Protein AF-A0A3D3GA61-F1 (afdb_monomer_lite)

Secondary structure (DSSP, 8-state):
-------------S------------------------------------------TT----------S---------------------------PPP----EEE-TT-S-EEEGGG--HHHHHHHHS--SSPPP-----PPSS---------------------------------TT----TT-HHHHHHHHTTTTTS-HHHHHHHHHHHHH-S-B-HHHHHHHHHHH---HHHHHHHHHHHHHHHHS---HHHHHHHHHHHHHHHHHHHHHHHHHHHHHHHHHTBSS--HHHHHHHHHHHHTT-S---HHHHHHHHHHHHHH-SS-HHHHHHHHHHHHTTT-HHHHHHHHHHHHHH-SS--HHHHHHHHHHTTTSTHHHHHHHHHHTTSS---HHHHHHHGGGGTT-HHHHHHHHHHHHGGG--HHHHHHHHHHS-HHHHHHHHHHHGGGS-B-HHHHHHHHHH--S-HHHHHHHHHHTBS---HHHHHHHHTTS-HHHHHHHHHHHGGG---B-HHHHHHHHHH-SS-HHHHHHHHGGGBSS--HHHHHHHHHTS-HHHHHHHHHHHHTT-S-B-HHHHHHHHHH-SS-HHHHHHHHHTTBTT--HHHHHHHHHTS-HHHHHHHHHHHHHH-----HHHHHHHGGG--STHHHHHHHHGGG-SS--HHHHHHHHHTS-HHHHHHHHHHHHTT-----HHHHHHHHHH-SSTHHHHHHHHHTTSTT--HHHHHHHHTTS-HHHHHHHHHHHHHH-----HHHHHHHHHH--S-HHHHHHHHHHHS-SB-HHHHHHHHTT-TTTHHHHHHHHHTTBSSB-HHHHHHHHHTS-THHHHHHHHHHHTTBPSB-HHHHHHHHHT-SSHHHHHHHHHTTGGGBTT-SHHHHHHHHHTS-THHHHHHHHHHHHH---B-HHHHHHHHHH-SS-HHHHHHHHGGGBS---HHHHHHHHTTS-HHHHHHHHHHHHHH-TT--TTTHHHHHTT-SS-HHHHHHHHHHHH--

pLDDT: mean 76.13, std 23.88, range [21.34, 97.94]

Foldseek 3Di:
DDDDDDDDDDDDDDDDDDDDDDDDDDDDDDDPPFDWDFDDDDDDDDDDDDDDDDDDPVRDDDDDDDDDDDDDDDDDDDDDDDDGDTDGDDDDDDDDDFDQDFAWFDDPVGDDIDTPVPDDVVNVVVSVVDDPDDGDGDDDRDDPDDDDDDDDDDDDDDDDDDYDDDDDDDDPDDDDPDPPPDDDPPPLVVVLVVLLVVQPDDPVVLVVVLVVLLPDQADELVSLVSVLVSLPPALVVLVVLVVVLVVLVPDDDDPVSVVVNVVSVVVNVVVVVSLVSSLSSLLSNLLRHDDDELVSLVVSLVVNPVRDDDHDPSNLVSNLVSCVVHVPDDLVSLVVVLLSCLVRQSQNNNLVSLLSSLVVDPCLDLVVLLVSLVSNQQHCNLLSSLLSSLVVDQADDLVSLLSRQNSNHPNSLVSVVSNCVRCPVVCDLVSLLVSLQRDDQVNSVVNLLVCVLVDQDALVSLLSSLLSHHPCSLSSNLSSLVSHQEAALVSLLSNLLSDDQVSLQVSLVSNLVRHQAYALVSLLSSLLSHDPCSLVSLLSRLVRHPNQALVSLLSSLVSDDQQSSLVSLVSSLVPHQAHALVSLLSSLLSHDPCSLVSNLSNLVRHPQDDLVSLLSSLVSDDQVSLLVSLLNSLVRHQADDLVSLVSRLLSHDPCSLVSLLSHLVRYPQDALQSQLVSLLSDDQVSSLVSLLSNLVRHQAYDLVSLVSSLVSHDVCSLVSLLSRLVRHAQQALVSLLVSLVSDDAVSSVVSLVSNLVRNQAYDLVSLLSSLLSHDDCSLVSLLSNLVRYAQDALVSLLSSLLRNVQCSLSSNLSNLVSHQEAELVSLLSSLVSDDAQSSLVSLVVNLVHYAAAALVSLLSSLVSHHDQVSSLVSCLVPLVRHPPDDLVSLLVVLVSHDAQSLVVSLVSCLVPDQEDALVSLQSSLVSHHPCNLVSLQPRLLRYPQLALVSLLVSLVVDDQVSLLSSLLVSLVRRPHQDPVSQQVSLVSHNPCSVVSSVSNCVVVVD

Radius of gyration: 71.18 Å; chains: 1; bounding box: 133×82×211 Å

Structure (mmCIF, N/CA/C/O backbone):
data_AF-A0A3D3GA61-F1
#
_entry.id   AF-A0A3D3GA61-F1
#
loop_
_atom_site.group_PDB
_atom_site.id
_atom_site.type_symbol
_atom_site.label_atom_id
_atom_site.label_alt_id
_atom_site.label_comp_id
_atom_site.label_asym_id
_atom_site.label_entity_id
_atom_site.label_seq_id
_atom_site.pdbx_PDB_ins_code
_atom_site.Cartn_x
_atom_site.Cartn_y
_atom_site.Cartn_z
_atom_site.occupancy
_atom_site.B_iso_or_equiv
_atom_site.auth_seq_id
_atom_site.auth_comp_id
_atom_site.auth_asym_id
_atom_site.auth_atom_id
_atom_site.pdbx_PDB_model_num
ATOM 1 N N . MET A 1 1 ? -59.422 3.595 -16.404 1.00 31.95 1 MET A N 1
ATOM 2 C CA . MET A 1 1 ? -59.122 2.317 -17.094 1.00 31.95 1 MET A CA 1
ATOM 3 C C . MET A 1 1 ? -57.605 2.129 -16.989 1.00 31.95 1 MET A C 1
ATOM 5 O O . MET A 1 1 ? -56.923 3.112 -17.219 1.00 31.95 1 MET A O 1
ATOM 9 N N . ALA A 1 2 ? -57.033 1.085 -16.373 1.00 25.77 2 ALA A N 1
ATOM 10 C CA . ALA A 1 2 ? -57.199 -0.372 -16.563 1.00 25.77 2 ALA A CA 1
ATOM 11 C C . ALA A 1 2 ? -56.307 -0.919 -17.707 1.00 25.77 2 ALA A C 1
ATOM 13 O O . ALA A 1 2 ? -56.218 -0.246 -18.723 1.00 25.77 2 ALA A O 1
ATOM 14 N N . ARG A 1 3 ? -55.697 -2.121 -17.650 1.00 24.28 3 ARG A N 1
ATOM 15 C CA . ARG A 1 3 ? -55.239 -3.009 -16.538 1.00 24.28 3 ARG A CA 1
ATOM 16 C C . ARG A 1 3 ? -54.528 -4.240 -17.169 1.00 24.28 3 ARG A C 1
ATOM 18 O O . ARG A 1 3 ? -54.947 -4.635 -18.246 1.00 24.28 3 ARG A O 1
ATOM 25 N N . PHE A 1 4 ? -53.611 -4.906 -16.444 1.00 26.19 4 PHE A N 1
ATOM 26 C CA . PHE A 1 4 ? -52.943 -6.189 -16.809 1.00 26.19 4 PHE A CA 1
ATOM 27 C C . PHE A 1 4 ? -52.030 -6.148 -18.060 1.00 26.19 4 PHE A C 1
ATOM 29 O O . PHE A 1 4 ? -52.194 -5.300 -18.925 1.00 26.19 4 PHE A O 1
ATOM 36 N N . GLY A 1 5 ? -51.016 -7.013 -18.192 1.00 22.72 5 GLY A N 1
ATOM 37 C CA . GLY A 1 5 ? -50.465 -8.022 -17.263 1.00 22.72 5 GLY A CA 1
ATOM 38 C C . GLY A 1 5 ? -49.110 -8.547 -17.786 1.00 22.72 5 GLY A C 1
ATOM 39 O O . GLY A 1 5 ? -48.646 -8.036 -18.798 1.00 22.72 5 GLY A O 1
ATOM 40 N N . PHE A 1 6 ? -48.439 -9.584 -17.270 1.00 25.08 6 PHE A N 1
ATOM 41 C CA . PHE A 1 6 ? -48.313 -10.323 -15.989 1.00 25.08 6 PHE A CA 1
ATOM 42 C C . PHE A 1 6 ? -47.717 -11.716 -16.355 1.00 25.08 6 PHE A C 1
ATOM 44 O O . PHE A 1 6 ? -47.818 -12.101 -17.516 1.00 25.08 6 PHE A O 1
ATOM 51 N N . VAL A 1 7 ? -47.206 -12.489 -15.375 1.00 26.50 7 VAL A N 1
ATOM 52 C CA . VAL A 1 7 ? -46.625 -13.862 -15.505 1.00 26.50 7 VAL A CA 1
ATOM 53 C C . VAL A 1 7 ? -45.224 -13.870 -16.152 1.00 26.50 7 VAL A C 1
ATOM 55 O O . VAL A 1 7 ? -45.058 -13.358 -17.249 1.00 26.50 7 VAL A O 1
ATOM 58 N N . PHE A 1 8 ? -44.160 -14.446 -15.572 1.00 25.14 8 PHE A N 1
ATOM 59 C CA . PHE A 1 8 ? -43.892 -14.918 -14.190 1.00 25.14 8 PHE A CA 1
ATOM 60 C C . PHE A 1 8 ? -42.400 -14.571 -13.867 1.00 25.14 8 PHE A C 1
ATOM 62 O O . PHE A 1 8 ? -42.000 -13.492 -14.287 1.00 25.14 8 PHE A O 1
ATOM 69 N N . LEU A 1 9 ? -41.484 -15.263 -13.163 1.00 22.19 9 LEU A N 1
ATOM 70 C CA . LEU A 1 9 ? -41.326 -16.561 -12.464 1.00 22.19 9 LEU A CA 1
ATOM 71 C C . LEU A 1 9 ? -40.099 -16.405 -11.514 1.00 22.19 9 LEU A C 1
ATOM 73 O O . LEU A 1 9 ? -39.229 -15.598 -11.824 1.00 22.19 9 LEU A O 1
ATOM 77 N N . SER A 1 10 ? -39.832 -17.187 -10.464 1.00 22.58 10 SER A N 1
ATOM 78 C CA . SER A 1 10 ? -40.580 -17.499 -9.226 1.00 22.58 10 SER A CA 1
ATOM 79 C C . SER A 1 10 ? -39.521 -17.542 -8.102 1.00 22.58 10 SER A C 1
ATOM 81 O O . SER A 1 10 ? -38.468 -18.138 -8.298 1.00 22.58 10 SER A O 1
ATOM 83 N N . LEU A 1 11 ? -39.637 -16.822 -6.984 1.00 21.34 11 LEU A N 1
ATOM 84 C CA . LEU A 1 11 ? -40.506 -17.107 -5.833 1.00 21.34 11 LEU A CA 1
ATOM 85 C C . LEU A 1 11 ? -40.306 -18.518 -5.236 1.00 21.34 11 LEU A C 1
ATOM 87 O O . LEU A 1 11 ? -40.788 -19.504 -5.785 1.00 21.34 11 LEU A O 1
ATOM 91 N N . ALA A 1 12 ? -39.654 -18.576 -4.072 1.00 21.38 12 ALA A N 1
ATOM 92 C CA . ALA A 1 12 ? -39.564 -19.731 -3.176 1.00 21.38 12 ALA A CA 1
ATOM 93 C C . ALA A 1 12 ? -39.475 -19.237 -1.713 1.00 21.38 12 ALA A C 1
ATOM 95 O O . ALA A 1 12 ? -39.163 -18.071 -1.483 1.00 21.38 12 ALA A O 1
ATOM 96 N N . LEU A 1 13 ? -39.738 -20.125 -0.745 1.00 22.28 13 LEU A N 1
ATOM 97 C CA . LEU A 1 13 ? -39.808 -19.860 0.705 1.00 22.28 13 LEU A CA 1
ATOM 98 C C . LEU A 1 13 ? -40.843 -18.811 1.162 1.00 22.28 13 LEU A C 1
ATOM 100 O O . LEU A 1 13 ? -40.504 -17.715 1.593 1.00 22.28 13 LEU A O 1
ATOM 104 N N . MET A 1 14 ? -42.106 -19.237 1.221 1.00 21.47 14 MET A N 1
ATOM 105 C CA . MET A 1 14 ? -42.959 -19.080 2.412 1.00 21.47 14 MET A CA 1
ATOM 106 C C . MET A 1 14 ? -44.060 -20.154 2.375 1.00 21.47 14 MET A C 1
ATOM 108 O O . MET A 1 14 ? -44.493 -20.543 1.295 1.00 21.47 14 MET A O 1
ATOM 112 N N . LEU A 1 15 ? -44.501 -20.598 3.558 1.00 22.64 15 LEU A N 1
ATOM 113 C CA . LEU A 1 15 ? -45.569 -21.583 3.814 1.00 22.64 15 LEU A CA 1
ATOM 114 C C . LEU A 1 15 ? -45.388 -23.008 3.247 1.00 22.64 15 LEU A C 1
ATOM 116 O O . LEU A 1 15 ? -45.641 -23.281 2.078 1.00 22.64 15 LEU A O 1
ATOM 120 N N . ASN A 1 16 ? -45.169 -23.963 4.155 1.00 23.19 16 ASN A N 1
ATOM 121 C CA . ASN A 1 16 ? -45.935 -25.211 4.138 1.00 23.19 16 ASN A CA 1
ATOM 122 C C . ASN A 1 16 ? -46.100 -25.731 5.579 1.00 23.19 16 ASN A C 1
ATOM 124 O O . ASN A 1 16 ? -45.126 -25.748 6.329 1.00 23.19 16 ASN A O 1
ATOM 128 N N . PHE A 1 17 ? -47.323 -26.081 5.996 1.00 24.19 17 PHE A N 1
ATOM 129 C CA . PHE A 1 17 ? -47.629 -26.401 7.402 1.00 24.19 17 PHE A CA 1
ATOM 130 C C . PHE A 1 17 ? -48.821 -27.373 7.519 1.00 24.19 17 PHE A C 1
ATOM 132 O O . PHE A 1 17 ? -49.952 -26.957 7.743 1.00 24.19 17 PHE A O 1
ATOM 139 N N . ALA A 1 18 ? -48.564 -28.674 7.350 1.00 26.02 18 ALA A N 1
ATOM 140 C CA . ALA A 1 18 ? -49.408 -29.806 7.770 1.00 26.02 18 ALA A CA 1
ATOM 141 C C . ALA A 1 18 ? -48.657 -31.128 7.478 1.00 26.02 18 ALA A C 1
ATOM 143 O O . ALA A 1 18 ? -48.014 -31.234 6.440 1.00 26.02 18 ALA A O 1
ATOM 144 N N . GLY A 1 19 ? -48.690 -32.180 8.302 1.00 21.53 19 GLY A N 1
ATOM 145 C CA . GLY A 1 19 ? -49.211 -32.272 9.669 1.00 21.53 19 GLY A CA 1
ATOM 146 C C . GLY A 1 19 ? -49.822 -33.642 9.988 1.00 21.53 19 GLY A C 1
ATOM 147 O O . GLY A 1 19 ? -50.923 -33.938 9.534 1.00 21.53 19 GLY A O 1
ATOM 148 N N . CYS A 1 20 ? -49.162 -34.453 10.823 1.00 22.02 20 CYS A N 1
ATOM 149 C CA . CYS A 1 20 ? -49.807 -35.559 11.543 1.00 22.02 20 CYS A CA 1
ATOM 150 C C . CYS A 1 20 ? -49.057 -35.916 12.836 1.00 22.02 20 CYS A C 1
ATOM 152 O O . CYS A 1 20 ? -47.859 -35.670 12.959 1.00 22.02 20 CYS A O 1
ATOM 154 N N . LYS A 1 21 ? -49.790 -36.456 13.817 1.00 25.22 21 LYS A N 1
ATOM 155 C CA . LYS A 1 21 ? -49.330 -36.672 15.199 1.00 25.22 21 LYS A CA 1
ATOM 156 C C . LYS A 1 21 ? -48.793 -38.086 15.446 1.00 25.22 21 LYS A C 1
ATOM 158 O O . LYS A 1 21 ? -49.372 -39.052 14.954 1.00 25.22 21 LYS A O 1
ATOM 163 N N . LYS A 1 22 ? -47.891 -38.213 16.427 1.00 23.94 22 LYS A N 1
ATOM 164 C CA . LYS A 1 22 ? -48.115 -39.136 17.558 1.00 23.94 22 LYS A CA 1
ATOM 165 C C . LYS A 1 22 ? -47.471 -38.595 18.839 1.00 23.94 22 LYS A C 1
ATOM 167 O O . LYS A 1 22 ? -46.504 -37.846 18.769 1.00 23.94 22 LYS A O 1
ATOM 172 N N . GLU A 1 23 ? -48.051 -38.927 19.988 1.00 26.52 23 GLU A N 1
ATOM 173 C CA . GLU A 1 23 ? -47.739 -38.324 21.290 1.00 26.52 23 GLU A CA 1
ATOM 174 C C . GLU A 1 23 ? -46.924 -39.279 22.179 1.00 26.52 23 GLU A C 1
ATOM 176 O O . GLU A 1 23 ? -47.339 -40.414 22.401 1.00 26.52 23 GLU A O 1
ATOM 181 N N . VAL A 1 24 ? -45.810 -38.779 22.725 1.00 23.66 24 VAL A N 1
ATOM 182 C CA . VAL A 1 24 ? -45.215 -39.133 24.031 1.00 23.66 24 VAL A CA 1
ATOM 183 C C . VAL A 1 24 ? -44.529 -37.842 24.522 1.00 23.66 24 VAL A C 1
ATOM 185 O O . VAL A 1 24 ? -43.883 -37.175 23.723 1.00 23.66 24 VAL A O 1
ATOM 188 N N . GLY A 1 25 ? -44.627 -37.378 25.768 1.00 24.86 25 GLY A N 1
ATOM 189 C CA . GLY A 1 25 ? -45.299 -37.957 26.933 1.00 24.86 25 GLY A CA 1
ATOM 190 C C . GLY A 1 25 ? -44.390 -37.926 28.164 1.00 24.86 25 GLY A C 1
ATOM 191 O O . GLY A 1 25 ? -43.985 -38.981 28.636 1.00 24.86 25 GLY A O 1
ATOM 192 N N . GLY A 1 26 ? -44.036 -36.735 28.661 1.00 23.42 26 GLY A N 1
ATOM 193 C CA . GLY A 1 26 ? -43.198 -36.595 29.857 1.00 23.42 26 GLY A CA 1
ATOM 194 C C . GLY A 1 26 ? -42.775 -35.154 30.149 1.00 23.42 26 GLY A C 1
ATOM 195 O O . GLY A 1 26 ? -42.162 -34.496 29.314 1.00 23.42 26 GLY A O 1
ATOM 196 N N . THR A 1 27 ? -43.092 -34.668 31.348 1.00 30.67 27 THR A N 1
ATOM 197 C CA . THR A 1 27 ? -42.536 -33.432 31.920 1.00 30.67 27 THR A CA 1
ATOM 198 C C . THR A 1 27 ? -41.170 -33.710 32.554 1.00 30.67 27 THR A C 1
ATOM 200 O O . THR A 1 27 ? -41.078 -34.670 33.322 1.00 30.67 27 THR A O 1
ATOM 203 N N . PRO A 1 28 ? -40.137 -32.875 32.346 1.00 25.53 28 PRO A N 1
ATOM 204 C CA . PRO A 1 28 ? -38.899 -32.977 33.108 1.00 25.53 28 PRO A CA 1
ATOM 205 C C . PRO A 1 28 ? -39.117 -32.449 34.535 1.00 25.53 28 PRO A C 1
ATOM 207 O O . PRO A 1 28 ? -39.049 -31.249 34.793 1.00 25.53 28 PRO A O 1
ATOM 210 N N . THR A 1 29 ? -39.386 -33.351 35.478 1.00 27.44 29 THR A N 1
ATOM 211 C CA . THR A 1 29 ? -39.201 -33.076 36.910 1.00 27.44 29 THR A CA 1
ATOM 212 C C . THR A 1 29 ? -37.714 -32.881 37.194 1.00 27.44 29 THR A C 1
ATOM 214 O O . THR A 1 29 ? -36.897 -33.673 36.728 1.00 27.44 29 THR A O 1
ATOM 217 N N . ALA A 1 30 ? -37.358 -31.852 37.963 1.00 31.06 30 ALA A N 1
ATOM 218 C CA . ALA A 1 30 ? -35.972 -31.621 38.354 1.00 31.06 30 ALA A CA 1
ATOM 219 C C . ALA A 1 30 ? -35.489 -32.686 39.354 1.00 31.06 30 ALA A C 1
ATOM 221 O O . ALA A 1 30 ? -36.146 -32.924 40.367 1.00 31.06 30 ALA A O 1
ATOM 222 N N . ASP A 1 31 ? -34.317 -33.265 39.092 1.00 26.58 31 ASP A N 1
ATOM 223 C CA . ASP A 1 31 ? -33.552 -34.065 40.050 1.00 26.58 31 ASP A CA 1
ATOM 224 C C . ASP A 1 31 ? -32.348 -33.230 40.537 1.00 26.58 31 ASP A C 1
ATOM 226 O O . ASP A 1 31 ? -31.499 -32.860 39.721 1.00 26.58 31 ASP A O 1
ATOM 230 N N . PRO A 1 32 ? -32.261 -32.882 41.834 1.00 37.91 32 PRO A N 1
ATOM 231 C CA . PRO A 1 32 ? -31.191 -32.048 42.375 1.00 37.91 32 PRO A CA 1
ATOM 232 C C . PRO A 1 32 ? -29.956 -32.844 42.858 1.00 37.91 32 PRO A C 1
ATOM 234 O O . PRO A 1 32 ? -29.223 -32.338 43.708 1.00 37.91 32 PRO A O 1
ATOM 237 N N . SER A 1 33 ? -29.722 -34.082 42.389 1.00 34.84 33 SER A N 1
ATOM 238 C CA . SER A 1 33 ? -28.765 -35.017 43.021 1.00 34.84 33 SER A CA 1
ATOM 239 C C . SER A 1 33 ? -27.515 -35.449 42.221 1.00 34.84 33 SER A C 1
ATOM 241 O O . SER A 1 33 ? -26.821 -36.371 42.648 1.00 34.84 33 SER A O 1
ATOM 243 N N . ALA A 1 34 ? -27.131 -34.756 41.137 1.00 31.95 34 ALA A N 1
ATOM 244 C CA . ALA A 1 34 ? -25.852 -35.003 40.442 1.00 31.95 34 ALA A CA 1
ATOM 245 C C . ALA A 1 34 ? -25.130 -33.711 39.999 1.00 31.95 34 ALA A C 1
ATOM 247 O O . ALA A 1 34 ? -25.467 -33.105 38.985 1.00 31.95 34 ALA A O 1
ATOM 248 N N . GLY A 1 35 ? -24.106 -33.298 40.755 1.00 30.02 35 GLY A N 1
ATOM 249 C CA . GLY A 1 35 ? -23.260 -32.140 40.440 1.00 30.02 35 GLY A CA 1
ATOM 250 C C . GLY A 1 35 ? -21.953 -32.521 39.740 1.00 30.02 35 GLY A C 1
ATOM 251 O O . GLY A 1 35 ? -20.905 -32.536 40.382 1.00 30.02 35 GLY A O 1
ATOM 252 N N . GLU A 1 36 ? -21.995 -32.813 38.438 1.00 30.69 36 GLU A N 1
ATOM 253 C CA . GLU A 1 36 ? -20.777 -32.964 37.624 1.00 30.69 36 GLU A CA 1
ATOM 254 C C . GLU A 1 36 ? -20.257 -31.603 37.130 1.00 30.69 36 GLU A C 1
ATOM 256 O O . GLU A 1 36 ? -21.025 -30.760 36.666 1.00 30.69 36 GLU A O 1
ATOM 261 N N . VAL A 1 37 ? -18.935 -31.400 37.171 1.00 31.27 37 VAL A N 1
ATOM 262 C CA . VAL A 1 37 ? -18.267 -30.247 36.543 1.00 31.27 37 VAL A CA 1
ATOM 263 C C . VAL A 1 37 ? -17.512 -30.731 35.308 1.00 31.27 37 VAL A C 1
ATOM 265 O O . VAL A 1 37 ? -16.444 -31.331 35.416 1.00 31.27 37 VAL A O 1
ATOM 268 N N . VAL A 1 38 ? -18.066 -30.459 34.126 1.00 30.28 38 VAL A N 1
ATOM 269 C CA . VAL A 1 38 ? -17.447 -30.798 32.837 1.00 30.28 38 VAL A CA 1
ATOM 270 C C . VAL A 1 38 ? -16.715 -29.576 32.282 1.00 30.28 38 VAL A C 1
ATOM 272 O O . VAL A 1 38 ? -17.337 -28.623 31.816 1.00 30.28 38 VAL A O 1
ATOM 275 N N . LEU A 1 39 ? -15.381 -29.610 32.295 1.00 28.16 39 LEU A N 1
ATOM 276 C CA . LEU A 1 39 ? -14.548 -28.611 31.621 1.00 28.16 39 LEU A CA 1
ATOM 277 C C . LEU A 1 39 ? -14.373 -28.979 30.142 1.00 28.16 39 LEU A C 1
ATOM 279 O O . LEU A 1 39 ? -13.502 -29.769 29.783 1.00 28.16 39 LEU A O 1
ATOM 283 N N . MET A 1 40 ? -15.199 -28.390 29.276 1.00 26.00 40 MET A N 1
ATOM 284 C CA . MET A 1 40 ? -14.985 -28.411 27.827 1.00 26.00 40 MET A CA 1
ATOM 285 C C . MET A 1 40 ? -14.051 -27.276 27.398 1.00 26.00 40 MET A C 1
ATOM 287 O O . MET A 1 40 ? -14.355 -26.105 27.613 1.00 26.00 40 MET A O 1
ATOM 291 N N . VAL A 1 41 ? -12.968 -27.623 26.702 1.00 26.72 41 VAL A N 1
ATOM 292 C CA . VAL A 1 41 ? -12.179 -26.684 25.892 1.00 26.72 41 VAL A CA 1
ATOM 293 C C . VAL A 1 41 ? -12.488 -26.980 24.426 1.00 26.72 41 VAL A C 1
ATOM 295 O O . VAL A 1 41 ? -12.256 -28.092 23.957 1.00 26.72 41 VAL A O 1
ATOM 298 N N . SER A 1 42 ? -13.062 -26.012 23.711 1.00 23.58 42 SER A N 1
ATOM 299 C CA . SER A 1 42 ? -13.468 -26.172 22.310 1.00 23.58 42 SER A CA 1
ATOM 300 C C . SER A 1 42 ? -12.378 -25.704 21.346 1.00 23.58 42 SER A C 1
ATOM 302 O O . SER A 1 42 ? -12.041 -24.519 21.325 1.00 23.58 42 SER A O 1
ATOM 304 N N . GLU A 1 43 ? -11.882 -26.606 20.504 1.00 26.41 43 GLU A N 1
ATOM 305 C CA . GLU A 1 43 ? -11.025 -26.255 19.369 1.00 26.41 43 GLU A CA 1
ATOM 306 C C . GLU A 1 43 ? -11.845 -25.614 18.229 1.00 26.41 43 GLU A C 1
ATOM 308 O O . GLU A 1 43 ? -13.037 -25.887 18.070 1.00 26.41 43 GLU A O 1
ATOM 313 N N . ARG A 1 44 ? -11.210 -24.760 17.416 1.00 24.08 44 ARG A N 1
ATOM 314 C CA . ARG A 1 44 ? -11.827 -24.109 16.248 1.00 24.08 44 ARG A CA 1
ATOM 315 C C . ARG A 1 44 ? -10.950 -24.280 15.005 1.00 24.08 44 ARG A C 1
ATOM 317 O O . ARG A 1 44 ? -10.255 -23.350 14.604 1.00 24.08 44 ARG A O 1
ATOM 324 N N . GLN A 1 45 ? -10.979 -25.469 14.408 1.00 28.97 45 GLN A N 1
ATOM 325 C CA . GLN A 1 45 ? -10.232 -25.753 13.179 1.00 28.97 45 GLN A CA 1
ATOM 326 C C . GLN A 1 45 ? -10.866 -25.110 11.934 1.00 28.97 45 GLN A C 1
ATOM 328 O O . GLN A 1 45 ? -12.086 -24.971 11.826 1.00 28.97 45 GLN A O 1
ATOM 333 N N . MET A 1 46 ? -10.011 -24.768 10.970 1.00 25.03 46 MET A N 1
ATOM 334 C CA . MET A 1 46 ? -10.352 -24.563 9.560 1.00 25.03 46 MET A CA 1
ATOM 335 C C . MET A 1 46 ? -9.712 -25.704 8.756 1.00 25.03 46 MET A C 1
ATOM 337 O O . MET A 1 46 ? -8.551 -25.979 9.025 1.00 25.03 46 MET A O 1
ATOM 341 N N . SER A 1 47 ? -10.440 -26.281 7.783 1.00 27.08 47 SER A N 1
ATOM 342 C CA . SER A 1 47 ? -9.961 -26.982 6.554 1.00 27.08 47 SER A CA 1
ATOM 343 C C . SER A 1 47 ? -8.761 -27.965 6.647 1.00 27.08 47 SER A C 1
ATOM 345 O O . SER A 1 47 ? -7.690 -27.608 7.113 1.00 27.08 47 SER A O 1
ATOM 347 N N . GLU A 1 48 ? -8.769 -29.167 6.063 1.00 28.41 48 GLU A N 1
ATOM 348 C CA . GLU A 1 48 ? -9.674 -29.791 5.084 1.00 28.41 48 GLU A CA 1
ATOM 349 C C . GLU A 1 48 ? -9.334 -31.296 4.935 1.00 28.41 48 GLU A C 1
ATOM 351 O O . GLU A 1 48 ? -8.256 -31.722 5.343 1.00 28.41 48 GLU A O 1
ATOM 356 N N . SER A 1 49 ? -10.186 -32.057 4.230 1.00 26.03 49 SER A N 1
ATOM 357 C CA . SER A 1 49 ? -9.961 -33.457 3.791 1.00 26.03 49 SER A CA 1
ATOM 358 C C . SER A 1 49 ? -9.927 -34.566 4.878 1.00 26.03 49 SER A C 1
ATOM 360 O O . SER A 1 49 ? -9.832 -34.254 6.064 1.00 26.03 49 SER A O 1
ATOM 362 N N . PRO A 1 50 ? -10.145 -35.857 4.512 1.00 38.06 50 PRO A N 1
ATOM 363 C CA . PRO A 1 50 ? -10.853 -36.789 5.402 1.00 38.06 50 PRO A CA 1
ATOM 364 C C . PRO A 1 50 ? -10.157 -38.143 5.691 1.00 38.06 50 PRO A C 1
ATOM 366 O O . PRO A 1 50 ? -9.116 -38.465 5.130 1.00 38.06 50 PRO A O 1
ATOM 369 N N . GLU A 1 51 ? -10.845 -38.948 6.514 1.00 29.81 51 GLU A N 1
ATOM 370 C CA . GLU A 1 51 ? -10.743 -40.414 6.685 1.00 29.81 51 GLU A CA 1
ATOM 371 C C . GLU A 1 51 ? -9.433 -41.041 7.211 1.00 29.81 51 GLU A C 1
ATOM 373 O O . GLU A 1 51 ? -8.468 -41.235 6.481 1.00 29.81 51 GLU A O 1
ATOM 378 N N . ALA A 1 52 ? -9.498 -41.541 8.457 1.00 26.81 52 ALA A N 1
ATOM 379 C CA . ALA A 1 52 ? -9.205 -42.948 8.793 1.00 26.81 52 ALA A CA 1
ATOM 380 C C . ALA A 1 52 ? -9.600 -43.252 10.259 1.00 26.81 52 ALA A C 1
ATOM 382 O O . ALA A 1 52 ? -8.809 -43.040 11.176 1.00 26.81 52 ALA A O 1
ATOM 383 N N . ASP A 1 53 ? -10.812 -43.764 10.503 1.00 29.92 53 ASP A N 1
ATOM 384 C CA . ASP A 1 53 ? -11.233 -44.191 11.851 1.00 29.92 53 ASP A CA 1
ATOM 385 C C . ASP A 1 53 ? -10.697 -45.610 12.133 1.00 29.92 53 ASP A C 1
ATOM 387 O O . ASP A 1 53 ? -11.119 -46.579 11.500 1.00 29.92 53 ASP A O 1
ATOM 391 N N . TRP A 1 54 ? -9.751 -45.741 13.067 1.00 29.62 54 TRP A N 1
ATOM 392 C CA . TRP A 1 54 ? -9.270 -47.029 13.583 1.00 29.62 54 TRP A CA 1
ATOM 393 C C . TRP A 1 54 ? -9.404 -47.041 15.106 1.00 29.62 54 TRP A C 1
ATOM 395 O O . TRP A 1 54 ? -8.619 -46.421 15.823 1.00 29.62 54 TRP A O 1
ATOM 405 N N . ARG A 1 55 ? -10.402 -47.777 15.601 1.00 27.75 55 ARG A N 1
ATOM 406 C CA . ARG A 1 55 ? -10.610 -48.057 17.026 1.00 27.75 55 ARG A CA 1
ATOM 407 C C . ARG A 1 55 ? -10.679 -49.560 17.235 1.00 27.75 55 ARG A C 1
ATOM 409 O O . ARG A 1 55 ? -11.387 -50.245 16.499 1.00 27.75 55 ARG A O 1
ATOM 416 N N . ASP A 1 56 ? -9.995 -50.060 18.258 1.00 34.91 56 ASP A N 1
ATOM 417 C CA . ASP A 1 56 ? -10.289 -51.388 18.791 1.00 34.91 56 ASP A CA 1
ATOM 418 C C . ASP A 1 56 ? -11.480 -51.338 19.768 1.00 34.91 56 ASP A C 1
ATOM 420 O O . ASP A 1 56 ? -11.991 -50.270 20.120 1.00 34.91 56 ASP A O 1
ATOM 424 N N . ALA A 1 57 ? -11.932 -52.510 20.214 1.00 32.25 57 ALA A N 1
ATOM 425 C CA . ALA A 1 57 ? -13.068 -52.639 21.126 1.00 32.25 57 ALA A CA 1
ATOM 426 C C . ALA A 1 57 ? -12.772 -52.206 22.583 1.00 32.25 57 ALA A C 1
ATOM 428 O O . ALA A 1 57 ? -13.670 -52.272 23.420 1.00 32.25 57 ALA A O 1
ATOM 429 N N . GLY A 1 58 ? -11.540 -51.786 22.901 1.00 33.53 58 GLY A N 1
ATOM 430 C CA . GLY A 1 58 ? -11.144 -51.254 24.209 1.00 33.53 58 GLY A CA 1
ATOM 431 C C . GLY A 1 58 ? -11.090 -49.724 24.266 1.00 33.53 58 GLY A C 1
ATOM 432 O O . GLY A 1 58 ? -11.172 -49.153 25.352 1.00 33.53 58 GLY A O 1
ATOM 433 N N . GLY A 1 59 ? -10.978 -49.047 23.117 1.00 31.56 59 GLY A N 1
ATOM 434 C CA . GLY A 1 59 ? -10.950 -47.583 23.039 1.00 31.56 59 GLY A CA 1
ATOM 435 C C . GLY A 1 59 ? -9.622 -46.949 23.474 1.00 31.56 59 GLY A C 1
ATOM 436 O O . GLY A 1 59 ? -9.610 -45.784 23.870 1.00 31.56 59 GLY A O 1
ATOM 437 N N . VAL A 1 60 ? -8.512 -47.694 23.405 1.00 28.27 60 VAL A N 1
ATOM 438 C CA . VAL A 1 60 ? -7.167 -47.221 23.779 1.00 28.27 60 VAL A CA 1
ATOM 439 C C . VAL A 1 60 ? -6.323 -46.976 22.527 1.00 28.27 60 VAL A C 1
ATOM 441 O O . VAL A 1 60 ? -6.060 -47.892 21.752 1.00 28.27 60 VAL A O 1
ATOM 444 N N . LEU A 1 61 ? -5.854 -45.740 22.336 1.00 28.00 61 LEU A N 1
ATOM 445 C CA . LEU A 1 61 ? -5.020 -45.373 21.189 1.00 28.00 61 LEU A CA 1
ATOM 446 C C . LEU A 1 61 ? -3.536 -45.687 21.459 1.00 28.00 61 LEU A C 1
ATOM 448 O O . LEU A 1 61 ? -2.829 -44.901 22.085 1.00 28.00 61 LEU A O 1
ATOM 452 N N . ASN A 1 62 ? -3.051 -46.828 20.966 1.00 27.16 62 ASN A N 1
ATOM 453 C CA . ASN A 1 62 ? -1.636 -47.203 21.054 1.00 27.16 62 ASN A CA 1
ATOM 454 C C . ASN A 1 62 ? -0.849 -46.710 19.828 1.00 27.16 62 ASN A C 1
ATOM 456 O O . ASN A 1 62 ? -0.989 -47.261 18.738 1.00 27.16 62 ASN A O 1
ATOM 460 N N . VAL A 1 63 ? 0.028 -45.717 20.011 1.00 25.77 63 VAL A N 1
ATOM 461 C CA . VAL A 1 63 ? 0.949 -45.235 18.964 1.00 25.77 63 VAL A CA 1
ATOM 462 C C . VAL A 1 63 ? 2.374 -45.688 19.284 1.00 25.77 63 VAL A C 1
ATOM 464 O O . VAL A 1 63 ? 2.998 -45.195 20.222 1.00 25.77 63 VAL A O 1
ATOM 467 N N . LYS A 1 64 ? 2.905 -46.629 18.496 1.00 25.91 64 LYS A N 1
ATOM 468 C CA . LYS A 1 64 ? 4.299 -47.087 18.590 1.00 25.91 64 LYS A CA 1
ATOM 469 C C . LYS A 1 64 ? 5.177 -46.238 17.667 1.00 25.91 64 LYS A C 1
ATOM 471 O O . LYS A 1 64 ? 4.886 -46.148 16.478 1.00 25.91 64 LYS A O 1
ATOM 476 N N . TYR A 1 65 ? 6.251 -45.649 18.192 1.00 28.38 65 TYR A N 1
ATOM 477 C CA . TYR A 1 65 ? 7.195 -44.851 17.404 1.00 28.38 65 TYR A CA 1
ATOM 478 C C . TYR A 1 65 ? 8.548 -45.564 17.302 1.00 28.38 65 TYR A C 1
ATOM 480 O O . TYR A 1 65 ? 9.269 -45.683 18.291 1.00 28.38 65 TYR A O 1
ATOM 488 N N . GLU A 1 66 ? 8.893 -46.037 16.105 1.00 27.86 66 GLU A N 1
ATOM 489 C CA . GLU A 1 66 ? 10.227 -46.549 15.774 1.00 27.86 66 GLU A CA 1
ATOM 490 C C . GLU A 1 66 ? 10.903 -45.564 14.817 1.00 27.86 66 GLU A C 1
ATOM 492 O O . GLU A 1 66 ? 10.401 -45.294 13.728 1.00 27.86 66 GLU A O 1
ATOM 497 N N . SER A 1 67 ? 12.031 -44.996 15.249 1.00 30.91 67 SER A N 1
ATOM 498 C CA . SER A 1 67 ? 12.770 -43.965 14.517 1.00 30.91 67 SER A CA 1
ATOM 499 C C . SER A 1 67 ? 14.075 -44.543 13.983 1.00 30.91 67 SER A C 1
ATOM 501 O O . SER A 1 67 ? 15.022 -44.735 14.745 1.00 30.91 67 SER A O 1
ATOM 503 N N . GLY A 1 68 ? 14.127 -44.799 12.678 1.00 31.86 68 GLY A N 1
ATOM 504 C CA . GLY A 1 68 ? 15.372 -45.058 11.957 1.00 31.86 68 GLY A CA 1
ATOM 505 C C . GLY A 1 68 ? 16.013 -43.761 11.451 1.00 31.86 68 GLY A C 1
ATOM 506 O O . GLY A 1 68 ? 15.303 -42.835 11.071 1.00 31.86 68 GLY A O 1
ATOM 507 N N . ASP A 1 69 ? 17.346 -43.756 11.404 1.00 29.61 69 ASP A N 1
ATOM 508 C CA . ASP A 1 69 ? 18.240 -42.716 10.862 1.00 29.61 69 ASP A CA 1
ATOM 509 C C . ASP A 1 69 ? 18.306 -41.333 11.569 1.00 29.61 69 ASP A C 1
ATOM 511 O O . ASP A 1 69 ? 17.364 -40.925 12.252 1.00 29.61 69 ASP A O 1
ATOM 515 N N . PRO A 1 70 ? 19.457 -40.609 11.497 1.00 37.91 70 PRO A N 1
ATOM 516 C CA . PRO A 1 70 ? 19.842 -39.709 12.586 1.00 37.91 70 PRO A CA 1
ATOM 517 C C . PRO A 1 70 ? 20.381 -38.326 12.143 1.00 37.91 70 PRO A C 1
ATOM 519 O O . PRO A 1 70 ? 21.584 -38.085 12.219 1.00 37.91 70 PRO A O 1
ATOM 522 N N . GLN A 1 71 ? 19.515 -37.370 11.775 1.00 32.66 71 GLN A N 1
ATOM 523 C CA . GLN A 1 71 ? 19.828 -35.925 11.870 1.00 32.66 71 GLN A CA 1
ATOM 524 C C . GLN A 1 71 ? 18.571 -35.063 12.118 1.00 32.66 71 GLN A C 1
ATOM 526 O O . GLN A 1 71 ? 17.666 -35.062 11.284 1.00 32.66 71 GLN A O 1
ATOM 531 N N . PRO A 1 72 ? 18.509 -34.267 13.206 1.00 33.28 72 PRO A N 1
ATOM 532 C CA . PRO A 1 72 ? 17.398 -33.352 13.450 1.00 33.28 72 PRO A CA 1
ATOM 533 C C . PRO A 1 72 ? 17.637 -31.965 12.829 1.00 33.28 72 PRO A C 1
ATOM 535 O O . PRO A 1 72 ? 18.583 -31.262 13.186 1.00 33.28 72 PRO A O 1
ATOM 538 N N . LYS A 1 73 ? 16.714 -31.507 11.974 1.00 31.44 73 LYS A N 1
ATOM 539 C CA . LYS A 1 73 ? 16.474 -30.067 11.768 1.00 31.44 73 LYS A CA 1
ATOM 540 C C . LYS A 1 73 ? 15.335 -29.625 12.683 1.00 31.44 73 LYS A C 1
ATOM 542 O O . LYS A 1 73 ? 14.308 -30.294 12.759 1.00 31.44 73 LYS A O 1
ATOM 547 N N . ALA A 1 74 ? 15.525 -28.512 13.387 1.00 36.94 74 ALA A N 1
ATOM 548 C CA . ALA A 1 74 ? 14.590 -28.062 14.410 1.00 36.94 74 ALA A CA 1
ATOM 549 C C . ALA A 1 74 ? 13.280 -27.524 13.806 1.00 36.94 74 ALA A C 1
ATOM 551 O O . ALA A 1 74 ? 13.224 -26.404 13.303 1.00 36.94 74 ALA A O 1
ATOM 552 N N . HIS A 1 75 ? 12.208 -28.305 13.934 1.00 29.36 75 HIS A N 1
ATOM 553 C CA . HIS A 1 75 ? 10.834 -27.819 13.844 1.00 29.36 75 HIS A CA 1
ATOM 554 C C . HIS A 1 75 ? 10.120 -28.122 15.162 1.00 29.36 75 HIS A C 1
ATOM 556 O O . HIS A 1 75 ? 9.723 -29.259 15.412 1.00 29.36 75 HIS A O 1
ATOM 562 N N . GLN A 1 76 ? 9.937 -27.100 16.001 1.00 31.05 76 GLN A N 1
ATOM 563 C CA . GLN A 1 76 ? 9.020 -27.187 17.135 1.00 31.05 76 GLN A CA 1
ATOM 564 C C . GLN A 1 76 ? 7.587 -27.304 16.599 1.00 31.05 76 GLN A C 1
ATOM 566 O O . GLN A 1 76 ? 6.979 -26.312 16.202 1.00 31.05 76 GLN A O 1
ATOM 571 N N . LYS A 1 77 ? 7.041 -28.523 16.590 1.00 28.56 77 LYS A N 1
ATOM 572 C CA . LYS A 1 77 ? 5.592 -28.734 16.585 1.00 28.56 77 LYS A CA 1
ATOM 573 C C . LYS A 1 77 ? 5.135 -28.873 18.031 1.00 28.56 77 LYS A C 1
ATOM 575 O O . LYS A 1 77 ? 5.609 -29.752 18.745 1.00 28.56 77 LYS A O 1
ATOM 580 N N . SER A 1 78 ? 4.226 -28.004 18.453 1.00 26.59 78 SER A N 1
ATOM 581 C CA . SER A 1 78 ? 3.567 -28.088 19.752 1.00 26.59 78 SER A CA 1
ATOM 582 C C . SER A 1 78 ? 2.703 -29.351 19.826 1.00 26.59 78 SER A C 1
ATOM 584 O O . SER A 1 78 ? 1.788 -29.545 19.028 1.00 26.59 78 SER A O 1
ATOM 586 N N . LEU A 1 79 ? 2.994 -30.214 20.799 1.00 25.27 79 LEU A N 1
ATOM 587 C CA . LEU A 1 79 ? 2.162 -31.365 21.148 1.00 25.27 79 LEU A CA 1
ATOM 588 C C . LEU A 1 79 ? 1.059 -30.909 22.108 1.00 25.27 79 LEU A C 1
ATOM 590 O O . LEU A 1 79 ? 1.331 -30.581 23.262 1.00 25.27 79 LEU A O 1
ATOM 594 N N . ALA A 1 80 ? -0.185 -30.892 21.631 1.00 26.95 80 ALA A N 1
ATOM 595 C CA . ALA A 1 80 ? -1.358 -30.697 22.474 1.00 26.95 80 ALA A CA 1
ATOM 596 C C . ALA A 1 80 ? -1.844 -32.052 23.011 1.00 26.95 80 ALA A C 1
ATOM 598 O O . ALA A 1 80 ? -2.104 -32.976 22.240 1.00 26.95 80 ALA A O 1
ATOM 599 N N . PHE A 1 81 ? -1.981 -32.172 24.332 1.00 26.38 81 PHE A N 1
ATOM 600 C CA . PHE A 1 81 ? -2.584 -33.346 24.962 1.00 26.38 81 PHE A CA 1
ATOM 601 C C . PHE A 1 81 ? -4.111 -33.243 24.948 1.00 26.38 81 PHE A C 1
ATOM 603 O O . PHE A 1 81 ? -4.674 -32.204 25.289 1.00 26.38 81 PHE A O 1
ATOM 610 N N . THR A 1 82 ? -4.783 -34.352 24.640 1.00 27.62 82 THR A N 1
ATOM 611 C CA . THR A 1 82 ? -6.212 -34.541 24.913 1.00 27.62 82 THR A CA 1
ATOM 612 C C . THR A 1 82 ? -6.380 -35.551 26.046 1.00 27.62 82 THR A C 1
ATOM 614 O O . THR A 1 82 ? -5.726 -36.590 26.076 1.00 27.62 82 THR A O 1
ATOM 617 N N . GLY A 1 83 ? -7.241 -35.235 27.013 1.00 29.44 83 GLY A N 1
ATOM 618 C CA . GLY A 1 83 ? -7.477 -36.073 28.186 1.00 29.44 83 GLY A CA 1
ATOM 619 C C . GLY A 1 83 ? -8.745 -35.647 28.917 1.00 29.44 83 GLY A C 1
ATOM 620 O O . GLY A 1 83 ? -9.038 -34.458 29.019 1.00 29.44 83 GLY A O 1
ATOM 621 N N . MET A 1 84 ? -9.518 -36.619 29.403 1.00 27.81 84 MET A N 1
ATOM 622 C CA . MET A 1 84 ? -10.817 -36.388 30.037 1.00 27.81 84 MET A CA 1
ATOM 623 C C . MET A 1 84 ? -10.720 -36.695 31.535 1.00 27.81 84 MET A C 1
ATOM 625 O O . MET A 1 84 ? -10.784 -37.855 31.939 1.00 27.81 84 MET A O 1
ATOM 629 N N . LEU A 1 85 ? -10.557 -35.662 32.364 1.00 31.84 85 LEU A N 1
ATOM 630 C CA . LEU A 1 85 ? -10.516 -35.812 33.819 1.00 31.84 85 LEU A CA 1
ATOM 631 C C . LEU A 1 85 ? -11.941 -35.786 34.391 1.00 31.84 85 LEU A C 1
ATOM 633 O O . LEU A 1 85 ? -12.666 -34.812 34.202 1.00 31.84 85 LEU A O 1
ATOM 637 N N . ARG A 1 86 ? -12.342 -36.846 35.101 1.00 29.41 86 ARG A N 1
ATOM 638 C CA . ARG A 1 86 ? -13.637 -36.934 35.798 1.00 29.41 86 ARG A CA 1
ATOM 639 C C . ARG A 1 86 ? -13.409 -36.885 37.305 1.00 29.41 86 ARG A C 1
ATOM 641 O O . ARG A 1 86 ? -12.700 -37.737 37.835 1.00 29.41 86 ARG A O 1
ATOM 648 N N . ILE A 1 87 ? -14.012 -35.911 37.986 1.00 33.34 87 ILE A N 1
ATOM 649 C CA . ILE A 1 87 ? -13.903 -35.734 39.441 1.00 33.34 87 ILE A CA 1
ATOM 650 C C . ILE A 1 87 ? -15.306 -35.870 40.058 1.00 33.34 87 ILE A C 1
ATOM 652 O O . ILE A 1 87 ? -16.132 -34.980 39.855 1.00 33.34 87 ILE A O 1
ATOM 656 N N . PRO A 1 88 ? -15.603 -36.950 40.804 1.00 30.05 88 PRO A N 1
ATOM 657 C CA . PRO A 1 88 ? -16.890 -37.105 41.476 1.00 30.05 88 PRO A CA 1
ATOM 658 C C . PRO A 1 88 ? -16.954 -36.233 42.741 1.00 30.05 88 PRO A C 1
ATOM 660 O O . PRO A 1 88 ? -16.218 -36.456 43.703 1.00 30.05 88 PRO A O 1
ATOM 663 N N . LEU A 1 89 ? -17.860 -35.252 42.762 1.00 32.56 89 LEU A N 1
ATOM 664 C CA . LEU A 1 89 ? -18.103 -34.402 43.931 1.00 32.56 89 LEU A CA 1
ATOM 665 C C . LEU A 1 89 ? -19.094 -35.068 44.897 1.00 32.56 89 LEU A C 1
ATOM 667 O O . LEU A 1 89 ? -20.310 -34.981 44.734 1.00 32.56 89 LEU A O 1
ATOM 671 N N . ALA A 1 90 ? -18.569 -35.712 45.940 1.00 31.42 90 ALA A N 1
ATOM 672 C CA . ALA A 1 90 ? -19.378 -36.228 47.041 1.00 31.42 90 ALA A CA 1
ATOM 673 C C . ALA A 1 90 ? -19.903 -35.071 47.916 1.00 31.42 90 ALA A C 1
ATOM 675 O O . ALA A 1 90 ? -19.171 -34.507 48.730 1.00 31.42 90 ALA A O 1
ATOM 676 N N . LEU A 1 91 ? -21.180 -34.717 47.751 1.00 30.50 91 LEU A N 1
ATOM 677 C CA . LEU A 1 91 ? -21.843 -33.668 48.529 1.00 30.50 91 LEU A CA 1
ATOM 678 C C . LEU A 1 91 ? -22.011 -34.069 50.006 1.00 30.50 91 LEU A C 1
ATOM 680 O O . LEU A 1 91 ? -22.943 -34.784 50.367 1.00 30.50 91 LEU A O 1
ATOM 684 N N . THR A 1 92 ? -21.158 -33.532 50.880 1.00 33.56 92 THR A N 1
ATOM 685 C CA . THR A 1 92 ? -21.428 -33.440 52.325 1.00 33.56 92 THR A CA 1
ATOM 686 C C . THR A 1 92 ? -21.745 -31.997 52.712 1.00 33.56 92 THR A C 1
ATOM 688 O O . THR A 1 92 ? -21.035 -31.068 52.331 1.00 33.56 92 THR A O 1
ATOM 691 N N . SER A 1 93 ? -22.822 -31.795 53.468 1.00 40.25 93 SER A N 1
ATOM 692 C CA . SER A 1 93 ? -23.442 -30.485 53.677 1.00 40.25 93 SER A CA 1
ATOM 693 C C . SER A 1 93 ? -22.738 -29.610 54.726 1.00 40.25 93 SER A C 1
ATOM 695 O O . SER A 1 93 ? -23.121 -29.605 55.896 1.00 40.25 93 SER A O 1
ATOM 697 N N . SER A 1 94 ? -21.771 -28.790 54.305 1.00 36.00 94 SER A N 1
ATOM 698 C CA . SER A 1 94 ? -21.361 -27.587 55.050 1.00 36.00 94 SER A CA 1
ATOM 699 C C . SER A 1 94 ? -20.749 -26.526 54.132 1.00 36.00 94 SER A C 1
ATOM 701 O O . SER A 1 94 ? -20.073 -26.862 53.162 1.00 36.00 94 SER A O 1
ATOM 703 N N . LYS A 1 95 ? -20.947 -25.239 54.448 1.00 38.84 95 LYS A N 1
ATOM 704 C CA . LYS A 1 95 ? -20.329 -24.122 53.715 1.00 38.84 95 LYS A CA 1
ATOM 705 C C . LYS A 1 95 ? -18.823 -24.046 54.012 1.00 38.84 95 LYS A C 1
ATOM 707 O O . LYS A 1 95 ? -18.432 -23.493 55.034 1.00 38.84 95 LYS A O 1
ATOM 712 N N . SER A 1 96 ? -17.988 -24.529 53.097 1.00 33.25 96 SER A N 1
ATOM 713 C CA . SER A 1 96 ? -16.550 -24.224 53.063 1.00 33.25 96 SER A CA 1
ATOM 714 C C . SER A 1 96 ? -16.090 -24.043 51.619 1.00 33.25 96 SER A C 1
ATOM 716 O O . SER A 1 96 ? -16.249 -24.949 50.803 1.00 33.25 96 SER A O 1
ATOM 718 N N . LEU A 1 97 ? -15.538 -22.870 51.303 1.00 34.41 97 LEU A N 1
ATOM 719 C CA . LEU A 1 97 ? -15.006 -22.561 49.976 1.00 34.41 97 LEU A CA 1
ATOM 720 C C . LEU A 1 97 ? -13.676 -23.289 49.765 1.00 34.41 97 LEU A C 1
ATOM 722 O O . LEU A 1 97 ? -12.693 -22.991 50.439 1.00 34.41 97 LEU A O 1
ATOM 726 N N . TYR A 1 98 ? -13.627 -24.192 48.790 1.00 33.34 98 TYR A N 1
ATOM 727 C CA . TYR A 1 98 ? -12.358 -24.680 48.257 1.00 33.34 98 TYR A CA 1
ATOM 728 C C . TYR A 1 98 ? -11.723 -23.567 47.416 1.00 33.34 98 TYR A C 1
ATOM 730 O O . TYR A 1 98 ? -12.316 -23.118 46.434 1.00 33.34 98 TYR A O 1
ATOM 738 N N . ARG A 1 99 ? -10.512 -23.130 47.777 1.00 34.28 99 ARG A N 1
ATOM 739 C CA . ARG A 1 99 ? -9.643 -22.353 46.885 1.00 34.28 99 ARG A CA 1
ATOM 740 C C . ARG A 1 99 ? -8.586 -23.270 46.285 1.00 34.28 99 ARG A C 1
ATOM 742 O O . ARG A 1 99 ? -7.989 -24.079 46.982 1.00 34.28 99 ARG A O 1
ATOM 749 N N . LEU A 1 100 ? -8.360 -23.107 44.986 1.00 31.61 100 LEU A N 1
ATOM 750 C CA . LEU A 1 100 ? -7.234 -23.690 44.265 1.00 31.61 100 LEU A CA 1
ATOM 751 C C . LEU A 1 100 ? -6.078 -22.688 44.398 1.00 31.61 100 LEU A C 1
ATOM 753 O O . LEU A 1 100 ? -6.049 -21.684 43.690 1.00 31.61 100 LEU A O 1
ATOM 757 N N . THR A 1 101 ? -5.229 -22.877 45.410 1.00 32.97 101 THR A N 1
ATOM 758 C CA . THR A 1 101 ? -4.327 -21.816 45.894 1.00 32.97 101 THR A CA 1
ATOM 759 C C . THR A 1 101 ? -2.951 -21.806 45.239 1.00 32.97 101 THR A C 1
ATOM 761 O O . THR A 1 101 ? -2.378 -20.729 45.112 1.00 32.97 101 THR A O 1
ATOM 764 N N . GLU A 1 102 ? -2.411 -22.954 44.817 1.00 33.00 102 GLU A N 1
ATOM 765 C CA . GLU A 1 102 ? -1.072 -23.002 44.222 1.00 33.00 102 GLU A CA 1
ATOM 766 C C . GLU A 1 102 ? -0.850 -24.221 43.311 1.00 33.00 102 GLU A C 1
ATOM 768 O O . GLU A 1 102 ? -1.467 -25.272 43.485 1.00 33.00 102 GLU A O 1
ATOM 773 N N . PHE A 1 103 ? 0.063 -24.070 42.350 1.00 36.88 103 PHE A N 1
ATOM 774 C CA . PHE A 1 103 ? 0.649 -25.166 41.576 1.00 36.88 103 PHE A CA 1
ATOM 775 C C . PHE A 1 103 ? 2.110 -25.326 42.009 1.00 36.88 103 PHE A C 1
ATOM 777 O O . PHE A 1 103 ? 2.843 -24.337 42.093 1.00 36.88 103 PHE A O 1
ATOM 784 N N . ILE A 1 104 ? 2.542 -26.565 42.243 1.00 36.50 104 ILE A N 1
ATOM 785 C CA . ILE A 1 104 ? 3.925 -26.909 42.587 1.00 36.50 104 ILE A CA 1
ATOM 786 C C . ILE A 1 104 ? 4.407 -27.953 41.582 1.00 36.50 104 ILE A C 1
ATOM 788 O O . ILE A 1 104 ? 3.738 -28.961 41.358 1.00 36.50 104 ILE A O 1
ATOM 792 N N . VAL A 1 105 ? 5.572 -27.710 40.984 1.00 35.69 105 VAL A N 1
ATOM 793 C CA . VAL A 1 105 ? 6.247 -28.669 40.104 1.00 35.69 105 VAL A CA 1
ATOM 794 C C . VAL A 1 105 ? 7.427 -29.260 40.867 1.00 35.69 105 VAL A C 1
ATOM 796 O O . VAL A 1 105 ? 8.242 -28.521 41.418 1.00 35.69 105 VAL A O 1
ATOM 799 N N . LEU A 1 106 ? 7.509 -30.589 40.910 1.00 34.09 106 LEU A N 1
ATOM 800 C CA . LEU A 1 106 ? 8.633 -31.328 41.485 1.00 34.09 106 LEU A CA 1
ATOM 801 C C . LEU A 1 106 ? 9.517 -31.851 40.350 1.00 34.09 106 LEU A C 1
ATOM 803 O O . LEU A 1 106 ? 9.008 -32.429 39.389 1.00 34.09 106 LEU A O 1
ATOM 807 N N . SER A 1 107 ? 10.835 -31.672 40.459 1.00 37.38 107 SER A N 1
ATOM 808 C CA . SER A 1 107 ? 11.778 -32.341 39.559 1.00 37.38 107 SER A CA 1
ATOM 809 C C . SER A 1 107 ? 11.929 -33.819 39.938 1.00 37.38 107 SER A C 1
ATOM 811 O O . SER A 1 107 ? 11.709 -34.219 41.083 1.00 37.38 107 SER A O 1
ATOM 813 N N . ALA A 1 108 ? 12.394 -34.639 38.993 1.00 35.00 108 ALA A N 1
ATOM 814 C CA . ALA A 1 108 ? 12.663 -36.061 39.224 1.00 35.00 108 ALA A CA 1
ATOM 815 C C . ALA A 1 108 ? 13.811 -36.344 40.226 1.00 35.00 108 ALA A C 1
ATOM 817 O O . ALA A 1 108 ? 14.094 -37.505 40.509 1.00 35.00 108 ALA A O 1
ATOM 818 N N . SER A 1 109 ? 14.468 -35.307 40.764 1.00 37.47 109 SER A N 1
ATOM 819 C CA . SER A 1 109 ? 15.547 -35.405 41.758 1.00 37.47 109 SER A CA 1
ATOM 820 C C . SER A 1 109 ? 15.102 -35.127 43.204 1.00 37.47 109 SER A C 1
ATOM 822 O O . SER A 1 109 ? 15.954 -35.048 44.080 1.00 37.47 109 SER A O 1
ATOM 824 N N . GLY A 1 110 ? 13.801 -34.949 43.467 1.00 36.16 110 GLY A N 1
ATOM 825 C CA . GLY A 1 110 ? 13.192 -34.974 44.810 1.00 36.16 110 GLY A CA 1
ATOM 826 C C . GLY A 1 110 ? 13.398 -33.755 45.728 1.00 36.16 110 GLY A C 1
ATOM 827 O O . GLY A 1 110 ? 12.473 -33.392 46.449 1.00 36.16 110 GLY A O 1
ATOM 828 N N . ASP A 1 111 ? 14.561 -33.101 45.695 1.00 39.38 111 ASP A N 1
ATOM 829 C CA . ASP A 1 111 ? 15.026 -32.264 46.819 1.00 39.38 111 ASP A CA 1
ATOM 830 C C . ASP A 1 111 ? 14.517 -30.805 46.894 1.00 39.38 111 ASP A C 1
ATOM 832 O O . ASP A 1 111 ? 14.780 -30.136 47.894 1.00 39.38 111 ASP A O 1
ATOM 836 N N . GLN A 1 112 ? 13.795 -30.266 45.898 1.00 41.66 112 GLN A N 1
ATOM 837 C CA . GLN A 1 112 ? 13.179 -28.927 46.015 1.00 41.66 112 GLN A CA 1
ATOM 838 C C . GLN A 1 112 ? 11.782 -28.827 45.393 1.00 41.66 112 GLN A C 1
ATOM 840 O O . GLN A 1 112 ? 11.608 -28.932 44.180 1.00 41.66 112 GLN A O 1
ATOM 845 N N . ALA A 1 113 ? 10.802 -28.495 46.237 1.00 38.25 113 ALA A N 1
ATOM 846 C CA . ALA A 1 113 ? 9.513 -27.946 45.833 1.00 38.25 113 ALA A CA 1
ATOM 847 C C . ALA A 1 113 ? 9.607 -26.417 45.711 1.00 38.25 113 ALA A C 1
ATOM 849 O O . ALA A 1 113 ? 10.148 -25.758 46.602 1.00 38.25 113 ALA A O 1
ATOM 850 N N . LYS A 1 114 ? 9.051 -25.841 44.638 1.00 42.75 114 LYS A N 1
ATOM 851 C CA . LYS A 1 114 ? 8.913 -24.385 44.468 1.00 42.75 114 LYS A CA 1
ATOM 852 C C . LYS A 1 114 ? 7.521 -24.020 43.933 1.00 42.75 114 LYS A C 1
ATOM 854 O O . LYS A 1 114 ? 7.049 -24.690 43.011 1.00 42.75 114 LYS A O 1
ATOM 859 N N . PRO A 1 115 ? 6.875 -22.960 44.457 1.00 42.72 115 PRO A N 1
ATOM 860 C CA . PRO A 1 115 ? 5.658 -22.400 43.875 1.00 42.72 115 PRO A CA 1
ATOM 861 C C . PRO A 1 115 ? 5.857 -21.958 42.424 1.00 42.72 115 PRO A C 1
ATOM 863 O O . PRO A 1 115 ? 6.887 -21.362 42.093 1.00 42.72 115 PRO A O 1
ATOM 866 N N . LEU A 1 116 ? 4.846 -22.158 41.574 1.00 38.56 116 LEU A N 1
ATOM 867 C CA . LEU A 1 116 ? 4.873 -21.724 40.168 1.00 38.56 116 LEU A CA 1
ATOM 868 C C . LEU A 1 116 ? 5.129 -20.210 40.013 1.00 38.56 116 LEU A C 1
ATOM 870 O O . LEU A 1 116 ? 5.751 -19.773 39.050 1.00 38.56 116 LEU A O 1
ATOM 874 N N . THR A 1 117 ? 4.699 -19.418 40.999 1.00 38.62 117 THR A N 1
ATOM 875 C CA . THR A 1 117 ? 4.900 -17.962 41.121 1.00 38.62 117 THR A CA 1
ATOM 876 C C . THR A 1 117 ? 6.355 -17.538 41.363 1.00 38.62 117 THR A C 1
ATOM 878 O O . THR A 1 117 ? 6.655 -16.348 41.293 1.00 38.62 117 THR A O 1
ATOM 881 N N . SER A 1 118 ? 7.256 -18.486 41.649 1.00 39.31 118 SER A N 1
ATOM 882 C CA . SER A 1 118 ? 8.673 -18.244 41.967 1.00 39.31 118 SER A CA 1
ATOM 883 C C . SER A 1 118 ? 9.660 -18.672 40.870 1.00 39.31 118 SER A C 1
ATOM 885 O O . SER A 1 118 ? 10.870 -18.525 41.046 1.00 39.31 118 SER A O 1
ATOM 887 N N . LEU A 1 119 ? 9.164 -19.200 39.745 1.00 40.94 119 LEU A N 1
ATOM 888 C CA . LEU A 1 119 ? 9.977 -19.623 38.602 1.00 40.94 119 LEU A CA 1
ATOM 889 C C . LEU A 1 119 ? 10.227 -18.450 37.645 1.00 40.94 119 LEU A C 1
ATOM 891 O O . LEU A 1 119 ? 9.286 -17.793 37.199 1.00 40.94 119 LEU A O 1
ATOM 895 N N . SER A 1 120 ? 11.486 -18.210 37.273 1.00 44.28 120 SER A N 1
ATOM 896 C CA . SER A 1 120 ? 11.805 -17.347 36.131 1.00 44.28 120 SER A CA 1
ATOM 897 C C . SER A 1 120 ? 11.608 -18.105 34.813 1.00 44.28 120 SER A C 1
ATOM 899 O O . SER A 1 120 ? 11.639 -19.337 34.783 1.00 44.28 120 SER A O 1
ATOM 901 N N . SER A 1 121 ? 11.478 -17.393 33.688 1.00 41.72 121 SER A N 1
ATOM 902 C CA . SER A 1 121 ? 11.445 -18.027 32.356 1.00 41.72 121 SER A CA 1
ATOM 903 C C . SER A 1 121 ? 12.655 -18.936 32.114 1.00 41.72 121 SER A C 1
ATOM 905 O O . SER A 1 121 ? 12.517 -20.017 31.554 1.00 41.72 121 SER A O 1
ATOM 907 N N . LYS A 1 122 ? 13.822 -18.550 32.640 1.00 43.00 122 LYS A N 1
ATOM 908 C CA . LYS A 1 122 ? 15.067 -19.316 32.546 1.00 43.00 122 LYS A CA 1
ATOM 909 C C . LYS A 1 122 ? 15.041 -20.620 33.356 1.00 43.00 122 LYS A C 1
ATOM 911 O O . LYS A 1 122 ? 15.729 -21.568 32.990 1.00 43.00 122 LYS A O 1
ATOM 916 N N . ASP A 1 123 ? 14.251 -20.692 34.428 1.00 44.59 123 ASP A N 1
ATOM 917 C CA . ASP A 1 123 ? 14.025 -21.942 35.166 1.00 44.59 123 ASP A CA 1
ATOM 918 C C . ASP A 1 123 ? 13.092 -22.882 34.388 1.00 44.59 123 ASP A C 1
ATOM 920 O O . ASP A 1 123 ? 13.302 -24.092 34.393 1.00 44.59 123 ASP A O 1
ATOM 924 N N . VAL A 1 124 ? 12.107 -22.330 33.666 1.00 43.84 124 VAL A N 1
ATOM 925 C CA . VAL A 1 124 ? 11.199 -23.092 32.789 1.00 43.84 124 VAL A CA 1
ATOM 926 C C . VAL A 1 124 ? 11.941 -23.653 31.571 1.00 43.84 124 VAL A C 1
ATOM 928 O O . VAL A 1 124 ? 11.799 -24.838 31.274 1.00 43.84 124 VAL A O 1
ATOM 931 N N . ASP A 1 125 ? 12.790 -22.853 30.917 1.00 41.25 125 ASP A N 1
ATOM 932 C CA . ASP A 1 125 ? 13.631 -23.308 29.799 1.00 41.25 125 ASP A CA 1
ATOM 933 C C . ASP A 1 125 ? 14.561 -24.461 30.224 1.00 41.25 125 ASP A C 1
ATOM 935 O O . ASP A 1 125 ? 14.677 -25.469 29.523 1.00 41.25 125 ASP A O 1
ATOM 939 N N . ASN A 1 126 ? 15.169 -24.360 31.414 1.00 41.97 126 ASN A N 1
ATOM 940 C CA . ASN A 1 126 ? 15.988 -25.429 31.991 1.00 41.97 126 ASN A CA 1
ATOM 941 C C . ASN A 1 126 ? 15.171 -26.694 32.318 1.00 41.97 126 ASN A C 1
ATOM 943 O O . ASN A 1 126 ? 15.695 -27.798 32.188 1.00 41.97 126 ASN A O 1
ATOM 947 N N . LEU A 1 127 ? 13.898 -26.559 32.715 1.00 41.28 127 LEU A N 1
ATOM 948 C CA . LEU A 1 127 ? 13.014 -27.699 32.996 1.00 41.28 127 LEU A CA 1
ATOM 949 C C . LEU A 1 127 ? 12.607 -28.465 31.725 1.00 41.28 127 LEU A C 1
ATOM 951 O O . LEU A 1 127 ? 12.351 -29.666 31.777 1.00 41.28 127 LEU A O 1
ATOM 955 N N . ILE A 1 128 ? 12.533 -27.767 30.590 1.00 42.06 128 ILE A N 1
ATOM 956 C CA . ILE A 1 128 ? 12.194 -28.335 29.276 1.00 42.06 128 ILE A CA 1
ATOM 957 C C . ILE A 1 128 ? 13.436 -28.947 28.601 1.00 42.06 128 ILE A C 1
ATOM 959 O O . ILE A 1 128 ? 13.313 -29.901 27.833 1.00 42.06 128 ILE A O 1
ATOM 963 N N . GLY A 1 129 ? 14.631 -28.428 28.902 1.00 35.09 129 GLY A N 1
ATOM 964 C CA . GLY A 1 129 ? 15.889 -28.809 28.253 1.00 35.09 129 GLY A CA 1
ATOM 965 C C . GLY A 1 129 ? 16.400 -30.234 28.509 1.00 35.09 129 GLY A C 1
ATOM 966 O O . GLY A 1 129 ? 17.217 -30.706 27.720 1.00 35.09 129 GLY A O 1
ATOM 967 N N . ASP A 1 130 ? 15.940 -30.930 29.557 1.00 38.97 130 ASP A N 1
ATOM 968 C CA . ASP A 1 130 ? 16.461 -32.255 29.938 1.00 38.97 130 ASP A CA 1
ATOM 969 C C . ASP A 1 130 ? 15.354 -33.259 30.317 1.00 38.97 130 ASP A C 1
ATOM 971 O O . ASP A 1 130 ? 15.037 -33.481 31.486 1.00 38.97 130 ASP A O 1
ATOM 975 N N . THR A 1 131 ? 14.739 -33.886 29.306 1.00 35.62 131 THR A N 1
ATOM 976 C CA . THR A 1 131 ? 13.736 -34.952 29.498 1.00 35.62 131 THR A CA 1
ATOM 977 C C . THR A 1 131 ? 13.968 -36.166 28.588 1.00 35.62 131 THR A C 1
ATOM 979 O O . THR A 1 131 ? 13.440 -36.275 27.483 1.00 35.62 131 THR A O 1
ATOM 982 N N . ARG A 1 132 ? 14.708 -37.162 29.100 1.00 31.02 132 ARG A N 1
ATOM 983 C CA . ARG A 1 132 ? 14.583 -38.578 28.670 1.00 31.02 132 ARG A CA 1
ATOM 984 C C . ARG A 1 132 ? 13.732 -39.437 29.614 1.00 31.02 132 ARG A C 1
ATOM 986 O O . ARG A 1 132 ? 13.548 -40.623 29.353 1.00 31.02 132 ARG A O 1
ATOM 993 N N . TYR A 1 133 ? 13.203 -38.848 30.685 1.00 33.97 133 TYR A N 1
ATOM 994 C CA . TYR A 1 133 ? 12.361 -39.516 31.676 1.00 33.97 133 TYR A CA 1
ATOM 995 C C . TYR A 1 133 ? 11.059 -38.733 31.873 1.00 33.97 133 TYR A C 1
ATOM 997 O O . TYR A 1 133 ? 11.041 -37.509 31.756 1.00 33.97 133 TYR A O 1
ATOM 1005 N N . GLY A 1 134 ? 9.960 -39.454 32.109 1.00 30.62 134 GLY A N 1
ATOM 1006 C CA . GLY A 1 134 ? 8.617 -38.875 32.172 1.00 30.62 134 GLY A CA 1
ATOM 1007 C C . GLY A 1 134 ? 8.388 -38.018 33.419 1.00 30.62 134 GLY A C 1
ATOM 1008 O O . GLY A 1 134 ? 8.831 -38.364 34.512 1.00 30.62 134 GLY A O 1
ATOM 1009 N N . VAL A 1 135 ? 7.654 -36.917 33.252 1.00 34.09 135 VAL A N 1
ATOM 1010 C CA . VAL A 1 135 ? 7.265 -36.015 34.344 1.00 34.09 135 VAL A CA 1
ATOM 1011 C C . VAL A 1 135 ? 5.970 -36.511 34.991 1.00 34.09 135 VAL A C 1
ATOM 1013 O O . VAL A 1 135 ? 4.936 -36.587 34.330 1.00 34.09 135 VAL A O 1
ATOM 1016 N N . ASN A 1 136 ? 6.007 -36.798 36.295 1.00 29.92 136 ASN A N 1
ATOM 1017 C CA . ASN A 1 136 ? 4.808 -37.041 37.099 1.00 29.92 136 ASN A CA 1
ATOM 1018 C C . ASN A 1 136 ? 4.315 -35.723 37.709 1.00 29.92 136 ASN A C 1
ATOM 1020 O O . ASN A 1 136 ? 5.041 -35.076 38.461 1.00 29.92 136 ASN A O 1
ATOM 1024 N N . VAL A 1 137 ? 3.067 -35.343 37.426 1.00 32.06 137 VAL A N 1
ATOM 1025 C CA . VAL A 1 137 ? 2.429 -34.155 38.014 1.00 32.06 137 VAL A CA 1
ATOM 1026 C C . VAL A 1 137 ? 1.563 -34.578 39.199 1.00 32.06 137 VAL A C 1
ATOM 1028 O O . VAL A 1 137 ? 0.556 -35.262 39.024 1.00 32.06 137 VAL A O 1
ATOM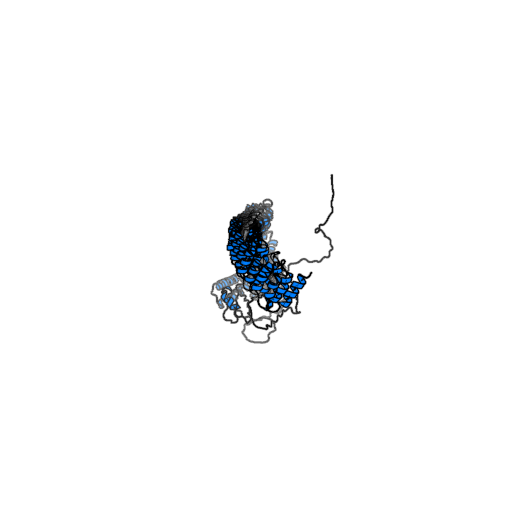 1031 N N . HIS A 1 138 ? 1.932 -34.145 40.405 1.00 32.06 138 HIS A N 1
ATOM 1032 C CA . HIS A 1 138 ? 1.116 -34.324 41.607 1.00 32.06 138 HIS A CA 1
ATOM 1033 C C . HIS A 1 138 ? 0.278 -33.071 41.879 1.00 32.06 138 HIS A C 1
ATOM 1035 O O . HIS A 1 138 ? 0.818 -31.988 42.084 1.00 32.06 138 HIS A O 1
ATOM 1041 N N . ILE A 1 139 ? -1.046 -33.230 41.929 1.00 32.62 139 ILE A N 1
ATOM 1042 C CA . ILE A 1 139 ? -1.969 -32.184 42.386 1.00 32.62 139 ILE A CA 1
ATOM 1043 C C . ILE A 1 139 ? -2.231 -32.418 43.875 1.00 32.62 139 ILE A C 1
ATOM 1045 O O . ILE A 1 139 ? -2.845 -33.417 44.248 1.00 32.62 139 ILE A O 1
ATOM 1049 N N . VAL A 1 140 ? -1.768 -31.501 44.725 1.00 31.81 140 VAL A N 1
ATOM 1050 C CA . VAL A 1 140 ? -2.006 -31.539 46.174 1.00 31.81 140 VAL A CA 1
ATOM 1051 C C . VAL A 1 140 ? -3.127 -30.561 46.515 1.00 31.81 140 VAL A C 1
ATOM 1053 O O . VAL A 1 140 ? -3.012 -29.369 46.251 1.00 31.81 140 VAL A O 1
ATOM 1056 N N . VAL A 1 141 ? -4.209 -31.061 47.116 1.00 32.06 141 VAL A N 1
ATOM 1057 C CA . VAL A 1 141 ? -5.321 -30.235 47.612 1.00 32.06 141 VAL A CA 1
ATOM 1058 C C . VAL A 1 141 ? -5.265 -30.213 49.135 1.00 32.06 141 VAL A C 1
ATOM 1060 O O . VAL A 1 141 ? -5.728 -31.142 49.796 1.00 32.06 141 VAL A O 1
ATOM 1063 N N . THR A 1 142 ? -4.675 -29.162 49.699 1.00 34.22 142 THR A N 1
ATOM 1064 C CA . THR A 1 142 ? -4.673 -28.920 51.145 1.00 34.22 142 THR A CA 1
ATOM 1065 C C . THR A 1 142 ? -5.973 -28.262 51.604 1.00 34.22 142 THR A C 1
ATOM 1067 O O . THR A 1 142 ? -6.591 -27.464 50.900 1.00 34.22 142 THR A O 1
ATOM 1070 N N . ARG A 1 143 ? -6.388 -28.597 52.827 1.00 32.38 143 ARG A N 1
ATOM 1071 C CA . ARG A 1 143 ? -7.430 -27.891 53.581 1.00 32.38 143 ARG A CA 1
ATOM 1072 C C . ARG A 1 143 ? -6.733 -26.958 54.571 1.00 32.38 143 ARG A C 1
ATOM 1074 O O . ARG A 1 143 ? -5.699 -27.334 55.113 1.00 32.38 143 ARG A O 1
ATOM 1081 N N . GLU A 1 144 ? -7.281 -25.773 54.832 1.00 27.95 144 GLU A N 1
ATOM 1082 C CA . GLU A 1 144 ? -6.748 -24.912 55.897 1.00 27.95 144 GLU A CA 1
ATOM 1083 C C . GLU A 1 144 ? -6.907 -25.594 57.269 1.00 27.95 144 GLU A C 1
ATOM 1085 O O . GLU A 1 144 ? -8.008 -26.005 57.645 1.00 27.95 144 GLU A O 1
ATOM 1090 N N . GLY A 1 145 ? -5.792 -25.717 57.997 1.00 33.69 145 GLY A N 1
ATOM 1091 C CA . GLY A 1 145 ? -5.687 -26.413 59.283 1.00 33.69 145 GLY A CA 1
ATOM 1092 C C . GLY A 1 145 ? -4.592 -27.486 59.269 1.00 33.69 145 GLY A C 1
ATOM 1093 O O . GLY A 1 145 ? -4.666 -28.440 58.501 1.00 33.69 145 GLY A O 1
ATOM 1094 N N . ASN A 1 146 ? -3.576 -27.328 60.122 1.00 39.88 146 ASN A N 1
ATOM 1095 C CA . ASN A 1 146 ? -2.419 -28.230 60.200 1.00 39.88 146 ASN A CA 1
ATOM 1096 C C . ASN A 1 146 ? -2.813 -29.682 60.521 1.00 39.88 146 ASN A C 1
ATOM 1098 O O . ASN A 1 146 ? -3.508 -29.901 61.512 1.00 39.88 146 ASN A O 1
ATOM 1102 N N . ILE A 1 147 ? -2.268 -30.644 59.762 1.00 34.62 147 ILE A N 1
ATOM 1103 C CA . ILE A 1 147 ? -1.526 -31.851 60.207 1.00 34.62 147 ILE A CA 1
ATOM 1104 C C . ILE A 1 147 ? -1.152 -32.696 58.966 1.00 34.62 147 ILE A C 1
ATOM 1106 O O . ILE A 1 147 ? -1.720 -32.522 57.888 1.00 34.62 147 ILE A O 1
ATOM 1110 N N . GLU A 1 148 ? -0.132 -33.544 59.099 1.00 29.05 148 GLU A N 1
ATOM 1111 C CA . GLU A 1 148 ? 0.459 -34.364 58.031 1.00 29.05 148 GLU A CA 1
ATOM 1112 C C . GLU A 1 148 ? -0.496 -35.445 57.469 1.00 29.05 148 GLU A C 1
ATOM 1114 O O . GLU A 1 148 ? -1.336 -35.973 58.203 1.00 29.05 148 GLU A O 1
ATOM 1119 N N . PRO A 1 149 ? -0.357 -35.834 56.185 1.00 26.16 149 PRO A N 1
ATOM 1120 C CA . PRO A 1 149 ? -1.140 -36.910 55.587 1.00 26.16 149 PRO A CA 1
ATOM 1121 C C . PRO A 1 149 ? -0.470 -38.289 55.751 1.00 26.16 149 PRO A C 1
ATOM 1123 O O . PRO A 1 149 ? 0.282 -38.722 54.879 1.00 26.16 149 PRO A O 1
ATOM 1126 N N . ASP A 1 150 ? -0.816 -39.026 56.810 1.00 25.52 150 ASP A N 1
ATOM 1127 C CA . ASP A 1 150 ? -0.734 -40.499 56.799 1.00 25.52 150 ASP A CA 1
ATOM 1128 C C . ASP A 1 150 ? -2.105 -41.094 56.421 1.00 25.52 150 ASP A C 1
ATOM 1130 O O . ASP A 1 150 ? -3.158 -40.548 56.766 1.00 25.52 150 ASP A O 1
ATOM 1134 N N . LEU A 1 151 ? -2.116 -42.180 55.643 1.00 23.19 151 LEU A N 1
ATOM 1135 C CA . LEU A 1 151 ? -3.322 -42.666 54.970 1.00 23.19 151 LEU A CA 1
ATOM 1136 C C . LEU A 1 151 ? -3.290 -44.177 54.714 1.00 23.19 151 LEU A C 1
ATOM 1138 O O . LEU A 1 151 ? -2.679 -44.648 53.753 1.00 23.19 151 LEU A O 1
ATOM 1142 N N . ARG A 1 152 ? -4.097 -44.936 55.474 1.00 22.06 152 ARG A N 1
ATOM 1143 C CA . ARG A 1 152 ? -4.575 -46.268 55.052 1.00 22.06 152 ARG A CA 1
ATOM 1144 C C . ARG A 1 152 ? -5.986 -46.618 55.551 1.00 22.06 152 ARG A C 1
ATOM 1146 O O . ARG A 1 152 ? -6.178 -47.065 56.670 1.00 22.06 152 ARG A O 1
ATOM 1153 N N . ILE A 1 153 ? -6.940 -46.414 54.636 1.00 22.92 153 ILE A N 1
ATOM 1154 C CA . ILE A 1 153 ? -8.093 -47.268 54.265 1.00 22.92 153 ILE A CA 1
ATOM 1155 C C . ILE A 1 153 ? -8.824 -48.037 55.385 1.00 22.92 153 ILE A C 1
ATOM 1157 O O . ILE A 1 153 ? -8.261 -48.885 56.069 1.00 22.92 153 ILE A O 1
ATOM 1161 N N . SER A 1 154 ? -10.153 -47.881 55.424 1.00 23.84 154 SER A N 1
ATOM 1162 C CA . SER A 1 154 ? -11.058 -48.723 56.217 1.00 23.84 154 SER A CA 1
ATOM 1163 C C . SER A 1 154 ? -11.971 -49.621 55.367 1.00 23.84 154 SER A C 1
ATOM 1165 O O . SER A 1 154 ? -12.378 -49.231 54.271 1.00 23.84 154 SER A O 1
ATOM 1167 N N . LYS A 1 155 ? -12.350 -50.754 55.995 1.00 23.88 155 LYS A N 1
ATOM 1168 C CA . LYS A 1 155 ? -13.622 -51.534 55.975 1.00 23.88 155 LYS A CA 1
ATOM 1169 C C . LYS A 1 155 ? -13.448 -53.016 55.575 1.00 23.88 155 LYS A C 1
ATOM 1171 O O . LYS A 1 155 ? -12.587 -53.322 54.767 1.00 23.88 155 LYS A O 1
ATOM 1176 N N . ASN A 1 156 ? -14.215 -53.985 56.103 1.00 24.92 156 ASN A N 1
ATOM 1177 C CA . ASN A 1 156 ? -15.361 -53.943 57.038 1.00 24.92 156 ASN A CA 1
ATOM 1178 C C . ASN A 1 156 ? -15.488 -55.266 57.851 1.00 24.92 156 ASN A C 1
ATOM 1180 O O . ASN A 1 156 ? -15.044 -56.303 57.381 1.00 24.92 156 ASN A O 1
ATOM 1184 N N . TYR A 1 157 ? -16.144 -55.208 59.021 1.00 28.12 157 TYR A N 1
ATOM 1185 C CA . TYR A 1 157 ? -16.750 -56.288 59.843 1.00 28.12 157 TYR A CA 1
ATOM 1186 C C . TYR A 1 157 ? -16.344 -57.779 59.689 1.00 28.12 157 TYR A C 1
ATOM 1188 O O . TYR A 1 157 ? -16.710 -58.444 58.724 1.00 28.12 157 TYR A O 1
ATOM 1196 N N . ALA A 1 158 ? -15.835 -58.352 60.791 1.00 22.86 158 ALA A N 1
ATOM 1197 C CA . ALA A 1 158 ? -16.021 -59.755 61.200 1.00 22.86 158 ALA A CA 1
ATOM 1198 C C . ALA A 1 158 ? -16.020 -59.862 62.750 1.00 22.86 158 ALA A C 1
ATOM 1200 O O . ALA A 1 158 ? -15.679 -58.894 63.430 1.00 22.86 158 ALA A O 1
ATOM 1201 N N . ALA A 1 159 ? -16.449 -60.997 63.319 1.00 25.69 159 ALA A N 1
ATOM 1202 C CA . ALA A 1 159 ? -16.697 -61.154 64.764 1.00 25.69 159 ALA A CA 1
ATOM 1203 C C . ALA A 1 159 ? -15.427 -61.436 65.617 1.00 25.69 159 ALA A C 1
ATOM 1205 O O . ALA A 1 159 ? -14.479 -62.034 65.106 1.00 25.69 159 ALA A O 1
ATOM 1206 N N . PRO A 1 160 ? -15.403 -61.065 66.919 1.00 29.27 160 PRO A N 1
ATOM 1207 C CA . PRO A 1 160 ? -14.228 -61.210 67.787 1.00 29.27 160 PRO A CA 1
ATOM 1208 C C . PRO A 1 160 ? -14.191 -62.519 68.610 1.00 29.27 160 PRO A C 1
ATOM 1210 O O . PRO A 1 160 ? -15.217 -62.922 69.164 1.00 29.27 160 PRO A O 1
ATOM 1213 N N . PRO A 1 161 ? -13.001 -63.118 68.812 1.00 32.03 161 PRO A N 1
ATOM 1214 C CA . PRO A 1 161 ? -12.763 -64.116 69.856 1.00 32.03 161 PRO A CA 1
ATOM 1215 C C . PRO A 1 161 ? -11.759 -63.667 70.949 1.00 32.03 161 PRO A C 1
ATOM 1217 O O . PRO A 1 161 ? -10.689 -63.142 70.664 1.00 32.03 161 PRO A O 1
ATOM 1220 N N . SER A 1 162 ? -12.103 -63.981 72.207 1.00 29.88 162 SER A N 1
ATOM 1221 C CA . SER A 1 162 ? -11.213 -64.287 73.356 1.00 29.88 162 SER A CA 1
ATOM 1222 C C . SER A 1 162 ? -10.082 -63.327 73.813 1.00 29.88 162 SER A C 1
ATOM 1224 O O . SER A 1 162 ? -8.969 -63.429 73.315 1.00 29.88 162 SER A O 1
ATOM 1226 N N . PHE A 1 163 ? -10.339 -62.638 74.946 1.00 26.45 163 PHE A N 1
ATOM 1227 C CA . PHE A 1 163 ? -9.462 -62.472 76.144 1.00 26.45 163 PHE A CA 1
ATOM 1228 C C . PHE A 1 163 ? -8.060 -61.797 76.042 1.00 26.45 163 PHE A C 1
ATOM 1230 O O . PHE A 1 163 ? -7.448 -61.769 74.984 1.00 26.45 163 PHE A O 1
ATOM 1237 N N . PRO A 1 164 ? -7.440 -61.384 77.178 1.00 42.91 164 PRO A N 1
ATOM 1238 C CA . PRO A 1 164 ? -7.997 -60.792 78.410 1.00 42.91 164 PRO A CA 1
ATOM 1239 C C . PRO A 1 164 ? -7.273 -59.484 78.837 1.00 42.91 164 PRO A C 1
ATOM 1241 O O . PRO A 1 164 ? -6.155 -59.228 78.409 1.00 42.91 164 PRO A O 1
ATOM 1244 N N . ILE A 1 165 ? -7.849 -58.721 79.780 1.00 29.55 165 ILE A N 1
ATOM 1245 C CA . ILE A 1 165 ? -7.164 -58.129 80.961 1.00 29.55 165 ILE A CA 1
ATOM 1246 C C . ILE A 1 165 ? -8.201 -57.423 81.854 1.00 29.55 165 ILE A C 1
ATOM 1248 O O . ILE A 1 165 ? -9.226 -56.938 81.380 1.00 29.55 165 ILE A O 1
ATOM 1252 N N . GLN A 1 166 ? -7.966 -57.417 83.167 1.00 33.50 166 GLN A N 1
ATOM 1253 C CA . GLN A 1 166 ? -8.897 -56.896 84.172 1.00 33.50 166 GLN A CA 1
ATOM 1254 C C . GLN A 1 166 ? -8.689 -55.399 84.450 1.00 33.50 166 GLN A C 1
ATOM 1256 O O . GLN A 1 166 ? -7.556 -54.943 84.590 1.00 33.50 166 GLN A O 1
ATOM 1261 N N . LYS A 1 167 ? -9.788 -54.682 84.712 1.00 30.42 167 LYS A N 1
ATOM 1262 C CA . LYS A 1 167 ? -9.863 -53.667 85.777 1.00 30.42 167 LYS A CA 1
ATOM 1263 C C . LYS A 1 167 ? -11.295 -53.614 86.305 1.00 30.42 167 LYS A C 1
ATOM 1265 O O . LYS A 1 167 ? -12.239 -53.525 85.527 1.00 30.42 167 LYS A O 1
ATOM 1270 N N . GLU A 1 168 ? -11.459 -53.745 87.618 1.00 30.41 168 GLU A N 1
ATOM 1271 C CA . GLU A 1 168 ? -12.780 -53.852 88.236 1.00 30.41 168 GLU A CA 1
ATOM 1272 C C . GLU A 1 168 ? -13.484 -52.493 88.325 1.00 30.41 168 GLU A C 1
ATOM 1274 O O . GLU A 1 168 ? -13.014 -51.591 89.013 1.00 30.41 168 GLU A O 1
ATOM 1279 N N . PHE A 1 169 ? -14.681 -52.397 87.748 1.00 26.64 169 PHE A N 1
ATOM 1280 C CA . PHE A 1 169 ? -15.737 -51.533 88.273 1.00 26.64 169 PHE A CA 1
ATOM 1281 C C . PHE A 1 169 ? -16.978 -52.394 88.508 1.00 26.64 169 PHE A C 1
ATOM 1283 O O . PHE A 1 169 ? -17.474 -53.064 87.602 1.00 26.64 169 PHE A O 1
ATOM 1290 N N . ARG A 1 170 ? -17.453 -52.432 89.758 1.00 24.31 170 ARG A N 1
ATOM 1291 C CA . ARG A 1 170 ? -18.530 -53.334 90.186 1.00 24.31 170 ARG A CA 1
ATOM 1292 C C . ARG A 1 170 ? -19.890 -52.835 89.698 1.00 24.31 170 ARG A C 1
ATOM 1294 O O . ARG A 1 170 ? -20.552 -52.067 90.389 1.00 24.31 170 ARG A O 1
ATOM 1301 N N . SER A 1 171 ? -20.345 -53.317 88.543 1.00 25.61 171 SER A N 1
ATOM 1302 C CA . SER A 1 171 ? -21.748 -53.165 88.147 1.00 25.61 171 SER A CA 1
ATOM 1303 C C . SER A 1 171 ? -22.642 -53.992 89.080 1.00 25.61 171 SER A C 1
ATOM 1305 O O . SER A 1 171 ? -22.652 -55.224 88.999 1.00 25.61 171 SER A O 1
ATOM 1307 N N . ILE A 1 172 ? -23.407 -53.338 89.957 1.00 24.09 172 ILE A N 1
ATOM 1308 C CA . ILE A 1 172 ? -24.430 -54.010 90.770 1.00 24.09 172 ILE A CA 1
ATOM 1309 C C . ILE A 1 172 ? -25.605 -54.355 89.851 1.00 24.09 172 ILE A C 1
ATOM 1311 O O . ILE A 1 172 ? -26.457 -53.521 89.554 1.00 24.09 172 ILE A O 1
ATOM 1315 N N . LYS A 1 173 ? -25.635 -55.598 89.367 1.00 24.64 173 LYS A N 1
ATOM 1316 C CA . LYS A 1 173 ? -26.661 -56.079 88.440 1.00 24.64 173 LYS A CA 1
ATOM 1317 C C . LYS A 1 173 ? -27.909 -56.534 89.206 1.00 24.64 173 LYS A C 1
ATOM 1319 O O . LYS A 1 173 ? -28.130 -57.731 89.373 1.00 24.64 173 LYS A O 1
ATOM 1324 N N . ILE A 1 174 ? -28.720 -55.581 89.674 1.00 27.52 174 ILE A N 1
ATOM 1325 C CA . ILE A 1 174 ? -30.063 -55.888 90.190 1.00 27.52 174 ILE A CA 1
ATOM 1326 C C . ILE A 1 174 ? -30.922 -56.346 89.008 1.00 27.52 174 ILE A C 1
ATOM 1328 O O . ILE A 1 174 ? -31.211 -55.569 88.098 1.00 27.52 174 ILE A O 1
ATOM 1332 N N . GLY A 1 175 ? -31.295 -57.624 88.998 1.00 26.03 175 GLY A N 1
ATOM 1333 C CA . GLY A 1 175 ? -32.237 -58.160 88.025 1.00 26.03 175 GLY A CA 1
ATOM 1334 C C . GLY A 1 175 ? -33.664 -57.823 88.437 1.00 26.03 175 GLY A C 1
ATOM 1335 O O . GLY A 1 175 ? -34.150 -58.364 89.426 1.00 26.03 175 GLY A O 1
ATOM 1336 N N . PHE A 1 176 ? -34.340 -56.973 87.667 1.00 29.08 176 PHE A N 1
ATOM 1337 C CA . PHE A 1 176 ? -35.790 -56.820 87.752 1.00 29.08 176 PHE A CA 1
ATOM 1338 C C . PHE A 1 176 ? -36.450 -57.771 86.756 1.00 29.08 176 PHE A C 1
ATOM 1340 O O . PHE A 1 176 ? -36.306 -57.623 85.542 1.00 29.08 176 PHE A O 1
ATOM 1347 N N . THR A 1 177 ? -37.142 -58.778 87.281 1.00 31.05 177 THR A N 1
ATOM 1348 C CA . THR A 1 177 ? -38.008 -59.658 86.497 1.00 31.05 177 THR A CA 1
ATOM 1349 C C . THR A 1 177 ? -39.309 -58.943 86.157 1.00 31.05 177 THR A C 1
ATOM 1351 O O . THR A 1 177 ? -40.015 -58.516 87.065 1.00 31.05 177 THR A O 1
ATOM 1354 N N . ASP A 1 178 ? -39.623 -58.915 84.864 1.00 32.34 178 ASP A N 1
ATOM 1355 C CA . ASP A 1 178 ? -40.933 -58.605 84.277 1.00 32.34 178 ASP A CA 1
ATOM 1356 C C . ASP A 1 178 ? -41.496 -57.170 84.475 1.00 32.34 178 ASP A C 1
ATOM 1358 O O . ASP A 1 178 ? -42.088 -56.849 85.507 1.00 32.34 178 ASP A O 1
ATOM 1362 N N . PRO A 1 179 ? -41.391 -56.298 83.449 1.00 36.06 179 PRO A N 1
ATOM 1363 C CA . PRO A 1 179 ? -42.029 -54.978 83.433 1.00 36.06 179 PRO A CA 1
ATOM 1364 C C . PRO A 1 179 ? -43.559 -54.980 83.241 1.00 36.06 179 PRO A C 1
ATOM 1366 O O . PRO A 1 179 ? -44.145 -53.902 83.190 1.00 36.06 179 PRO A O 1
ATOM 1369 N N . SER A 1 180 ? -44.229 -56.131 83.087 1.00 33.22 180 SER A N 1
ATOM 1370 C CA . SER A 1 180 ? -45.671 -56.185 82.770 1.00 33.22 180 SER A CA 1
ATOM 1371 C C . SER A 1 180 ? -46.615 -55.916 83.954 1.00 33.22 180 SER A C 1
ATOM 1373 O O . SER A 1 180 ? -47.836 -55.974 83.793 1.00 33.22 180 SER A O 1
ATOM 1375 N N . VAL A 1 181 ? -46.088 -55.563 85.134 1.00 36.97 181 VAL A N 1
ATOM 1376 C CA . VAL A 1 181 ? -46.895 -55.161 86.298 1.00 36.97 181 VAL A CA 1
ATOM 1377 C C . VAL A 1 181 ? -47.536 -53.789 86.055 1.00 36.97 181 VAL A C 1
ATOM 1379 O O . VAL A 1 181 ? -46.950 -52.736 86.305 1.00 36.97 181 VAL A O 1
ATOM 1382 N N . ILE A 1 182 ? -48.772 -53.834 85.559 1.00 34.09 182 ILE A N 1
ATOM 1383 C CA . ILE A 1 182 ? -49.643 -52.690 85.279 1.00 34.09 182 ILE A CA 1
ATOM 1384 C C . ILE A 1 182 ? -49.778 -51.784 86.510 1.00 34.09 182 ILE A C 1
ATOM 1386 O O . ILE A 1 182 ? -50.200 -52.230 87.577 1.00 34.09 182 ILE A O 1
ATOM 1390 N N . ILE A 1 183 ? -49.536 -50.486 86.320 1.00 31.66 183 ILE A N 1
ATOM 1391 C CA . ILE A 1 183 ? -50.010 -49.437 87.228 1.00 31.66 183 ILE A CA 1
ATOM 1392 C C . ILE A 1 183 ? -51.280 -48.844 86.618 1.00 31.66 183 ILE A C 1
ATOM 1394 O O . ILE A 1 183 ? -51.235 -48.146 85.604 1.00 31.66 183 ILE A O 1
ATOM 1398 N N . THR A 1 184 ? -52.428 -49.138 87.228 1.00 40.53 184 THR A N 1
ATOM 1399 C CA . THR A 1 184 ? -53.661 -48.377 86.997 1.00 40.53 184 THR A CA 1
ATOM 1400 C C . THR A 1 184 ? -53.483 -46.950 87.522 1.00 40.53 184 THR A C 1
ATOM 1402 O O . THR A 1 184 ? -52.697 -46.698 88.433 1.00 40.53 184 THR A O 1
ATOM 1405 N N . THR A 1 185 ? -54.213 -45.995 86.948 1.00 44.34 185 THR A N 1
ATOM 1406 C CA . THR A 1 185 ? -53.963 -44.538 87.014 1.00 44.34 185 THR A CA 1
ATOM 1407 C C . THR A 1 185 ? -54.138 -43.856 88.386 1.00 44.34 185 THR A C 1
ATOM 1409 O O . THR A 1 185 ? -54.289 -42.640 88.446 1.00 44.34 185 THR A O 1
ATOM 1412 N N . GLN A 1 186 ? -54.105 -44.601 89.495 1.00 44.00 186 GLN A N 1
ATOM 1413 C CA . GLN A 1 186 ? -54.331 -44.100 90.858 1.00 44.00 186 GLN A CA 1
ATOM 1414 C C . GLN A 1 186 ? -53.056 -43.882 91.695 1.00 44.00 186 GLN A C 1
ATOM 1416 O O . GLN A 1 186 ? -53.138 -43.187 92.702 1.00 44.00 186 GLN A O 1
ATOM 1421 N N . ASP A 1 187 ? -51.887 -44.406 91.295 1.00 53.66 187 ASP A N 1
ATOM 1422 C CA . ASP A 1 187 ? -50.601 -44.165 91.989 1.00 53.66 187 ASP A CA 1
ATOM 1423 C C . ASP A 1 187 ? -49.538 -43.536 91.068 1.00 53.66 187 ASP A C 1
ATOM 1425 O O . ASP A 1 187 ? -48.406 -44.018 90.937 1.00 53.66 187 ASP A O 1
ATOM 1429 N N . LEU A 1 188 ? -49.890 -42.431 90.397 1.00 51.31 188 LEU A N 1
ATOM 1430 C CA . LEU A 1 188 ? -48.887 -41.657 89.659 1.00 51.31 188 LEU A CA 1
ATOM 1431 C C . LEU A 1 188 ? -47.833 -41.083 90.619 1.00 51.31 188 LEU A C 1
ATOM 1433 O O . LEU A 1 188 ? -46.657 -41.041 90.273 1.00 51.31 188 LEU A O 1
ATOM 1437 N N . GLU A 1 189 ? -48.222 -40.697 91.838 1.00 48.25 189 GLU A N 1
ATOM 1438 C CA . GLU A 1 189 ? -47.323 -40.074 92.814 1.00 48.25 189 GLU A CA 1
ATOM 1439 C C . GLU A 1 189 ? -46.256 -41.047 93.353 1.00 48.25 189 GLU A C 1
ATOM 1441 O O . GLU A 1 189 ? -45.070 -40.716 93.376 1.00 48.25 189 GLU A O 1
ATOM 1446 N N . GLY A 1 190 ? -46.622 -42.280 93.716 1.00 53.91 190 GLY A N 1
ATOM 1447 C CA . GLY A 1 190 ? -45.675 -43.330 94.098 1.00 53.91 190 GLY A CA 1
ATOM 1448 C C . GLY A 1 190 ? -44.805 -43.799 92.930 1.00 53.91 190 GLY A C 1
ATOM 1449 O O . GLY A 1 190 ? -43.627 -44.117 93.125 1.00 53.91 190 GLY A O 1
ATOM 1450 N N . THR A 1 191 ? -45.331 -43.758 91.701 1.00 54.22 191 THR A N 1
ATOM 1451 C CA . THR A 1 191 ? -44.545 -43.963 90.471 1.00 54.22 191 THR A CA 1
ATOM 1452 C C . THR A 1 191 ? -43.511 -42.847 90.282 1.00 54.22 191 THR A C 1
ATOM 1454 O O . THR A 1 191 ? -42.333 -43.125 90.063 1.00 54.22 191 THR A O 1
ATOM 1457 N N . LEU A 1 192 ? -43.914 -41.586 90.458 1.00 50.25 192 LEU A N 1
ATOM 1458 C CA . LEU A 1 192 ? -43.053 -40.403 90.395 1.00 50.25 192 LEU A CA 1
ATOM 1459 C C . LEU A 1 192 ? -41.961 -40.416 91.473 1.00 50.25 192 LEU A C 1
ATOM 1461 O O . LEU A 1 192 ? -40.807 -40.136 91.161 1.00 50.25 192 LEU A O 1
ATOM 1465 N N . ARG A 1 193 ? -42.270 -40.811 92.717 1.00 52.88 193 ARG A N 1
ATOM 1466 C CA . ARG A 1 193 ? -41.262 -40.968 93.787 1.00 52.88 193 ARG A CA 1
ATOM 1467 C C . ARG A 1 193 ? -40.210 -42.033 93.433 1.00 52.88 193 ARG A C 1
ATOM 1469 O O . ARG A 1 193 ? -39.019 -41.812 93.658 1.00 52.88 193 ARG A O 1
ATOM 1476 N N . LYS A 1 194 ? -40.616 -43.155 92.820 1.00 50.12 194 LYS A N 1
ATOM 1477 C CA . LYS A 1 194 ? -39.685 -44.179 92.302 1.00 50.12 194 LYS A CA 1
ATOM 1478 C C . LYS A 1 194 ? -38.830 -43.625 91.153 1.00 50.12 194 LYS A C 1
ATOM 1480 O O . LYS A 1 194 ? -37.609 -43.724 91.213 1.00 50.12 194 LYS A O 1
ATOM 1485 N N . LEU A 1 195 ? -39.439 -42.967 90.163 1.00 48.19 195 LEU A N 1
ATOM 1486 C CA . LEU A 1 195 ? -38.735 -42.359 89.021 1.00 48.19 195 LEU A CA 1
ATOM 1487 C C . LEU A 1 195 ? -37.743 -41.262 89.443 1.00 48.19 195 LEU A C 1
ATOM 1489 O O . LEU A 1 195 ? -36.620 -41.232 88.944 1.00 48.19 195 LEU A O 1
ATOM 1493 N N . LYS A 1 196 ? -38.088 -40.434 90.436 1.00 46.31 196 LYS A N 1
ATOM 1494 C CA . LYS A 1 196 ? -37.202 -39.406 91.016 1.00 46.31 196 LYS A CA 1
ATOM 1495 C C . LYS A 1 196 ? -35.974 -39.990 91.739 1.00 46.31 196 LYS A C 1
ATOM 1497 O O . LYS A 1 196 ? -35.028 -39.264 92.020 1.00 46.31 196 LYS A O 1
ATOM 1502 N N . THR A 1 197 ? -35.960 -41.305 91.980 1.00 47.00 197 THR A N 1
ATOM 1503 C CA . THR A 1 197 ? -34.804 -42.069 92.491 1.00 47.00 197 THR A CA 1
ATOM 1504 C C . THR A 1 197 ? -33.970 -42.710 91.359 1.00 47.00 197 THR A C 1
ATOM 1506 O O . THR A 1 197 ? -32.869 -43.194 91.604 1.00 47.00 197 THR A O 1
ATOM 1509 N N . ILE A 1 198 ? -34.472 -42.716 90.115 1.00 44.62 198 ILE A N 1
ATOM 1510 C CA . ILE A 1 198 ? -33.899 -43.413 88.941 1.00 44.62 198 ILE A CA 1
ATOM 1511 C C . ILE A 1 198 ? -33.343 -42.435 87.882 1.00 44.62 198 ILE A C 1
ATOM 1513 O O . ILE A 1 198 ? -32.480 -42.817 87.093 1.00 44.62 198 ILE A O 1
ATOM 1517 N N . ALA A 1 199 ? -33.781 -41.170 87.882 1.00 44.72 199 ALA A N 1
ATOM 1518 C CA . ALA A 1 199 ? -33.530 -40.147 86.850 1.00 44.72 199 ALA A CA 1
ATOM 1519 C C . ALA A 1 199 ? -32.056 -39.715 86.608 1.00 44.72 199 ALA A C 1
ATOM 1521 O O . ALA A 1 199 ? -31.803 -38.710 85.948 1.00 44.72 199 ALA A O 1
ATOM 1522 N N . SER A 1 200 ? -31.063 -40.455 87.108 1.00 50.19 200 SER A N 1
ATOM 1523 C CA . SER A 1 200 ? -29.630 -40.224 86.871 1.00 50.19 200 SER A CA 1
ATOM 1524 C C . SER A 1 200 ? -29.008 -41.136 85.799 1.00 50.19 200 SER A C 1
ATOM 1526 O O . SER A 1 200 ? -27.815 -41.002 85.521 1.00 50.19 200 SER A O 1
ATOM 1528 N N . ALA A 1 201 ? -29.772 -42.054 85.182 1.00 49.97 201 ALA A N 1
ATOM 1529 C CA . ALA A 1 201 ? -29.227 -43.063 84.264 1.00 49.97 201 ALA A CA 1
ATOM 1530 C C . ALA A 1 201 ? -30.029 -43.279 82.957 1.00 49.97 201 ALA A C 1
ATOM 1532 O O . ALA A 1 201 ? -31.062 -43.944 82.944 1.00 49.97 201 ALA A O 1
ATOM 1533 N N . THR A 1 202 ? -29.422 -42.877 81.830 1.00 54.09 202 THR A N 1
ATOM 1534 C CA . THR A 1 202 ? -29.747 -43.215 80.418 1.00 54.09 202 THR A CA 1
ATOM 1535 C C . THR A 1 202 ? -30.992 -42.584 79.772 1.00 54.09 202 THR A C 1
ATOM 1537 O O . THR A 1 202 ? -32.045 -42.427 80.386 1.00 54.09 202 THR A O 1
ATOM 1540 N N . ASP A 1 203 ? -30.888 -42.284 78.473 1.00 52.16 203 ASP A N 1
ATOM 1541 C CA . ASP A 1 203 ? -31.963 -41.698 77.655 1.00 52.16 203 ASP A CA 1
ATOM 1542 C C . ASP A 1 203 ? -33.180 -42.629 77.488 1.00 52.16 203 ASP A C 1
ATOM 1544 O O . ASP A 1 203 ? -34.305 -42.164 77.329 1.00 52.16 203 ASP A O 1
ATOM 1548 N N . LYS A 1 204 ? -32.999 -43.951 77.601 1.00 54.88 204 LYS A N 1
ATOM 1549 C CA . LYS A 1 204 ? -34.080 -44.926 77.383 1.00 54.88 204 LYS A CA 1
ATOM 1550 C C . LYS A 1 204 ? -35.248 -44.772 78.372 1.00 54.88 204 LYS A C 1
ATOM 1552 O O . LYS A 1 204 ? -36.407 -44.832 77.969 1.00 54.88 204 LYS A O 1
ATOM 1557 N N . TYR A 1 205 ? -34.960 -44.530 79.655 1.00 60.19 205 TYR A N 1
ATOM 1558 C CA . TYR A 1 205 ? -36.008 -44.272 80.657 1.00 60.19 205 TYR A CA 1
ATOM 1559 C C . TYR A 1 205 ? -36.816 -43.009 80.339 1.00 60.19 205 TYR A C 1
ATOM 1561 O O . TYR A 1 205 ? -38.000 -42.932 80.658 1.00 60.19 205 TYR A O 1
ATOM 1569 N N . HIS A 1 206 ? -36.185 -42.033 79.690 1.00 56.84 206 HIS A N 1
ATOM 1570 C CA . HIS A 1 206 ? -36.819 -40.792 79.280 1.00 56.84 206 HIS A CA 1
ATOM 1571 C C . HIS A 1 206 ? -37.798 -41.060 78.115 1.00 56.84 206 HIS A C 1
ATOM 1573 O O . HIS A 1 206 ? -38.977 -40.712 78.209 1.00 56.84 206 HIS A O 1
ATOM 1579 N N . GLU A 1 207 ? -37.385 -41.791 77.074 1.00 59.31 207 GLU A N 1
ATOM 1580 C CA . GLU A 1 207 ? -38.281 -42.209 75.977 1.00 59.31 207 GLU A CA 1
ATOM 1581 C C . GLU A 1 207 ? -39.534 -42.953 76.481 1.00 59.31 207 GLU A C 1
ATOM 1583 O O . GLU A 1 207 ? -40.655 -42.653 76.055 1.00 59.31 207 GLU A O 1
ATOM 1588 N N . GLU A 1 208 ? -39.371 -43.874 77.438 1.00 62.00 208 GLU A N 1
ATOM 1589 C CA . GLU A 1 208 ? -40.479 -44.614 78.057 1.00 62.00 208 GLU A CA 1
ATOM 1590 C C . GLU A 1 208 ? -41.468 -43.679 78.791 1.00 62.00 208 GLU A C 1
ATOM 1592 O O . GLU A 1 208 ? -42.686 -43.862 78.674 1.00 62.00 208 GLU A O 1
ATOM 1597 N N . LEU A 1 209 ? -40.966 -42.626 79.451 1.00 63.16 209 LEU A N 1
ATOM 1598 C CA . LEU A 1 209 ? -41.745 -41.605 80.171 1.00 63.16 209 LEU A CA 1
ATOM 1599 C C . LEU A 1 209 ? -42.591 -40.730 79.223 1.00 63.16 209 LEU A C 1
ATOM 1601 O O . LEU A 1 209 ? -43.779 -40.520 79.473 1.00 63.16 209 LEU A O 1
ATOM 1605 N N . VAL A 1 210 ? -42.036 -40.291 78.084 1.00 60.91 210 VAL A N 1
ATOM 1606 C CA . VAL A 1 210 ? -42.818 -39.613 77.024 1.00 60.91 210 VAL A CA 1
ATOM 1607 C C . VAL A 1 210 ? -43.823 -40.565 76.369 1.00 60.91 210 VAL A C 1
ATOM 1609 O O . VAL A 1 210 ? -44.944 -40.156 76.052 1.00 60.91 210 VAL A O 1
ATOM 1612 N N . SER A 1 211 ? -43.484 -41.851 76.225 1.00 61.84 211 SER A N 1
ATOM 1613 C CA . SER A 1 211 ? -44.434 -42.876 75.772 1.00 61.84 211 SER A CA 1
ATOM 1614 C C . SER A 1 211 ? -45.628 -43.012 76.732 1.00 61.84 211 SER A C 1
ATOM 1616 O O . SER A 1 211 ? -46.758 -43.148 76.271 1.00 61.84 211 SER A O 1
ATOM 1618 N N . LEU A 1 212 ? -45.411 -42.935 78.049 1.00 65.31 212 LEU A N 1
ATOM 1619 C CA . LEU A 1 212 ? -46.485 -42.970 79.050 1.00 65.31 212 LEU A CA 1
ATOM 1620 C C . LEU A 1 212 ? -47.365 -41.710 78.991 1.00 65.31 212 LEU A C 1
ATOM 1622 O O . LEU A 1 212 ? -48.587 -41.824 78.904 1.00 65.31 212 LEU A O 1
ATOM 1626 N N . ILE A 1 213 ? -46.758 -40.519 78.949 1.00 64.75 213 ILE A N 1
ATOM 1627 C CA . ILE A 1 213 ? -47.471 -39.229 78.863 1.00 64.75 213 ILE A CA 1
ATOM 1628 C C . ILE A 1 213 ? -48.332 -39.138 77.595 1.00 64.75 213 ILE A C 1
ATOM 1630 O O . ILE A 1 213 ? -49.489 -38.727 77.650 1.00 64.75 213 ILE A O 1
ATOM 1634 N N . SER A 1 214 ? -47.797 -39.547 76.442 1.00 59.31 214 SER A N 1
ATOM 1635 C CA . SER A 1 214 ? -48.532 -39.504 75.168 1.00 59.31 214 SER A CA 1
ATOM 1636 C C . SER A 1 214 ? -49.699 -40.504 75.106 1.00 59.31 214 SER A C 1
ATOM 1638 O O . SER A 1 214 ? -50.718 -40.210 74.470 1.00 59.31 214 SER A O 1
ATOM 1640 N N . LYS A 1 215 ? -49.591 -41.642 75.811 1.00 64.00 215 LYS A N 1
ATOM 1641 C CA . LYS A 1 215 ? -50.651 -42.659 75.952 1.00 64.00 215 LYS A CA 1
ATOM 1642 C C . LYS A 1 215 ? -51.735 -42.297 76.974 1.00 64.00 215 LYS A C 1
ATOM 1644 O O . LYS A 1 215 ? -52.838 -42.819 76.854 1.00 64.00 215 LYS A O 1
ATOM 1649 N N . ALA A 1 216 ? -51.466 -41.418 77.941 1.00 63.75 216 ALA A N 1
ATOM 1650 C CA . ALA A 1 216 ? -52.482 -40.958 78.891 1.00 63.75 216 ALA A CA 1
ATOM 1651 C C . ALA A 1 216 ? -53.640 -40.248 78.164 1.00 63.75 216 ALA A C 1
ATOM 1653 O O . ALA A 1 216 ? -53.404 -39.449 77.258 1.00 63.75 216 ALA A O 1
ATOM 1654 N N . GLU A 1 217 ? -54.894 -40.506 78.542 1.00 59.38 217 GLU A N 1
ATOM 1655 C CA . GLU A 1 217 ? -56.051 -39.817 77.941 1.00 59.38 217 GLU A CA 1
ATOM 1656 C C . GLU A 1 217 ? -56.111 -38.339 78.352 1.00 59.38 217 GLU A C 1
ATOM 1658 O O . GLU A 1 217 ? -56.377 -37.471 77.522 1.00 59.38 217 GLU A O 1
ATOM 1663 N N . ALA A 1 218 ? -55.808 -38.065 79.621 1.00 60.78 218 ALA A N 1
ATOM 1664 C CA . ALA A 1 218 ? -55.831 -36.750 80.243 1.00 60.78 218 ALA A CA 1
ATOM 1665 C C . ALA A 1 218 ? -54.737 -36.640 81.314 1.00 60.78 218 ALA A C 1
ATOM 1667 O O . ALA A 1 218 ? -54.374 -37.633 81.946 1.00 60.78 218 ALA A O 1
ATOM 1668 N N . ILE A 1 219 ? -54.246 -35.420 81.530 1.00 68.62 219 ILE A N 1
ATOM 1669 C CA . ILE A 1 219 ? -53.330 -35.040 82.613 1.00 68.62 219 ILE A CA 1
ATOM 1670 C C . ILE A 1 219 ? -53.884 -33.759 83.262 1.00 68.62 219 ILE A C 1
ATOM 1672 O O . ILE A 1 219 ? -54.565 -32.972 82.600 1.00 68.62 219 ILE A O 1
ATOM 1676 N N . ASP A 1 220 ? -53.613 -33.542 84.549 1.00 71.00 220 ASP A N 1
ATOM 1677 C CA . ASP A 1 220 ? -53.934 -32.295 85.251 1.00 71.00 220 ASP A CA 1
ATOM 1678 C C . ASP A 1 220 ? -52.682 -31.477 85.609 1.00 71.00 220 ASP A C 1
ATOM 1680 O O . ASP A 1 220 ? -51.536 -31.923 85.496 1.00 71.00 220 ASP A O 1
ATOM 1684 N N . THR A 1 221 ? -52.920 -30.244 86.050 1.00 64.62 221 THR A N 1
ATOM 1685 C CA . THR A 1 221 ? -51.889 -29.266 86.400 1.00 64.62 221 THR A CA 1
ATOM 1686 C C . THR A 1 221 ? -50.953 -29.749 87.513 1.00 64.62 221 THR A C 1
ATOM 1688 O O . THR A 1 221 ? -49.764 -29.438 87.467 1.00 64.62 221 THR A O 1
ATOM 1691 N N . ALA A 1 222 ? -51.427 -30.514 88.501 1.00 64.75 222 ALA A N 1
ATOM 1692 C CA . ALA A 1 222 ? -50.588 -30.986 89.605 1.00 64.75 222 ALA A CA 1
ATOM 1693 C C . ALA A 1 222 ? -49.651 -32.113 89.146 1.00 64.75 222 ALA A C 1
ATOM 1695 O O . ALA A 1 222 ? -48.444 -32.063 89.397 1.00 64.75 222 ALA A O 1
ATOM 1696 N N . HIS A 1 223 ? -50.180 -33.078 88.391 1.00 68.19 223 HIS A N 1
ATOM 1697 C CA . HIS A 1 223 ? -49.389 -34.163 87.818 1.00 68.19 223 HIS A CA 1
ATOM 1698 C C . HIS A 1 223 ? -48.376 -33.669 86.773 1.00 68.19 223 HIS A C 1
ATOM 1700 O O . HIS A 1 223 ? -47.246 -34.156 86.755 1.00 68.19 223 HIS A O 1
ATOM 1706 N N . LEU A 1 224 ? -48.714 -32.661 85.956 1.00 69.69 224 LEU A N 1
ATOM 1707 C CA . LEU A 1 224 ? -47.748 -32.047 85.038 1.00 69.69 224 LEU A CA 1
ATOM 1708 C C . LEU A 1 224 ? -46.616 -31.324 85.786 1.00 69.69 224 LEU A C 1
ATOM 1710 O O . LEU A 1 224 ? -45.452 -31.494 85.431 1.00 69.69 224 LEU A O 1
ATOM 1714 N N . ASN A 1 225 ? -46.932 -30.565 86.841 1.00 62.78 225 ASN A N 1
ATOM 1715 C CA . ASN A 1 225 ? -45.916 -29.929 87.686 1.00 62.78 225 ASN A CA 1
ATOM 1716 C C . ASN A 1 225 ? -44.952 -30.968 88.295 1.00 62.78 225 ASN A C 1
ATOM 1718 O O . ASN A 1 225 ? -43.739 -30.790 88.218 1.00 62.78 225 ASN A O 1
ATOM 1722 N N . LEU A 1 226 ? -45.474 -32.085 88.815 1.00 64.62 226 LEU A N 1
ATOM 1723 C CA . LEU A 1 226 ? -44.662 -33.186 89.348 1.00 64.62 226 LEU A CA 1
ATOM 1724 C C . LEU A 1 226 ? -43.792 -33.884 88.288 1.00 64.62 226 LEU A C 1
ATOM 1726 O O . LEU A 1 226 ? -42.671 -34.291 88.592 1.00 64.62 226 LEU A O 1
ATOM 1730 N N . LEU A 1 227 ? -44.289 -34.030 87.055 1.00 65.00 227 LEU A N 1
ATOM 1731 C CA . LEU A 1 227 ? -43.516 -34.586 85.938 1.00 65.00 227 LEU A CA 1
ATOM 1732 C C . LEU A 1 227 ? -42.363 -33.660 85.535 1.00 65.00 227 LEU A C 1
ATOM 1734 O O . LEU A 1 227 ? -41.264 -34.141 85.277 1.00 65.00 227 LEU A O 1
ATOM 1738 N N . LEU A 1 228 ? -42.576 -32.343 85.539 1.00 64.25 228 LEU A N 1
ATOM 1739 C CA . LEU A 1 228 ? -41.510 -31.361 85.323 1.00 64.25 228 LEU A CA 1
ATOM 1740 C C . LEU A 1 228 ? -40.470 -31.430 86.461 1.00 64.25 228 LEU A C 1
ATOM 1742 O O . LEU A 1 228 ? -39.283 -31.615 86.194 1.00 64.25 228 LEU A O 1
ATOM 1746 N N . ASP A 1 229 ? -40.919 -31.442 87.723 1.00 62.09 229 ASP A N 1
ATOM 1747 C CA . ASP A 1 229 ? -40.084 -31.596 88.931 1.00 62.09 229 ASP A CA 1
ATOM 1748 C C . ASP A 1 229 ? -39.284 -32.913 89.009 1.00 62.09 229 ASP A C 1
ATOM 1750 O O . ASP A 1 229 ? -38.420 -33.059 89.882 1.00 62.09 229 ASP A O 1
ATOM 1754 N N . ALA A 1 230 ? -39.601 -33.905 88.175 1.00 57.16 230 ALA A N 1
ATOM 1755 C CA . ALA A 1 230 ? -38.878 -35.174 88.077 1.00 57.16 230 ALA A CA 1
ATOM 1756 C C . ALA A 1 230 ? -37.825 -35.185 86.953 1.00 57.16 230 ALA A C 1
ATOM 1758 O O . ALA A 1 230 ? -36.948 -36.045 86.956 1.00 57.16 230 ALA A O 1
ATOM 1759 N N . VAL A 1 231 ? -37.906 -34.242 86.008 1.00 57.97 231 VAL A N 1
ATOM 1760 C CA . VAL A 1 231 ? -37.068 -34.175 84.796 1.00 57.97 231 VAL A CA 1
ATOM 1761 C C . VAL A 1 231 ? -36.070 -33.011 84.870 1.00 57.97 231 VAL A C 1
ATOM 1763 O O . VAL A 1 231 ? -35.067 -33.005 84.156 1.00 57.97 231 VAL A O 1
ATOM 1766 N N . TYR A 1 232 ? -36.288 -32.051 85.775 1.00 57.91 232 TYR A N 1
ATOM 1767 C CA . TYR A 1 232 ? -35.340 -30.980 86.076 1.00 57.91 232 TYR A CA 1
ATOM 1768 C C . TYR A 1 232 ? -34.066 -31.481 86.775 1.00 57.91 232 TYR A C 1
ATOM 1770 O O . TYR A 1 232 ? -33.865 -31.323 87.980 1.00 57.91 232 TYR A O 1
ATOM 1778 N N . PHE A 1 233 ? -33.135 -31.989 85.966 1.00 57.03 233 PHE A N 1
ATOM 1779 C CA . PHE A 1 233 ? -31.709 -31.765 86.198 1.00 57.03 233 PHE A CA 1
ATOM 1780 C C . PHE A 1 233 ? -31.505 -30.251 86.360 1.00 57.03 233 PHE A C 1
ATOM 1782 O O . PHE A 1 233 ? -31.926 -29.495 85.482 1.00 57.03 233 PHE A O 1
ATOM 1789 N N . THR A 1 234 ? -30.956 -29.790 87.490 1.00 55.69 234 THR A N 1
ATOM 1790 C CA . THR A 1 234 ? -31.169 -28.386 87.883 1.00 55.69 234 THR A CA 1
ATOM 1791 C C . THR A 1 234 ? -30.579 -27.414 86.858 1.00 55.69 234 THR A C 1
ATOM 1793 O O . THR A 1 234 ? -29.441 -27.570 86.400 1.00 55.69 234 THR A O 1
ATOM 1796 N N . ALA A 1 235 ? -31.342 -26.375 86.507 1.00 53.19 235 ALA A N 1
ATOM 1797 C CA . ALA A 1 235 ? -30.881 -25.337 85.585 1.00 53.19 235 ALA A CA 1
ATOM 1798 C C . ALA A 1 235 ? -29.607 -24.640 86.102 1.00 53.19 235 ALA A C 1
ATOM 1800 O O . ALA A 1 235 ? -28.747 -24.243 85.316 1.00 53.19 235 ALA A O 1
ATOM 1801 N N . ALA A 1 236 ? -29.444 -24.567 87.429 1.00 57.00 236 ALA A N 1
ATOM 1802 C CA . ALA A 1 236 ? -28.235 -24.080 88.079 1.00 57.00 236 ALA A CA 1
ATOM 1803 C C . ALA A 1 236 ? -26.998 -24.937 87.753 1.00 57.00 236 ALA A C 1
ATOM 1805 O O . ALA A 1 236 ? -25.926 -24.377 87.539 1.00 57.00 236 ALA A O 1
ATOM 1806 N N . ASP A 1 237 ? -27.124 -26.263 87.665 1.00 61.91 237 ASP A N 1
ATOM 1807 C CA . ASP A 1 237 ? -25.995 -27.151 87.363 1.00 61.91 237 ASP A CA 1
ATOM 1808 C C . ASP A 1 237 ? -25.623 -27.145 85.875 1.00 61.91 237 ASP A C 1
ATOM 1810 O O . ASP A 1 237 ? -24.436 -27.124 85.548 1.00 61.91 237 ASP A O 1
ATOM 1814 N N . LEU A 1 238 ? -26.598 -27.044 84.961 1.00 66.06 238 LEU A N 1
ATOM 1815 C CA . LEU A 1 238 ? -26.291 -26.804 83.543 1.00 66.06 238 LEU A CA 1
ATOM 1816 C C . LEU A 1 238 ? -25.637 -25.426 83.338 1.00 66.06 238 LEU A C 1
ATOM 1818 O O . LEU A 1 238 ? -24.651 -25.322 82.607 1.00 66.06 238 LEU A O 1
ATOM 1822 N N . LYS A 1 239 ? -26.121 -24.384 84.026 1.00 65.50 239 LYS A N 1
ATOM 1823 C CA . LYS A 1 239 ? -25.527 -23.041 83.984 1.00 65.50 239 LYS A CA 1
ATOM 1824 C C . LYS A 1 239 ? -24.103 -23.023 84.547 1.00 65.50 239 LYS A C 1
ATOM 1826 O O . LYS A 1 239 ? -23.217 -22.458 83.913 1.00 65.50 239 LYS A O 1
ATOM 1831 N N . ARG A 1 240 ? -23.853 -23.711 85.669 1.00 72.94 240 ARG A N 1
ATOM 1832 C CA . ARG A 1 240 ? -22.501 -23.936 86.217 1.00 72.94 240 ARG A CA 1
ATOM 1833 C C . ARG A 1 240 ? -21.589 -24.636 85.211 1.00 72.94 240 ARG A C 1
ATOM 1835 O O . ARG A 1 240 ? -20.454 -24.207 85.046 1.00 72.94 240 ARG A O 1
ATOM 1842 N N . LEU A 1 241 ? -22.065 -25.677 84.524 1.00 74.06 241 LEU A N 1
ATOM 1843 C CA . LEU A 1 241 ? -21.275 -26.391 83.513 1.00 74.06 241 LEU A CA 1
ATOM 1844 C C . LEU A 1 241 ? -20.934 -25.501 82.308 1.00 74.06 241 LEU A C 1
ATOM 1846 O O . LEU A 1 241 ? -19.786 -25.503 81.872 1.00 74.06 241 LEU A O 1
ATOM 1850 N N . ILE A 1 242 ? -21.884 -24.705 81.804 1.00 75.00 242 ILE A N 1
ATOM 1851 C CA . ILE A 1 242 ? -21.639 -23.738 80.718 1.00 75.00 242 ILE A CA 1
ATOM 1852 C C . ILE A 1 242 ? -20.613 -22.686 81.156 1.00 75.00 242 ILE A C 1
ATOM 1854 O O . ILE A 1 242 ? -19.614 -22.488 80.467 1.00 75.00 242 ILE A O 1
ATOM 1858 N N . GLN A 1 243 ? -20.797 -22.092 82.337 1.00 79.94 243 GLN A N 1
ATOM 1859 C CA . GLN A 1 243 ? -19.854 -21.134 82.914 1.00 79.94 243 GLN A CA 1
ATOM 1860 C C . GLN A 1 243 ? -18.461 -21.760 83.144 1.00 79.94 243 GLN A C 1
ATOM 1862 O O . GLN A 1 243 ? -17.444 -21.102 82.936 1.00 79.94 243 GLN A O 1
ATOM 1867 N N . THR A 1 244 ? -18.400 -23.057 83.468 1.00 80.50 244 THR A N 1
ATOM 1868 C CA . THR A 1 244 ? -17.144 -23.817 83.561 1.00 80.50 244 THR A CA 1
ATOM 1869 C C . THR A 1 244 ? -16.475 -23.983 82.191 1.00 80.50 244 THR A C 1
ATOM 1871 O O . THR A 1 244 ? -15.264 -23.812 82.109 1.00 80.50 244 THR A O 1
ATOM 1874 N N . ASP A 1 245 ? -17.201 -24.259 81.096 1.00 81.81 245 ASP A N 1
ATOM 1875 C CA . ASP A 1 245 ? -16.585 -24.279 79.752 1.00 81.81 245 ASP A CA 1
ATOM 1876 C C . ASP A 1 245 ? -16.096 -22.882 79.339 1.00 81.81 245 ASP A C 1
ATOM 1878 O O . ASP A 1 245 ? -15.013 -22.766 78.777 1.00 81.81 245 ASP A O 1
ATOM 1882 N N . GLU A 1 246 ? -16.824 -21.810 79.668 1.00 80.38 246 GLU A N 1
ATOM 1883 C CA . GLU A 1 246 ? -16.378 -20.430 79.422 1.00 80.38 246 GLU A CA 1
ATOM 1884 C C . GLU A 1 246 ? -15.130 -20.041 80.227 1.00 80.38 246 GLU A C 1
ATOM 1886 O O . GLU A 1 246 ? -14.296 -19.272 79.747 1.00 80.38 246 GLU A O 1
ATOM 1891 N N . GLU A 1 247 ? -14.985 -20.527 81.459 1.00 82.62 247 GLU A N 1
ATOM 1892 C CA . GLU A 1 247 ? -13.778 -20.337 82.270 1.00 82.62 247 GLU A CA 1
ATOM 1893 C C . GLU A 1 247 ? -12.618 -21.197 81.747 1.00 82.62 247 GLU A C 1
ATOM 1895 O O . GLU A 1 247 ? -11.520 -20.680 81.534 1.00 82.62 247 GLU A O 1
ATOM 1900 N N . LEU A 1 248 ? -12.870 -22.462 81.395 1.00 78.62 248 LEU A N 1
ATOM 1901 C CA . LEU A 1 248 ? -11.884 -23.336 80.756 1.00 78.62 248 LEU A CA 1
ATOM 1902 C C . LEU A 1 248 ? -11.444 -22.826 79.379 1.00 78.62 248 LEU A C 1
ATOM 1904 O O . LEU A 1 248 ? -10.298 -23.061 79.002 1.00 78.62 248 LEU A O 1
ATOM 1908 N N . GLN A 1 249 ? -12.296 -22.130 78.620 1.00 78.75 249 GLN A N 1
ATOM 1909 C CA . GLN A 1 249 ? -11.940 -21.496 77.342 1.00 78.75 249 GLN A CA 1
ATOM 1910 C C . GLN A 1 249 ? -10.949 -20.332 77.503 1.00 78.75 249 GLN A C 1
ATOM 1912 O O . GLN A 1 249 ? -10.174 -20.080 76.583 1.00 78.75 249 GLN A O 1
ATOM 1917 N N . LYS A 1 250 ? -10.928 -19.657 78.663 1.00 78.25 250 LYS A N 1
ATOM 1918 C CA . LYS A 1 250 ? -10.000 -18.548 78.963 1.00 78.25 250 LYS A CA 1
ATOM 1919 C C . LYS A 1 250 ? -8.598 -19.035 79.361 1.00 78.25 250 LYS A C 1
ATOM 1921 O O . LYS A 1 250 ? -7.660 -18.240 79.367 1.00 78.25 250 LYS A O 1
ATOM 1926 N N . LEU A 1 251 ? -8.440 -20.322 79.685 1.00 75.69 251 LEU A N 1
ATOM 1927 C CA . LEU A 1 251 ? -7.142 -20.929 79.989 1.00 75.69 251 LEU A CA 1
ATOM 1928 C C . LEU A 1 251 ? -6.315 -21.203 78.713 1.00 75.69 251 LEU A C 1
ATOM 1930 O O . LEU A 1 251 ? -6.894 -21.502 77.661 1.00 75.69 251 LEU A O 1
ATOM 1934 N N . PRO A 1 252 ? -4.967 -21.169 78.795 1.00 70.38 252 PRO A N 1
ATOM 1935 C CA . PRO A 1 252 ? -4.085 -21.587 77.706 1.00 70.38 252 PRO A CA 1
ATOM 1936 C C . PRO A 1 252 ? -4.394 -23.000 77.192 1.00 70.38 252 PRO A C 1
ATOM 1938 O O . PRO A 1 252 ? -4.901 -23.854 77.917 1.00 70.38 252 PRO A O 1
ATOM 1941 N N . TYR A 1 253 ? -4.079 -23.260 75.924 1.00 62.81 253 TYR A N 1
ATOM 1942 C CA . TYR A 1 253 ? -4.323 -24.563 75.310 1.00 62.81 253 TYR A CA 1
ATOM 1943 C C . TYR A 1 253 ? -3.297 -25.604 75.797 1.00 62.81 253 TYR A C 1
ATOM 1945 O O . TYR A 1 253 ? -2.116 -25.507 75.471 1.00 62.81 253 TYR A O 1
ATOM 1953 N N . SER A 1 254 ? -3.761 -26.612 76.541 1.00 83.00 254 SER A N 1
ATOM 1954 C CA . SER A 1 254 ? -3.035 -27.858 76.834 1.00 83.00 254 SER A CA 1
ATOM 1955 C C . SER A 1 254 ? -3.946 -29.064 76.598 1.00 83.00 254 SER A C 1
ATOM 1957 O O . SER 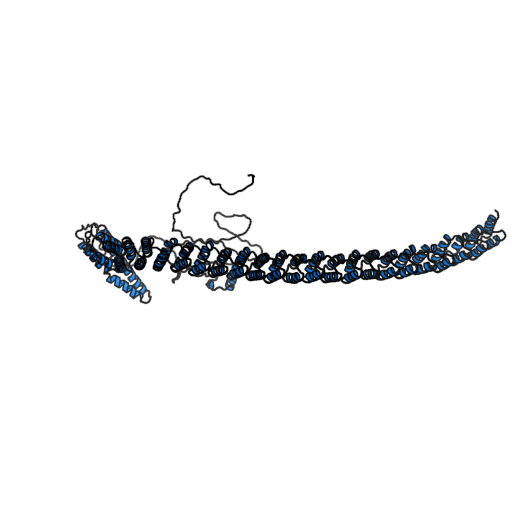A 1 254 ? -5.173 -28.921 76.615 1.00 83.00 254 SER A O 1
ATOM 1959 N N . ASP A 1 255 ? -3.372 -30.255 76.416 1.00 74.44 255 ASP A N 1
ATOM 1960 C CA . ASP A 1 255 ? -4.153 -31.480 76.200 1.00 74.44 255 ASP A CA 1
ATOM 1961 C C . ASP A 1 255 ? -5.054 -31.817 77.393 1.00 74.44 255 ASP A C 1
ATOM 1963 O O . ASP A 1 255 ? -6.202 -32.210 77.201 1.00 74.44 255 ASP A O 1
ATOM 1967 N N . GLU A 1 256 ? -4.589 -31.589 78.623 1.00 74.81 256 GLU A N 1
ATOM 1968 C CA . GLU A 1 256 ? -5.382 -31.778 79.846 1.00 74.81 256 GLU A CA 1
ATOM 1969 C C . GLU A 1 256 ? -6.559 -30.796 79.891 1.00 74.81 256 GLU A C 1
ATOM 1971 O O . GLU A 1 256 ? -7.697 -31.188 80.152 1.00 74.81 256 GLU A O 1
ATOM 1976 N N . THR A 1 257 ? -6.313 -29.525 79.550 1.00 78.75 257 THR A N 1
ATOM 1977 C CA . THR A 1 257 ? -7.359 -28.495 79.449 1.00 78.75 257 THR A CA 1
ATOM 1978 C C . THR A 1 257 ? -8.373 -28.859 78.362 1.00 78.75 257 THR A C 1
ATOM 1980 O O . THR A 1 257 ? -9.575 -28.668 78.541 1.00 78.75 257 THR A O 1
ATOM 1983 N N . ASN A 1 258 ? -7.918 -29.430 77.244 1.00 70.88 258 ASN A N 1
ATOM 1984 C CA . ASN A 1 258 ? -8.775 -29.859 76.143 1.00 70.88 258 ASN A CA 1
ATOM 1985 C C . ASN A 1 258 ? -9.588 -31.122 76.493 1.00 70.88 258 ASN A C 1
ATOM 1987 O O . ASN A 1 258 ? -10.772 -31.194 76.173 1.00 70.88 258 ASN A O 1
ATOM 1991 N N . GLN A 1 259 ? -9.006 -32.082 77.220 1.00 77.81 259 GLN A N 1
ATOM 1992 C CA . GLN A 1 259 ? -9.730 -33.225 77.788 1.00 77.81 259 GLN A CA 1
ATOM 1993 C C . GLN A 1 259 ? -10.808 -32.766 78.779 1.00 77.81 259 GLN A C 1
ATOM 1995 O O . GLN A 1 259 ? -11.943 -33.237 78.698 1.00 77.81 259 GLN A O 1
ATOM 2000 N N . LEU A 1 260 ? -10.497 -31.803 79.657 1.00 76.44 260 LEU A N 1
ATOM 2001 C CA . LEU A 1 260 ? -11.471 -31.253 80.602 1.00 76.44 260 LEU A CA 1
ATOM 2002 C C . LEU A 1 260 ? -12.605 -30.506 79.885 1.00 76.44 260 LEU A C 1
ATOM 2004 O O . LEU A 1 260 ? -13.771 -30.752 80.188 1.00 76.44 260 LEU A O 1
ATOM 2008 N N . ARG A 1 261 ? -12.288 -29.670 78.882 1.00 81.19 261 ARG A N 1
ATOM 2009 C CA . ARG A 1 261 ? -13.289 -29.039 77.997 1.00 81.19 261 ARG A CA 1
ATOM 2010 C C . ARG A 1 261 ? -14.167 -30.091 77.322 1.00 81.19 261 ARG A C 1
ATOM 2012 O O . ARG A 1 261 ? -15.382 -29.953 77.338 1.00 81.19 261 ARG A O 1
ATOM 2019 N N . ASN A 1 262 ? -13.594 -31.158 76.767 1.00 75.12 262 ASN A N 1
ATOM 2020 C CA . ASN A 1 262 ? -14.364 -32.215 76.104 1.00 75.12 262 ASN A CA 1
ATOM 2021 C C . ASN A 1 262 ? -15.306 -32.946 77.076 1.00 75.12 262 ASN A C 1
ATOM 2023 O O . ASN A 1 262 ? -16.473 -33.142 76.742 1.00 75.12 262 ASN A O 1
ATOM 2027 N N . LEU A 1 263 ? -14.853 -33.261 78.294 1.00 74.25 263 LEU A N 1
ATOM 2028 C CA . LEU A 1 263 ? -15.694 -33.861 79.336 1.00 74.25 263 LEU A CA 1
ATOM 2029 C C . LEU A 1 263 ? -16.826 -32.914 79.777 1.00 74.25 263 LEU A C 1
ATOM 2031 O O . LEU A 1 263 ? -17.979 -33.330 79.880 1.00 74.25 263 LEU A O 1
ATOM 2035 N N . VAL A 1 264 ? -16.528 -31.630 79.998 1.00 78.06 264 VAL A N 1
ATOM 2036 C CA . VAL A 1 264 ? -17.539 -30.617 80.345 1.00 78.06 264 VAL A CA 1
ATOM 2037 C C . VAL A 1 264 ? -18.534 -30.429 79.195 1.00 78.06 264 VAL A C 1
ATOM 2039 O O . VAL A 1 264 ? -19.738 -30.389 79.435 1.00 78.06 264 VAL A O 1
ATOM 2042 N N . ARG A 1 265 ? -18.075 -30.419 77.939 1.00 77.88 265 ARG A N 1
ATOM 2043 C CA . ARG A 1 265 ? -18.921 -30.335 76.734 1.00 77.88 265 ARG A CA 1
ATOM 2044 C C . ARG A 1 265 ? -19.801 -31.561 76.537 1.00 77.88 265 ARG A C 1
ATOM 2046 O O . ARG A 1 265 ? -20.947 -31.398 76.129 1.00 77.88 265 ARG A O 1
ATOM 2053 N N . GLU A 1 266 ? -19.328 -32.756 76.882 1.00 74.25 266 GLU A N 1
ATOM 2054 C CA . GLU A 1 266 ? -20.152 -33.969 76.942 1.00 74.25 266 GLU A CA 1
ATOM 2055 C C . GLU A 1 266 ? -21.274 -33.813 77.985 1.00 74.25 266 GLU A C 1
ATOM 2057 O O . GLU A 1 266 ? -22.438 -34.081 77.686 1.00 74.25 266 GLU A O 1
ATOM 2062 N N . LYS A 1 267 ? -20.974 -33.291 79.185 1.00 72.50 267 LYS A N 1
ATOM 2063 C CA . LYS A 1 267 ? -22.003 -33.027 80.211 1.00 72.50 267 LYS A CA 1
ATOM 2064 C C . LYS A 1 267 ? -22.963 -31.897 79.824 1.00 72.50 267 LYS A C 1
ATOM 2066 O O . LYS A 1 267 ? -24.161 -32.033 80.060 1.00 72.50 267 LYS A O 1
ATOM 2071 N N . ILE A 1 268 ? -22.493 -30.842 79.153 1.00 71.75 268 ILE A N 1
ATOM 2072 C CA . ILE A 1 268 ? -23.352 -29.801 78.558 1.00 71.75 268 ILE A CA 1
ATOM 2073 C C . ILE A 1 268 ? -24.236 -30.394 77.452 1.00 71.75 268 ILE A C 1
ATOM 2075 O O . ILE A 1 268 ? -25.410 -30.042 77.362 1.00 71.75 268 ILE A O 1
ATOM 2079 N N . TYR A 1 269 ? -23.716 -31.299 76.617 1.00 69.69 269 TYR A N 1
ATOM 2080 C CA . TYR A 1 269 ? -24.493 -31.978 75.577 1.00 69.69 269 TYR A CA 1
ATOM 2081 C C . TYR A 1 269 ? -25.602 -32.846 76.185 1.00 69.69 269 TYR A C 1
ATOM 2083 O O . TYR A 1 269 ? -26.756 -32.719 75.779 1.00 69.69 269 TYR A O 1
ATOM 2091 N N . ILE A 1 270 ? -25.284 -33.647 77.208 1.00 64.00 270 ILE A N 1
ATOM 2092 C CA . ILE A 1 270 ? -26.265 -34.450 77.954 1.00 64.00 270 ILE A CA 1
ATOM 2093 C C . ILE A 1 270 ? -27.316 -33.541 78.612 1.00 64.00 270 ILE A C 1
ATOM 2095 O O . ILE A 1 270 ? -28.508 -33.753 78.412 1.00 64.00 270 ILE A O 1
ATOM 2099 N N . GLY A 1 271 ? -26.910 -32.471 79.306 1.00 66.06 271 GLY A N 1
ATOM 2100 C CA . GLY A 1 271 ? -27.844 -31.512 79.911 1.00 66.06 271 GLY A CA 1
ATOM 2101 C C . GLY A 1 271 ? -28.741 -30.798 78.888 1.00 66.06 271 GLY A C 1
ATOM 2102 O O . GLY A 1 271 ? -29.935 -30.622 79.124 1.00 66.06 271 GLY A O 1
ATOM 2103 N N . ARG A 1 272 ? -28.213 -30.462 77.703 1.00 66.38 272 ARG A N 1
ATOM 2104 C CA . ARG A 1 272 ? -29.001 -29.932 76.574 1.00 66.38 272 ARG A CA 1
ATOM 2105 C C . ARG A 1 272 ? -29.940 -30.984 75.968 1.00 66.38 272 ARG A C 1
ATOM 2107 O O . ARG A 1 272 ? -31.022 -30.618 75.515 1.00 66.38 272 ARG A O 1
ATOM 2114 N N . SER A 1 273 ? -29.568 -32.265 75.974 1.00 61.00 273 SER A N 1
ATOM 2115 C CA . SER A 1 273 ? -30.447 -33.373 75.572 1.00 61.00 273 SER A CA 1
ATOM 2116 C C . SER A 1 273 ? -31.618 -33.525 76.549 1.00 61.00 273 SER A C 1
ATOM 2118 O O . SER A 1 273 ? -32.776 -33.462 76.139 1.00 61.00 273 SER A O 1
ATOM 2120 N N . LEU A 1 274 ? -31.328 -33.582 77.854 1.00 62.78 274 LEU A N 1
ATOM 2121 C CA . LEU A 1 274 ? -32.329 -33.641 78.925 1.00 62.78 274 LEU A CA 1
ATOM 2122 C C . LEU A 1 274 ? -33.259 -32.415 78.923 1.00 62.78 274 LEU A C 1
ATOM 2124 O O . LEU A 1 274 ? -34.459 -32.560 79.123 1.00 62.78 274 LEU A O 1
ATOM 2128 N N . SER A 1 275 ? -32.747 -31.223 78.606 1.00 62.03 275 SER A N 1
ATOM 2129 C CA . SER A 1 275 ? -33.553 -30.005 78.432 1.00 62.03 275 SER A CA 1
ATOM 2130 C C . SER A 1 275 ? -34.551 -30.114 77.260 1.00 62.03 275 SER A C 1
ATOM 2132 O O . SER A 1 275 ? -35.744 -29.869 77.444 1.00 62.03 275 SER A O 1
ATOM 2134 N N . ARG A 1 276 ? -34.118 -30.592 76.080 1.00 63.28 276 ARG A N 1
ATOM 2135 C CA . ARG A 1 276 ? -35.015 -30.886 74.933 1.00 63.28 276 ARG A CA 1
ATOM 2136 C C . ARG A 1 276 ? -36.035 -31.983 75.248 1.00 63.28 276 ARG A C 1
ATOM 2138 O O . ARG A 1 276 ? -37.159 -31.972 74.743 1.00 63.28 276 ARG A O 1
ATOM 2145 N N . PHE A 1 277 ? -35.647 -32.939 76.082 1.00 66.38 277 PHE A N 1
ATOM 2146 C CA . PHE A 1 277 ? -36.542 -33.978 76.559 1.00 66.38 277 PHE A CA 1
ATOM 2147 C C . PHE A 1 277 ? -37.585 -33.422 77.552 1.00 66.38 277 PHE A C 1
ATOM 2149 O O . PHE A 1 277 ? -38.773 -33.719 77.426 1.00 66.38 277 PHE A O 1
ATOM 2156 N N . ALA A 1 278 ? -37.188 -32.524 78.458 1.00 65.56 278 ALA A N 1
ATOM 2157 C CA . ALA A 1 278 ? -38.095 -31.797 79.346 1.00 65.56 278 ALA A CA 1
ATOM 2158 C C . ALA A 1 278 ? -39.090 -30.919 78.565 1.00 65.56 278 ALA A C 1
ATOM 2160 O O . ALA A 1 278 ? -40.253 -30.824 78.943 1.00 65.56 278 ALA A O 1
ATOM 2161 N N . ASP A 1 279 ? -38.653 -30.289 77.471 1.00 64.25 279 ASP A N 1
ATOM 2162 C CA . ASP A 1 279 ? -39.515 -29.619 76.481 1.00 64.25 279 ASP A CA 1
ATOM 2163 C C . ASP A 1 279 ? -40.536 -30.584 75.853 1.00 64.25 279 ASP A C 1
ATOM 2165 O O . ASP A 1 279 ? -41.701 -30.231 75.683 1.00 64.25 279 ASP A O 1
ATOM 2169 N N . SER A 1 280 ? -40.119 -31.813 75.535 1.00 65.44 280 SER A N 1
ATOM 2170 C CA . SER A 1 280 ? -40.983 -32.840 74.933 1.00 65.44 280 SER A CA 1
ATOM 2171 C C . SER A 1 280 ? -42.047 -33.342 75.918 1.00 65.44 280 SER A C 1
ATOM 2173 O O . SER A 1 280 ? -43.211 -33.487 75.544 1.00 65.44 280 SER A O 1
ATOM 2175 N N . ILE A 1 281 ? -41.681 -33.524 77.193 1.00 68.06 281 ILE A N 1
ATOM 2176 C CA . ILE A 1 281 ? -42.622 -33.795 78.291 1.00 68.06 281 ILE A CA 1
ATOM 2177 C C . ILE A 1 281 ? -43.587 -32.631 78.497 1.00 68.06 281 ILE A C 1
ATOM 2179 O O . ILE A 1 281 ? -44.794 -32.853 78.585 1.00 68.06 281 ILE A O 1
ATOM 2183 N N . ALA A 1 282 ? -43.082 -31.398 78.536 1.00 67.31 282 ALA A N 1
ATOM 2184 C CA . ALA A 1 282 ? -43.911 -30.216 78.728 1.00 67.31 282 ALA A CA 1
ATOM 2185 C C . ALA A 1 282 ? -44.902 -30.032 77.563 1.00 67.31 282 ALA A C 1
ATOM 2187 O O . ALA A 1 282 ? -46.084 -29.798 77.792 1.00 67.31 282 ALA A O 1
ATOM 2188 N N . SER A 1 283 ? -44.446 -30.224 76.321 1.00 66.81 283 SER A N 1
ATOM 2189 C CA . SER A 1 283 ? -45.254 -30.164 75.097 1.00 66.81 283 SER A CA 1
ATOM 2190 C C . SER A 1 283 ? -46.362 -31.230 75.083 1.00 66.81 283 SER A C 1
ATOM 2192 O O . SER A 1 283 ? -47.544 -30.900 74.948 1.00 66.81 283 SER A O 1
ATOM 2194 N N . ALA A 1 284 ? -46.010 -32.502 75.309 1.00 67.25 284 ALA A N 1
ATOM 2195 C CA . ALA A 1 284 ? -46.976 -33.601 75.346 1.00 67.25 284 ALA A CA 1
ATOM 2196 C C . ALA A 1 284 ? -47.958 -33.483 76.528 1.00 67.25 284 ALA A C 1
ATOM 2198 O O . ALA A 1 284 ? -49.148 -33.752 76.370 1.00 67.25 284 ALA A O 1
ATOM 2199 N N . GLY A 1 285 ? -47.478 -33.032 77.690 1.00 70.75 285 GLY A N 1
ATOM 2200 C CA . GLY A 1 285 ? -48.290 -32.777 78.875 1.00 70.75 285 GLY A CA 1
ATOM 2201 C C . GLY A 1 285 ? -49.307 -31.658 78.659 1.00 70.75 285 GLY A C 1
ATOM 2202 O O . GLY A 1 285 ? -50.500 -31.881 78.848 1.00 70.75 285 GLY A O 1
ATOM 2203 N N . ILE A 1 286 ? -48.866 -30.488 78.181 1.00 71.19 286 ILE A N 1
ATOM 2204 C CA . ILE A 1 286 ? -49.735 -29.337 77.876 1.00 71.19 286 ILE A CA 1
ATOM 2205 C C . ILE A 1 286 ? -50.814 -29.700 76.842 1.00 71.19 286 ILE A C 1
ATOM 2207 O O . ILE A 1 286 ? -51.980 -29.335 77.012 1.00 71.19 286 ILE A O 1
ATOM 2211 N N . ALA A 1 287 ? -50.475 -30.479 75.809 1.00 66.06 287 ALA A N 1
ATOM 2212 C CA . ALA A 1 287 ? -51.453 -30.950 74.826 1.00 66.06 287 ALA A CA 1
ATOM 2213 C C . ALA A 1 287 ? -52.585 -31.797 75.456 1.00 66.06 287 ALA A C 1
ATOM 2215 O O . ALA A 1 287 ? -53.736 -31.717 75.007 1.00 66.06 287 ALA A O 1
ATOM 2216 N N . LYS A 1 288 ? -52.264 -32.558 76.514 1.00 70.12 288 LYS A N 1
ATOM 2217 C CA . LYS A 1 288 ? -53.144 -33.480 77.257 1.00 70.12 288 LYS A CA 1
ATOM 2218 C C . LYS A 1 288 ? -53.803 -32.874 78.505 1.00 70.12 288 LYS A C 1
ATOM 2220 O O . LYS A 1 288 ? -54.564 -33.580 79.170 1.00 70.12 288 LYS A O 1
ATOM 2225 N N . LEU A 1 289 ? -53.553 -31.600 78.827 1.00 72.81 289 LEU A N 1
ATOM 2226 C CA . LEU A 1 289 ? -54.240 -30.932 79.935 1.00 72.81 289 LEU A CA 1
ATOM 2227 C C . LEU A 1 289 ? -55.747 -30.862 79.665 1.00 72.81 289 LEU A C 1
ATOM 2229 O O . LEU A 1 289 ? -56.179 -30.379 78.610 1.00 72.81 289 LEU A O 1
ATOM 2233 N N . LYS A 1 290 ? -56.522 -31.371 80.628 1.00 63.19 290 LYS A N 1
ATOM 2234 C CA . LYS A 1 290 ? -57.984 -31.484 80.551 1.00 63.19 290 LYS A CA 1
ATOM 2235 C C . LYS A 1 290 ? -58.691 -30.200 80.983 1.00 63.19 290 LYS A C 1
ATOM 2237 O O . LYS A 1 290 ? -59.504 -29.671 80.235 1.00 63.19 290 LYS A O 1
ATOM 2242 N N . ASP A 1 291 ? -58.314 -29.685 82.151 1.00 67.38 291 ASP A N 1
ATOM 2243 C CA . ASP A 1 291 ? -58.995 -28.590 82.850 1.00 67.38 291 ASP A CA 1
ATOM 2244 C C . ASP A 1 291 ? -58.055 -27.376 82.998 1.00 67.38 291 ASP A C 1
ATOM 2246 O O . ASP A 1 291 ? -57.703 -26.942 84.094 1.00 67.38 291 ASP A O 1
ATOM 2250 N N . LEU A 1 292 ? -57.569 -26.861 81.863 1.00 71.12 292 LEU A N 1
ATOM 2251 C CA . LEU A 1 292 ? -56.629 -25.738 81.824 1.00 71.12 292 LEU A CA 1
ATOM 2252 C C . LEU A 1 292 ? -57.357 -24.390 81.956 1.00 71.12 292 LEU A C 1
ATOM 2254 O O . LEU A 1 292 ? -57.992 -23.933 81.008 1.00 71.12 292 LEU A O 1
ATOM 2258 N N . SER A 1 293 ? -57.204 -23.716 83.097 1.00 75.00 293 SER A N 1
ATOM 2259 C CA . SER A 1 293 ? -57.548 -22.294 83.233 1.00 75.00 293 SER A CA 1
ATOM 2260 C C . SER A 1 293 ? -56.415 -21.395 82.719 1.00 75.00 293 SER A C 1
ATOM 2262 O O . SER A 1 293 ? -55.249 -21.797 82.688 1.00 75.00 293 SER A O 1
ATOM 2264 N N . ALA A 1 294 ? -56.734 -20.149 82.354 1.00 67.50 294 ALA A N 1
ATOM 2265 C CA . ALA A 1 294 ? -55.722 -19.176 81.933 1.00 67.50 294 ALA A CA 1
ATOM 2266 C C . ALA A 1 294 ? -54.720 -18.849 83.064 1.00 67.50 294 ALA A C 1
ATOM 2268 O O . ALA A 1 294 ? -53.527 -18.709 82.813 1.00 67.50 294 ALA A O 1
ATOM 2269 N N . GLU A 1 295 ? -55.177 -18.822 84.319 1.00 70.62 295 GLU A N 1
ATOM 2270 C CA . GLU A 1 295 ? -54.326 -18.678 85.511 1.00 70.62 295 GLU A CA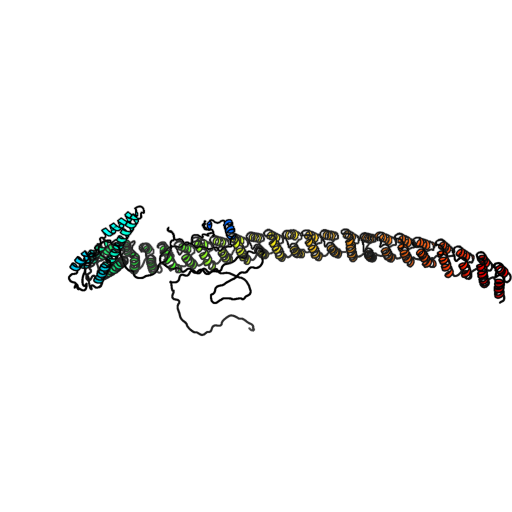 1
ATOM 2271 C C . GLU A 1 295 ? -53.377 -19.875 85.684 1.00 70.62 295 GLU A C 1
ATOM 2273 O O . GLU A 1 295 ? -52.186 -19.700 85.950 1.00 70.62 295 GLU A O 1
ATOM 2278 N N . GLY A 1 296 ? -53.878 -21.096 85.463 1.00 71.75 296 GLY A N 1
ATOM 2279 C CA . GLY A 1 296 ? -53.065 -22.311 85.444 1.00 71.75 296 GLY A CA 1
ATOM 2280 C C . GLY A 1 296 ? -52.006 -22.277 84.341 1.00 71.75 296 GLY A C 1
ATOM 2281 O O . GLY A 1 296 ? -50.868 -22.679 84.575 1.00 71.75 296 GLY A O 1
ATOM 2282 N N . LEU A 1 297 ? -52.340 -21.723 83.171 1.00 73.94 297 LEU A N 1
ATOM 2283 C CA . LEU A 1 297 ? -51.395 -21.537 82.069 1.00 73.94 297 LEU A CA 1
ATOM 2284 C C . LEU A 1 297 ? -50.298 -20.514 82.406 1.00 73.94 297 LEU A C 1
ATOM 2286 O O . LEU A 1 297 ? -49.126 -20.795 82.165 1.00 73.94 297 LEU A O 1
ATOM 2290 N N . VAL A 1 298 ? -50.650 -19.375 83.018 1.00 70.38 298 VAL A N 1
ATOM 2291 C CA . VAL A 1 298 ? -49.679 -18.385 83.532 1.00 70.38 298 VAL A CA 1
ATOM 2292 C C . VAL A 1 298 ? -48.764 -19.013 84.591 1.00 70.38 298 VAL A C 1
ATOM 2294 O O . VAL A 1 298 ? -47.552 -18.807 84.557 1.00 70.38 298 VAL A O 1
ATOM 2297 N N . SER A 1 299 ? -49.315 -19.821 85.503 1.00 71.81 299 SER A N 1
ATOM 2298 C CA . SER A 1 299 ? -48.545 -20.516 86.545 1.00 71.81 299 SER A CA 1
ATOM 2299 C C . SER A 1 299 ? -47.550 -21.530 85.962 1.00 71.81 299 SER A C 1
ATOM 2301 O O . SER A 1 299 ? -46.369 -21.498 86.313 1.00 71.81 299 SER A O 1
ATOM 2303 N N . ILE A 1 300 ? -47.999 -22.375 85.022 1.00 71.44 300 ILE A N 1
ATOM 2304 C CA . ILE A 1 300 ? -47.142 -23.318 84.285 1.00 71.44 300 ILE A CA 1
ATOM 2305 C C . ILE A 1 300 ? -46.040 -22.564 83.529 1.00 71.44 300 ILE A C 1
ATOM 2307 O O . ILE A 1 300 ? -44.879 -22.966 83.582 1.00 71.44 300 ILE A O 1
ATOM 2311 N N . LEU A 1 301 ? -46.382 -21.462 82.851 1.00 69.62 301 LEU A N 1
ATOM 2312 C CA . LEU A 1 301 ? -45.420 -20.664 82.094 1.00 69.62 301 LEU A CA 1
ATOM 2313 C C . LEU A 1 301 ? -44.346 -20.054 82.986 1.00 69.62 301 LEU A C 1
ATOM 2315 O O . LEU A 1 301 ? -43.172 -20.299 82.735 1.00 69.62 301 LEU A O 1
ATOM 2319 N N . ASN A 1 302 ? -44.712 -19.321 84.039 1.00 69.56 302 ASN A N 1
ATOM 2320 C CA . ASN A 1 302 ? -43.729 -18.698 84.931 1.00 69.56 302 ASN A CA 1
ATOM 2321 C C . ASN A 1 302 ? -42.744 -19.745 85.485 1.00 69.56 302 ASN A C 1
ATOM 2323 O O . ASN A 1 302 ? -41.531 -19.560 85.393 1.00 69.56 302 ASN A O 1
ATOM 2327 N N . ARG A 1 303 ? -43.252 -20.906 85.926 1.00 67.75 303 ARG A N 1
ATOM 2328 C CA . ARG A 1 303 ? -42.426 -22.012 86.435 1.00 67.75 303 ARG A CA 1
ATOM 2329 C C . ARG A 1 303 ? -41.506 -22.637 85.378 1.00 67.75 303 ARG A C 1
ATOM 2331 O O . ARG A 1 303 ? -40.389 -23.022 85.697 1.00 67.75 303 ARG A O 1
ATOM 2338 N N . ILE A 1 304 ? -41.949 -22.757 84.125 1.00 66.50 304 ILE A N 1
ATOM 2339 C CA . ILE A 1 304 ? -41.116 -23.280 83.026 1.00 66.50 304 ILE A CA 1
ATOM 2340 C C . ILE A 1 304 ? -40.075 -22.248 82.559 1.00 66.50 304 ILE A C 1
ATOM 2342 O O . ILE A 1 304 ? -39.014 -22.631 82.066 1.00 66.50 304 ILE A O 1
ATOM 2346 N N . LEU A 1 305 ? -40.360 -20.951 82.698 1.00 62.50 305 LEU A N 1
ATOM 2347 C CA . LEU A 1 305 ? -39.559 -19.872 82.118 1.00 62.50 305 LEU A CA 1
ATOM 2348 C C . LEU A 1 305 ? -38.490 -19.310 83.056 1.00 62.50 305 LEU A C 1
ATOM 2350 O O . LEU A 1 305 ? -37.434 -18.902 82.568 1.00 62.50 305 LEU A O 1
ATOM 2354 N N . ASP A 1 306 ? -38.691 -19.327 84.372 1.00 61.38 306 ASP A N 1
ATOM 2355 C CA . ASP A 1 306 ? -37.635 -18.939 85.322 1.00 61.38 306 ASP A CA 1
ATOM 2356 C C . ASP A 1 306 ? -36.426 -19.898 85.287 1.00 61.38 306 ASP A C 1
ATOM 2358 O O . ASP A 1 306 ? -35.313 -19.511 85.643 1.00 61.38 306 ASP A O 1
ATOM 2362 N N . GLU A 1 307 ? -36.607 -21.117 84.766 1.00 59.88 307 GLU A N 1
ATOM 2363 C CA . GLU A 1 307 ? -35.582 -22.169 84.728 1.00 59.88 307 GLU A CA 1
ATOM 2364 C C . GLU A 1 307 ? -34.960 -22.422 83.336 1.00 59.88 307 GLU A C 1
ATOM 2366 O O . GLU A 1 307 ? -34.097 -23.293 83.208 1.00 59.88 307 GLU A O 1
ATOM 2371 N N . ARG A 1 308 ? -35.363 -21.702 82.272 1.00 61.25 308 ARG A N 1
ATOM 2372 C CA . ARG A 1 308 ? -34.929 -22.002 80.885 1.00 61.25 308 ARG A CA 1
ATOM 2373 C C . ARG A 1 308 ? -34.349 -20.814 80.115 1.00 61.25 308 ARG A C 1
ATOM 2375 O O . ARG A 1 308 ? -34.903 -19.717 80.089 1.00 61.25 308 ARG A O 1
ATOM 2382 N N . GLU A 1 309 ? -33.247 -21.103 79.420 1.00 53.47 309 GLU A N 1
ATOM 2383 C CA . GLU A 1 309 ? -32.490 -20.202 78.532 1.00 53.47 309 GLU A CA 1
ATOM 2384 C C . GLU A 1 309 ? -32.684 -20.537 77.037 1.00 53.47 309 GLU A C 1
ATOM 2386 O O . GLU A 1 309 ? -32.412 -19.713 76.169 1.00 53.47 309 GLU A O 1
ATOM 2391 N N . TYR A 1 310 ? -33.192 -21.734 76.721 1.00 55.81 310 TYR A N 1
ATOM 2392 C CA . TYR A 1 310 ? -33.485 -22.180 75.357 1.00 55.81 310 TYR A CA 1
ATOM 2393 C C . TYR A 1 310 ? -34.797 -22.968 75.337 1.00 55.81 310 TYR A C 1
ATOM 2395 O O . TYR A 1 310 ? -35.076 -23.715 76.275 1.00 55.81 310 TYR A O 1
ATOM 2403 N N . ILE A 1 311 ? -35.603 -22.782 74.288 1.00 64.69 311 ILE A N 1
ATOM 2404 C CA . ILE A 1 311 ? -36.974 -23.301 74.177 1.00 64.69 311 ILE A CA 1
ATOM 2405 C C . ILE A 1 311 ? -37.203 -23.770 72.735 1.00 64.69 311 ILE A C 1
ATOM 2407 O O . ILE A 1 311 ? -36.815 -23.090 71.787 1.00 64.69 311 ILE A O 1
ATOM 2411 N N . SER A 1 312 ? -37.809 -24.941 72.545 1.00 66.69 312 SER A N 1
ATOM 2412 C CA . SER A 1 312 ? -38.068 -25.516 71.221 1.00 66.69 312 SER A CA 1
ATOM 2413 C C . SER A 1 312 ? -39.412 -25.090 70.622 1.00 66.69 312 SER A C 1
ATOM 2415 O O . SER A 1 312 ? -40.416 -24.902 71.309 1.00 66.69 312 SER A O 1
ATOM 2417 N N . SER A 1 313 ? -39.481 -25.071 69.288 1.00 66.81 313 SER A N 1
ATOM 2418 C CA . SER A 1 313 ? -40.732 -24.855 68.545 1.00 66.81 313 SER A CA 1
ATOM 2419 C C . SER A 1 313 ? -41.761 -25.981 68.726 1.00 66.81 313 SER A C 1
ATOM 2421 O O . SER A 1 313 ? -42.919 -25.830 68.344 1.00 66.81 313 SER A O 1
ATOM 2423 N N . ALA A 1 314 ? -41.378 -27.134 69.288 1.00 66.69 314 ALA A N 1
ATOM 2424 C CA . ALA A 1 314 ? -42.328 -28.161 69.722 1.00 66.69 314 ALA A CA 1
ATOM 2425 C C . ALA A 1 314 ? -43.075 -27.740 71.001 1.00 66.69 314 ALA A C 1
ATOM 2427 O O . ALA A 1 314 ? -44.242 -28.096 71.175 1.00 66.69 314 ALA A O 1
ATOM 2428 N N . PHE A 1 315 ? -42.431 -26.952 71.867 1.00 72.25 315 PHE A N 1
ATOM 2429 C CA . PHE A 1 315 ? -43.067 -26.373 73.043 1.00 72.25 315 PHE A CA 1
ATOM 2430 C C . PHE A 1 315 ? -43.952 -25.170 72.675 1.00 72.25 315 PHE A C 1
ATOM 2432 O O . PHE A 1 315 ? -45.112 -25.159 73.078 1.00 72.25 315 PHE A O 1
ATOM 2439 N N . ASP A 1 316 ? -43.494 -24.238 71.823 1.00 74.19 316 ASP A N 1
ATOM 2440 C CA . ASP A 1 316 ? -44.331 -23.108 71.353 1.00 74.19 316 ASP A CA 1
ATOM 2441 C C . ASP A 1 316 ? -45.613 -23.588 70.647 1.00 74.19 316 ASP A C 1
ATOM 2443 O O . ASP A 1 316 ? -46.703 -23.122 70.956 1.00 74.19 316 ASP A O 1
ATOM 2447 N N . ARG A 1 317 ? -45.543 -24.609 69.781 1.00 72.25 317 ARG A N 1
ATOM 2448 C CA . ARG A 1 317 ? -46.751 -25.144 69.119 1.00 72.25 317 ARG A CA 1
ATOM 2449 C C . ARG A 1 317 ? -47.733 -25.827 70.079 1.00 72.25 317 ARG A C 1
ATOM 2451 O O . ARG A 1 317 ? -48.940 -25.709 69.879 1.00 72.25 317 ARG A O 1
ATOM 2458 N N . ALA A 1 318 ? -47.260 -26.498 71.131 1.00 72.44 318 ALA A N 1
ATOM 2459 C CA . ALA A 1 318 ? -48.147 -27.035 72.168 1.00 72.44 318 ALA A CA 1
ATOM 2460 C C . ALA A 1 318 ? -48.746 -25.922 73.041 1.00 72.44 318 ALA A C 1
ATOM 2462 O O . ALA A 1 318 ? -49.935 -25.965 73.367 1.00 72.44 318 ALA A O 1
ATOM 2463 N N . LEU A 1 319 ? -47.952 -24.896 73.358 1.00 77.62 319 LEU A N 1
ATOM 2464 C CA . LEU A 1 319 ? -48.404 -23.715 74.084 1.00 77.62 319 LEU A CA 1
ATOM 2465 C C . LEU A 1 319 ? -49.473 -22.948 73.297 1.00 77.62 319 LEU A C 1
ATOM 2467 O O . LEU A 1 319 ? -50.516 -22.614 73.853 1.00 77.62 319 LEU A O 1
ATOM 2471 N N . LYS A 1 320 ? -49.276 -22.767 71.990 1.00 79.88 320 LYS A N 1
ATOM 2472 C CA . LYS A 1 320 ? -50.249 -22.185 71.062 1.00 79.88 320 LYS A CA 1
ATOM 2473 C C . LYS A 1 320 ? -51.579 -22.932 71.105 1.00 79.88 320 LYS A C 1
ATOM 2475 O O . LYS A 1 320 ? -52.619 -22.298 71.229 1.00 79.88 320 LYS A O 1
ATOM 2480 N N . VAL A 1 321 ? -51.566 -24.268 71.064 1.00 76.69 321 VAL A N 1
ATOM 2481 C CA . VAL A 1 321 ? -52.786 -25.094 71.175 1.00 76.69 321 VAL A CA 1
ATOM 2482 C C . VAL A 1 321 ? -53.463 -24.922 72.543 1.00 76.69 321 VAL A C 1
ATOM 2484 O O . VAL A 1 321 ? -54.689 -24.855 72.619 1.00 76.69 321 VAL A O 1
ATOM 2487 N N . ALA A 1 322 ? -52.697 -24.796 73.627 1.00 76.56 322 ALA A N 1
ATOM 2488 C CA . ALA A 1 322 ? -53.234 -24.511 74.959 1.00 76.56 322 ALA A CA 1
ATOM 2489 C C . ALA A 1 322 ? -53.835 -23.098 75.086 1.00 76.56 322 ALA A C 1
ATOM 2491 O O . ALA A 1 322 ? -54.904 -22.938 75.679 1.00 76.56 322 ALA A O 1
ATOM 2492 N N . VAL A 1 323 ? -53.216 -22.094 74.463 1.00 80.50 323 VAL A N 1
ATOM 2493 C CA . VAL A 1 323 ? -53.775 -20.742 74.326 1.00 80.50 323 VAL A CA 1
ATOM 2494 C C . VAL A 1 323 ? -55.032 -20.751 73.452 1.00 80.50 323 VAL A C 1
ATOM 2496 O O . VAL A 1 323 ? -56.013 -20.120 73.818 1.00 80.50 323 VAL A O 1
ATOM 2499 N N . GLN A 1 324 ? -55.082 -21.519 72.356 1.00 78.81 324 GLN A N 1
ATOM 2500 C CA . GLN A 1 324 ? -56.299 -21.669 71.540 1.00 78.81 324 GLN A CA 1
ATOM 2501 C C . GLN A 1 324 ? -57.462 -22.276 72.338 1.00 78.81 324 GLN A C 1
ATOM 2503 O O . GLN A 1 324 ? -58.585 -21.790 72.230 1.00 78.81 324 GLN A O 1
ATOM 2508 N N . LYS A 1 325 ? -57.203 -23.287 73.181 1.00 76.38 325 LYS A N 1
ATOM 2509 C CA . LYS A 1 325 ? -58.210 -23.862 74.096 1.00 76.38 325 LYS A CA 1
ATOM 2510 C C . LYS A 1 325 ? -58.708 -22.864 75.154 1.00 76.38 325 LYS A C 1
ATOM 2512 O O . LYS A 1 325 ? -59.828 -23.009 75.630 1.00 76.38 325 LYS A O 1
ATOM 2517 N N . THR A 1 326 ? -57.893 -21.876 75.530 1.00 76.50 326 THR A N 1
ATOM 2518 C CA . THR A 1 326 ? -58.183 -20.901 76.602 1.00 76.50 326 THR A CA 1
ATOM 2519 C C . THR A 1 326 ? -58.437 -19.478 76.093 1.00 76.50 326 THR A C 1
ATOM 2521 O O . THR A 1 326 ? -58.554 -18.548 76.888 1.00 76.50 326 THR A O 1
ATOM 2524 N N . LEU A 1 327 ? -58.572 -19.301 74.775 1.00 76.31 327 LEU A N 1
ATOM 2525 C CA . LEU A 1 327 ? -58.627 -17.997 74.116 1.00 76.31 327 LEU A CA 1
ATOM 2526 C C . LEU A 1 327 ? -59.729 -17.036 74.620 1.00 76.31 327 LEU A C 1
ATOM 2528 O O . LEU A 1 327 ? -59.438 -15.842 74.657 1.00 76.31 327 LEU A O 1
ATOM 2532 N N . PRO A 1 328 ? -60.939 -17.452 75.063 1.00 77.44 328 PRO A N 1
ATOM 2533 C CA . PRO A 1 328 ? -61.921 -16.541 75.674 1.00 77.44 328 PRO A CA 1
ATOM 2534 C C . PRO A 1 328 ? -61.578 -16.180 77.140 1.00 77.44 328 PRO A C 1
ATOM 2536 O O . PRO A 1 328 ? -62.415 -16.262 78.036 1.00 77.44 328 PRO A O 1
ATOM 2539 N N . MET A 1 329 ? -60.326 -15.791 77.385 1.00 82.56 329 MET A N 1
ATOM 2540 C CA . MET A 1 329 ? -59.824 -15.227 78.643 1.00 82.56 329 MET A CA 1
ATOM 2541 C C . MET A 1 329 ? -59.898 -13.689 78.634 1.00 82.56 329 MET A C 1
ATOM 2543 O O . MET A 1 329 ? -60.017 -13.078 77.573 1.00 82.56 329 MET A O 1
ATOM 2547 N N . ALA A 1 330 ? -59.782 -13.051 79.802 1.00 80.62 330 ALA A N 1
ATOM 2548 C CA . ALA A 1 330 ? -59.835 -11.593 79.919 1.00 80.62 330 ALA A CA 1
ATOM 2549 C C . ALA A 1 330 ? -58.675 -10.884 79.190 1.00 80.62 330 ALA A C 1
ATOM 2551 O O . ALA A 1 330 ? -57.565 -11.414 79.079 1.00 80.62 330 ALA A O 1
ATOM 2552 N N . ALA A 1 331 ? -58.924 -9.653 78.732 1.00 76.50 331 ALA A N 1
ATOM 2553 C CA . ALA A 1 331 ? -57.971 -8.848 77.967 1.00 76.50 331 ALA A CA 1
ATOM 2554 C C . ALA A 1 331 ? -56.632 -8.639 78.704 1.00 76.50 331 ALA A C 1
ATOM 2556 O O . ALA A 1 331 ? -55.568 -8.825 78.112 1.00 76.50 331 ALA A O 1
ATOM 2557 N N . ASP A 1 332 ? -56.675 -8.356 80.009 1.00 75.88 332 ASP A N 1
ATOM 2558 C CA . ASP A 1 332 ? -55.479 -8.202 80.847 1.00 75.88 332 ASP A CA 1
ATOM 2559 C C . ASP A 1 332 ? -54.665 -9.501 80.942 1.00 75.88 332 ASP A C 1
ATOM 2561 O O . ASP A 1 332 ? -53.435 -9.472 80.941 1.00 75.88 332 ASP A O 1
ATOM 2565 N N . THR A 1 333 ? -55.332 -10.661 80.956 1.00 79.44 333 THR A N 1
ATOM 2566 C CA . THR A 1 333 ? -54.669 -11.973 80.946 1.00 79.44 333 THR A CA 1
ATOM 2567 C C . THR A 1 333 ? -53.953 -12.222 79.619 1.00 79.44 333 THR A C 1
ATOM 2569 O O . THR A 1 333 ? -52.848 -12.766 79.620 1.00 79.44 333 THR A O 1
ATOM 2572 N N . LYS A 1 334 ? -54.525 -11.768 78.493 1.00 82.38 334 LYS A N 1
ATOM 2573 C CA . LYS A 1 334 ? -53.867 -11.831 77.176 1.00 82.38 334 LYS A CA 1
ATOM 2574 C C . LYS A 1 334 ? -52.643 -10.933 77.118 1.00 82.38 334 LYS A C 1
ATOM 2576 O O . LYS A 1 334 ? -51.613 -11.393 76.643 1.00 82.38 334 LYS A O 1
ATOM 2581 N N . LEU A 1 335 ? -52.718 -9.704 77.636 1.00 78.06 335 LEU A N 1
ATOM 2582 C CA . LEU A 1 335 ? -51.567 -8.795 77.716 1.00 78.06 335 LEU A CA 1
ATOM 2583 C C . LEU A 1 335 ? -50.470 -9.327 78.648 1.00 78.06 335 LEU A C 1
ATOM 2585 O O . LEU A 1 335 ? -49.293 -9.284 78.296 1.00 78.06 335 LEU A O 1
ATOM 2589 N N . ALA A 1 336 ? -50.840 -9.882 79.806 1.00 78.00 336 ALA A N 1
ATOM 2590 C CA . ALA A 1 336 ? -49.893 -10.500 80.731 1.00 78.00 336 ALA A CA 1
ATOM 2591 C C . ALA A 1 336 ? -49.173 -11.696 80.086 1.00 78.00 336 ALA A C 1
ATOM 2593 O O . ALA A 1 336 ? -47.943 -11.759 80.113 1.00 78.00 336 ALA A O 1
ATOM 2594 N N . LEU A 1 337 ? -49.918 -12.604 79.444 1.00 79.69 337 LEU A N 1
ATOM 2595 C CA . LEU A 1 337 ? -49.338 -13.712 78.684 1.00 79.69 337 LEU A CA 1
ATOM 2596 C C . LEU A 1 337 ? -48.483 -13.209 77.517 1.00 79.69 337 LEU A C 1
ATOM 2598 O O . LEU A 1 337 ? -47.371 -13.695 77.353 1.00 79.69 337 LEU A O 1
ATOM 2602 N N . LEU A 1 338 ? -48.936 -12.207 76.760 1.00 81.19 338 LEU A N 1
ATOM 2603 C CA . LEU A 1 338 ? -48.204 -11.639 75.626 1.00 81.19 338 LEU A CA 1
ATOM 2604 C C . LEU A 1 338 ? -46.849 -11.056 76.048 1.00 81.19 338 LEU A C 1
ATOM 2606 O O . LEU A 1 338 ? -45.835 -11.295 75.392 1.00 81.19 338 LEU A O 1
ATOM 2610 N N . ALA A 1 339 ? -46.812 -10.338 77.172 1.00 75.69 339 ALA A N 1
ATOM 2611 C CA . ALA A 1 339 ? -45.584 -9.789 77.738 1.00 75.69 339 ALA A CA 1
ATOM 2612 C C . ALA A 1 339 ? -44.619 -10.878 78.252 1.00 75.69 339 ALA A C 1
ATOM 2614 O O . ALA A 1 339 ? -43.410 -10.640 78.307 1.00 75.69 339 ALA A O 1
ATOM 2615 N N . ILE A 1 340 ? -45.128 -12.062 78.613 1.00 77.50 340 ILE A N 1
ATOM 2616 C CA . ILE A 1 340 ? -44.332 -13.240 78.993 1.00 77.50 340 ILE A CA 1
ATOM 2617 C C . ILE A 1 340 ? -43.812 -13.965 77.741 1.00 77.50 340 ILE A C 1
ATOM 2619 O O . ILE A 1 340 ? -42.614 -14.233 77.637 1.00 77.50 340 ILE A O 1
ATOM 2623 N N . THR A 1 341 ? -44.685 -14.262 76.775 1.00 79.44 341 THR A N 1
ATOM 2624 C CA . THR A 1 341 ? -44.359 -15.046 75.575 1.00 79.44 341 THR A CA 1
ATOM 2625 C C . THR A 1 341 ? -43.480 -14.259 74.599 1.00 79.44 341 THR A C 1
ATOM 2627 O O . THR A 1 341 ? -42.513 -14.808 74.066 1.00 79.44 341 THR A O 1
ATOM 2630 N N . GLY A 1 342 ? -43.741 -12.957 74.426 1.00 71.75 342 GLY A N 1
ATOM 2631 C CA . GLY A 1 342 ? -42.983 -12.069 73.541 1.00 71.75 342 GLY A CA 1
ATOM 2632 C C . GLY A 1 342 ? -41.524 -11.927 73.973 1.00 71.75 342 GLY A C 1
ATOM 2633 O O . GLY A 1 342 ? -40.617 -12.200 73.189 1.00 71.75 342 GLY A O 1
ATOM 2634 N N . LYS A 1 343 ? -41.290 -11.636 75.264 1.00 73.75 343 LYS A N 1
ATOM 2635 C CA . LYS A 1 343 ? -39.946 -11.549 75.877 1.00 73.75 343 LYS A CA 1
ATOM 2636 C C . LYS A 1 343 ? -39.137 -12.850 75.831 1.00 73.75 343 LYS A C 1
ATOM 2638 O O . LYS A 1 343 ? -37.950 -12.831 76.147 1.00 73.75 343 LYS A O 1
ATOM 2643 N N . ARG A 1 344 ? -39.768 -13.983 75.515 1.00 73.75 344 ARG A N 1
ATOM 2644 C CA . ARG A 1 344 ? -39.151 -15.319 75.513 1.00 73.75 344 ARG A CA 1
ATOM 2645 C C . ARG A 1 344 ? -39.160 -15.991 74.132 1.00 73.75 344 ARG A C 1
ATOM 2647 O O . ARG A 1 344 ? -38.832 -17.168 74.040 1.00 73.75 344 ARG A O 1
ATOM 2654 N N . GLY A 1 345 ? -39.491 -15.255 73.066 1.00 69.75 345 GLY A N 1
ATOM 2655 C CA . GLY A 1 345 ? -39.332 -15.719 71.681 1.00 69.75 345 GLY A CA 1
ATOM 2656 C C . GLY A 1 345 ? -40.394 -16.704 71.176 1.00 69.75 345 GLY A C 1
ATOM 2657 O O . GLY A 1 345 ? -40.193 -17.321 70.135 1.00 69.75 345 GLY A O 1
ATOM 2658 N N . PHE A 1 346 ? -41.525 -16.849 71.871 1.00 79.06 346 PHE A N 1
ATOM 2659 C CA . PHE A 1 346 ? -42.649 -17.693 71.440 1.00 79.06 346 PHE A CA 1
ATOM 2660 C C . PHE A 1 346 ? -43.417 -17.020 70.296 1.00 79.06 346 PHE A C 1
ATOM 2662 O O . PHE A 1 346 ? -44.417 -16.332 70.534 1.00 79.06 346 PHE A O 1
ATOM 2669 N N . SER A 1 347 ? -42.924 -17.136 69.067 1.00 76.06 347 SER A N 1
ATOM 2670 C CA . SER A 1 347 ? -43.439 -16.355 67.944 1.00 76.06 347 SER A CA 1
ATOM 2671 C C . SER A 1 347 ? -44.870 -16.738 67.560 1.00 76.06 347 SER A C 1
ATOM 2673 O O . SER A 1 347 ? -45.703 -15.849 67.366 1.00 76.06 347 SER A O 1
ATOM 2675 N N . GLU A 1 348 ? -45.208 -18.032 67.542 1.00 77.81 348 GLU A N 1
ATOM 2676 C CA . GLU A 1 348 ? -46.550 -18.482 67.165 1.00 77.81 348 GLU A CA 1
ATOM 2677 C C . GLU A 1 348 ? -47.595 -18.189 68.252 1.00 77.81 348 GLU A C 1
ATOM 2679 O O . GLU A 1 348 ? -48.717 -17.779 67.932 1.00 77.81 348 GLU A O 1
ATOM 2684 N N . THR A 1 349 ? -47.249 -18.386 69.530 1.00 81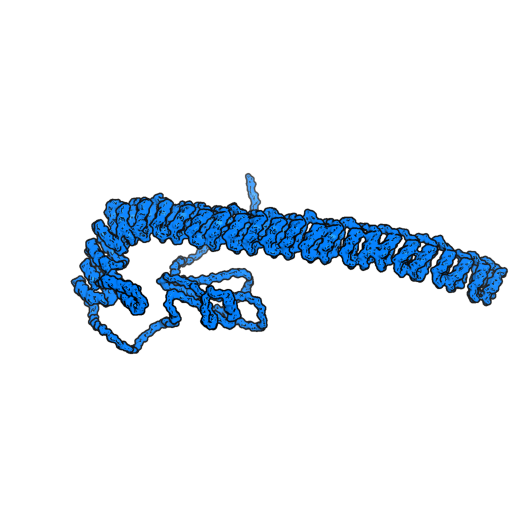.31 349 THR A N 1
ATOM 2685 C CA . THR A 1 349 ? -48.165 -18.111 70.651 1.00 81.31 349 THR A CA 1
ATOM 2686 C C . THR A 1 349 ? -48.370 -16.611 70.862 1.00 81.31 349 THR A C 1
ATOM 2688 O O . THR A 1 349 ? -49.506 -16.167 71.037 1.00 81.31 349 THR A O 1
ATOM 2691 N N . SER A 1 350 ? -47.303 -15.806 70.801 1.00 81.75 350 SER A N 1
ATOM 2692 C CA . SER A 1 350 ? -47.411 -14.351 70.982 1.00 81.75 350 SER A CA 1
ATOM 2693 C C . SER A 1 350 ? -48.232 -13.710 69.868 1.00 81.75 350 SER A C 1
ATOM 2695 O O . SER A 1 350 ? -49.073 -12.857 70.144 1.00 81.75 350 SER A O 1
ATOM 2697 N N . ALA A 1 351 ? -48.056 -14.160 68.619 1.00 80.31 351 ALA A N 1
ATOM 2698 C CA . ALA A 1 351 ? -48.853 -13.659 67.507 1.00 80.31 351 ALA A CA 1
ATOM 2699 C C . ALA A 1 351 ? -50.351 -13.955 67.682 1.00 80.31 351 ALA A C 1
ATOM 2701 O O . ALA A 1 351 ? -51.185 -13.082 67.454 1.00 80.31 351 ALA A O 1
ATOM 2702 N N . LEU A 1 352 ? -50.697 -15.158 68.151 1.00 82.62 352 LEU A N 1
ATOM 2703 C CA . LEU A 1 352 ? -52.077 -15.537 68.454 1.00 82.62 352 LEU A CA 1
ATOM 2704 C C . LEU A 1 352 ? -52.692 -14.681 69.578 1.00 82.62 352 LEU A C 1
ATOM 2706 O O . LEU A 1 352 ? -53.822 -14.216 69.432 1.00 82.62 352 LEU A O 1
ATOM 2710 N N . LEU A 1 353 ? -51.963 -14.472 70.680 1.00 82.56 353 LEU A N 1
ATOM 2711 C CA . LEU A 1 353 ? -52.424 -13.670 71.821 1.00 82.56 353 LEU A CA 1
ATOM 2712 C C . LEU A 1 353 ? -52.676 -12.213 71.421 1.00 82.56 353 LEU A C 1
ATOM 2714 O O . LEU A 1 353 ? -53.752 -11.681 71.689 1.00 82.56 353 LEU A O 1
ATOM 2718 N N . ALA A 1 354 ? -51.711 -11.597 70.737 1.00 82.12 354 ALA A N 1
ATOM 2719 C CA . ALA A 1 354 ? -51.805 -10.225 70.250 1.00 82.12 354 ALA A CA 1
ATOM 2720 C C . ALA A 1 354 ? -52.956 -10.035 69.253 1.00 82.12 354 ALA A C 1
ATOM 2722 O O . ALA A 1 354 ? -53.704 -9.068 69.369 1.00 82.12 354 ALA A O 1
ATOM 2723 N N . LEU A 1 355 ? -53.133 -10.961 68.303 1.00 81.12 355 LEU A N 1
ATOM 2724 C CA . LEU A 1 355 ? -54.217 -10.879 67.322 1.00 81.12 355 LEU A CA 1
ATOM 2725 C C . LEU A 1 355 ? -55.595 -11.100 67.950 1.00 81.12 355 LEU A C 1
ATOM 2727 O O . LEU A 1 355 ? -56.521 -10.369 67.613 1.00 81.12 355 LEU A O 1
ATOM 2731 N N . SER A 1 356 ? -55.748 -12.047 68.882 1.00 83.75 356 SER A N 1
ATOM 2732 C CA . SER A 1 356 ? -57.010 -12.218 69.618 1.00 83.75 356 SER A CA 1
ATOM 2733 C C . SER A 1 356 ? -57.339 -10.976 70.445 1.00 83.75 356 SER A C 1
ATOM 2735 O O . SER A 1 356 ? -58.452 -10.470 70.353 1.00 83.75 356 SER A O 1
ATOM 2737 N N . TRP A 1 357 ? -56.363 -10.435 71.180 1.00 85.12 357 TRP A N 1
ATOM 2738 C CA . TRP A 1 357 ? -56.550 -9.214 71.962 1.00 85.12 357 TRP A CA 1
ATOM 2739 C C . TRP A 1 357 ? -56.927 -8.013 71.078 1.00 85.12 357 TRP A C 1
ATOM 2741 O O . TRP A 1 357 ? -57.914 -7.344 71.356 1.00 85.12 357 TRP A O 1
ATOM 2751 N N . PHE A 1 358 ? -56.226 -7.787 69.963 1.00 82.00 358 PHE A N 1
ATOM 2752 C CA . PHE A 1 358 ? -56.523 -6.686 69.036 1.00 82.00 358 PHE A CA 1
ATOM 2753 C C . PHE A 1 358 ? -57.833 -6.884 68.242 1.00 82.00 358 PHE A C 1
ATOM 2755 O O . PHE A 1 358 ? -58.446 -5.915 67.805 1.00 82.00 358 PHE A O 1
ATOM 2762 N N . THR A 1 359 ? -58.308 -8.125 68.085 1.00 80.94 359 THR A N 1
ATOM 2763 C CA . THR A 1 359 ? -59.647 -8.405 67.531 1.00 80.94 359 THR A CA 1
ATOM 2764 C C . THR A 1 359 ? -60.756 -8.060 68.533 1.00 80.94 359 THR A C 1
ATOM 2766 O O . THR A 1 359 ? -61.865 -7.711 68.128 1.00 80.94 359 THR A O 1
ATOM 2769 N N . GLU A 1 360 ? -60.477 -8.160 69.831 1.00 80.81 360 GLU A N 1
ATOM 2770 C CA . GLU A 1 360 ? -61.436 -7.920 70.918 1.00 80.81 360 GLU A CA 1
ATOM 2771 C C . GLU A 1 360 ? -61.385 -6.489 71.480 1.00 80.81 360 GLU A C 1
ATOM 2773 O O . GLU A 1 360 ? -62.343 -6.068 72.125 1.00 80.81 360 GLU A O 1
ATOM 2778 N N . ASP A 1 361 ? -60.326 -5.726 71.184 1.00 78.38 361 ASP A N 1
ATOM 2779 C CA . ASP A 1 361 ? -60.298 -4.267 71.330 1.00 78.38 361 ASP A CA 1
ATOM 2780 C C . ASP A 1 361 ? -61.491 -3.632 70.584 1.00 78.38 361 ASP A C 1
ATOM 2782 O O . ASP A 1 361 ? -61.799 -3.992 69.440 1.00 78.38 361 ASP A O 1
ATOM 2786 N N . SER A 1 362 ? -62.166 -2.686 71.242 1.00 74.81 362 SER A N 1
ATOM 2787 C CA . SER A 1 362 ? -63.264 -1.905 70.667 1.00 74.81 362 SER A CA 1
ATOM 2788 C C . SER A 1 362 ? -62.774 -0.782 69.763 1.00 74.81 362 SER A C 1
ATOM 2790 O O . SER A 1 362 ? -63.468 -0.425 68.813 1.00 74.81 362 SER A O 1
ATOM 2792 N N . ASP A 1 363 ? -61.594 -0.230 70.050 1.00 78.06 363 ASP A N 1
ATOM 2793 C CA . ASP A 1 363 ? -61.069 0.941 69.351 1.00 78.06 363 ASP A CA 1
ATOM 2794 C C . ASP A 1 363 ? -60.344 0.536 68.062 1.00 78.06 363 ASP A C 1
ATOM 2796 O O . ASP A 1 363 ? -60.315 1.308 67.101 1.00 78.06 363 ASP A O 1
ATOM 2800 N N . ARG A 1 364 ? -59.737 -0.664 68.053 1.00 81.75 364 ARG A N 1
ATOM 2801 C CA . ARG A 1 364 ? -58.968 -1.289 66.953 1.00 81.75 364 ARG A CA 1
ATOM 2802 C C . ARG A 1 364 ? -57.999 -0.338 66.263 1.00 81.75 364 ARG A C 1
ATOM 2804 O O . ARG A 1 364 ? -57.711 -0.450 65.072 1.00 81.75 364 ARG A O 1
ATOM 2811 N N . SER A 1 365 ? -57.511 0.650 67.002 1.00 86.62 365 SER A N 1
ATOM 2812 C CA . SER A 1 365 ? -56.861 1.796 66.392 1.00 86.62 365 SER A CA 1
ATOM 2813 C C . SER A 1 365 ? -55.454 1.433 65.922 1.00 86.62 365 SER A C 1
ATOM 2815 O O . SER A 1 365 ? -54.769 0.586 66.504 1.00 86.62 365 SER A O 1
ATOM 2817 N N . PHE A 1 366 ? -54.957 2.150 64.913 1.00 86.38 366 PHE A N 1
ATOM 2818 C CA . PHE A 1 366 ? -53.552 2.035 64.522 1.00 86.38 366 PHE A CA 1
ATOM 2819 C C . PHE A 1 366 ? -52.599 2.329 65.701 1.00 86.38 366 PHE A C 1
ATOM 2821 O O . PHE A 1 366 ? -51.545 1.708 65.818 1.00 86.38 366 PHE A O 1
ATOM 2828 N N . ALA A 1 367 ? -52.978 3.233 66.613 1.00 86.25 367 ALA A N 1
ATOM 2829 C CA . ALA A 1 367 ? -52.203 3.499 67.823 1.00 86.25 367 ALA A CA 1
ATOM 2830 C C . ALA A 1 367 ? -52.178 2.283 68.769 1.00 86.25 367 ALA A C 1
ATOM 2832 O O . ALA A 1 367 ? -51.116 1.972 69.314 1.00 86.25 367 ALA A O 1
ATOM 2833 N N . THR A 1 368 ? -53.294 1.555 68.903 1.00 85.56 368 THR A N 1
ATOM 2834 C CA . THR A 1 368 ? -53.353 0.312 69.683 1.00 85.56 368 THR A CA 1
ATOM 2835 C C . THR A 1 368 ? -52.460 -0.765 69.062 1.00 85.56 368 THR A C 1
ATOM 2837 O O . THR A 1 368 ? -51.643 -1.359 69.766 1.00 85.56 368 THR A O 1
ATOM 2840 N N . LEU A 1 369 ? -52.530 -0.961 67.737 1.00 86.56 369 LEU A N 1
ATOM 2841 C CA . LEU A 1 369 ? -51.699 -1.935 67.014 1.00 86.56 369 LEU A CA 1
ATOM 2842 C C . LEU A 1 369 ? -50.195 -1.661 67.197 1.00 86.56 369 LEU A C 1
ATOM 2844 O O . LEU A 1 369 ? -49.425 -2.578 67.475 1.00 86.56 369 LEU A O 1
ATOM 2848 N N . ILE A 1 370 ? -49.770 -0.395 67.116 1.00 89.25 370 ILE A N 1
ATOM 2849 C CA . ILE A 1 370 ? -48.379 -0.000 67.390 1.00 89.25 370 ILE A CA 1
ATOM 2850 C C . ILE A 1 370 ? -48.003 -0.193 68.868 1.00 89.25 370 ILE A C 1
ATOM 2852 O O . ILE A 1 370 ? -46.865 -0.560 69.160 1.00 89.25 370 ILE A O 1
ATOM 2856 N N . GLY A 1 371 ? -48.938 0.006 69.801 1.00 85.12 371 GLY A N 1
ATOM 2857 C CA . GLY A 1 371 ? -48.740 -0.307 71.219 1.00 85.12 371 GLY A CA 1
ATOM 2858 C C . GLY A 1 371 ? -48.440 -1.791 71.459 1.00 85.12 371 GLY A C 1
ATOM 2859 O O . GLY A 1 371 ? -47.507 -2.113 72.193 1.00 85.12 371 GLY A O 1
ATOM 2860 N N . VAL A 1 372 ? -49.173 -2.683 70.787 1.00 83.56 372 VAL A N 1
ATOM 2861 C CA . VAL A 1 372 ? -48.958 -4.141 70.822 1.00 83.56 372 VAL A CA 1
ATOM 2862 C C . VAL A 1 372 ? -47.634 -4.528 70.163 1.00 83.56 372 VAL A C 1
ATOM 2864 O O . VAL A 1 372 ? -46.848 -5.272 70.744 1.00 83.56 372 VAL A O 1
ATOM 2867 N N . LEU A 1 373 ? -47.340 -3.997 68.973 1.00 85.94 373 LEU A N 1
ATOM 2868 C CA . LEU A 1 373 ? -46.124 -4.345 68.231 1.00 85.94 373 LEU A CA 1
ATOM 2869 C C . LEU A 1 373 ? -44.840 -3.905 68.944 1.00 85.94 373 LEU A C 1
ATOM 2871 O O . LEU A 1 373 ? -43.851 -4.627 68.891 1.00 85.94 373 LEU A O 1
ATOM 2875 N N . LYS A 1 374 ? -44.863 -2.799 69.698 1.00 84.88 374 LYS A N 1
ATOM 2876 C CA . LYS A 1 374 ? -43.743 -2.398 70.570 1.00 84.88 374 LYS A CA 1
ATOM 2877 C C . LYS A 1 374 ? -43.514 -3.338 71.760 1.00 84.88 374 LYS A C 1
ATOM 2879 O O . LYS A 1 374 ? -42.396 -3.432 72.248 1.00 84.88 374 LYS A O 1
ATOM 2884 N N . GLN A 1 375 ? -44.531 -4.074 72.215 1.00 80.38 375 GLN A N 1
ATOM 2885 C CA . GLN A 1 375 ? -44.347 -5.142 73.214 1.00 80.38 375 GLN A CA 1
ATOM 2886 C C . GLN A 1 375 ? -43.754 -6.425 72.599 1.00 80.38 375 GLN A C 1
ATOM 2888 O O . GLN A 1 375 ? -43.304 -7.304 73.332 1.00 80.38 375 GLN A O 1
ATOM 2893 N N . LEU A 1 376 ? -43.732 -6.515 71.264 1.00 79.31 376 LEU A N 1
ATOM 2894 C CA . LEU A 1 376 ? -43.169 -7.608 70.467 1.00 79.31 376 LEU A CA 1
ATOM 2895 C C . LEU A 1 376 ? -41.925 -7.191 69.669 1.00 79.31 376 LEU A C 1
ATOM 2897 O O . LEU A 1 376 ? -41.480 -7.933 68.792 1.00 79.31 376 LEU A O 1
ATOM 2901 N N . GLU A 1 377 ? -41.357 -6.022 69.962 1.00 69.38 377 GLU A N 1
ATOM 2902 C CA . GLU A 1 377 ? -40.144 -5.524 69.320 1.00 69.38 377 GLU A CA 1
ATOM 2903 C C . GLU A 1 377 ? -39.003 -6.545 69.512 1.00 69.38 377 GLU A C 1
ATOM 2905 O O . GLU A 1 377 ? -38.785 -7.046 70.615 1.00 69.38 377 GLU A O 1
ATOM 2910 N N . SER A 1 378 ? -38.309 -6.894 68.421 1.00 65.94 378 SER A N 1
ATOM 2911 C CA . SER A 1 378 ? -37.353 -8.019 68.280 1.00 65.94 378 SER A CA 1
ATOM 2912 C C . SER A 1 378 ? -37.907 -9.461 68.260 1.00 65.94 378 SER A C 1
ATOM 2914 O O . SER A 1 378 ? -37.119 -10.398 68.155 1.00 65.94 378 SER A O 1
ATOM 2916 N N . SER A 1 379 ? -39.229 -9.680 68.271 1.00 77.69 379 SER A N 1
ATOM 2917 C CA . SER A 1 379 ? -39.835 -11.016 68.102 1.00 77.69 379 SER A CA 1
ATOM 2918 C C . SER A 1 379 ? -40.324 -11.271 66.671 1.00 77.69 379 SER A C 1
ATOM 2920 O O . SER A 1 379 ? -41.010 -10.423 66.096 1.00 77.69 379 SER A O 1
ATOM 2922 N N . ASP A 1 380 ? -40.110 -12.481 66.137 1.00 74.75 380 ASP A N 1
ATOM 2923 C CA . ASP A 1 380 ? -40.726 -12.951 64.877 1.00 74.75 380 ASP A CA 1
ATOM 2924 C C . ASP A 1 380 ? -42.272 -12.960 64.927 1.00 74.75 380 ASP A C 1
ATOM 2926 O O . ASP A 1 380 ? -42.935 -13.008 63.892 1.00 74.75 380 ASP A O 1
ATOM 2930 N N . ALA A 1 381 ? -42.878 -12.864 66.120 1.00 78.19 381 ALA A N 1
ATOM 2931 C CA . ALA A 1 381 ? -44.320 -12.657 66.273 1.00 78.19 381 ALA A CA 1
ATOM 2932 C C . ALA A 1 381 ? -44.817 -11.368 65.594 1.00 78.19 381 ALA A C 1
ATOM 2934 O O . ALA A 1 381 ? -45.942 -11.320 65.096 1.00 78.19 381 ALA A O 1
ATOM 2935 N N . SER A 1 382 ? -43.996 -10.314 65.613 1.00 84.12 382 SER A N 1
ATOM 2936 C CA . SER A 1 382 ? -44.388 -8.955 65.222 1.00 84.12 382 SER A CA 1
ATOM 2937 C C . SER A 1 382 ? -44.870 -8.865 63.770 1.00 84.12 382 SER A C 1
ATOM 2939 O O . SER A 1 382 ? -45.883 -8.220 63.504 1.00 84.12 382 SER A O 1
ATOM 2941 N N . GLY A 1 383 ? -44.228 -9.584 62.846 1.00 82.50 383 GLY A N 1
ATOM 2942 C CA . GLY A 1 383 ? -44.658 -9.694 61.453 1.00 82.50 383 GLY A CA 1
ATOM 2943 C C . GLY A 1 383 ? -46.068 -10.268 61.304 1.00 82.50 383 GLY A C 1
ATOM 2944 O O . GLY A 1 383 ? -46.937 -9.650 60.689 1.00 82.50 383 GLY A O 1
ATOM 2945 N N . ALA A 1 384 ? -46.339 -11.411 61.939 1.00 81.06 384 ALA A N 1
ATOM 2946 C CA . ALA A 1 384 ? -47.657 -12.045 61.903 1.00 81.06 384 ALA A CA 1
ATOM 2947 C C . ALA A 1 384 ? -48.754 -11.169 62.542 1.00 81.06 384 ALA A C 1
ATOM 2949 O O . ALA A 1 384 ? -49.869 -11.099 62.017 1.00 81.06 384 ALA A O 1
ATOM 2950 N N . VAL A 1 385 ? -48.435 -10.457 63.630 1.00 84.75 385 VAL A N 1
ATOM 2951 C CA . VAL A 1 385 ? -49.351 -9.501 64.277 1.00 84.75 385 VAL A CA 1
ATOM 2952 C C . VAL A 1 385 ? -49.631 -8.298 63.386 1.00 84.75 385 VAL A C 1
ATOM 2954 O O . VAL A 1 385 ? -50.784 -7.899 63.261 1.00 84.75 385 VAL A O 1
ATOM 2957 N N . ALA A 1 386 ? -48.616 -7.743 62.724 1.00 85.69 386 ALA A N 1
ATOM 2958 C CA . ALA A 1 386 ? -48.800 -6.630 61.802 1.00 85.69 386 ALA A CA 1
ATOM 2959 C C . ALA A 1 386 ? -49.672 -7.035 60.598 1.00 85.69 386 ALA A C 1
ATOM 2961 O O . ALA A 1 386 ? -50.621 -6.324 60.284 1.00 85.69 386 ALA A O 1
ATOM 2962 N N . ILE A 1 387 ? -49.440 -8.204 59.981 1.00 84.81 387 ILE A N 1
ATOM 2963 C CA . ILE A 1 387 ? -50.266 -8.709 58.863 1.00 84.81 387 ILE A CA 1
ATOM 2964 C C . ILE A 1 387 ? -51.718 -8.959 59.299 1.00 84.81 387 ILE A C 1
ATOM 2966 O O . ILE A 1 387 ? -52.650 -8.612 58.573 1.00 84.81 387 ILE A O 1
ATOM 2970 N N . GLY A 1 388 ? -51.936 -9.583 60.460 1.00 82.50 388 GLY A N 1
ATOM 2971 C CA . GLY A 1 388 ? -53.289 -9.856 60.953 1.00 82.50 388 GLY A CA 1
ATOM 2972 C C . GLY A 1 388 ? -54.018 -8.598 61.437 1.00 82.50 388 GLY A C 1
ATOM 2973 O O . GLY A 1 388 ? -55.215 -8.471 61.203 1.00 82.50 388 GLY A O 1
ATOM 2974 N N . GLY A 1 389 ? -53.299 -7.647 62.038 1.00 84.25 389 GLY A N 1
ATOM 2975 C CA . GLY A 1 389 ? -53.832 -6.353 62.463 1.00 84.25 389 GLY A CA 1
ATOM 2976 C C . GLY A 1 389 ? -54.183 -5.438 61.289 1.00 84.25 389 GLY A C 1
ATOM 2977 O O . GLY A 1 389 ? -55.233 -4.806 61.315 1.00 84.25 389 GLY A O 1
ATOM 2978 N N . LEU A 1 390 ? -53.378 -5.433 60.219 1.00 86.44 390 LEU A N 1
ATOM 2979 C CA . LEU A 1 390 ? -53.701 -4.749 58.958 1.00 86.44 390 LEU A CA 1
ATOM 2980 C C . LEU A 1 390 ? -55.065 -5.199 58.409 1.00 86.44 390 LEU A C 1
ATOM 2982 O O . LEU A 1 390 ? -55.895 -4.364 58.076 1.00 86.44 390 LEU A O 1
ATOM 2986 N N . LYS A 1 391 ? -55.357 -6.506 58.425 1.00 84.94 391 LYS A N 1
ATOM 2987 C CA . LYS A 1 391 ? -56.650 -7.071 57.978 1.00 84.94 391 LYS A CA 1
ATOM 2988 C C . LYS A 1 391 ? -57.861 -6.691 58.847 1.00 84.94 391 LYS A C 1
ATOM 2990 O O . LYS A 1 391 ? -58.979 -7.065 58.501 1.00 84.94 391 LYS A O 1
ATOM 2995 N N . LEU A 1 392 ? -57.646 -5.999 59.966 1.00 83.69 392 LEU A N 1
ATOM 2996 C CA . LEU A 1 392 ? -58.679 -5.506 60.884 1.00 83.69 392 LEU A CA 1
ATOM 2997 C C . LEU A 1 392 ? -58.785 -3.968 60.890 1.00 83.69 392 LEU A C 1
ATOM 2999 O O . LEU A 1 392 ? -59.627 -3.428 61.605 1.00 83.69 392 LEU A O 1
ATOM 3003 N N . LEU A 1 393 ? -57.953 -3.275 60.103 1.00 84.50 393 LEU A N 1
ATOM 3004 C CA . LEU A 1 393 ? -57.999 -1.830 59.874 1.00 84.50 393 LEU A CA 1
ATOM 3005 C C . LEU A 1 393 ? -58.709 -1.534 58.542 1.00 84.50 393 LEU A C 1
ATOM 3007 O O . LEU A 1 393 ? -58.468 -2.215 57.550 1.00 84.50 393 LEU A O 1
ATOM 3011 N N . ASP A 1 394 ? -59.528 -0.480 58.484 1.00 80.38 394 ASP A N 1
ATOM 3012 C CA . ASP A 1 394 ? -60.225 -0.102 57.241 1.00 80.38 394 ASP A CA 1
ATOM 3013 C C . ASP A 1 394 ? -59.280 0.489 56.178 1.00 80.38 394 ASP A C 1
ATOM 3015 O O . ASP A 1 394 ? -59.461 0.282 54.980 1.00 80.38 394 ASP A O 1
ATOM 3019 N N . THR A 1 395 ? -58.275 1.263 56.607 1.00 86.06 395 THR A N 1
ATOM 3020 C CA . THR A 1 395 ? -57.285 1.926 55.738 1.00 86.06 395 THR A CA 1
ATOM 3021 C C . THR A 1 395 ? -55.949 2.109 56.466 1.00 86.06 395 THR A C 1
ATOM 3023 O O . THR A 1 395 ? -55.889 2.078 57.697 1.00 86.06 395 THR A O 1
ATOM 3026 N N . ILE A 1 396 ? -54.870 2.353 55.713 1.00 90.75 396 ILE A N 1
ATOM 3027 C CA . ILE A 1 396 ? -53.581 2.800 56.258 1.00 90.75 396 ILE A CA 1
ATOM 3028 C C . ILE A 1 396 ? -52.987 3.929 55.406 1.00 90.75 396 ILE A C 1
ATOM 3030 O O . ILE A 1 396 ? -53.084 3.924 54.181 1.00 90.75 396 ILE A O 1
ATOM 3034 N N . THR A 1 397 ? -52.360 4.912 56.052 1.00 91.44 397 THR A N 1
ATOM 3035 C CA . THR A 1 397 ? -51.621 6.003 55.392 1.00 91.44 397 THR A CA 1
ATOM 3036 C C . THR A 1 397 ? -50.120 5.712 55.318 1.00 91.44 397 THR A C 1
ATOM 3038 O O . THR A 1 397 ? -49.586 4.917 56.092 1.00 91.44 397 THR A O 1
ATOM 3041 N N . LEU A 1 398 ? -49.394 6.404 54.431 1.00 88.69 398 LEU A N 1
ATOM 3042 C CA . LEU A 1 398 ? -47.937 6.245 54.312 1.00 88.69 398 LEU A CA 1
ATOM 3043 C C . LEU A 1 398 ? -47.187 6.586 55.616 1.00 88.69 398 LEU A C 1
ATOM 3045 O O . LEU A 1 398 ? -46.209 5.921 55.944 1.00 88.69 398 LEU A O 1
ATOM 3049 N N . GLU A 1 399 ? -47.654 7.569 56.394 1.00 90.12 399 GLU A N 1
ATOM 3050 C CA . GLU A 1 399 ? -47.032 7.906 57.685 1.00 90.12 399 GLU A CA 1
ATOM 3051 C C . GLU A 1 399 ? -47.268 6.831 58.754 1.00 90.12 399 GLU A C 1
ATOM 3053 O O . GLU A 1 399 ? -46.395 6.584 59.580 1.00 90.12 399 GLU A O 1
ATOM 3058 N N . GLN A 1 400 ? -48.401 6.128 58.703 1.00 92.31 400 GLN A N 1
ATOM 3059 C CA . GLN A 1 400 ? -48.650 4.960 59.550 1.00 92.31 400 GLN A CA 1
ATOM 3060 C C . GLN A 1 400 ? -47.786 3.769 59.106 1.00 92.31 400 GLN A C 1
ATOM 3062 O O . GLN A 1 400 ? -47.104 3.163 59.930 1.00 92.31 400 GLN A O 1
ATOM 3067 N N . ALA A 1 401 ? -47.710 3.489 57.801 1.00 90.69 401 ALA A N 1
ATOM 3068 C CA . ALA A 1 401 ? -46.838 2.448 57.250 1.00 90.69 401 ALA A CA 1
ATOM 3069 C C . ALA A 1 401 ? -45.365 2.609 57.677 1.00 90.69 401 ALA A C 1
ATOM 3071 O O . ALA A 1 401 ? -44.728 1.627 58.063 1.00 90.69 401 ALA A O 1
ATOM 3072 N N . LYS A 1 402 ? -44.850 3.850 57.698 1.00 90.50 402 LYS A N 1
ATOM 3073 C CA . LYS A 1 402 ? -43.502 4.178 58.199 1.00 90.50 402 LYS A CA 1
ATOM 3074 C C . LYS A 1 402 ? -43.259 3.742 59.650 1.00 90.50 402 LYS A C 1
ATOM 3076 O O . LYS A 1 402 ? -42.138 3.384 59.990 1.00 90.50 402 LYS A O 1
ATOM 3081 N N . VAL A 1 403 ? -44.273 3.784 60.514 1.00 90.06 403 VAL A N 1
ATOM 3082 C CA . VAL A 1 403 ? -44.146 3.342 61.916 1.00 90.06 403 VAL A CA 1
ATOM 3083 C C . VAL A 1 403 ? -44.321 1.824 62.033 1.00 90.06 403 VAL A C 1
ATOM 3085 O O . VAL A 1 403 ? -43.689 1.199 62.878 1.00 90.06 403 VAL A O 1
ATOM 3088 N N . LEU A 1 404 ? -45.155 1.227 61.176 1.00 90.19 404 LEU A N 1
ATOM 3089 C CA . LEU A 1 404 ? -45.500 -0.194 61.224 1.00 90.19 404 LEU A CA 1
ATOM 3090 C C . LEU A 1 404 ? -44.367 -1.114 60.745 1.00 90.19 404 LEU A C 1
ATOM 3092 O O . LEU A 1 404 ? -44.051 -2.098 61.410 1.00 90.19 404 LEU A O 1
ATOM 3096 N N . ILE A 1 405 ? -43.763 -0.810 59.593 1.00 89.94 405 ILE A N 1
ATOM 3097 C CA . ILE A 1 405 ? -42.843 -1.732 58.906 1.00 89.94 405 ILE A CA 1
ATOM 3098 C C . ILE A 1 405 ? -41.565 -2.018 59.717 1.00 89.94 405 ILE A C 1
ATOM 3100 O O . ILE A 1 405 ? -41.256 -3.198 59.888 1.00 89.94 405 ILE A O 1
ATOM 3104 N N . PRO A 1 406 ? -40.859 -1.031 60.309 1.00 87.62 406 PRO A N 1
ATOM 3105 C CA . PRO A 1 406 ? -39.659 -1.309 61.107 1.00 87.62 406 PRO A CA 1
ATOM 3106 C C . PRO A 1 406 ? -39.916 -2.191 62.338 1.00 87.62 406 PRO A C 1
ATOM 3108 O O . PRO A 1 406 ? -39.018 -2.903 62.778 1.00 87.62 406 PRO A O 1
ATOM 3111 N N . LEU A 1 407 ? -41.141 -2.175 62.882 1.00 87.81 407 LEU A N 1
ATOM 3112 C CA . LEU A 1 407 ? -41.525 -2.992 64.037 1.00 87.81 407 LEU A CA 1
ATOM 3113 C C . LEU A 1 407 ? -41.829 -4.453 63.678 1.00 87.81 407 LEU A C 1
ATOM 3115 O O . LEU A 1 407 ? -41.936 -5.267 64.585 1.00 87.81 407 LEU A O 1
ATOM 3119 N N . SER A 1 408 ? -41.958 -4.802 62.393 1.00 85.50 408 SER A N 1
ATOM 3120 C CA . SER A 1 408 ? -42.336 -6.153 61.934 1.00 85.50 408 SER A CA 1
ATOM 3121 C C . SER A 1 408 ? -41.207 -7.197 61.938 1.00 85.50 408 SER A C 1
ATOM 3123 O O . SER A 1 408 ? -41.388 -8.315 61.447 1.00 85.50 408 SER A O 1
ATOM 3125 N N . GLY A 1 409 ? -40.045 -6.846 62.498 1.00 83.94 409 GLY A N 1
ATOM 3126 C CA . GLY A 1 409 ? -38.939 -7.771 62.727 1.00 83.94 409 GLY A CA 1
ATOM 3127 C C . GLY A 1 409 ? -38.384 -8.345 61.426 1.00 83.94 409 GLY A C 1
ATOM 3128 O O . GLY A 1 409 ? -37.758 -7.622 60.651 1.00 83.94 409 GLY A O 1
ATOM 3129 N N . SER A 1 410 ? -38.603 -9.644 61.224 1.00 81.31 410 SER A N 1
ATOM 3130 C CA . SER A 1 410 ? -38.116 -10.453 60.102 1.00 81.31 410 SER A CA 1
ATOM 3131 C C . SER A 1 410 ? -39.093 -10.575 58.923 1.00 81.31 410 SER A C 1
ATOM 3133 O O . SER A 1 410 ? -38.685 -11.042 57.866 1.00 81.31 410 SER A O 1
ATOM 3135 N N . SER A 1 411 ? -40.361 -10.163 59.065 1.00 87.06 411 SER A N 1
ATOM 3136 C CA . SER A 1 411 ? -41.396 -10.296 58.013 1.00 87.06 411 SER A CA 1
ATOM 3137 C C . SER A 1 411 ? -41.703 -8.970 57.304 1.00 87.06 411 SER A C 1
ATOM 3139 O O . SER A 1 411 ? -42.860 -8.630 57.029 1.00 87.06 411 SER A O 1
ATOM 3141 N N . GLN A 1 412 ? -40.668 -8.157 57.068 1.00 88.31 412 GLN A N 1
ATOM 3142 C CA . GLN A 1 412 ? -40.856 -6.785 56.590 1.00 88.31 412 GLN A CA 1
ATOM 3143 C C . GLN A 1 412 ? -41.399 -6.734 55.158 1.00 88.31 412 GLN A C 1
ATOM 3145 O O . GLN A 1 412 ? -42.170 -5.829 54.835 1.00 88.31 412 GLN A O 1
ATOM 3150 N N . VAL A 1 413 ? -41.054 -7.711 54.310 1.00 88.38 413 VAL A N 1
ATOM 3151 C CA . VAL A 1 413 ? -41.582 -7.818 52.939 1.00 88.38 413 VAL A CA 1
ATOM 3152 C C . VAL A 1 413 ? -43.078 -8.122 52.969 1.00 88.38 413 VAL A C 1
ATOM 3154 O O . VAL A 1 413 ? -43.857 -7.447 52.302 1.00 88.38 413 VAL A O 1
ATOM 3157 N N . GLU A 1 414 ? -43.502 -9.097 53.770 1.00 89.00 414 GLU A N 1
ATOM 3158 C CA . GLU A 1 414 ? -44.892 -9.540 53.877 1.00 89.00 414 GLU A CA 1
ATOM 3159 C C . GLU A 1 414 ? -45.792 -8.446 54.464 1.00 89.00 414 GLU A C 1
ATOM 3161 O O . GLU A 1 414 ? -46.879 -8.192 53.941 1.00 89.00 414 GLU A O 1
ATOM 3166 N N . VAL A 1 415 ? -45.322 -7.743 55.502 1.00 89.31 415 VAL A N 1
ATOM 3167 C CA . VAL A 1 415 ? -46.026 -6.581 56.066 1.00 89.31 415 VAL A CA 1
ATOM 3168 C C . VAL A 1 415 ? -46.090 -5.436 55.062 1.00 89.31 415 VAL A C 1
ATOM 3170 O O . VAL A 1 415 ? -47.153 -4.845 54.891 1.00 89.31 415 VAL A O 1
ATOM 3173 N N . THR A 1 416 ? -45.001 -5.140 54.349 1.00 90.81 416 THR A N 1
ATOM 3174 C CA . THR A 1 416 ? -45.005 -4.068 53.341 1.00 90.81 416 THR A CA 1
ATOM 3175 C C . THR A 1 416 ? -45.911 -4.414 52.157 1.00 90.81 416 THR A C 1
ATOM 3177 O O . THR A 1 416 ? -46.606 -3.537 51.655 1.00 90.81 416 THR A O 1
ATOM 3180 N N . ASN A 1 417 ? -45.999 -5.684 51.757 1.00 90.12 417 ASN A N 1
ATOM 3181 C CA . ASN A 1 417 ? -46.937 -6.138 50.730 1.00 90.12 417 ASN A CA 1
ATOM 3182 C C . ASN A 1 417 ? -48.401 -5.991 51.176 1.00 90.12 417 ASN A C 1
ATOM 3184 O O . ASN A 1 417 ? -49.202 -5.441 50.425 1.00 90.12 417 ASN A O 1
ATOM 3188 N N . ALA A 1 418 ? -48.739 -6.370 52.413 1.00 88.25 418 ALA A N 1
ATOM 3189 C CA . ALA A 1 418 ? -50.074 -6.129 52.970 1.00 88.25 418 ALA A CA 1
ATOM 3190 C C . ALA A 1 418 ? -50.400 -4.620 53.077 1.00 88.25 418 ALA A C 1
ATOM 3192 O O . ALA A 1 418 ? -51.521 -4.198 52.796 1.00 88.25 418 ALA A O 1
ATOM 3193 N N . VAL A 1 419 ? -49.410 -3.781 53.407 1.00 90.44 419 VAL A N 1
ATOM 3194 C CA . VAL A 1 419 ? -49.534 -2.313 53.351 1.00 90.44 419 VAL A CA 1
ATOM 3195 C C . VAL A 1 419 ? -49.790 -1.817 51.923 1.00 90.44 419 VAL A C 1
ATOM 3197 O O . VAL A 1 419 ? -50.603 -0.915 51.743 1.00 90.44 419 VAL A O 1
ATOM 3200 N N . VAL A 1 420 ? -49.136 -2.384 50.904 1.00 90.62 420 VAL A N 1
ATOM 3201 C CA . VAL A 1 420 ? -49.369 -2.025 49.494 1.00 90.62 420 VAL A CA 1
ATOM 3202 C C . VAL A 1 420 ? -50.792 -2.373 49.053 1.00 90.62 420 VAL A C 1
ATOM 3204 O O . VAL A 1 420 ? -51.453 -1.529 48.447 1.00 90.62 420 VAL A O 1
ATOM 3207 N N . GLU A 1 421 ? -51.288 -3.562 49.405 1.00 89.00 421 GLU A N 1
ATOM 3208 C CA . GLU A 1 421 ? -52.676 -3.968 49.139 1.00 89.00 421 GLU A CA 1
ATOM 3209 C C . GLU A 1 421 ? -53.681 -2.987 49.767 1.00 89.00 421 GLU A C 1
ATOM 3211 O O . GLU A 1 421 ? -54.609 -2.540 49.092 1.00 89.00 421 GLU A O 1
ATOM 3216 N N . MET A 1 422 ? -53.458 -2.580 51.023 1.00 88.88 422 MET A N 1
ATOM 3217 C CA . MET A 1 422 ? -54.320 -1.620 51.727 1.00 88.88 422 MET A CA 1
ATOM 3218 C C . MET A 1 422 ? -54.190 -0.169 51.249 1.00 88.88 422 MET A C 1
ATOM 3220 O O . MET A 1 422 ? -55.157 0.588 51.331 1.00 88.88 422 MET A O 1
ATOM 3224 N N . LEU A 1 423 ? -53.016 0.249 50.767 1.00 88.62 423 LEU A N 1
ATOM 3225 C CA . LEU A 1 423 ? -52.831 1.579 50.179 1.00 88.62 423 LEU A CA 1
ATOM 3226 C C . LEU A 1 423 ? -53.607 1.715 48.863 1.00 88.62 423 LEU A C 1
ATOM 3228 O O . LEU A 1 423 ? -54.065 2.814 48.548 1.00 88.62 423 LEU A O 1
ATOM 3232 N N . GLY A 1 424 ? -53.749 0.632 48.089 1.00 87.00 424 GLY A N 1
ATOM 3233 C CA . GLY A 1 424 ? -54.512 0.610 46.841 1.00 87.00 424 GLY A CA 1
ATOM 3234 C C . GLY A 1 424 ? -54.083 1.724 45.877 1.00 87.00 424 GLY A C 1
ATOM 3235 O O . GLY A 1 424 ? -52.911 1.849 45.528 1.00 87.00 424 GLY A O 1
ATOM 3236 N N . SER A 1 425 ? -55.014 2.599 45.484 1.00 82.31 425 SER A N 1
ATOM 3237 C CA . SER A 1 425 ? -54.718 3.771 44.638 1.00 82.31 425 SER A CA 1
ATOM 3238 C C . SER A 1 425 ? -53.793 4.814 45.289 1.00 82.31 425 SER A C 1
ATOM 3240 O O . SER A 1 425 ? -53.266 5.682 44.596 1.00 82.31 425 SER A O 1
ATOM 3242 N N . GLY A 1 426 ? -53.584 4.750 46.607 1.00 81.56 426 GLY A N 1
ATOM 3243 C CA . GLY A 1 426 ? -52.596 5.541 47.343 1.00 81.56 426 GLY A CA 1
ATOM 3244 C C . GLY A 1 426 ? -51.152 5.044 47.189 1.00 81.56 426 GLY A C 1
ATOM 3245 O O . GLY A 1 426 ? -50.220 5.780 47.530 1.00 81.56 426 GLY A O 1
ATOM 3246 N N . PHE A 1 427 ? -50.931 3.840 46.641 1.00 90.94 427 PHE A N 1
ATOM 3247 C CA . PHE A 1 427 ? -49.597 3.300 46.364 1.00 90.94 427 PHE A CA 1
ATOM 3248 C C . PHE A 1 427 ? -48.966 3.972 45.132 1.00 90.94 427 PHE A C 1
ATOM 3250 O O . PHE A 1 427 ? -48.872 3.422 44.039 1.00 90.94 427 PHE A O 1
ATOM 3257 N N . SER A 1 428 ? -48.547 5.222 45.316 1.00 91.81 428 SER A N 1
ATOM 3258 C CA . SER A 1 428 ? -47.822 6.006 44.315 1.00 91.81 428 SER A CA 1
ATOM 3259 C C . SER A 1 428 ? -46.336 5.630 44.247 1.00 91.81 428 SER A C 1
ATOM 3261 O O . SER A 1 428 ? -45.771 5.091 45.196 1.00 91.81 428 SER A O 1
ATOM 3263 N N . LEU A 1 429 ? -45.651 6.027 43.168 1.00 89.50 429 LEU A N 1
ATOM 3264 C CA . LEU A 1 429 ? -44.194 5.871 43.040 1.00 89.50 429 LEU A CA 1
ATOM 3265 C C . LEU A 1 429 ? -43.418 6.561 44.184 1.00 89.50 429 LEU A C 1
ATOM 3267 O O . LEU A 1 429 ? -42.351 6.095 44.575 1.00 89.50 429 LEU A O 1
ATOM 3271 N N . ALA A 1 430 ? -43.955 7.641 44.763 1.00 89.44 430 ALA A N 1
ATOM 3272 C CA . ALA A 1 430 ? -43.373 8.263 45.953 1.00 89.44 430 ALA A CA 1
ATOM 3273 C C . ALA A 1 430 ? -43.483 7.344 47.184 1.00 89.44 430 ALA A C 1
ATOM 3275 O O . ALA A 1 430 ? -42.492 7.157 47.888 1.00 89.44 430 ALA A O 1
ATOM 3276 N N . ALA A 1 431 ? -44.645 6.713 47.392 1.00 90.94 431 ALA A N 1
ATOM 3277 C CA . ALA A 1 431 ? -44.830 5.712 48.440 1.00 90.94 431 ALA A CA 1
ATOM 3278 C C . ALA A 1 431 ? -43.903 4.503 48.222 1.00 90.94 431 ALA A C 1
ATOM 3280 O O . ALA A 1 431 ? -43.160 4.156 49.131 1.00 90.94 431 ALA A O 1
ATOM 3281 N N . PHE A 1 432 ? -43.857 3.927 47.015 1.00 93.12 432 PHE A N 1
ATOM 3282 C CA . PHE A 1 432 ? -42.965 2.808 46.679 1.00 93.12 432 PHE A CA 1
ATOM 3283 C C . PHE A 1 432 ? -41.489 3.103 46.984 1.00 93.12 432 PHE A C 1
ATOM 3285 O O . PHE A 1 432 ? -40.821 2.295 47.634 1.00 93.12 432 PHE A O 1
ATOM 3292 N N . LEU A 1 433 ? -40.993 4.279 46.585 1.00 90.81 433 LEU A N 1
ATOM 3293 C CA . LEU A 1 433 ? -39.630 4.722 46.891 1.00 90.81 433 LEU A CA 1
ATOM 3294 C C . LEU A 1 433 ? -39.379 4.839 48.400 1.00 90.81 433 LEU A C 1
ATOM 3296 O O . LEU A 1 433 ? -38.325 4.415 48.864 1.00 90.81 433 LEU A O 1
ATOM 3300 N N . THR A 1 434 ? -40.327 5.399 49.155 1.00 92.00 434 THR A N 1
ATOM 3301 C CA . THR A 1 434 ? -40.213 5.538 50.613 1.00 92.00 434 THR A CA 1
ATOM 3302 C C . THR A 1 434 ? -40.264 4.189 51.324 1.00 92.00 434 THR A C 1
ATOM 3304 O O . THR A 1 434 ? -39.397 3.933 52.150 1.00 92.00 434 THR A O 1
ATOM 3307 N N . LEU A 1 435 ? -41.207 3.303 50.990 1.00 92.25 435 LEU A N 1
ATOM 3308 C CA . LEU A 1 435 ? -41.300 1.970 51.599 1.00 92.25 435 LEU A CA 1
ATOM 3309 C C . LEU A 1 435 ? -40.030 1.145 51.323 1.00 92.25 435 LEU A C 1
ATOM 3311 O O . LEU A 1 435 ? -39.465 0.552 52.240 1.00 92.25 435 LEU A O 1
ATOM 3315 N N . SER A 1 436 ? -39.503 1.212 50.095 1.00 91.81 436 SER A N 1
ATOM 3316 C CA . SER A 1 436 ? -38.236 0.564 49.723 1.00 91.81 436 SER A CA 1
ATOM 3317 C C . SER A 1 436 ? -37.034 1.079 50.527 1.00 91.81 436 SER A C 1
ATOM 3319 O O . SER A 1 436 ? -36.097 0.331 50.787 1.00 91.81 436 SER A O 1
ATOM 3321 N N . GLU A 1 437 ? -37.018 2.350 50.942 1.00 90.62 437 GLU A N 1
ATOM 3322 C CA . GLU A 1 437 ? -35.910 2.898 51.736 1.00 90.62 437 GLU A CA 1
ATOM 3323 C C . GLU A 1 437 ? -35.841 2.309 53.156 1.00 90.62 437 GLU A C 1
ATOM 3325 O O . GLU A 1 437 ? -34.745 2.258 53.719 1.00 90.62 437 GLU A O 1
ATOM 3330 N N . MET A 1 438 ? -36.962 1.813 53.694 1.00 89.06 438 MET A N 1
ATOM 3331 C CA . MET A 1 438 ? -37.131 1.446 55.110 1.00 89.06 438 MET A CA 1
ATOM 3332 C C . MET A 1 438 ? -36.887 -0.024 55.456 1.00 89.06 438 MET A C 1
ATOM 3334 O O . MET A 1 438 ? -36.659 -0.328 56.623 1.00 89.06 438 MET A O 1
ATOM 3338 N N . LEU A 1 439 ? -36.950 -0.914 54.467 1.00 89.69 439 LEU A N 1
ATOM 3339 C CA . LEU A 1 439 ? -36.800 -2.360 54.648 1.00 89.69 439 LEU A CA 1
ATOM 3340 C C . LEU A 1 439 ? -35.389 -2.768 55.119 1.00 89.69 439 LEU A C 1
ATOM 3342 O O . LEU A 1 439 ? -34.426 -2.007 54.985 1.00 89.69 439 LEU A O 1
ATOM 3346 N N . SER A 1 440 ? -35.237 -3.996 55.616 1.00 86.12 440 SER A N 1
ATOM 3347 C CA . SER A 1 440 ? -33.922 -4.599 55.875 1.00 86.12 440 SER A CA 1
ATOM 3348 C C . SER A 1 440 ? -33.172 -4.918 54.565 1.00 86.12 440 SER A C 1
ATOM 3350 O O . SER A 1 440 ? -33.755 -4.920 53.481 1.00 86.12 440 SER A O 1
ATOM 3352 N N . PHE A 1 441 ? -31.855 -5.150 54.630 1.00 83.38 441 PHE A N 1
ATOM 3353 C CA . PHE A 1 441 ? -30.989 -5.234 53.443 1.00 83.38 441 PHE A CA 1
ATOM 3354 C C . PHE A 1 441 ? -31.420 -6.290 52.404 1.00 83.38 441 PHE A C 1
ATOM 3356 O O . PHE A 1 441 ? -31.450 -5.975 51.216 1.00 83.38 441 PHE A O 1
ATOM 3363 N N . SER A 1 442 ? -31.801 -7.499 52.832 1.00 78.00 442 SER A N 1
ATOM 3364 C CA . SER A 1 442 ? -32.329 -8.570 51.963 1.00 78.00 442 SER A CA 1
ATOM 3365 C C . SER A 1 442 ? -33.725 -8.269 51.411 1.00 78.00 442 SER A C 1
ATOM 3367 O O . SER A 1 442 ? -34.103 -8.695 50.315 1.00 78.00 442 SER A O 1
ATOM 3369 N N . ASP A 1 443 ? -34.499 -7.526 52.191 1.00 86.62 443 ASP A N 1
ATOM 3370 C CA . ASP A 1 443 ? -35.936 -7.361 52.014 1.00 86.62 443 ASP A CA 1
ATOM 3371 C C . ASP A 1 443 ? -36.221 -6.281 50.966 1.00 86.62 443 ASP A C 1
ATOM 3373 O O . ASP A 1 443 ? -37.132 -6.432 50.147 1.00 86.62 443 ASP A O 1
ATOM 3377 N N . LYS A 1 444 ? -35.366 -5.243 50.924 1.00 91.00 444 LYS A N 1
ATOM 3378 C CA . LYS A 1 444 ? -35.351 -4.198 49.885 1.00 91.00 444 LYS A CA 1
ATOM 3379 C C . LYS A 1 444 ? -35.401 -4.790 48.492 1.00 91.00 444 LYS A C 1
ATOM 3381 O O . LYS A 1 444 ? -36.248 -4.403 47.693 1.00 91.00 444 LYS A O 1
ATOM 3386 N N . ASP A 1 445 ? -34.507 -5.728 48.204 1.00 91.12 445 ASP A N 1
ATOM 3387 C CA . ASP A 1 445 ? -34.365 -6.263 46.857 1.00 91.12 445 ASP A CA 1
ATOM 3388 C C . ASP A 1 445 ? -35.603 -7.049 46.428 1.00 91.12 445 ASP A C 1
ATOM 3390 O O . ASP A 1 445 ? -36.109 -6.861 45.321 1.00 91.12 445 ASP A O 1
ATOM 3394 N N . THR A 1 446 ? -36.130 -7.881 47.327 1.00 90.62 446 THR A N 1
ATOM 3395 C CA . THR A 1 446 ? -37.331 -8.687 47.083 1.00 90.62 446 THR A CA 1
ATOM 3396 C C . THR A 1 446 ? -38.554 -7.801 46.835 1.00 90.62 446 THR A C 1
ATOM 3398 O O . THR A 1 446 ? -39.257 -7.994 45.843 1.00 90.62 446 THR A O 1
ATOM 3401 N N . PHE A 1 447 ? -38.771 -6.784 47.675 1.00 93.00 447 PHE A N 1
ATOM 3402 C CA . PHE A 1 447 ? -39.878 -5.838 47.523 1.00 93.00 447 PHE A CA 1
ATOM 3403 C C . PHE A 1 447 ? -39.752 -4.972 46.260 1.00 93.00 447 PHE A C 1
ATOM 3405 O O . PHE A 1 447 ? -40.727 -4.800 45.525 1.00 93.00 447 PHE A O 1
ATOM 3412 N N . ILE A 1 448 ? -38.551 -4.459 45.959 1.00 93.56 448 ILE A N 1
ATOM 3413 C CA . ILE A 1 448 ? -38.320 -3.661 44.748 1.00 93.56 448 ILE A CA 1
ATOM 3414 C C . ILE A 1 448 ? -38.616 -4.502 43.502 1.00 93.56 448 ILE A C 1
ATOM 3416 O O . ILE A 1 448 ? -39.354 -4.045 42.634 1.00 93.56 448 ILE A O 1
ATOM 3420 N N . ILE A 1 449 ? -38.102 -5.733 43.418 1.00 93.44 449 ILE A N 1
ATOM 3421 C CA . ILE A 1 449 ? -38.325 -6.622 42.266 1.00 93.44 449 ILE A CA 1
ATOM 3422 C C . ILE A 1 449 ? -39.815 -6.942 42.071 1.00 93.44 449 ILE A C 1
ATOM 3424 O O . ILE A 1 449 ? -40.278 -6.971 40.932 1.00 93.44 449 ILE A O 1
ATOM 3428 N N . GLN A 1 450 ? -40.573 -7.131 43.157 1.00 92.62 450 GLN A N 1
ATOM 3429 C CA . GLN A 1 450 ? -42.011 -7.417 43.097 1.00 92.62 450 GLN A CA 1
ATOM 3430 C C . GLN A 1 450 ? -42.839 -6.249 42.534 1.00 92.62 450 GLN A C 1
ATOM 3432 O O . GLN A 1 450 ? -43.733 -6.483 41.723 1.00 92.62 450 GLN A O 1
ATOM 3437 N N . HIS A 1 451 ? -42.544 -5.001 42.921 1.00 93.31 451 HIS A N 1
ATOM 3438 C CA . HIS A 1 451 ? -43.420 -3.849 42.629 1.00 93.31 451 HIS A CA 1
ATOM 3439 C C . HIS A 1 451 ? -42.909 -2.877 41.563 1.00 93.31 451 HIS A C 1
ATOM 3441 O O . HIS A 1 451 ? -43.678 -2.046 41.082 1.00 93.31 451 HIS A O 1
ATOM 3447 N N . ILE A 1 452 ? -41.642 -2.962 41.147 1.00 94.44 452 ILE A N 1
ATOM 3448 C CA . ILE A 1 452 ? -41.057 -2.000 40.197 1.00 94.44 452 ILE A CA 1
ATOM 3449 C C . ILE A 1 452 ? -41.766 -1.969 38.836 1.00 94.44 452 ILE A C 1
ATOM 3451 O O . ILE A 1 452 ? -41.839 -0.914 38.211 1.00 94.44 452 ILE A O 1
ATOM 3455 N N . LEU A 1 453 ? -42.339 -3.094 38.395 1.00 92.81 453 LEU A N 1
ATOM 3456 C CA . LEU A 1 453 ? -43.076 -3.186 37.130 1.00 92.81 453 LEU A CA 1
ATOM 3457 C C . LEU A 1 453 ? -44.432 -2.455 37.146 1.00 92.81 453 LEU A C 1
ATOM 3459 O O . LEU A 1 453 ? -45.009 -2.237 36.082 1.00 92.81 453 LEU A O 1
ATOM 3463 N N . SER A 1 454 ? -44.918 -2.042 38.320 1.00 92.00 454 SER A N 1
ATOM 3464 C CA . SER A 1 454 ? -46.168 -1.288 38.486 1.00 92.00 454 SER A CA 1
ATOM 3465 C C . SER A 1 454 ? -46.029 0.209 38.176 1.00 92.00 454 SER A C 1
ATOM 3467 O O . SER A 1 454 ? -47.036 0.916 38.127 1.00 92.00 454 SER A O 1
ATOM 3469 N N . PHE A 1 455 ? -44.805 0.717 37.969 1.00 92.06 455 PHE A N 1
ATOM 3470 C CA . PHE A 1 455 ? -44.537 2.152 37.845 1.00 92.06 455 PHE A CA 1
ATOM 3471 C C . PHE A 1 455 ? -43.705 2.505 36.604 1.00 92.06 455 PHE A C 1
ATOM 3473 O O . PHE A 1 455 ? -42.587 2.011 36.476 1.00 92.06 455 PHE A O 1
ATOM 3480 N N . PRO A 1 456 ? -44.157 3.439 35.742 1.00 91.25 456 PRO A N 1
ATOM 3481 C CA . PRO A 1 456 ? -43.276 4.057 34.758 1.00 91.25 456 PRO A CA 1
ATOM 3482 C C . PRO A 1 456 ? -42.252 4.949 35.475 1.00 91.25 456 PRO A C 1
ATOM 3484 O O . PRO A 1 456 ? -42.611 5.734 36.356 1.00 91.25 456 PRO A O 1
ATOM 3487 N N . LEU A 1 457 ? -40.980 4.859 35.084 1.00 94.06 457 LEU A N 1
ATOM 3488 C CA . LEU A 1 457 ? -39.875 5.544 35.758 1.00 94.06 457 LEU A CA 1
ATOM 3489 C C . LEU A 1 457 ? -39.225 6.607 34.864 1.00 94.06 457 LEU A C 1
ATOM 3491 O O . LEU A 1 457 ? -39.081 6.442 33.654 1.00 94.06 457 LEU A O 1
ATOM 3495 N N . SER A 1 458 ? -38.748 7.688 35.479 1.00 93.69 458 SER A N 1
ATOM 3496 C CA . SER A 1 458 ? -37.661 8.498 34.914 1.00 93.69 458 SER A CA 1
ATOM 3497 C C . SER A 1 458 ? -36.300 7.888 35.266 1.00 93.69 458 SER A C 1
ATOM 3499 O O . SER A 1 458 ? -36.172 7.167 36.259 1.00 93.69 458 SER A O 1
ATOM 3501 N N . ALA A 1 459 ? -35.255 8.222 34.506 1.00 91.75 459 ALA A N 1
ATOM 3502 C CA . ALA A 1 459 ? -33.895 7.761 34.788 1.00 91.75 459 ALA A CA 1
ATOM 3503 C C . ALA A 1 459 ? -33.414 8.126 36.209 1.00 91.75 459 ALA A C 1
ATOM 3505 O O . ALA A 1 459 ? -32.787 7.307 36.877 1.00 91.75 459 ALA A O 1
ATOM 3506 N N . ALA A 1 460 ? -33.788 9.301 36.727 1.00 91.69 460 ALA A N 1
ATOM 3507 C CA . ALA A 1 460 ? -33.492 9.705 38.104 1.00 91.69 460 ALA A CA 1
ATOM 3508 C C . ALA A 1 460 ? -34.194 8.824 39.162 1.00 91.69 460 ALA A C 1
ATOM 3510 O O . ALA A 1 460 ? -33.621 8.552 40.217 1.00 91.69 460 ALA A O 1
ATOM 3511 N N . GLN A 1 461 ? -35.409 8.338 38.886 1.00 94.44 461 GLN A N 1
ATOM 3512 C CA . GLN A 1 461 ? -36.143 7.432 39.781 1.00 94.44 461 GLN A CA 1
ATOM 3513 C C . GLN A 1 461 ? -35.613 5.993 39.700 1.00 94.44 461 GLN A C 1
ATOM 3515 O O . GLN A 1 461 ? -35.435 5.362 40.739 1.00 94.44 461 GLN A O 1
ATOM 3520 N N . ALA A 1 462 ? -35.274 5.509 38.499 1.00 93.88 462 ALA A N 1
ATOM 3521 C CA . ALA A 1 462 ? -34.571 4.238 38.310 1.00 93.88 462 ALA A CA 1
ATOM 3522 C C . ALA A 1 462 ? -33.210 4.239 39.032 1.00 93.88 462 ALA A C 1
ATOM 3524 O O . ALA A 1 462 ? -32.917 3.337 39.813 1.00 93.88 462 ALA A O 1
ATOM 3525 N N . SER A 1 463 ? -32.428 5.309 38.860 1.00 92.62 463 SER A N 1
ATOM 3526 C CA . SER A 1 463 ? -31.186 5.569 39.595 1.00 92.62 463 SER A CA 1
ATOM 3527 C C . SER A 1 463 ? -31.399 5.547 41.114 1.00 92.62 463 SER A C 1
ATOM 3529 O O . SER A 1 463 ? -30.658 4.869 41.825 1.00 92.62 463 SER A O 1
ATOM 3531 N N . LYS A 1 464 ? -32.458 6.196 41.631 1.00 93.00 464 LYS A N 1
ATOM 3532 C CA . LYS A 1 464 ? -32.781 6.141 43.067 1.00 93.00 464 LYS A CA 1
ATOM 3533 C C . LYS A 1 464 ? -33.067 4.706 43.537 1.00 93.00 464 LYS A C 1
ATOM 3535 O O . LYS A 1 464 ? -32.517 4.316 44.560 1.00 93.00 464 LYS A O 1
ATOM 3540 N N . LEU A 1 465 ? -33.863 3.918 42.808 1.00 92.31 465 LEU A N 1
ATOM 3541 C CA . LEU A 1 465 ? -34.182 2.523 43.165 1.00 92.31 465 LEU A CA 1
ATOM 3542 C C . LEU A 1 465 ? -32.940 1.623 43.216 1.00 92.31 465 LEU A C 1
ATOM 3544 O O . LEU A 1 465 ? -32.768 0.862 44.164 1.00 92.31 465 LEU A O 1
ATOM 3548 N N . ILE A 1 466 ? -32.036 1.757 42.247 1.00 93.19 466 ILE A N 1
ATOM 3549 C CA . ILE A 1 466 ? -30.800 0.959 42.166 1.00 93.19 466 ILE A CA 1
ATOM 3550 C C . ILE A 1 466 ? -29.836 1.302 43.315 1.00 93.19 466 ILE A C 1
ATOM 3552 O O . ILE A 1 466 ? -29.117 0.431 43.808 1.00 93.19 466 ILE A O 1
ATOM 3556 N N . ARG A 1 467 ? -29.873 2.550 43.803 1.00 92.56 467 ARG A N 1
ATOM 3557 C CA . ARG A 1 467 ? -29.164 2.982 45.015 1.00 92.56 467 ARG A CA 1
ATOM 3558 C C . ARG A 1 467 ? -29.775 2.443 46.314 1.00 92.56 467 ARG A C 1
ATOM 3560 O O . ARG A 1 467 ? -29.054 2.338 47.302 1.00 92.56 467 ARG A O 1
ATOM 3567 N N . ILE A 1 468 ? -31.084 2.170 46.332 1.00 91.25 468 ILE A N 1
ATOM 3568 C CA . ILE A 1 468 ? -31.806 1.637 47.500 1.00 91.25 468 ILE A CA 1
ATOM 3569 C C . ILE A 1 468 ? -31.580 0.126 47.646 1.00 91.25 468 ILE A C 1
ATOM 3571 O O . ILE A 1 468 ? -31.424 -0.345 48.772 1.00 91.25 468 ILE A O 1
ATOM 3575 N N . GLY A 1 469 ? -31.543 -0.611 46.529 1.00 89.31 469 GLY A N 1
ATOM 3576 C CA . GLY A 1 469 ? -31.230 -2.043 46.511 1.00 89.31 469 GLY A CA 1
ATOM 3577 C C . GLY A 1 469 ? -29.841 -2.373 47.074 1.00 89.31 469 GLY A C 1
ATOM 3578 O O . GLY A 1 469 ? -28.989 -1.493 47.234 1.00 89.31 469 GLY A O 1
ATOM 3579 N N . TYR A 1 470 ? -29.598 -3.648 47.367 1.00 89.25 470 TYR A N 1
ATOM 3580 C CA . TYR A 1 470 ? -28.449 -4.119 48.139 1.00 89.25 470 TYR A CA 1
ATOM 3581 C C . TYR A 1 470 ? -27.584 -5.135 47.377 1.00 89.25 470 TYR A C 1
ATOM 3583 O O . TYR A 1 470 ? -26.524 -4.755 46.873 1.00 89.25 470 TYR A O 1
ATOM 3591 N N . GLU A 1 471 ? -28.041 -6.383 47.247 1.00 88.31 471 GLU A N 1
ATOM 3592 C CA . GLU A 1 471 ? -27.345 -7.494 46.580 1.00 88.31 471 GLU A CA 1
ATOM 3593 C C . GLU A 1 471 ? -27.779 -7.624 45.115 1.00 88.31 471 GLU A C 1
ATOM 3595 O O . GLU A 1 471 ? -26.951 -7.655 44.205 1.00 88.31 471 GLU A O 1
ATOM 3600 N N . LYS A 1 472 ? -29.088 -7.622 44.846 1.00 92.69 472 LYS A N 1
ATOM 3601 C CA . LYS A 1 472 ? -29.678 -7.868 43.519 1.00 92.69 472 LYS A CA 1
ATOM 3602 C C . LYS A 1 472 ? -29.701 -6.639 42.605 1.00 92.69 472 LYS A C 1
ATOM 3604 O O . LYS A 1 472 ? -30.548 -6.523 41.714 1.00 92.69 472 LYS A O 1
ATOM 3609 N N . LYS A 1 473 ? -28.763 -5.706 42.780 1.00 93.50 473 LYS A N 1
ATOM 3610 C CA . LYS A 1 473 ? -28.758 -4.408 42.080 1.00 93.50 473 LYS A CA 1
ATOM 3611 C C . LYS A 1 473 ? -28.808 -4.516 40.555 1.00 93.50 473 LYS A C 1
ATOM 3613 O O . LYS A 1 473 ? -29.447 -3.679 39.927 1.00 93.50 473 LYS A O 1
ATOM 3618 N N . LEU A 1 474 ? -28.193 -5.537 39.950 1.00 94.56 474 LEU A N 1
ATOM 3619 C CA . LEU A 1 474 ? -28.273 -5.768 38.500 1.00 94.56 474 LEU A CA 1
ATOM 3620 C C . LEU A 1 474 ? -29.677 -6.205 38.038 1.00 94.56 474 LEU A C 1
ATOM 3622 O O . LEU A 1 474 ? -30.119 -5.798 36.964 1.00 94.56 474 LEU A O 1
ATOM 3626 N N . GLU A 1 475 ? -30.375 -7.031 38.822 1.00 95.00 475 GLU A N 1
ATOM 3627 C CA . GLU A 1 475 ? -31.748 -7.475 38.533 1.00 95.00 475 GLU A CA 1
ATOM 3628 C C . GLU A 1 475 ? -32.704 -6.276 38.620 1.00 95.00 475 GLU A C 1
ATOM 3630 O O . GLU A 1 475 ? -33.405 -5.963 37.656 1.00 95.00 475 GLU A O 1
ATOM 3635 N N . ILE A 1 476 ? -32.602 -5.515 39.715 1.00 94.94 476 ILE A N 1
ATOM 3636 C CA . ILE A 1 476 ? -33.309 -4.244 39.918 1.00 94.94 476 ILE A CA 1
ATOM 3637 C C . ILE A 1 476 ? -33.015 -3.266 38.780 1.00 94.94 476 ILE A C 1
ATOM 3639 O O . ILE A 1 476 ? -33.942 -2.674 38.240 1.00 94.94 476 ILE A O 1
ATOM 3643 N N . ALA A 1 477 ? -31.754 -3.110 38.367 1.00 95.25 477 ALA A N 1
ATOM 3644 C CA . ALA A 1 477 ? -31.380 -2.168 37.317 1.00 95.25 477 ALA A CA 1
ATOM 3645 C C . ALA A 1 477 ? -31.963 -2.527 35.944 1.00 95.25 477 ALA A C 1
ATOM 3647 O O . ALA A 1 477 ? -32.425 -1.636 35.230 1.00 95.25 477 ALA A O 1
ATOM 3648 N N . LYS A 1 478 ? -32.000 -3.818 35.587 1.00 95.44 478 LYS A N 1
ATOM 3649 C CA . LYS A 1 478 ? -32.641 -4.291 34.349 1.00 95.44 478 LYS A CA 1
ATOM 3650 C C . LYS A 1 478 ? -34.144 -4.006 34.354 1.00 95.44 478 LYS A C 1
ATOM 3652 O O . LYS A 1 478 ? -34.663 -3.474 33.374 1.00 95.44 478 LYS A O 1
ATOM 3657 N N . LEU A 1 479 ? -34.828 -4.306 35.462 1.00 94.75 479 LEU A N 1
ATOM 3658 C CA . LEU A 1 479 ? -36.262 -4.044 35.622 1.00 94.75 479 LEU A CA 1
ATOM 3659 C C . LEU A 1 479 ? -36.567 -2.536 35.629 1.00 94.75 479 LEU A C 1
ATOM 3661 O O . LEU A 1 479 ? -37.492 -2.093 34.953 1.00 94.75 479 LEU A O 1
ATOM 3665 N N . ALA A 1 480 ? -35.748 -1.741 36.324 1.00 94.12 480 ALA A N 1
ATOM 3666 C CA . ALA A 1 480 ? -35.884 -0.291 36.418 1.00 94.12 480 ALA A CA 1
ATOM 3667 C C . ALA A 1 480 ? -35.732 0.386 35.052 1.00 94.12 480 ALA A C 1
ATOM 3669 O O . ALA A 1 480 ? -36.588 1.172 34.656 1.00 94.12 480 ALA A O 1
ATOM 3670 N N . ILE A 1 481 ? -34.676 0.053 34.301 1.00 93.62 481 ILE A N 1
ATOM 3671 C CA . ILE A 1 481 ? -34.467 0.579 32.944 1.00 93.62 481 ILE A CA 1
ATOM 3672 C C . ILE A 1 481 ? -35.567 0.093 31.989 1.00 93.62 481 ILE A C 1
ATOM 3674 O O . ILE A 1 481 ? -35.983 0.854 31.119 1.00 93.62 481 ILE A O 1
ATOM 3678 N N . GLY A 1 482 ? -36.114 -1.112 32.190 1.00 92.25 482 GLY A N 1
ATOM 3679 C CA . GLY A 1 482 ? -37.290 -1.600 31.461 1.00 92.25 482 GLY A CA 1
ATOM 3680 C C . GLY A 1 482 ? -38.548 -0.729 31.615 1.00 92.25 482 GLY A C 1
ATOM 3681 O O . GLY A 1 482 ? -39.403 -0.753 30.735 1.00 92.25 482 GLY A O 1
ATOM 3682 N N . GLN A 1 483 ? -38.641 0.074 32.682 1.00 94.00 483 GLN A N 1
ATOM 3683 C CA . GLN A 1 483 ? -39.731 1.032 32.919 1.00 94.00 483 GLN A CA 1
ATOM 3684 C C . GLN A 1 483 ? -39.397 2.480 32.513 1.00 94.00 483 GLN A C 1
ATOM 3686 O O . GLN A 1 483 ? -40.253 3.365 32.617 1.00 94.00 483 GLN A O 1
ATOM 3691 N N . VAL A 1 484 ? -38.175 2.750 32.037 1.00 93.50 484 VAL A N 1
ATOM 3692 C CA . VAL A 1 484 ? -37.759 4.077 31.556 1.00 93.50 484 VAL A CA 1
ATOM 3693 C C . VAL A 1 484 ? -38.048 4.197 30.059 1.00 93.50 484 VAL A C 1
ATOM 3695 O O . VAL A 1 484 ? -37.376 3.587 29.233 1.00 93.50 484 VAL A O 1
ATOM 3698 N N . ARG A 1 485 ? -39.031 5.034 29.692 1.00 88.69 485 ARG A N 1
ATOM 3699 C CA . ARG A 1 485 ? -39.484 5.218 28.291 1.00 88.69 485 ARG A CA 1
ATOM 3700 C C . ARG A 1 485 ? -38.384 5.647 27.311 1.00 88.69 485 ARG A C 1
ATOM 3702 O O . ARG A 1 485 ? -38.482 5.361 26.123 1.00 88.69 485 ARG A O 1
ATOM 3709 N N . SER A 1 486 ? -37.393 6.387 27.795 1.00 88.88 486 SER A N 1
ATOM 3710 C CA . SER A 1 486 ? -36.259 6.887 27.018 1.00 88.88 486 SER A CA 1
ATOM 3711 C C . SER A 1 486 ? -35.105 7.178 27.969 1.00 88.88 486 SER A C 1
ATOM 3713 O O . SER A 1 486 ? -35.284 7.942 28.919 1.00 88.88 486 SER A O 1
ATOM 3715 N N . ILE A 1 487 ? -33.942 6.588 27.712 1.00 93.19 487 ILE A N 1
ATOM 3716 C CA . ILE A 1 487 ? -32.732 6.746 28.522 1.00 93.19 487 ILE A CA 1
ATOM 3717 C C . ILE A 1 487 ? -31.611 7.324 27.650 1.00 93.19 487 ILE A C 1
ATOM 3719 O O . ILE A 1 487 ? -31.390 6.845 26.535 1.00 93.19 487 ILE A O 1
ATOM 3723 N N . SER A 1 488 ? -30.940 8.375 28.127 1.00 93.00 488 SER A N 1
ATOM 3724 C CA . SER A 1 488 ? -29.748 8.924 27.466 1.00 93.00 488 SER A CA 1
ATOM 3725 C C . SER A 1 488 ? -28.490 8.117 27.811 1.00 93.00 488 SER A C 1
ATOM 3727 O O . SER A 1 488 ? -28.496 7.260 28.700 1.00 93.00 488 SER A O 1
ATOM 3729 N N . GLY A 1 489 ? -27.378 8.382 27.125 1.00 92.38 489 GLY A N 1
ATOM 3730 C CA . GLY A 1 489 ? -26.096 7.785 27.486 1.00 92.38 489 GLY A CA 1
ATOM 3731 C C . GLY A 1 489 ? -25.587 8.292 28.834 1.00 92.38 489 GLY A C 1
ATOM 3732 O O . GLY A 1 489 ? -25.067 7.502 29.619 1.00 92.38 489 GLY A O 1
ATOM 3733 N N . THR A 1 490 ? -25.791 9.574 29.152 1.00 93.38 490 THR A N 1
ATOM 3734 C CA . THR A 1 490 ? -25.430 10.138 30.466 1.00 93.38 490 THR A CA 1
ATOM 3735 C C . THR A 1 490 ? -26.276 9.562 31.606 1.00 93.38 490 THR A C 1
ATOM 3737 O O . THR A 1 490 ? -25.719 9.249 32.660 1.00 93.38 490 THR A O 1
ATOM 3740 N N . ASP A 1 491 ? -27.574 9.322 31.390 1.00 94.44 491 ASP A N 1
ATOM 3741 C CA . ASP A 1 491 ? -28.439 8.605 32.341 1.00 94.44 491 ASP A CA 1
ATOM 3742 C C . ASP A 1 491 ? -27.926 7.182 32.611 1.00 94.44 491 ASP A C 1
ATOM 3744 O O . ASP A 1 491 ? -27.796 6.770 33.766 1.00 94.44 491 ASP A O 1
ATOM 3748 N N . LEU A 1 492 ? -27.602 6.427 31.552 1.00 95.19 492 LEU A N 1
ATOM 3749 C CA . LEU A 1 492 ? -27.073 5.067 31.681 1.00 95.19 492 LEU A CA 1
ATOM 3750 C C . LEU A 1 492 ? -25.716 5.054 32.399 1.00 95.19 492 LEU A C 1
ATOM 3752 O O . LEU A 1 492 ? -25.495 4.190 33.243 1.00 95.19 492 LEU A O 1
ATOM 3756 N N . VAL A 1 493 ? -24.832 6.019 32.129 1.00 93.94 493 VAL A N 1
ATOM 3757 C CA . VAL A 1 493 ? -23.559 6.182 32.854 1.00 93.94 493 VAL A CA 1
ATOM 3758 C C . VAL A 1 493 ? -23.811 6.439 34.343 1.00 93.94 493 VAL A C 1
ATOM 3760 O O . VAL A 1 493 ? -23.223 5.764 35.191 1.00 93.94 493 VAL A O 1
ATOM 3763 N N . ALA A 1 494 ? -24.725 7.354 34.681 1.00 93.19 494 ALA A N 1
ATOM 3764 C CA . ALA A 1 494 ? -25.078 7.662 36.066 1.00 93.19 494 ALA A CA 1
ATOM 3765 C C . ALA A 1 494 ? -25.687 6.453 36.800 1.00 93.19 494 ALA A C 1
ATOM 3767 O O . ALA A 1 494 ? -25.371 6.216 37.968 1.00 93.19 494 ALA A O 1
ATOM 3768 N N . ILE A 1 495 ? -26.508 5.649 36.120 1.00 93.69 495 ILE A N 1
ATOM 3769 C CA . ILE A 1 495 ? -27.082 4.418 36.674 1.00 93.69 495 ILE A CA 1
ATOM 3770 C C . ILE A 1 495 ? -26.013 3.326 36.837 1.00 93.69 495 ILE A C 1
ATOM 3772 O O . ILE A 1 495 ? -25.791 2.843 37.948 1.00 93.69 495 ILE A O 1
ATOM 3776 N N . ALA A 1 496 ? -25.317 2.952 35.762 1.00 94.12 496 ALA A N 1
ATOM 3777 C CA . ALA A 1 496 ? -24.359 1.849 35.773 1.00 94.12 496 ALA A CA 1
ATOM 3778 C C . ALA A 1 496 ? -23.165 2.115 36.710 1.00 94.12 496 ALA A C 1
ATOM 3780 O O . ALA A 1 496 ? -22.609 1.170 37.266 1.00 94.12 496 ALA A O 1
ATOM 3781 N N . SER A 1 497 ? -22.813 3.382 36.979 1.00 93.56 497 SER A N 1
ATOM 3782 C CA . SER A 1 497 ? -21.778 3.750 37.962 1.00 93.56 497 SER A CA 1
ATOM 3783 C C . SER A 1 497 ? -21.974 3.121 39.353 1.00 93.56 497 SER A C 1
ATOM 3785 O O . SER A 1 497 ? -20.985 2.839 40.031 1.00 93.56 497 SER A O 1
ATOM 3787 N N . GLN A 1 498 ? -23.224 2.826 39.729 1.00 93.62 498 GLN A N 1
ATOM 3788 C CA . GLN A 1 498 ? -23.645 2.339 41.048 1.00 93.62 498 GLN A CA 1
ATOM 3789 C C . GLN A 1 498 ? -23.555 0.809 41.213 1.00 93.62 498 GLN A C 1
ATOM 3791 O O . GLN A 1 498 ? -23.840 0.289 42.294 1.00 93.62 498 GLN A O 1
ATOM 3796 N N . LEU A 1 499 ? -23.181 0.091 40.148 1.00 93.81 499 LEU A N 1
ATOM 3797 C CA . LEU A 1 499 ? -23.074 -1.369 40.111 1.00 93.81 499 LEU A CA 1
ATOM 3798 C C . LEU A 1 499 ? -21.626 -1.871 40.279 1.00 93.81 499 LEU A C 1
ATOM 3800 O O . LEU A 1 499 ? -20.660 -1.098 40.213 1.00 93.81 499 LEU A O 1
ATOM 3804 N N . SER A 1 500 ? -21.467 -3.187 40.466 1.00 90.56 500 SER A N 1
ATOM 3805 C CA . SER A 1 500 ? -20.154 -3.845 40.435 1.00 90.56 500 SER A CA 1
ATOM 3806 C C . SER A 1 500 ? -19.528 -3.804 39.027 1.00 90.56 500 SER A C 1
ATOM 3808 O O . SER A 1 500 ? -20.173 -3.409 38.051 1.00 90.56 500 SER A O 1
ATOM 3810 N N . PHE A 1 501 ? -18.254 -4.188 38.907 1.00 87.00 501 PHE A N 1
ATOM 3811 C CA . PHE A 1 501 ? -17.521 -4.134 37.635 1.00 87.00 501 PHE A CA 1
ATOM 3812 C C . PHE A 1 501 ? -18.104 -5.061 36.551 1.00 87.00 501 PHE A C 1
ATOM 3814 O O . PHE A 1 501 ? -18.276 -4.619 35.418 1.00 87.00 501 PHE A O 1
ATOM 3821 N N . SER A 1 502 ? -18.498 -6.292 36.894 1.00 86.50 502 SER A N 1
ATOM 3822 C CA . SER A 1 502 ? -19.141 -7.242 35.965 1.00 86.50 502 SER A CA 1
ATOM 3823 C C . SER A 1 502 ? -20.586 -6.860 35.612 1.00 86.50 502 SER A C 1
ATOM 3825 O O . SER A 1 502 ? -21.074 -7.102 34.502 1.00 86.50 502 SER A O 1
ATOM 3827 N N . ASP A 1 503 ? -21.286 -6.233 36.557 1.00 92.75 503 ASP A N 1
ATOM 3828 C CA . ASP A 1 503 ? -22.683 -5.835 36.388 1.00 92.75 503 ASP A CA 1
ATOM 3829 C C . ASP A 1 503 ? -22.828 -4.618 35.462 1.00 92.75 503 ASP A C 1
ATOM 3831 O O . ASP A 1 503 ? -23.804 -4.535 34.714 1.00 92.75 503 ASP A O 1
ATOM 3835 N N . LYS A 1 504 ? -21.840 -3.707 35.462 1.00 94.19 504 LYS A N 1
ATOM 3836 C CA . LYS A 1 504 ? -21.748 -2.559 34.539 1.00 94.19 504 LYS A CA 1
ATOM 3837 C C . LYS A 1 504 ? -21.841 -2.997 33.085 1.00 94.19 504 LYS A C 1
ATOM 3839 O O . LYS A 1 504 ? -22.747 -2.561 32.376 1.00 94.19 504 LYS A O 1
ATOM 3844 N N . ASP A 1 505 ? -20.959 -3.901 32.667 1.00 92.75 505 ASP A N 1
ATOM 3845 C CA . ASP A 1 505 ? -20.921 -4.428 31.299 1.00 92.75 505 ASP A CA 1
ATOM 3846 C C . ASP A 1 505 ? -22.258 -5.065 30.912 1.00 92.75 505 ASP A C 1
ATOM 3848 O O . ASP A 1 505 ? -22.805 -4.804 29.837 1.00 92.75 505 ASP A O 1
ATOM 3852 N N . THR A 1 506 ? -22.824 -5.852 31.828 1.00 93.88 506 THR A N 1
ATOM 3853 C CA . THR A 1 506 ? -24.096 -6.544 31.616 1.00 93.88 506 THR A CA 1
ATOM 3854 C C . THR A 1 506 ? -25.270 -5.570 31.476 1.00 93.88 506 THR A C 1
ATOM 3856 O O . THR A 1 506 ? -26.122 -5.773 30.610 1.00 93.88 506 THR A O 1
ATOM 3859 N N . LEU A 1 507 ? -25.330 -4.503 32.283 1.00 95.44 507 LEU A N 1
ATOM 3860 C CA . LEU A 1 507 ? -26.396 -3.502 32.197 1.00 95.44 507 LEU A CA 1
ATOM 3861 C C . LEU A 1 507 ? -26.261 -2.617 30.951 1.00 95.44 507 LEU A C 1
ATOM 3863 O O . LEU A 1 507 ? -27.258 -2.360 30.273 1.00 95.44 507 LEU A O 1
ATOM 3867 N N . ILE A 1 508 ? -25.045 -2.167 30.631 1.00 95.56 508 ILE A N 1
ATOM 3868 C CA . ILE A 1 508 ? -24.785 -1.320 29.460 1.00 95.56 508 ILE A CA 1
ATOM 3869 C C . ILE A 1 508 ? -25.209 -2.059 28.183 1.00 95.56 508 ILE A C 1
ATOM 3871 O O . ILE A 1 508 ? -25.972 -1.524 27.376 1.00 95.56 508 ILE A O 1
ATOM 3875 N N . LEU A 1 509 ? -24.803 -3.326 28.045 1.00 94.19 509 LEU A N 1
ATOM 3876 C CA . LEU A 1 509 ? -25.155 -4.159 26.894 1.00 94.19 509 LEU A CA 1
ATOM 3877 C C . LEU A 1 509 ? -26.648 -4.517 26.832 1.00 94.19 509 LEU A C 1
ATOM 3879 O O . LEU A 1 509 ? -27.211 -4.548 25.740 1.00 94.19 509 LEU A O 1
ATOM 3883 N N . PHE A 1 510 ? -27.305 -4.716 27.978 1.00 94.62 510 PHE A N 1
ATOM 3884 C CA . PHE A 1 510 ? -28.762 -4.889 28.056 1.00 94.62 510 PHE A CA 1
ATOM 3885 C C . PHE A 1 510 ? -29.537 -3.635 27.610 1.00 94.62 510 PHE A C 1
ATOM 3887 O O . PHE A 1 510 ? -30.632 -3.753 27.067 1.00 94.62 510 PHE A O 1
ATOM 3894 N N . THR A 1 511 ? -28.977 -2.438 27.812 1.00 94.56 511 THR A N 1
ATOM 3895 C CA . THR A 1 511 ? -29.692 -1.166 27.612 1.00 94.56 511 THR A CA 1
ATOM 3896 C C . THR A 1 511 ? -29.592 -0.613 26.184 1.00 94.56 511 THR A C 1
ATOM 3898 O O . THR A 1 511 ? -30.513 0.068 25.728 1.00 94.56 511 THR A O 1
ATOM 3901 N N . PHE A 1 512 ? -28.526 -0.924 25.433 1.00 93.50 512 PHE A N 1
ATOM 3902 C CA . PHE A 1 512 ? -28.322 -0.415 24.064 1.00 93.50 512 PHE A CA 1
ATOM 3903 C C . PHE A 1 512 ? -29.507 -0.551 23.085 1.00 93.50 512 PHE A C 1
ATOM 3905 O O . PHE A 1 512 ? -29.690 0.375 22.287 1.00 93.50 512 PHE A O 1
ATOM 3912 N N . PRO A 1 513 ? -30.325 -1.627 23.089 1.00 90.88 513 PRO A N 1
ATOM 3913 C CA . PRO A 1 513 ? -31.502 -1.709 22.224 1.00 90.88 513 PRO A CA 1
ATOM 3914 C C . PRO A 1 513 ? -32.456 -0.518 22.405 1.00 90.88 513 PRO A C 1
ATOM 3916 O O . PRO A 1 513 ? -32.902 0.051 21.406 1.00 90.88 513 PRO A O 1
ATOM 3919 N N . ASN A 1 514 ? -32.666 -0.095 23.658 1.00 88.69 514 ASN A N 1
ATOM 3920 C CA . ASN A 1 514 ? -33.645 0.916 24.075 1.00 88.69 514 ASN A CA 1
ATOM 3921 C C . ASN A 1 514 ? -33.144 2.364 23.922 1.00 88.69 514 ASN A C 1
ATOM 3923 O O . ASN A 1 514 ? -33.940 3.300 23.964 1.00 88.69 514 ASN A O 1
ATOM 3927 N N . ILE A 1 515 ? -31.839 2.571 23.729 1.00 92.81 515 ILE A N 1
ATOM 3928 C CA . ILE A 1 515 ? -31.271 3.900 23.472 1.00 92.81 515 ILE A CA 1
ATOM 3929 C C . ILE A 1 515 ? -31.557 4.293 22.020 1.00 92.81 515 ILE A C 1
ATOM 3931 O O . ILE A 1 515 ? -31.171 3.574 21.102 1.00 92.81 515 ILE A O 1
ATOM 3935 N N . ALA A 1 516 ? -32.205 5.434 21.780 1.00 90.19 516 ALA A N 1
ATOM 3936 C CA . ALA A 1 516 ? -32.508 5.890 20.419 1.00 90.19 516 ALA A CA 1
ATOM 3937 C C . ALA A 1 516 ? -31.241 6.324 19.654 1.00 90.19 516 ALA A C 1
ATOM 3939 O O . ALA A 1 516 ? -30.990 5.856 18.543 1.00 90.19 516 ALA A O 1
ATOM 3940 N N . SER A 1 517 ? -30.426 7.171 20.282 1.00 94.50 517 SER A N 1
ATOM 3941 C CA . SER A 1 517 ? -29.174 7.721 19.754 1.00 94.50 517 SER A CA 1
ATOM 3942 C C . SER A 1 517 ? -28.211 8.047 20.895 1.00 94.50 517 SER A C 1
ATOM 3944 O O . SER A 1 517 ? -28.645 8.266 22.023 1.00 94.50 517 SER A O 1
ATOM 3946 N N . LEU A 1 518 ? -26.921 8.126 20.581 1.00 96.25 518 LEU A N 1
ATOM 3947 C CA . LEU A 1 518 ? -25.849 8.584 21.466 1.00 96.25 518 LEU A CA 1
ATOM 3948 C C . LEU A 1 518 ? -25.017 9.644 20.750 1.00 96.25 518 LEU A C 1
ATOM 3950 O O . LEU A 1 518 ? -24.916 9.613 19.525 1.00 96.25 518 LEU A O 1
ATOM 3954 N N . ASN A 1 519 ? -24.347 10.511 21.501 1.00 96.31 519 ASN A N 1
ATOM 3955 C CA . ASN A 1 519 ? -23.199 11.250 20.982 1.00 96.31 519 ASN A CA 1
ATOM 3956 C C . ASN A 1 519 ? -21.870 10.531 21.292 1.00 96.31 519 ASN A C 1
ATOM 3958 O O . ASN A 1 519 ? -21.795 9.637 22.139 1.00 96.31 519 ASN A O 1
ATOM 3962 N N . SER A 1 520 ? -20.799 10.926 20.613 1.00 96.25 520 SER A N 1
ATOM 3963 C CA . SER A 1 520 ? -19.473 10.314 20.727 1.00 96.25 520 SER A CA 1
ATOM 3964 C C . SER A 1 520 ? -18.888 10.374 22.140 1.00 96.25 520 SER A C 1
ATOM 3966 O O . SER A 1 520 ? -18.220 9.429 22.565 1.00 96.25 520 SER A O 1
ATOM 3968 N N . SER A 1 521 ? -19.193 11.426 22.906 1.00 96.62 521 SER A N 1
ATOM 3969 C CA . SER A 1 521 ? -18.746 11.564 24.298 1.00 96.62 521 SER A CA 1
ATOM 3970 C C . SER A 1 521 ? -19.482 10.593 25.225 1.00 96.62 521 SER A C 1
ATOM 3972 O O . SER A 1 521 ? -18.871 10.035 26.132 1.00 96.62 521 SER A O 1
ATOM 3974 N N . GLU A 1 522 ? -20.764 10.316 24.974 1.00 96.88 522 GLU A N 1
ATOM 3975 C CA . GLU A 1 522 ? -21.507 9.282 25.705 1.00 96.88 522 GLU A CA 1
ATOM 3976 C C . GLU A 1 522 ? -20.964 7.876 25.422 1.00 96.88 522 GLU A C 1
ATOM 3978 O O . GLU A 1 522 ? -20.808 7.092 26.355 1.00 96.88 522 GLU A O 1
ATOM 3983 N N . VAL A 1 523 ? -20.607 7.557 24.170 1.00 97.06 523 VAL A N 1
ATOM 3984 C CA . VAL A 1 523 ? -19.976 6.260 23.849 1.00 97.06 523 VAL A CA 1
ATOM 3985 C C . VAL A 1 523 ? -18.618 6.123 24.547 1.00 97.06 523 VAL A C 1
ATOM 3987 O O . VAL A 1 523 ? -18.331 5.070 25.110 1.00 97.06 523 VAL A O 1
ATOM 3990 N N . ILE A 1 524 ? -17.811 7.190 24.587 1.00 97.00 524 ILE A N 1
ATOM 3991 C CA . ILE A 1 524 ? -16.541 7.232 25.334 1.00 97.00 524 ILE A CA 1
ATOM 3992 C C . ILE A 1 524 ? -16.765 6.999 26.835 1.00 97.00 524 ILE A C 1
ATOM 3994 O O . ILE A 1 524 ? -16.033 6.224 27.449 1.00 97.00 524 ILE A O 1
ATOM 3998 N N . LEU A 1 525 ? -17.781 7.623 27.439 1.00 96.50 525 LEU A N 1
ATOM 3999 C CA . LEU A 1 525 ? -18.113 7.408 28.852 1.00 96.50 525 LEU A CA 1
ATOM 4000 C C . LEU A 1 525 ? -18.575 5.967 29.121 1.00 96.50 525 LEU A C 1
ATOM 4002 O O . LEU A 1 525 ? -18.146 5.376 30.108 1.00 96.50 525 LEU A O 1
ATOM 4006 N N . LEU A 1 526 ? -19.381 5.372 28.236 1.00 96.81 526 LEU A N 1
ATOM 4007 C CA . LEU A 1 526 ? -19.827 3.978 28.359 1.00 96.81 526 LEU A CA 1
ATOM 4008 C C . LEU A 1 526 ? -18.670 2.976 28.192 1.00 96.81 526 LEU A C 1
ATOM 4010 O O . LEU A 1 526 ? -18.586 2.020 28.960 1.00 96.81 526 LEU A O 1
ATOM 4014 N N . ILE A 1 527 ? -17.741 3.210 27.256 1.00 96.56 527 ILE A N 1
ATOM 4015 C CA . ILE A 1 527 ? -16.514 2.405 27.099 1.00 96.56 527 ILE A CA 1
ATOM 4016 C C . ILE A 1 527 ? -15.617 2.511 28.339 1.00 96.56 527 ILE A C 1
ATOM 4018 O O . ILE A 1 527 ? -15.073 1.507 28.792 1.00 96.56 527 ILE A O 1
ATOM 4022 N N . ASN A 1 528 ? -15.450 3.711 28.899 1.00 95.31 528 ASN A N 1
ATOM 4023 C CA . ASN A 1 528 ? -14.597 3.915 30.072 1.00 95.31 528 ASN A CA 1
ATOM 4024 C C . ASN A 1 528 ? -15.226 3.411 31.379 1.00 95.31 528 ASN A C 1
ATOM 4026 O O . ASN A 1 528 ? -14.492 3.068 32.303 1.00 95.31 528 ASN A O 1
ATOM 4030 N N . LEU A 1 529 ? -16.559 3.335 31.445 1.00 94.25 529 LEU A N 1
ATOM 4031 C CA . LEU A 1 529 ? -17.299 2.729 32.553 1.00 94.25 529 LEU A CA 1
ATOM 4032 C C . LEU A 1 529 ? -17.345 1.193 32.478 1.00 94.25 529 LEU A C 1
ATOM 4034 O O . LEU A 1 529 ? -17.484 0.537 33.512 1.00 94.25 529 LEU A O 1
ATOM 4038 N N . SER A 1 530 ? -17.236 0.633 31.272 1.00 93.81 530 SER A N 1
ATOM 4039 C CA . SER A 1 530 ? -17.116 -0.806 31.041 1.00 93.81 530 SER A CA 1
ATOM 4040 C C . SER A 1 530 ? -15.771 -1.341 31.550 1.00 93.81 530 SER A C 1
ATOM 4042 O O . SER A 1 530 ? -14.755 -0.646 31.480 1.00 93.81 530 SER A O 1
ATOM 4044 N N . TYR A 1 531 ? -15.755 -2.565 32.081 1.00 88.31 531 TYR A N 1
ATOM 4045 C CA . TYR A 1 531 ? -14.561 -3.175 32.671 1.00 88.31 531 TYR A CA 1
ATOM 4046 C C . TYR A 1 531 ? -13.871 -4.147 31.704 1.00 88.31 531 TYR A C 1
ATOM 4048 O O . TYR A 1 531 ? -12.740 -3.889 31.294 1.00 88.31 531 TYR A O 1
ATOM 4056 N N . GLU A 1 532 ? -14.565 -5.207 31.281 1.00 90.38 532 GLU A N 1
ATOM 4057 C CA . GLU A 1 532 ? -14.028 -6.271 30.419 1.00 90.38 532 GLU A CA 1
ATOM 4058 C C . GLU A 1 532 ? -14.539 -6.156 28.976 1.00 90.38 532 GLU A C 1
ATOM 4060 O O . GLU A 1 532 ? -13.790 -6.341 28.020 1.00 90.38 532 GLU A O 1
ATOM 4065 N N . GLN A 1 533 ? -15.811 -5.805 28.778 1.00 94.94 533 GLN A N 1
ATOM 4066 C CA . GLN A 1 533 ? -16.481 -5.860 27.472 1.00 94.94 533 GLN A CA 1
ATOM 4067 C C . GLN A 1 533 ? -16.371 -4.554 26.661 1.00 94.94 533 GLN A C 1
ATOM 4069 O O . GLN A 1 533 ? -17.215 -4.281 25.802 1.00 94.94 533 GLN A O 1
ATOM 4074 N N . LYS A 1 534 ? -15.303 -3.772 26.873 1.00 95.81 534 LYS A N 1
ATOM 4075 C CA . LYS A 1 534 ? -15.089 -2.434 26.286 1.00 95.81 534 LYS A CA 1
ATOM 4076 C C . LYS A 1 534 ? -15.274 -2.374 24.768 1.00 95.81 534 LYS A C 1
ATOM 4078 O O . LYS A 1 534 ? -16.034 -1.536 24.280 1.00 95.81 534 LYS A O 1
ATOM 4083 N N . LEU A 1 535 ? -14.643 -3.283 24.016 1.00 96.44 535 LEU A N 1
ATOM 4084 C CA . LEU A 1 535 ? -14.795 -3.354 22.556 1.00 96.44 535 LEU A CA 1
ATOM 4085 C C . LEU A 1 535 ? -16.252 -3.600 22.149 1.00 96.44 535 LEU A C 1
ATOM 4087 O O . LEU A 1 535 ? -16.777 -2.927 21.269 1.00 96.44 535 LEU A O 1
ATOM 4091 N N . LYS A 1 536 ? -16.929 -4.540 22.812 1.00 96.69 536 LYS A N 1
ATOM 4092 C CA . LYS A 1 536 ? -18.323 -4.903 22.525 1.00 96.69 536 LYS A CA 1
ATOM 4093 C C . LYS A 1 536 ? -19.284 -3.759 22.859 1.00 96.69 536 LYS A C 1
ATOM 4095 O O . LYS A 1 536 ? -20.231 -3.527 22.109 1.00 96.69 536 LYS A O 1
ATOM 4100 N N . VAL A 1 537 ? -19.013 -3.004 23.925 1.00 96.25 537 VAL A N 1
ATOM 4101 C CA . VAL A 1 537 ? -19.725 -1.760 24.258 1.00 96.25 537 VAL A CA 1
ATOM 4102 C C . VAL A 1 537 ? -19.519 -0.710 23.162 1.00 96.25 537 VAL A C 1
ATOM 4104 O O . VAL A 1 537 ? -20.500 -0.161 22.664 1.00 96.25 537 VAL A O 1
ATOM 4107 N N . GLY A 1 538 ? -18.284 -0.494 22.701 1.00 96.62 538 GLY A N 1
ATOM 4108 C CA . GLY A 1 538 ? -17.988 0.420 21.593 1.00 96.62 538 GLY A CA 1
ATOM 4109 C C . GLY A 1 538 ? -18.650 0.018 20.269 1.00 96.62 538 GLY A C 1
ATOM 4110 O O . GLY A 1 538 ? -19.307 0.843 19.635 1.00 96.62 538 GLY A O 1
ATOM 4111 N N . LEU A 1 539 ? -18.555 -1.256 19.877 1.00 96.88 539 LEU A N 1
ATOM 4112 C CA . LEU A 1 539 ? -19.169 -1.797 18.657 1.00 96.88 539 LEU A CA 1
ATOM 4113 C C . LEU A 1 539 ? -20.704 -1.748 18.685 1.00 96.88 539 LEU A C 1
ATOM 4115 O O . LEU A 1 539 ? -21.318 -1.572 17.635 1.00 96.88 539 LEU A O 1
ATOM 4119 N N . THR A 1 540 ? -21.329 -1.872 19.861 1.00 96.44 540 THR A N 1
ATOM 4120 C CA . THR A 1 540 ? -22.793 -1.753 20.015 1.00 96.44 540 THR A CA 1
ATOM 4121 C C . THR A 1 540 ? -23.241 -0.287 20.083 1.00 96.44 540 THR A C 1
ATOM 4123 O O . THR A 1 540 ? -24.309 0.060 19.575 1.00 96.44 540 THR A O 1
ATOM 4126 N N . GLY A 1 541 ? -22.407 0.595 20.644 1.00 96.19 541 GLY A N 1
ATOM 4127 C CA . GLY A 1 541 ? -22.643 2.038 20.704 1.00 96.19 541 GLY A CA 1
ATOM 4128 C C . GLY A 1 541 ? -22.485 2.752 19.360 1.00 96.19 541 GLY A C 1
ATOM 4129 O O . GLY A 1 541 ? -23.309 3.608 19.042 1.00 96.19 541 GLY A O 1
ATOM 4130 N N . LEU A 1 542 ? -21.498 2.364 18.540 1.00 96.38 542 LEU A N 1
ATOM 4131 C CA . LEU A 1 542 ? -21.240 2.937 17.210 1.00 96.38 542 LEU A CA 1
ATOM 4132 C C . LEU A 1 542 ? -22.508 3.052 16.332 1.00 96.38 542 LEU A C 1
ATOM 4134 O O . LEU A 1 542 ? -22.778 4.147 15.835 1.00 96.38 542 LEU A O 1
ATOM 4138 N N . PRO A 1 543 ? -23.329 1.993 16.147 1.00 95.50 543 PRO A N 1
ATOM 4139 C CA . PRO A 1 543 ? -24.626 2.061 15.469 1.00 95.50 543 PRO A CA 1
ATOM 4140 C C . PRO A 1 543 ? -25.554 3.200 15.910 1.00 95.50 543 PRO A C 1
ATOM 4142 O O . PRO A 1 543 ? -26.301 3.714 15.077 1.00 95.50 543 PRO A O 1
ATOM 4145 N N . LYS A 1 544 ? -25.504 3.601 17.185 1.00 95.38 544 LYS A N 1
ATOM 4146 C CA . LYS A 1 544 ? -26.351 4.645 17.781 1.00 95.38 544 LYS A CA 1
ATOM 4147 C C . LYS A 1 544 ? -25.707 6.040 17.745 1.00 95.38 544 LYS A C 1
ATOM 4149 O O . LYS A 1 544 ? -26.414 7.014 17.988 1.00 95.38 544 LYS A O 1
ATOM 4154 N N . THR A 1 545 ? -24.407 6.159 17.453 1.00 96.81 545 THR A N 1
ATOM 4155 C CA . THR A 1 545 ? -23.682 7.442 17.432 1.00 96.81 545 THR A CA 1
ATOM 4156 C C . THR A 1 545 ? -24.188 8.359 16.311 1.00 96.81 545 THR A C 1
ATOM 4158 O O . THR A 1 545 ? -24.065 8.012 15.134 1.00 96.81 545 THR A O 1
ATOM 4161 N N . SER A 1 546 ? -24.755 9.517 16.664 1.00 94.25 546 SER A N 1
ATOM 4162 C CA . SER A 1 546 ? -25.377 10.467 15.725 1.00 94.25 546 SER A CA 1
ATOM 4163 C C . SER A 1 546 ? -24.423 11.527 15.166 1.00 94.25 546 SER A C 1
ATOM 4165 O O . SER A 1 546 ? -24.656 12.049 14.081 1.00 94.25 546 SER A O 1
ATOM 4167 N N . ASP A 1 547 ? -23.356 11.842 15.897 1.00 95.62 547 ASP A N 1
ATOM 4168 C CA . ASP A 1 547 ? -22.297 12.809 15.567 1.00 95.62 547 ASP A CA 1
ATOM 4169 C C . ASP A 1 547 ? -21.044 12.140 14.967 1.00 95.62 547 ASP A C 1
ATOM 4171 O O . ASP A 1 547 ? -19.967 12.730 14.966 1.00 95.62 547 ASP A O 1
ATOM 4175 N N . LEU A 1 548 ? -21.169 10.896 14.482 1.00 97.19 548 LEU A N 1
ATOM 4176 C CA . LEU A 1 548 ? -20.030 10.079 14.065 1.00 97.19 548 LEU A CA 1
ATOM 4177 C C . LEU A 1 548 ? -19.355 10.626 12.794 1.00 97.19 548 LEU A C 1
ATOM 4179 O O . LEU A 1 548 ? -19.893 10.548 11.689 1.00 97.19 548 LEU A O 1
ATOM 4183 N N . ASP A 1 549 ? -18.128 11.100 12.975 1.00 96.44 549 ASP A N 1
ATOM 4184 C CA . ASP A 1 549 ? -17.169 11.554 11.970 1.00 96.44 549 ASP A CA 1
ATOM 4185 C C . ASP A 1 549 ? -15.790 10.895 12.215 1.00 96.44 549 ASP A C 1
ATOM 4187 O O . ASP A 1 549 ? -15.624 10.089 13.135 1.00 96.44 549 ASP A O 1
ATOM 4191 N N . GLY A 1 550 ? -14.774 11.214 11.406 1.00 96.56 550 GLY A N 1
ATOM 4192 C CA . GLY A 1 550 ? -13.431 10.656 11.609 1.00 96.56 550 GLY A CA 1
ATOM 4193 C C . GLY A 1 550 ? -12.778 11.086 12.933 1.00 96.56 550 GLY A C 1
ATOM 4194 O O . GLY A 1 550 ? -12.109 10.282 13.582 1.00 96.56 550 GLY A O 1
ATOM 4195 N N . SER A 1 551 ? -13.015 12.328 13.374 1.00 97.25 551 SER A N 1
ATOM 4196 C CA . SER A 1 551 ? -12.435 12.892 14.603 1.00 97.25 551 SER A CA 1
ATOM 4197 C C . SER A 1 551 ? -13.023 12.275 15.876 1.00 97.25 551 SER A C 1
ATOM 4199 O O . SER A 1 551 ? -12.312 12.052 16.856 1.00 97.25 551 SER A O 1
ATOM 4201 N N . SER A 1 552 ? -14.328 12.012 15.888 1.00 97.50 552 SER A N 1
ATOM 4202 C CA . SER A 1 552 ? -15.028 11.338 16.982 1.00 97.50 552 SER A CA 1
ATOM 4203 C C . SER A 1 552 ? -14.734 9.842 16.998 1.00 97.50 552 SER A C 1
ATOM 4205 O O . SER A 1 552 ? -14.435 9.317 18.069 1.00 97.50 552 SER A O 1
ATOM 4207 N N . LEU A 1 553 ? -14.699 9.166 15.841 1.00 97.94 553 LEU A N 1
ATOM 4208 C CA . LEU A 1 553 ? -14.276 7.764 15.756 1.00 97.94 553 LEU A CA 1
ATOM 4209 C C . LEU A 1 553 ? -12.879 7.557 16.360 1.00 97.94 553 LEU A C 1
ATOM 4211 O O . LEU A 1 553 ? -12.690 6.638 17.156 1.00 97.94 553 LEU A O 1
ATOM 4215 N N . ALA A 1 554 ? -11.929 8.449 16.057 1.00 97.25 554 ALA A N 1
ATOM 4216 C CA . ALA A 1 554 ? -10.593 8.425 16.648 1.00 97.25 554 ALA A CA 1
ATOM 4217 C C . ALA A 1 554 ? -10.625 8.539 18.186 1.00 97.25 554 ALA A C 1
ATOM 4219 O O . ALA A 1 554 ? -9.959 7.772 18.878 1.00 97.25 554 ALA A O 1
ATOM 4220 N N . LYS A 1 555 ? -11.445 9.438 18.750 1.00 97.56 555 LYS A N 1
ATOM 4221 C CA . LYS A 1 555 ? -11.596 9.592 20.212 1.00 97.56 555 LYS A CA 1
ATOM 4222 C C . LYS A 1 555 ? -12.248 8.373 20.880 1.00 97.56 555 LYS A C 1
ATOM 4224 O O . LYS A 1 555 ? -11.837 7.984 21.973 1.00 97.56 555 LYS A O 1
ATOM 4229 N N . ILE A 1 556 ? -13.236 7.753 20.228 1.00 97.56 556 ILE A N 1
ATOM 4230 C CA . ILE A 1 556 ? -13.874 6.522 20.721 1.00 97.56 556 ILE A CA 1
ATOM 4231 C C . ILE A 1 556 ? -12.851 5.370 20.701 1.00 97.56 556 ILE A C 1
ATOM 4233 O O . ILE A 1 556 ? -12.687 4.687 21.710 1.00 97.56 556 ILE A O 1
ATOM 4237 N N . ALA A 1 557 ? -12.090 5.209 19.611 1.00 97.12 557 ALA A N 1
ATOM 4238 C CA . ALA A 1 557 ? -11.029 4.203 19.503 1.00 97.12 557 ALA A CA 1
ATOM 4239 C C . ALA A 1 557 ? -9.903 4.410 20.531 1.00 97.12 557 ALA A C 1
ATOM 4241 O O . ALA A 1 557 ? -9.451 3.456 21.160 1.00 97.12 557 ALA A O 1
ATOM 4242 N N . ALA A 1 558 ? -9.487 5.656 20.775 1.00 96.88 558 ALA A N 1
ATOM 4243 C CA . ALA A 1 558 ? -8.461 5.984 21.765 1.00 96.88 558 ALA A CA 1
ATOM 4244 C C . ALA A 1 558 ? -8.812 5.547 23.206 1.00 96.88 558 ALA A C 1
ATOM 4246 O O . ALA A 1 558 ? -7.908 5.428 24.029 1.00 96.88 558 ALA A O 1
ATOM 4247 N N . SER A 1 559 ? -10.089 5.262 23.498 1.00 96.19 559 SER A N 1
ATOM 4248 C CA . SER A 1 559 ? -10.569 4.772 24.803 1.00 96.19 559 SER A CA 1
ATOM 4249 C C . SER A 1 559 ? -10.468 3.241 24.984 1.00 96.19 559 SER A C 1
ATOM 4251 O O . SER A 1 559 ? -10.867 2.715 26.025 1.00 96.19 559 SER A O 1
ATOM 4253 N N . LEU A 1 560 ? -9.962 2.512 23.981 1.00 95.31 560 LEU A N 1
ATOM 4254 C CA . LEU A 1 560 ? -9.845 1.047 23.962 1.00 95.31 560 LEU A CA 1
ATOM 4255 C C . LEU A 1 560 ? -8.396 0.545 24.125 1.00 95.31 560 LEU A C 1
ATOM 4257 O O . LEU A 1 560 ? -7.438 1.322 24.056 1.00 95.31 560 LEU A O 1
ATOM 4261 N N . SER A 1 561 ? -8.226 -0.770 24.324 1.00 90.88 561 SER A N 1
ATOM 4262 C CA . SER A 1 561 ? -6.905 -1.419 24.297 1.00 90.88 561 SER A CA 1
ATOM 4263 C C . SER A 1 561 ? -6.312 -1.437 22.876 1.00 90.88 561 SER A C 1
ATOM 4265 O O . SER A 1 561 ? -6.989 -1.099 21.905 1.00 90.88 561 SER A O 1
ATOM 4267 N N . PHE A 1 562 ? -5.033 -1.797 22.729 1.00 82.88 562 PHE A N 1
ATOM 4268 C CA . PHE A 1 562 ? -4.346 -1.728 21.431 1.00 82.88 562 PHE A CA 1
ATOM 4269 C C . PHE A 1 562 ? -4.955 -2.641 20.352 1.00 82.88 562 PHE A C 1
ATOM 4271 O O . PHE A 1 562 ? -5.160 -2.164 19.241 1.00 82.88 562 PHE A O 1
ATOM 4278 N N . GLY A 1 563 ? -5.311 -3.892 20.670 1.00 81.38 563 GLY A N 1
ATOM 4279 C CA . GLY A 1 563 ? -5.947 -4.803 19.701 1.00 81.38 563 GLY A CA 1
ATOM 4280 C C . GLY A 1 563 ? -7.415 -4.462 19.405 1.00 81.38 563 GLY A C 1
ATOM 4281 O O . GLY A 1 563 ? -7.895 -4.629 18.285 1.00 81.38 563 GLY A O 1
ATOM 4282 N N . ASP A 1 564 ? -8.128 -3.908 20.388 1.00 94.69 564 ASP A N 1
ATOM 4283 C CA . ASP A 1 564 ? -9.535 -3.515 20.239 1.00 94.69 564 ASP A CA 1
ATOM 4284 C C . ASP A 1 564 ? -9.724 -2.330 19.270 1.00 94.69 564 ASP A C 1
ATOM 4286 O O . ASP A 1 564 ? -10.757 -2.226 18.598 1.00 94.69 564 ASP A O 1
ATOM 4290 N N . LYS A 1 565 ? -8.733 -1.427 19.193 1.00 96.38 565 LYS A N 1
ATOM 4291 C CA . LYS A 1 565 ? -8.768 -0.219 18.348 1.00 96.38 565 LYS A CA 1
ATOM 4292 C C . LYS A 1 565 ? -9.063 -0.542 16.895 1.00 96.38 565 LYS A C 1
ATOM 4294 O O . LYS A 1 565 ? -9.964 0.064 16.324 1.00 96.38 565 LYS A O 1
ATOM 4299 N N . ASP A 1 566 ? -8.355 -1.509 16.323 1.00 96.25 566 ASP A N 1
ATOM 4300 C CA . ASP A 1 566 ? -8.485 -1.871 14.911 1.00 96.25 566 ASP A CA 1
ATOM 4301 C C . ASP A 1 566 ? -9.909 -2.319 14.566 1.00 96.25 566 ASP A C 1
ATOM 4303 O O . ASP A 1 566 ? -10.520 -1.815 13.620 1.00 96.25 566 ASP A O 1
ATOM 4307 N N . SER A 1 567 ? -10.473 -3.207 15.390 1.00 96.25 567 SER A N 1
ATOM 4308 C CA . SER A 1 567 ? -11.839 -3.715 15.224 1.00 96.25 567 SER A CA 1
ATOM 4309 C C . SER A 1 567 ? -12.878 -2.592 15.286 1.00 96.25 567 SER A C 1
ATOM 4311 O O . SER A 1 567 ? -13.807 -2.559 14.474 1.00 96.25 567 SER A O 1
ATOM 4313 N N . LEU A 1 568 ? -12.717 -1.641 16.214 1.00 97.56 568 LEU A N 1
ATOM 4314 C CA . LEU A 1 568 ? -13.608 -0.487 16.314 1.00 97.56 568 LEU A CA 1
ATOM 4315 C C . LEU A 1 568 ? -13.427 0.488 15.136 1.00 97.56 568 LEU A C 1
ATOM 4317 O O . LEU A 1 568 ? -14.420 0.955 14.577 1.00 97.56 568 LEU A O 1
ATOM 4321 N N . ILE A 1 569 ? -12.187 0.794 14.744 1.00 97.94 569 ILE A N 1
ATOM 4322 C CA . ILE A 1 569 ? -11.882 1.732 13.655 1.00 97.94 569 ILE A CA 1
ATOM 4323 C C . ILE A 1 569 ? -12.455 1.214 12.335 1.00 97.94 569 ILE A C 1
ATOM 4325 O O . ILE A 1 569 ? -13.126 1.972 11.638 1.00 97.94 569 ILE A O 1
ATOM 4329 N N . LEU A 1 570 ? -12.282 -0.071 12.012 1.00 97.25 570 LEU A N 1
ATOM 4330 C CA . LEU A 1 570 ? -12.840 -0.671 10.796 1.00 97.25 570 LEU A CA 1
ATOM 4331 C C . LEU A 1 570 ? -14.382 -0.673 10.808 1.00 97.25 570 LEU A C 1
ATOM 4333 O O . LEU A 1 570 ? -15.010 -0.270 9.825 1.00 97.25 570 LEU A O 1
ATOM 4337 N N . ALA A 1 571 ? -15.008 -1.038 11.934 1.00 96.75 571 ALA A N 1
ATOM 4338 C CA . ALA A 1 571 ? -16.468 -1.012 12.084 1.00 96.75 571 ALA A CA 1
ATOM 4339 C C . ALA A 1 571 ? -17.061 0.412 12.044 1.00 96.75 571 ALA A C 1
ATOM 4341 O O . ALA A 1 571 ? -18.169 0.618 11.540 1.00 96.75 571 ALA A O 1
ATOM 4342 N N . GLY A 1 572 ? -16.329 1.408 12.547 1.00 96.88 572 GLY A N 1
ATOM 4343 C CA . GLY A 1 572 ? -16.694 2.820 12.462 1.00 96.88 572 GLY A CA 1
ATOM 4344 C C . GLY A 1 572 ? -16.532 3.372 11.048 1.00 96.88 572 GLY A C 1
ATOM 4345 O O . GLY A 1 572 ? -17.481 3.941 10.504 1.00 96.88 572 GLY A O 1
ATOM 4346 N N . LEU A 1 573 ? -15.373 3.136 10.420 1.00 97.31 573 LEU A N 1
ATOM 4347 C CA . LEU A 1 573 ? -15.077 3.524 9.038 1.00 97.31 573 LEU A CA 1
ATOM 4348 C C . LEU A 1 573 ? -16.158 3.027 8.088 1.00 97.31 573 LEU A C 1
ATOM 4350 O O . LEU A 1 573 ? -16.637 3.820 7.284 1.00 97.31 573 LEU A O 1
ATOM 4354 N N . ALA A 1 574 ? -16.609 1.774 8.230 1.00 95.75 574 ALA A N 1
ATOM 4355 C CA . ALA A 1 574 ? -17.690 1.192 7.432 1.00 95.75 574 ALA A CA 1
ATOM 4356 C C . ALA A 1 574 ? -18.916 2.121 7.289 1.00 95.75 574 ALA A C 1
ATOM 4358 O O . ALA A 1 574 ? -19.516 2.188 6.212 1.00 95.75 574 ALA A O 1
ATOM 4359 N N . ARG A 1 575 ? -19.239 2.881 8.346 1.00 94.94 575 ARG A N 1
ATOM 4360 C CA . ARG A 1 575 ? -20.415 3.761 8.460 1.00 94.94 575 ARG A CA 1
ATOM 4361 C C . ARG A 1 575 ? -20.151 5.224 8.075 1.00 94.94 575 ARG A C 1
ATOM 4363 O O . ARG A 1 575 ? -21.105 5.953 7.809 1.00 94.94 575 ARG A O 1
ATOM 4370 N N . LEU A 1 576 ? -18.890 5.660 8.014 1.00 96.00 576 LEU A N 1
ATOM 4371 C CA . LEU A 1 576 ? -18.509 7.030 7.657 1.00 96.00 576 LEU A CA 1
ATOM 4372 C C . LEU A 1 576 ? -18.595 7.253 6.141 1.00 96.00 576 LEU A C 1
ATOM 4374 O O . LEU A 1 576 ? -17.849 6.640 5.379 1.00 96.00 576 LEU A O 1
ATOM 4378 N N . LYS A 1 577 ? -19.482 8.150 5.686 1.00 93.50 577 LYS A N 1
ATOM 4379 C CA . LYS A 1 577 ? -19.622 8.474 4.249 1.00 93.50 577 LYS A CA 1
ATOM 4380 C C . LYS A 1 577 ? -18.362 9.108 3.654 1.00 93.50 577 LYS A C 1
ATOM 4382 O O . LYS A 1 577 ? -18.054 8.854 2.495 1.00 93.50 577 LYS A O 1
ATOM 4387 N N . SER A 1 578 ? -17.666 9.933 4.433 1.00 95.94 578 SER A N 1
ATOM 4388 C CA . SER A 1 578 ? -16.424 10.598 4.036 1.00 95.94 578 SER A CA 1
ATOM 4389 C C . SER A 1 578 ? -15.618 11.046 5.256 1.00 95.94 578 SER A C 1
ATOM 4391 O O . SER A 1 578 ? -16.210 11.308 6.302 1.00 95.94 578 SER A O 1
ATOM 4393 N N . ILE A 1 579 ? -14.301 11.191 5.099 1.00 97.38 579 ILE A N 1
ATOM 4394 C CA . ILE A 1 579 ? -13.363 11.734 6.099 1.00 97.38 579 ILE A CA 1
ATOM 4395 C C . ILE A 1 579 ? -12.347 12.683 5.441 1.00 97.38 579 ILE A C 1
ATOM 4397 O O . ILE A 1 579 ? -12.181 12.663 4.219 1.00 97.38 579 ILE A O 1
ATOM 4401 N N . THR A 1 580 ? -11.654 13.504 6.235 1.00 96.88 580 THR A N 1
ATOM 4402 C CA . THR A 1 580 ? -10.492 14.288 5.767 1.00 96.88 580 THR A CA 1
ATOM 4403 C C . THR A 1 580 ? -9.195 13.471 5.809 1.00 96.88 580 THR A C 1
ATOM 4405 O O . THR A 1 580 ? -9.138 12.405 6.427 1.00 96.88 580 THR A O 1
ATOM 4408 N N . ALA A 1 581 ? -8.126 13.976 5.183 1.00 95.81 581 ALA A N 1
ATOM 4409 C CA . ALA A 1 581 ? -6.801 13.360 5.269 1.00 95.81 581 ALA A CA 1
ATOM 4410 C C . ALA A 1 581 ? -6.242 13.360 6.705 1.00 95.81 581 ALA A C 1
ATOM 4412 O O . ALA A 1 581 ? -5.725 12.338 7.143 1.00 95.81 581 ALA A O 1
ATOM 4413 N N . ASP A 1 582 ? -6.429 14.441 7.472 1.00 96.62 582 ASP A N 1
ATOM 4414 C CA . ASP A 1 582 ? -5.982 14.526 8.875 1.00 96.62 582 ASP A CA 1
ATOM 4415 C C . ASP A 1 582 ? -6.748 13.559 9.797 1.00 96.62 582 ASP A C 1
ATOM 4417 O O . ASP A 1 582 ? -6.202 12.999 10.749 1.00 96.62 582 ASP A O 1
ATOM 4421 N N . GLN A 1 583 ? -8.029 13.317 9.502 1.00 97.69 583 GLN A N 1
ATOM 4422 C CA . GLN A 1 583 ? -8.807 12.275 10.173 1.00 97.69 583 GLN A CA 1
ATOM 4423 C C . GLN A 1 583 ? -8.289 10.881 9.808 1.00 97.69 583 GLN A C 1
ATOM 4425 O O . GLN A 1 583 ? -8.161 10.022 10.679 1.00 97.69 583 GLN A O 1
ATOM 4430 N N . ALA A 1 584 ? -7.959 10.659 8.535 1.00 97.75 584 ALA A N 1
ATOM 4431 C CA . ALA A 1 584 ? -7.405 9.400 8.060 1.00 97.75 584 ALA A CA 1
ATOM 4432 C C . ALA A 1 584 ? -6.034 9.086 8.685 1.00 97.75 584 ALA A C 1
ATOM 4434 O O . ALA A 1 584 ? -5.849 7.965 9.154 1.00 97.75 584 ALA A O 1
ATOM 4435 N N . THR A 1 585 ? -5.100 10.043 8.757 1.00 97.62 585 THR A N 1
ATOM 4436 C CA . THR A 1 585 ? -3.800 9.848 9.429 1.00 97.62 585 THR A CA 1
ATOM 4437 C C . THR A 1 585 ? -3.980 9.554 10.915 1.00 97.62 585 THR A C 1
ATOM 4439 O O . THR A 1 585 ? -3.429 8.569 11.400 1.00 97.62 585 THR A O 1
ATOM 4442 N N . THR A 1 586 ? -4.838 10.307 11.613 1.00 97.56 586 THR A N 1
ATOM 4443 C CA . THR A 1 586 ? -5.159 10.066 13.033 1.00 97.56 586 THR A CA 1
ATOM 4444 C C . THR A 1 586 ? -5.689 8.643 13.276 1.00 97.56 586 THR A C 1
ATOM 4446 O O . THR A 1 586 ? -5.306 7.995 14.250 1.00 97.56 586 THR A O 1
ATOM 4449 N N . LEU A 1 587 ? -6.546 8.121 12.389 1.00 97.94 587 LEU A N 1
ATOM 4450 C CA . LEU A 1 587 ? -7.062 6.749 12.484 1.00 97.94 587 LEU A CA 1
ATOM 4451 C C . LEU A 1 587 ? -5.990 5.687 12.169 1.00 97.94 587 LEU A C 1
ATOM 4453 O O . LEU A 1 587 ? -5.984 4.635 12.804 1.00 97.94 587 LEU A O 1
ATOM 4457 N N . ILE A 1 588 ? -5.060 5.954 11.244 1.00 97.31 588 ILE A N 1
ATOM 4458 C CA . ILE A 1 588 ? -3.932 5.051 10.937 1.00 97.31 588 ILE A CA 1
ATOM 4459 C C . ILE A 1 588 ? -2.906 5.033 12.080 1.00 97.31 588 ILE A C 1
ATOM 4461 O O . ILE A 1 588 ? -2.336 3.982 12.372 1.00 97.31 588 ILE A O 1
ATOM 4465 N N . ASP A 1 589 ? -2.667 6.159 12.755 1.00 96.12 589 ASP A N 1
ATOM 4466 C CA . ASP A 1 589 ? -1.774 6.224 13.919 1.00 96.12 589 ASP A CA 1
ATOM 4467 C C . ASP A 1 589 ? -2.338 5.504 15.146 1.00 96.12 589 ASP A C 1
ATOM 4469 O O . ASP A 1 589 ? -1.569 4.897 15.891 1.00 96.12 589 ASP A O 1
ATOM 4473 N N . LEU A 1 590 ? -3.663 5.518 15.327 1.00 95.94 590 LEU A N 1
ATOM 4474 C CA . LEU A 1 590 ? -4.347 4.782 16.395 1.00 95.94 590 LEU A CA 1
ATOM 4475 C C . LEU A 1 590 ? -4.426 3.266 16.165 1.00 95.94 590 LEU A C 1
ATOM 4477 O O . LEU A 1 590 ? -4.594 2.534 17.142 1.00 95.94 590 LEU A O 1
ATOM 4481 N N . GLY A 1 591 ? -4.340 2.805 14.914 1.00 94.12 591 GLY A N 1
ATOM 4482 C CA . GLY A 1 591 ? -4.340 1.378 14.592 1.00 94.12 591 GLY A CA 1
ATOM 4483 C C . GLY A 1 591 ? -3.046 0.665 15.005 1.00 94.12 591 GLY A C 1
ATOM 4484 O O . GLY A 1 591 ? -2.026 1.310 15.258 1.00 94.12 591 GLY A O 1
ATOM 4485 N N . TYR A 1 592 ? -3.067 -0.667 15.049 1.00 91.81 592 TYR A N 1
ATOM 4486 C CA . TYR A 1 592 ? -1.915 -1.478 15.461 1.00 91.81 592 TYR A CA 1
ATOM 4487 C C . TYR A 1 592 ? -1.515 -2.532 14.418 1.00 91.81 592 TYR A C 1
ATOM 4489 O O . TYR A 1 592 ? -0.543 -2.322 13.695 1.00 91.81 592 TYR A O 1
ATOM 4497 N N . GLU A 1 593 ? -2.270 -3.623 14.285 1.00 92.19 593 GLU A N 1
ATOM 4498 C CA . GLU A 1 593 ? -1.985 -4.717 13.340 1.00 92.19 593 GLU A CA 1
ATOM 4499 C C . GLU A 1 593 ? -2.628 -4.453 11.969 1.00 92.19 593 GLU A C 1
ATOM 4501 O O . GLU A 1 593 ? -2.056 -4.733 10.918 1.00 92.19 593 GLU A O 1
ATOM 4506 N N . SER A 1 594 ? -3.804 -3.828 11.966 1.00 95.44 594 SER A N 1
ATOM 4507 C CA . SER A 1 594 ? -4.654 -3.629 10.788 1.00 95.44 594 SER A CA 1
ATOM 4508 C C . SER A 1 594 ? -4.371 -2.320 10.043 1.00 95.44 594 SER A C 1
ATOM 4510 O O . SER A 1 594 ? -5.186 -1.895 9.217 1.00 95.44 594 SER A O 1
ATOM 4512 N N . LYS A 1 595 ? -3.235 -1.653 10.309 1.00 95.69 595 LYS A N 1
ATOM 4513 C CA . LYS A 1 595 ? -2.917 -0.309 9.784 1.00 95.69 595 LYS A CA 1
ATOM 4514 C C . LYS A 1 595 ? -3.086 -0.180 8.268 1.00 95.69 595 LYS A C 1
ATOM 4516 O O . LYS A 1 595 ? -3.637 0.819 7.809 1.00 95.69 595 LYS A O 1
ATOM 4521 N N . LEU A 1 596 ? -2.678 -1.185 7.489 1.00 96.81 596 LEU A N 1
ATOM 4522 C CA . LEU A 1 596 ? -2.863 -1.198 6.032 1.00 96.81 596 LEU A CA 1
ATOM 4523 C C . LEU A 1 596 ? -4.344 -1.227 5.624 1.00 96.81 596 LEU A C 1
ATOM 4525 O O . LEU A 1 596 ? -4.746 -0.496 4.717 1.00 96.81 596 LEU A O 1
ATOM 4529 N N . GLN A 1 597 ? -5.169 -2.043 6.285 1.00 96.94 597 GLN A N 1
ATOM 4530 C CA . GLN A 1 597 ? -6.601 -2.125 5.987 1.00 96.94 597 GLN A CA 1
ATOM 4531 C C . GLN A 1 597 ? -7.312 -0.823 6.375 1.00 96.94 597 GLN A C 1
ATOM 4533 O O . GLN A 1 597 ? -8.075 -0.282 5.573 1.00 96.94 597 GLN A O 1
ATOM 4538 N N . ILE A 1 598 ? -6.986 -0.274 7.551 1.00 97.62 598 ILE A N 1
ATOM 4539 C CA . ILE A 1 598 ? -7.460 1.035 8.016 1.00 97.62 598 ILE A CA 1
ATOM 4540 C C . ILE A 1 598 ? -7.088 2.116 6.995 1.00 97.62 598 ILE A C 1
ATOM 4542 O O . ILE A 1 598 ? -7.964 2.839 6.532 1.00 97.62 598 ILE A O 1
ATOM 4546 N N . ALA A 1 599 ? -5.826 2.188 6.562 1.00 97.62 599 ALA A N 1
ATOM 4547 C CA . ALA A 1 599 ? -5.382 3.160 5.565 1.00 97.62 599 ALA A CA 1
ATOM 4548 C C . ALA A 1 599 ? -6.080 2.988 4.204 1.00 97.62 599 ALA A C 1
ATOM 4550 O O . ALA A 1 599 ? -6.433 3.976 3.554 1.00 97.62 599 ALA A O 1
ATOM 4551 N N . THR A 1 600 ? -6.331 1.744 3.792 1.00 97.12 600 THR A N 1
ATOM 4552 C CA . THR A 1 600 ? -7.025 1.423 2.538 1.00 97.12 600 THR A CA 1
ATOM 4553 C C . THR A 1 600 ? -8.477 1.908 2.580 1.00 97.12 600 THR A C 1
ATOM 4555 O O . THR A 1 600 ? -8.906 2.628 1.677 1.00 97.12 600 THR A O 1
ATOM 4558 N N . ASP A 1 601 ? -9.228 1.607 3.641 1.00 96.88 601 ASP A N 1
ATOM 4559 C CA . ASP A 1 601 ? -10.625 2.045 3.768 1.00 96.88 601 ASP A CA 1
ATOM 4560 C C . ASP A 1 601 ? -10.771 3.529 4.133 1.00 96.88 601 ASP A C 1
ATOM 4562 O O . ASP A 1 601 ? -11.752 4.157 3.726 1.00 96.88 601 ASP A O 1
ATOM 4566 N N . CYS A 1 602 ? -9.774 4.125 4.794 1.00 97.69 602 CYS A N 1
ATOM 4567 C CA . CYS A 1 602 ? -9.636 5.573 4.921 1.00 97.69 602 CYS A CA 1
ATOM 4568 C C . CYS A 1 602 ? -9.469 6.246 3.551 1.00 97.69 602 CYS A C 1
ATOM 4570 O O . CYS A 1 602 ? -10.220 7.165 3.230 1.00 97.69 602 CYS A O 1
ATOM 4572 N N . SER A 1 603 ? -8.524 5.790 2.717 1.00 97.06 603 SER A N 1
ATOM 4573 C CA . SER A 1 603 ? -8.234 6.424 1.418 1.00 97.06 603 SER A CA 1
ATOM 4574 C C . SER A 1 603 ? -9.448 6.426 0.480 1.00 97.06 603 SER A C 1
ATOM 4576 O O . SER A 1 603 ? -9.724 7.436 -0.163 1.00 97.06 603 SER A O 1
ATOM 4578 N N . ARG A 1 604 ? -10.248 5.349 0.498 1.00 96.25 604 ARG A N 1
ATOM 4579 C CA . ARG A 1 604 ? -11.540 5.225 -0.208 1.00 96.25 604 ARG A CA 1
ATOM 4580 C C . ARG A 1 604 ? -12.631 6.187 0.282 1.00 96.25 604 ARG A C 1
ATOM 4582 O O . ARG A 1 604 ? -13.627 6.363 -0.415 1.00 96.25 604 ARG A O 1
ATOM 4589 N N . ARG A 1 605 ? -12.483 6.769 1.478 1.00 96.44 605 ARG A N 1
ATOM 4590 C CA . ARG A 1 605 ? -13.450 7.686 2.114 1.00 96.44 605 ARG A CA 1
ATOM 4591 C C . ARG A 1 605 ? -12.974 9.142 2.121 1.00 96.44 605 ARG A C 1
ATOM 4593 O O . ARG A 1 605 ? -13.751 10.024 2.482 1.00 96.44 605 ARG A O 1
ATOM 4600 N N . ILE A 1 606 ? -11.756 9.428 1.662 1.00 96.44 606 ILE A N 1
ATOM 4601 C CA . ILE A 1 606 ? -11.353 10.794 1.310 1.00 96.44 606 ILE A CA 1
ATOM 4602 C C . ILE A 1 606 ? -12.030 11.137 -0.023 1.00 96.44 606 ILE A C 1
ATOM 4604 O O . ILE A 1 606 ? -11.732 10.543 -1.056 1.00 96.44 606 ILE A O 1
ATOM 4608 N N . SER A 1 607 ? -12.966 12.091 0.000 1.00 89.94 607 SER A N 1
ATOM 4609 C CA . SER A 1 607 ? -13.906 12.364 -1.107 1.00 89.94 607 SER A CA 1
ATOM 4610 C C . SER A 1 607 ? -13.246 12.727 -2.444 1.00 89.94 607 SER A C 1
ATOM 4612 O O . SER A 1 607 ? -13.835 12.505 -3.503 1.00 89.94 607 SER A O 1
ATOM 4614 N N . LYS A 1 608 ? -12.025 13.267 -2.402 1.00 93.38 608 LYS A N 1
ATOM 4615 C CA . LYS A 1 608 ? -11.128 13.431 -3.549 1.00 93.38 608 LYS A CA 1
ATOM 4616 C C . LYS A 1 608 ? -9.677 13.402 -3.062 1.00 93.38 608 LYS A C 1
ATOM 4618 O O . LYS A 1 608 ? -9.078 14.454 -2.858 1.00 93.38 608 LYS A O 1
ATOM 4623 N N . ILE A 1 609 ? -9.132 12.205 -2.859 1.00 95.62 609 ILE A N 1
ATOM 4624 C CA . ILE A 1 609 ? -7.733 12.032 -2.450 1.00 95.62 609 ILE A CA 1
ATOM 4625 C C . ILE A 1 609 ? -6.766 12.621 -3.495 1.00 95.62 609 ILE A C 1
ATOM 4627 O O . ILE A 1 609 ? -6.889 12.373 -4.696 1.00 95.62 609 ILE A O 1
ATOM 4631 N N . THR A 1 610 ? -5.810 13.423 -3.034 1.00 95.31 610 THR A N 1
ATOM 4632 C CA . THR A 1 610 ? -4.697 13.972 -3.824 1.00 95.31 610 THR A CA 1
ATOM 4633 C C . THR A 1 610 ? -3.412 13.177 -3.583 1.00 95.31 610 THR A C 1
ATOM 4635 O O . THR A 1 610 ? -3.337 12.335 -2.684 1.00 95.31 610 THR A O 1
ATOM 4638 N N . ALA A 1 611 ? -2.353 13.455 -4.350 1.00 95.06 611 ALA A N 1
ATOM 4639 C CA . ALA A 1 611 ? -1.047 12.868 -4.065 1.00 95.06 611 ALA A CA 1
ATOM 4640 C C . ALA A 1 611 ? -0.449 13.360 -2.738 1.00 95.06 611 ALA A C 1
ATOM 4642 O O . ALA A 1 611 ? 0.286 12.612 -2.097 1.00 95.06 611 ALA A O 1
ATOM 4643 N N . ALA A 1 612 ? -0.773 14.585 -2.306 1.00 95.06 612 ALA A N 1
ATOM 4644 C CA . ALA A 1 612 ? -0.356 15.110 -1.009 1.00 95.06 612 ALA A CA 1
ATOM 4645 C C . ALA A 1 612 ? -1.026 14.340 0.142 1.00 95.06 612 ALA A C 1
ATOM 4647 O O . ALA A 1 612 ? -0.336 13.926 1.074 1.00 95.06 612 ALA A O 1
ATOM 4648 N N . ASP A 1 613 ? -2.329 14.059 0.025 1.00 96.75 613 ASP A N 1
ATOM 4649 C CA . ASP A 1 613 ? -3.071 13.245 0.996 1.00 96.75 613 ASP A CA 1
ATOM 4650 C C . ASP A 1 613 ? -2.518 11.816 1.046 1.00 96.75 613 ASP A C 1
ATOM 4652 O O . ASP A 1 613 ? -2.158 11.325 2.113 1.00 96.75 613 ASP A O 1
ATOM 4656 N N . LEU A 1 614 ? -2.371 11.156 -0.112 1.00 97.19 614 LEU A N 1
ATOM 4657 C CA . LEU A 1 614 ? -1.807 9.804 -0.191 1.00 97.19 614 LEU A CA 1
ATOM 4658 C C . LEU A 1 614 ? -0.373 9.764 0.366 1.00 97.19 614 LEU A C 1
ATOM 4660 O O . LEU A 1 614 ? -0.028 8.855 1.117 1.00 97.19 614 LEU A O 1
ATOM 4664 N N . SER A 1 615 ? 0.442 10.781 0.071 1.00 96.50 615 SER A N 1
ATOM 4665 C CA . SER A 1 615 ? 1.778 10.955 0.648 1.00 96.50 615 SER A CA 1
ATOM 4666 C C . SER A 1 615 ? 1.746 11.115 2.170 1.00 96.50 615 SER A C 1
ATOM 4668 O O . SER A 1 615 ? 2.634 10.590 2.840 1.00 96.50 615 SER A O 1
ATOM 4670 N N . ALA A 1 616 ? 0.747 11.807 2.730 1.00 96.44 616 ALA A N 1
ATOM 4671 C CA . ALA A 1 616 ? 0.542 11.867 4.172 1.00 96.44 616 ALA A CA 1
ATOM 4672 C C . ALA A 1 616 ? 0.244 10.470 4.729 1.00 96.44 616 ALA A C 1
ATOM 4674 O O . ALA A 1 616 ? 1.035 9.991 5.536 1.00 96.44 616 ALA A O 1
ATOM 4675 N N . LEU A 1 617 ? -0.783 9.765 4.229 1.00 97.44 617 LEU A N 1
ATOM 4676 C CA . LEU A 1 617 ? -1.144 8.415 4.704 1.00 97.44 617 LEU A CA 1
ATOM 4677 C C . LEU A 1 617 ? 0.053 7.441 4.673 1.00 97.44 617 LEU A C 1
ATOM 4679 O O . LEU A 1 617 ? 0.290 6.713 5.636 1.00 97.44 617 LEU A O 1
ATOM 4683 N N . LEU A 1 618 ? 0.858 7.478 3.604 1.00 97.19 618 LEU A N 1
ATOM 4684 C CA . LEU A 1 618 ? 2.060 6.649 3.434 1.00 97.19 618 LEU A CA 1
ATOM 4685 C C . LEU A 1 618 ? 3.161 6.907 4.481 1.00 97.19 618 LEU A C 1
ATOM 4687 O O . LEU A 1 618 ? 4.030 6.055 4.681 1.00 97.19 618 LEU A O 1
ATOM 4691 N N . ARG A 1 619 ? 3.174 8.047 5.181 1.00 96.81 619 ARG A N 1
ATOM 4692 C CA . ARG A 1 619 ? 4.161 8.293 6.251 1.00 96.81 619 ARG A CA 1
ATOM 4693 C C . ARG A 1 619 ? 3.874 7.473 7.516 1.00 96.81 619 ARG A C 1
ATOM 4695 O O . ARG A 1 619 ? 4.837 7.084 8.169 1.00 96.81 619 ARG A O 1
ATOM 4702 N N . HIS A 1 620 ? 2.614 7.124 7.784 1.00 96.25 620 HIS A N 1
ATOM 4703 C CA . HIS A 1 620 ? 2.150 6.464 9.021 1.00 96.25 620 HIS A CA 1
ATOM 4704 C C . HIS A 1 620 ? 2.162 4.919 8.980 1.00 96.25 620 HIS A C 1
ATOM 4706 O O . HIS A 1 620 ? 1.713 4.257 9.920 1.00 96.25 620 HIS A O 1
ATOM 4712 N N . LEU A 1 621 ? 2.671 4.340 7.887 1.00 96.00 621 LEU A N 1
ATOM 4713 C CA . LEU A 1 621 ? 2.773 2.896 7.648 1.00 96.00 621 LEU A CA 1
ATOM 4714 C C . LEU A 1 621 ? 4.220 2.376 7.750 1.00 96.00 621 LEU A C 1
ATOM 4716 O O . LEU A 1 621 ? 5.180 3.151 7.702 1.00 96.00 621 LEU A O 1
ATOM 4720 N N . ASP A 1 622 ? 4.376 1.054 7.835 1.00 93.50 622 ASP A N 1
ATOM 4721 C CA . ASP A 1 622 ? 5.637 0.341 7.597 1.00 93.50 622 ASP A CA 1
ATOM 4722 C C . ASP A 1 622 ? 5.994 0.285 6.094 1.00 93.50 622 ASP A C 1
ATOM 4724 O O . ASP A 1 622 ? 5.227 0.724 5.235 1.00 93.50 622 ASP A O 1
ATOM 4728 N N . TRP A 1 623 ? 7.180 -0.227 5.755 1.00 90.12 623 TRP A N 1
ATOM 4729 C CA . TRP A 1 623 ? 7.685 -0.238 4.375 1.00 90.12 623 TRP A CA 1
ATOM 4730 C C . TRP A 1 623 ? 6.905 -1.158 3.419 1.00 90.12 623 TRP A C 1
ATOM 4732 O O . TRP A 1 623 ? 6.736 -0.786 2.261 1.00 90.12 623 TRP A O 1
ATOM 4742 N N . GLY A 1 624 ? 6.391 -2.302 3.881 1.00 87.25 624 GLY A N 1
ATOM 4743 C CA . GLY A 1 624 ? 5.620 -3.226 3.040 1.00 87.25 624 GLY A CA 1
ATOM 4744 C C . GLY A 1 624 ? 4.197 -2.723 2.791 1.00 87.25 624 GLY A C 1
ATOM 4745 O O . GLY A 1 624 ? 3.710 -2.719 1.658 1.00 87.25 624 GLY A O 1
ATOM 4746 N N . SER A 1 625 ? 3.548 -2.200 3.834 1.00 95.12 625 SER A N 1
ATOM 4747 C CA . SER A 1 625 ? 2.211 -1.605 3.726 1.00 95.12 625 SER A CA 1
ATOM 4748 C C . SER A 1 625 ? 2.184 -0.355 2.839 1.00 95.12 625 SER A C 1
ATOM 4750 O O . SER A 1 625 ? 1.176 -0.101 2.175 1.00 95.12 625 SER A O 1
ATOM 4752 N N . LYS A 1 626 ? 3.278 0.422 2.772 1.00 96.50 626 LYS A N 1
ATOM 4753 C CA . LYS A 1 626 ? 3.373 1.593 1.878 1.00 96.50 626 LYS A CA 1
ATOM 4754 C C . LYS A 1 626 ? 3.161 1.234 0.420 1.00 96.50 626 LYS A C 1
ATOM 4756 O O . LYS A 1 626 ? 2.389 1.905 -0.255 1.00 96.50 626 LYS A O 1
ATOM 4761 N N . ASP A 1 627 ? 3.791 0.171 -0.055 1.00 95.12 627 ASP A N 1
ATOM 4762 C CA . ASP A 1 627 ? 3.712 -0.223 -1.461 1.00 95.12 627 ASP A CA 1
ATOM 4763 C C . ASP A 1 627 ? 2.282 -0.618 -1.863 1.00 95.12 627 ASP A C 1
ATOM 4765 O O . ASP A 1 627 ? 1.778 -0.206 -2.912 1.00 95.12 627 ASP A O 1
ATOM 4769 N N . LEU A 1 628 ? 1.587 -1.343 -0.983 1.00 95.69 628 LEU A N 1
ATOM 4770 C CA . LEU A 1 628 ? 0.205 -1.778 -1.192 1.00 95.69 628 LEU A CA 1
ATOM 4771 C C . LEU A 1 628 ? -0.800 -0.615 -1.096 1.00 95.69 628 LEU A C 1
ATOM 4773 O O . LEU A 1 628 ? -1.729 -0.536 -1.911 1.00 95.69 628 LEU A O 1
ATOM 4777 N N . LEU A 1 629 ? -0.600 0.333 -0.169 1.00 97.12 629 LEU A N 1
ATOM 4778 C CA . LEU A 1 629 ? -1.413 1.553 -0.120 1.00 97.12 629 LEU A CA 1
ATOM 4779 C C . LEU A 1 629 ? -1.128 2.468 -1.319 1.00 97.12 629 LEU A C 1
ATOM 4781 O O . LEU A 1 629 ? -2.061 3.018 -1.895 1.00 97.12 629 LEU A O 1
ATOM 4785 N N . ALA A 1 630 ? 0.129 2.622 -1.738 1.00 96.88 630 ALA A N 1
ATOM 4786 C CA . ALA A 1 630 ? 0.486 3.452 -2.885 1.00 96.88 630 ALA A CA 1
ATOM 4787 C C . ALA A 1 630 ? -0.158 2.911 -4.168 1.00 96.88 630 ALA A C 1
ATOM 4789 O O . ALA A 1 630 ? -0.773 3.668 -4.919 1.00 96.88 630 ALA A O 1
ATOM 4790 N N . LEU A 1 631 ? -0.097 1.594 -4.395 1.00 96.19 631 LEU A N 1
ATOM 4791 C CA . LEU A 1 631 ? -0.741 0.961 -5.544 1.00 96.19 631 LEU A CA 1
ATOM 4792 C C . LEU A 1 631 ? -2.266 1.110 -5.534 1.00 96.19 631 LEU A C 1
ATOM 4794 O O . LEU A 1 631 ? -2.835 1.382 -6.590 1.00 96.19 631 LEU A O 1
ATOM 4798 N N . SER A 1 632 ? -2.937 0.935 -4.395 1.00 95.62 632 SER A N 1
ATOM 4799 C CA . SER A 1 632 ? -4.406 1.032 -4.311 1.00 95.62 632 SER A CA 1
ATOM 4800 C C . SER A 1 632 ? -4.910 2.482 -4.296 1.00 95.62 632 SER A C 1
ATOM 4802 O O . SER A 1 632 ? -5.833 2.821 -5.034 1.00 95.62 632 SER A O 1
ATOM 4804 N N . GLY A 1 633 ? -4.258 3.374 -3.549 1.00 95.69 633 GLY A N 1
ATOM 4805 C CA . GLY A 1 633 ? -4.554 4.808 -3.525 1.00 95.69 633 GLY A CA 1
ATOM 4806 C C . GLY A 1 633 ? -4.344 5.487 -4.881 1.00 95.69 633 GLY A C 1
ATOM 4807 O O . GLY A 1 633 ? -5.102 6.387 -5.243 1.00 95.69 633 GLY A O 1
ATOM 4808 N N . LEU A 1 634 ? -3.389 5.013 -5.693 1.00 96.75 634 LEU A N 1
ATOM 4809 C CA . LEU A 1 634 ? -3.216 5.493 -7.066 1.00 96.75 634 LEU A CA 1
ATOM 4810 C C . LEU A 1 634 ? -4.422 5.213 -7.975 1.00 96.75 634 LEU A C 1
ATOM 4812 O O . LEU A 1 634 ? -4.587 5.948 -8.945 1.00 96.75 634 LEU A O 1
ATOM 4816 N N . ASP A 1 635 ? -5.284 4.223 -7.709 1.00 95.12 635 ASP A N 1
ATOM 4817 C CA . ASP A 1 635 ? -6.518 4.046 -8.500 1.00 95.12 635 ASP A CA 1
ATOM 4818 C C . ASP A 1 635 ? -7.507 5.199 -8.290 1.00 95.12 635 ASP A C 1
ATOM 4820 O O . ASP A 1 635 ? -8.208 5.587 -9.224 1.00 95.12 635 ASP A O 1
ATOM 4824 N N . LEU A 1 636 ? -7.514 5.781 -7.089 1.00 94.94 636 LEU A N 1
ATOM 4825 C CA . LEU A 1 636 ? -8.421 6.856 -6.683 1.00 94.94 636 LEU A CA 1
ATOM 4826 C C . LEU A 1 636 ? -7.993 8.233 -7.232 1.00 94.94 636 LEU A C 1
ATOM 4828 O O . LEU A 1 636 ? -8.826 9.125 -7.388 1.00 94.94 636 LEU A O 1
ATOM 4832 N N . ILE A 1 637 ? -6.709 8.406 -7.565 1.00 95.75 637 ILE A N 1
ATOM 4833 C CA . ILE A 1 637 ? -6.165 9.641 -8.150 1.00 95.75 637 ILE A CA 1
ATOM 4834 C C . ILE A 1 637 ? -6.318 9.606 -9.680 1.00 95.75 637 ILE A C 1
ATOM 4836 O O . ILE A 1 637 ? -5.757 8.739 -10.352 1.00 95.75 637 ILE A O 1
ATOM 4840 N N . SER A 1 638 ? -7.043 10.563 -10.266 1.00 92.69 638 SER A N 1
ATOM 4841 C CA . SER A 1 638 ? -7.330 10.591 -11.713 1.00 92.69 638 SER A CA 1
ATOM 4842 C C . SER A 1 638 ? -6.196 11.152 -12.586 1.00 92.69 638 SER A C 1
ATOM 4844 O O . SER A 1 638 ? -6.029 10.719 -13.728 1.00 92.69 638 SER A O 1
ATOM 4846 N N . SER A 1 639 ? -5.409 12.091 -12.060 1.00 94.50 639 SER A N 1
ATOM 4847 C CA . SER A 1 639 ? -4.334 12.816 -12.755 1.00 94.50 639 SER A CA 1
ATOM 4848 C C . SER A 1 639 ? -3.197 13.144 -11.789 1.00 94.50 639 SER A C 1
ATOM 4850 O O . SER A 1 639 ? -3.477 13.404 -10.622 1.00 94.50 639 SER A O 1
ATOM 4852 N N . LEU A 1 640 ? -1.954 13.185 -12.273 1.00 96.25 640 LEU A N 1
ATOM 4853 C CA . LEU A 1 640 ? -0.765 13.510 -11.475 1.00 96.25 640 LEU A CA 1
ATOM 4854 C C . LEU A 1 640 ? 0.142 14.526 -12.175 1.00 96.25 640 LEU A C 1
ATOM 4856 O O . LEU A 1 640 ? 0.266 14.528 -13.401 1.00 96.25 640 LEU A O 1
ATOM 4860 N N . GLN A 1 641 ? 0.832 15.332 -11.376 1.00 95.06 641 GLN A N 1
ATOM 4861 C CA . GLN A 1 641 ? 2.001 16.114 -11.768 1.00 95.06 641 GLN A CA 1
ATOM 4862 C C . GLN A 1 641 ? 3.306 15.364 -11.451 1.00 95.06 641 GLN A C 1
ATOM 4864 O O . GLN A 1 641 ? 3.337 14.390 -10.699 1.00 95.06 641 GLN A O 1
ATOM 4869 N N . ILE A 1 642 ? 4.419 15.829 -12.018 1.00 94.00 642 ILE A N 1
ATOM 4870 C CA . ILE A 1 642 ? 5.734 15.196 -11.828 1.00 94.00 642 ILE A CA 1
ATOM 4871 C C . ILE A 1 642 ? 6.270 15.403 -10.406 1.00 94.00 642 ILE A C 1
ATOM 4873 O O . ILE A 1 642 ? 6.790 14.457 -9.819 1.00 94.00 642 ILE A O 1
ATOM 4877 N N . GLU A 1 643 ? 6.047 16.573 -9.799 1.00 94.19 643 GLU A N 1
ATOM 4878 C CA . GLU A 1 643 ? 6.375 16.816 -8.383 1.00 94.19 643 GLU A CA 1
ATOM 4879 C C . GLU A 1 643 ? 5.613 15.875 -7.437 1.00 94.19 643 GLU A C 1
ATOM 4881 O O . GLU A 1 643 ? 6.173 15.375 -6.464 1.00 94.19 643 GLU A O 1
ATOM 4886 N N . GLU A 1 644 ? 4.361 15.545 -7.757 1.00 96.12 644 GLU A N 1
ATOM 4887 C CA . GLU A 1 644 ? 3.571 14.580 -6.989 1.00 96.12 644 GLU A CA 1
ATOM 4888 C C . GLU A 1 644 ? 4.163 13.160 -7.069 1.00 96.12 644 GLU A C 1
ATOM 4890 O O . GLU A 1 644 ? 4.240 12.462 -6.058 1.00 96.12 644 GLU A O 1
ATOM 4895 N N . ILE A 1 645 ? 4.663 12.744 -8.240 1.00 95.88 645 ILE A N 1
ATOM 4896 C CA . ILE A 1 645 ? 5.381 11.466 -8.406 1.00 95.88 645 ILE A CA 1
ATOM 4897 C C . ILE A 1 645 ? 6.723 11.480 -7.658 1.00 95.88 645 ILE A C 1
ATOM 4899 O O . ILE A 1 645 ? 7.057 10.495 -6.993 1.00 95.88 645 ILE A O 1
ATOM 4903 N N . LYS A 1 646 ? 7.460 12.598 -7.707 1.00 94.69 646 LYS A N 1
ATOM 4904 C CA . LYS A 1 646 ? 8.713 12.817 -6.960 1.00 94.69 646 LYS A CA 1
ATOM 4905 C C . LYS A 1 646 ? 8.516 12.767 -5.441 1.00 94.69 646 LYS A C 1
ATOM 4907 O O . LYS A 1 646 ? 9.458 12.432 -4.733 1.00 94.69 646 LYS A O 1
ATOM 4912 N N . ILE A 1 647 ? 7.309 13.036 -4.943 1.00 94.06 647 ILE A N 1
ATOM 4913 C CA . ILE A 1 647 ? 6.946 12.884 -3.526 1.00 94.06 647 ILE A CA 1
ATOM 4914 C C . ILE A 1 647 ? 6.473 11.453 -3.206 1.00 94.06 647 ILE A C 1
ATOM 4916 O O . ILE A 1 647 ? 6.855 10.903 -2.174 1.00 94.06 647 ILE A O 1
ATOM 4920 N N . LEU A 1 648 ? 5.650 10.835 -4.063 1.00 95.00 648 LEU A N 1
ATOM 4921 C CA . LEU A 1 648 ? 5.048 9.519 -3.800 1.00 95.00 648 LEU A CA 1
ATOM 4922 C C . LEU A 1 648 ? 6.031 8.345 -3.943 1.00 95.00 648 LEU A C 1
ATOM 4924 O O . LEU A 1 648 ? 6.079 7.474 -3.075 1.00 95.00 648 LEU A O 1
ATOM 4928 N N . VAL A 1 649 ? 6.811 8.290 -5.026 1.00 95.25 649 VAL A N 1
ATOM 4929 C CA . VAL A 1 649 ? 7.642 7.110 -5.340 1.00 95.25 649 VAL A CA 1
ATOM 4930 C C . VAL A 1 649 ? 8.780 6.885 -4.329 1.00 95.25 649 VAL A C 1
ATOM 4932 O O . VAL A 1 649 ? 9.002 5.730 -3.960 1.00 95.25 649 VAL A O 1
ATOM 4935 N N . PRO A 1 650 ? 9.474 7.915 -3.803 1.00 94.31 650 PRO A N 1
ATOM 4936 C CA . PRO A 1 650 ? 10.497 7.708 -2.773 1.00 94.31 650 PRO A CA 1
ATOM 4937 C C . PRO A 1 650 ? 9.969 7.229 -1.412 1.00 94.31 650 PRO A C 1
ATOM 4939 O O . PRO A 1 650 ? 10.767 6.744 -0.615 1.00 94.31 650 PRO A O 1
ATOM 4942 N N . LEU A 1 651 ? 8.659 7.343 -1.140 1.00 95.06 651 LEU A N 1
ATOM 4943 C CA . LEU A 1 651 ? 8.027 6.807 0.079 1.00 95.06 651 LEU A CA 1
ATOM 4944 C C . LEU A 1 651 ? 7.727 5.302 -0.007 1.00 95.06 651 LEU A C 1
ATOM 4946 O O . LEU A 1 651 ? 7.496 4.672 1.023 1.00 95.06 651 LEU A O 1
ATOM 4950 N N . CYS A 1 652 ? 7.724 4.742 -1.215 1.00 94.12 652 CYS A N 1
ATOM 4951 C CA . CYS A 1 652 ? 7.592 3.309 -1.479 1.00 94.12 652 CYS A CA 1
ATOM 4952 C C . CYS A 1 652 ? 8.945 2.603 -1.240 1.00 94.12 652 CYS A C 1
ATOM 4954 O O . CYS A 1 652 ? 9.984 3.270 -1.211 1.00 94.12 652 CYS A O 1
ATOM 4956 N N . TYR A 1 653 ? 8.972 1.276 -1.093 1.00 89.88 653 TYR A N 1
ATOM 4957 C CA . TYR A 1 653 ? 10.194 0.515 -0.796 1.00 89.88 653 TYR A CA 1
ATOM 4958 C C . TYR A 1 653 ? 10.593 -0.449 -1.923 1.00 89.88 653 TYR A C 1
ATOM 4960 O O . TYR A 1 653 ? 11.511 -0.122 -2.680 1.00 89.88 653 TYR A O 1
ATOM 4968 N N . GLU A 1 654 ? 9.899 -1.578 -2.077 1.00 89.88 654 GLU A N 1
ATOM 4969 C CA . GLU A 1 654 ? 10.218 -2.638 -3.047 1.00 89.88 654 GLU A CA 1
ATOM 4970 C C . GLU A 1 654 ? 9.490 -2.426 -4.380 1.00 89.88 654 GLU A C 1
ATOM 4972 O O . GLU A 1 654 ? 10.085 -2.490 -5.454 1.00 89.88 654 GLU A O 1
ATOM 4977 N N . GLN A 1 655 ? 8.199 -2.098 -4.344 1.00 94.38 655 GLN A N 1
ATOM 4978 C CA . GLN A 1 655 ? 7.334 -2.065 -5.528 1.00 94.38 655 GLN A CA 1
ATOM 4979 C C . GLN A 1 655 ? 7.368 -0.723 -6.280 1.00 94.38 655 GLN A C 1
ATOM 4981 O O . GLN A 1 655 ? 6.449 -0.406 -7.043 1.00 94.38 655 GLN A O 1
ATOM 4986 N N . LYS A 1 656 ? 8.442 0.065 -6.126 1.00 94.94 656 LYS A N 1
ATOM 4987 C CA . LYS A 1 656 ? 8.628 1.382 -6.771 1.00 94.94 656 LYS A CA 1
ATOM 4988 C C . LYS A 1 656 ? 8.369 1.354 -8.279 1.00 94.94 656 LYS A C 1
ATOM 4990 O O . LYS A 1 656 ? 7.738 2.267 -8.810 1.00 94.94 656 LYS A O 1
ATOM 4995 N N . LEU A 1 657 ? 8.789 0.288 -8.965 1.00 94.75 657 LEU A N 1
ATOM 4996 C CA . LEU A 1 657 ? 8.533 0.079 -10.393 1.00 94.75 657 LEU A CA 1
ATOM 4997 C C . LEU A 1 657 ? 7.040 -0.080 -10.720 1.00 94.75 657 LEU A C 1
ATOM 4999 O O . LEU A 1 657 ? 6.566 0.469 -11.717 1.00 94.75 657 LEU A O 1
ATOM 5003 N N . ALA A 1 658 ? 6.289 -0.820 -9.903 1.00 95.62 658 ALA A N 1
ATOM 5004 C CA . ALA A 1 658 ? 4.853 -1.018 -10.093 1.00 95.62 658 ALA A CA 1
ATOM 5005 C C . ALA A 1 658 ? 4.078 0.276 -9.803 1.00 95.62 658 ALA A C 1
ATOM 5007 O O . ALA A 1 658 ? 3.236 0.684 -10.605 1.00 95.62 658 ALA A O 1
ATOM 5008 N N . VAL A 1 659 ? 4.433 0.970 -8.715 1.00 95.94 659 VAL A N 1
ATOM 5009 C CA . VAL A 1 659 ? 3.896 2.293 -8.360 1.00 95.94 659 VAL A CA 1
ATOM 5010 C C . VAL A 1 659 ? 4.156 3.292 -9.490 1.00 95.94 659 VAL A C 1
ATOM 5012 O O . VAL A 1 659 ? 3.220 3.939 -9.955 1.00 95.94 659 VAL A O 1
ATOM 5015 N N . MET A 1 660 ? 5.381 3.359 -10.026 1.00 96.25 660 MET A N 1
ATOM 5016 C CA . MET A 1 660 ? 5.716 4.241 -11.150 1.00 96.25 660 MET A CA 1
ATOM 5017 C C . MET A 1 660 ? 4.931 3.895 -12.424 1.00 96.25 660 MET A C 1
ATOM 5019 O O . MET A 1 660 ? 4.350 4.786 -13.044 1.00 96.25 660 MET A O 1
ATOM 5023 N N . LYS A 1 661 ? 4.847 2.611 -12.803 1.00 95.44 661 LYS A N 1
ATOM 5024 C CA . LYS A 1 661 ? 4.047 2.157 -13.959 1.00 95.44 661 LYS A CA 1
ATOM 5025 C C . LYS A 1 661 ? 2.562 2.518 -13.828 1.00 95.44 661 LYS A C 1
ATOM 5027 O O . LYS A 1 661 ? 1.902 2.731 -14.843 1.00 95.44 661 LYS A O 1
ATOM 5032 N N . LYS A 1 662 ? 2.042 2.622 -12.601 1.00 96.25 662 LYS A N 1
ATOM 5033 C CA . LYS A 1 662 ? 0.651 2.993 -12.305 1.00 96.25 662 LYS A CA 1
ATOM 5034 C C . LYS A 1 662 ? 0.429 4.507 -12.180 1.00 96.25 662 LYS A C 1
ATOM 5036 O O . LYS A 1 662 ? -0.640 5.000 -12.539 1.00 96.25 662 LYS A O 1
ATOM 5041 N N . ALA A 1 663 ? 1.436 5.246 -11.719 1.00 96.12 663 ALA A N 1
ATOM 5042 C CA . ALA A 1 663 ? 1.416 6.700 -11.589 1.00 96.12 663 ALA A CA 1
ATOM 5043 C C . ALA A 1 663 ? 1.627 7.415 -12.934 1.00 96.12 663 ALA A C 1
ATOM 5045 O O . ALA A 1 663 ? 0.865 8.311 -13.291 1.00 96.12 663 ALA A O 1
ATOM 5046 N N . LEU A 1 664 ? 2.624 6.996 -13.718 1.00 95.56 664 LEU A N 1
ATOM 5047 C CA . LEU A 1 664 ? 3.049 7.699 -14.932 1.00 95.56 664 LEU A CA 1
ATOM 5048 C C . LEU A 1 664 ? 1.933 7.907 -15.988 1.00 95.56 664 LEU A C 1
ATOM 5050 O O . LEU A 1 664 ? 1.856 9.010 -16.523 1.00 95.56 664 LEU A O 1
ATOM 5054 N N . PRO A 1 665 ? 1.002 6.956 -16.245 1.00 94.56 665 PRO A N 1
ATOM 5055 C CA . PRO A 1 665 ? -0.135 7.151 -17.163 1.00 94.56 665 PRO A CA 1
ATOM 5056 C C . PRO A 1 665 ? -1.145 8.236 -16.761 1.00 94.56 665 PRO A C 1
ATOM 5058 O O . PRO A 1 665 ? -2.068 8.537 -17.529 1.00 94.56 665 PRO A O 1
ATOM 5061 N N . LYS A 1 666 ? -1.006 8.800 -15.556 1.00 94.81 666 LYS A N 1
ATOM 5062 C CA . LYS A 1 666 ? -1.830 9.891 -15.021 1.00 94.81 666 LYS A CA 1
ATOM 5063 C C . LYS A 1 666 ? -1.188 11.268 -15.261 1.00 94.81 666 LYS A C 1
ATOM 5065 O O . LYS A 1 666 ? -1.870 12.272 -15.073 1.00 94.81 666 LYS A O 1
ATOM 5070 N N . VAL A 1 667 ? 0.066 11.325 -15.730 1.00 93.50 667 VAL A N 1
ATOM 5071 C CA . VAL A 1 667 ? 0.747 12.559 -16.163 1.00 93.50 667 VAL A CA 1
ATOM 5072 C C . VAL A 1 667 ? 0.449 12.818 -17.638 1.00 93.50 667 VAL A C 1
ATOM 5074 O O . VAL A 1 667 ? 0.841 12.038 -18.506 1.00 93.50 667 VAL A O 1
ATOM 5077 N N . LYS A 1 668 ? -0.270 13.905 -17.947 1.00 88.00 668 LYS A N 1
ATOM 5078 C CA . LYS A 1 668 ? -0.653 14.260 -19.324 1.00 88.00 668 LYS A CA 1
ATOM 5079 C C . LYS A 1 668 ? -0.604 15.781 -19.539 1.00 88.00 668 LYS A C 1
ATOM 5081 O O . LYS A 1 668 ? -1.361 16.480 -18.869 1.00 88.00 668 LYS A O 1
ATOM 5086 N N . PRO A 1 669 ? 0.185 16.296 -20.504 1.00 89.69 669 PRO A N 1
ATOM 5087 C CA . PRO A 1 669 ? 1.202 15.592 -21.296 1.00 89.69 669 PRO A CA 1
ATOM 5088 C C . PRO A 1 669 ? 2.430 15.200 -20.454 1.00 89.69 669 PRO A C 1
ATOM 5090 O O . PRO A 1 669 ? 2.699 15.819 -19.431 1.00 89.69 669 PRO A O 1
ATOM 5093 N N . LEU A 1 670 ? 3.185 14.201 -20.922 1.00 93.94 670 LEU A N 1
ATOM 5094 C CA . LEU A 1 670 ? 4.498 13.820 -20.391 1.00 93.94 670 LEU A CA 1
ATOM 5095 C C . LEU A 1 670 ? 5.585 14.229 -21.399 1.00 93.94 670 LEU A C 1
ATOM 5097 O O . LEU A 1 670 ? 5.511 13.827 -22.564 1.00 93.94 670 LEU A O 1
ATOM 5101 N N . SER A 1 671 ? 6.579 15.008 -20.964 1.00 94.25 671 SER A N 1
ATOM 5102 C CA . SER A 1 671 ? 7.772 15.335 -21.762 1.00 94.25 671 SER A CA 1
ATOM 5103 C C . SER A 1 671 ? 8.907 14.322 -21.558 1.00 94.25 671 SER A C 1
ATOM 5105 O O . SER A 1 671 ? 8.878 13.503 -20.636 1.00 94.25 671 SER A O 1
ATOM 5107 N N . GLY A 1 672 ? 9.933 14.371 -22.409 1.00 93.75 672 GLY A N 1
ATOM 5108 C CA . GLY A 1 672 ? 11.117 13.527 -22.256 1.00 93.75 672 GLY A CA 1
ATOM 5109 C C . GLY A 1 672 ? 11.973 13.925 -21.053 1.00 93.75 672 GLY A C 1
ATOM 5110 O O . GLY A 1 672 ? 12.466 13.048 -20.349 1.00 93.75 672 GLY A O 1
ATOM 5111 N N . ALA A 1 673 ? 12.081 15.225 -20.759 1.00 94.19 673 ALA A N 1
ATOM 5112 C CA . ALA A 1 673 ? 12.778 15.713 -19.564 1.00 94.19 673 ALA A CA 1
ATOM 5113 C C . ALA A 1 673 ? 12.099 15.218 -18.274 1.00 94.19 673 ALA A C 1
ATOM 5115 O O . ALA A 1 673 ? 12.760 14.696 -17.379 1.00 94.19 673 ALA A O 1
ATOM 5116 N N . GLN A 1 674 ? 10.767 15.305 -18.219 1.00 95.50 674 GLN A N 1
ATOM 5117 C CA . GLN A 1 674 ? 9.961 14.809 -17.100 1.00 95.50 674 GLN A CA 1
ATOM 5118 C C . GLN A 1 674 ? 10.095 13.292 -16.913 1.00 95.50 674 GLN A C 1
ATOM 5120 O O . GLN A 1 674 ? 10.203 12.812 -15.787 1.00 95.50 674 GLN A O 1
ATOM 5125 N N . LEU A 1 675 ? 10.121 12.531 -18.013 1.00 95.81 675 LEU A N 1
ATOM 5126 C CA . LEU A 1 675 ? 10.352 11.088 -17.982 1.00 95.81 675 LEU A CA 1
ATOM 5127 C C . LEU A 1 675 ? 11.758 10.737 -17.461 1.00 95.81 675 LEU A C 1
ATOM 5129 O O . LEU A 1 675 ? 11.892 9.824 -16.647 1.00 95.81 675 LEU A O 1
ATOM 5133 N N . ALA A 1 676 ? 12.794 11.461 -17.896 1.00 94.44 676 ALA A N 1
ATOM 5134 C CA . ALA A 1 676 ? 14.158 11.273 -17.404 1.00 94.44 676 ALA A CA 1
ATOM 5135 C C . ALA A 1 676 ? 14.262 11.573 -15.896 1.00 94.44 676 ALA A C 1
ATOM 5137 O O . ALA A 1 676 ? 14.886 10.813 -15.155 1.00 94.44 676 ALA A O 1
ATOM 5138 N N . GLU A 1 677 ? 13.599 12.634 -15.429 1.00 94.38 677 GLU A N 1
ATOM 5139 C CA . GLU A 1 677 ? 13.566 13.027 -14.019 1.00 94.38 677 GLU A CA 1
ATOM 5140 C C . GLU A 1 677 ? 12.909 11.964 -13.124 1.00 94.38 677 GLU A C 1
ATOM 5142 O O . GLU A 1 677 ? 13.506 11.552 -12.130 1.00 94.38 677 GLU A O 1
ATOM 5147 N N . VAL A 1 678 ? 11.722 11.454 -13.481 1.00 94.06 678 VAL A N 1
ATOM 5148 C CA . VAL A 1 678 ? 11.059 10.424 -12.656 1.00 94.06 678 VAL A CA 1
ATOM 5149 C C . VAL A 1 678 ? 11.759 9.070 -12.734 1.00 94.06 678 VAL A C 1
ATOM 5151 O O . VAL A 1 678 ? 11.812 8.362 -11.730 1.00 94.06 678 VAL A O 1
ATOM 5154 N N . ALA A 1 679 ? 12.356 8.711 -13.876 1.00 94.44 679 ALA A N 1
ATOM 5155 C CA . ALA A 1 679 ? 13.178 7.508 -13.971 1.00 94.44 679 ALA A CA 1
ATOM 5156 C C . ALA A 1 679 ? 14.397 7.590 -13.033 1.00 94.44 679 ALA A C 1
ATOM 5158 O O . ALA A 1 679 ? 14.732 6.607 -12.372 1.00 94.44 679 ALA A O 1
ATOM 5159 N N . ALA A 1 680 ? 15.025 8.763 -12.892 1.00 93.44 680 ALA A N 1
ATOM 5160 C CA . ALA A 1 680 ? 16.200 8.942 -12.040 1.00 93.44 680 ALA A CA 1
ATOM 5161 C C . ALA A 1 680 ? 15.971 8.591 -10.551 1.00 93.44 680 ALA A C 1
ATOM 5163 O O . ALA A 1 680 ? 16.946 8.254 -9.878 1.00 93.44 680 ALA A O 1
ATOM 5164 N N . LEU A 1 681 ? 14.716 8.586 -10.072 1.00 92.56 681 LEU A N 1
ATOM 5165 C CA . LEU A 1 681 ? 14.299 8.223 -8.704 1.00 92.56 681 LEU A CA 1
ATOM 5166 C C . LEU A 1 681 ? 14.456 6.726 -8.350 1.00 92.56 681 LEU A C 1
ATOM 5168 O O . LEU A 1 681 ? 14.234 6.343 -7.200 1.00 92.56 681 LEU A O 1
ATOM 5172 N N . LEU A 1 682 ? 14.753 5.869 -9.331 1.00 92.88 682 LEU A N 1
ATOM 5173 C CA . LEU A 1 682 ? 14.636 4.410 -9.225 1.00 92.88 682 LEU A CA 1
ATOM 5174 C C . LEU A 1 682 ? 15.990 3.677 -9.193 1.00 92.88 682 LEU A C 1
ATOM 5176 O O . LEU A 1 682 ? 17.045 4.276 -9.414 1.00 92.88 682 LEU A O 1
ATOM 5180 N N . SER A 1 683 ? 15.966 2.364 -8.926 1.00 89.31 683 SER A N 1
ATOM 5181 C CA . SER A 1 683 ? 17.153 1.503 -9.043 1.00 89.31 683 SER A CA 1
ATOM 5182 C C . SER A 1 683 ? 17.589 1.342 -10.509 1.00 89.31 683 SER A C 1
ATOM 5184 O O . SER A 1 683 ? 16.845 1.681 -11.431 1.00 89.31 683 SER A O 1
ATOM 5186 N N . TRP A 1 684 ? 18.804 0.840 -10.754 1.00 80.25 684 TRP A N 1
ATOM 5187 C CA . TRP A 1 684 ? 19.365 0.757 -12.110 1.00 80.25 684 TRP A CA 1
ATOM 5188 C C . TRP A 1 684 ? 18.539 -0.117 -13.072 1.00 80.25 684 TRP A C 1
ATOM 5190 O O . TRP A 1 684 ? 18.329 0.298 -14.208 1.00 80.25 684 TRP A O 1
ATOM 5200 N N . GLY A 1 685 ? 17.998 -1.255 -12.619 1.00 81.31 685 GLY A N 1
ATOM 5201 C CA . GLY A 1 685 ? 17.117 -2.095 -13.447 1.00 81.31 685 GLY A CA 1
ATOM 5202 C C . GLY A 1 685 ? 15.715 -1.501 -13.641 1.00 81.31 685 GLY A C 1
ATOM 5203 O O . GLY A 1 685 ? 15.141 -1.566 -14.729 1.00 81.31 685 GLY A O 1
ATOM 5204 N N . ASP A 1 686 ? 15.173 -0.853 -12.606 1.00 91.50 686 ASP A N 1
ATOM 5205 C CA . ASP A 1 686 ? 13.849 -0.221 -12.659 1.00 91.50 686 ASP A CA 1
ATOM 5206 C C . ASP A 1 686 ? 13.814 0.990 -13.605 1.00 91.50 686 ASP A C 1
ATOM 5208 O O . ASP A 1 686 ? 12.806 1.216 -14.281 1.00 91.50 686 ASP A O 1
ATOM 5212 N N . LYS A 1 687 ? 14.918 1.754 -13.673 1.00 92.50 687 LYS A N 1
ATOM 5213 C CA . LYS A 1 687 ? 15.100 2.898 -14.583 1.00 92.50 687 LYS A CA 1
ATOM 5214 C C . LYS A 1 687 ? 14.743 2.532 -16.011 1.00 92.50 687 LYS A C 1
ATOM 5216 O O . LYS A 1 687 ? 13.870 3.156 -16.608 1.00 92.50 687 LYS A O 1
ATOM 5221 N N . ASP A 1 688 ? 15.384 1.498 -16.536 1.00 91.62 688 ASP A N 1
ATOM 5222 C CA . ASP A 1 688 ? 15.234 1.089 -17.928 1.00 91.62 688 ASP A CA 1
ATOM 5223 C C . ASP A 1 688 ? 13.821 0.570 -18.230 1.00 91.62 688 ASP A C 1
ATOM 5225 O O . ASP A 1 688 ? 13.245 0.896 -19.271 1.00 91.62 688 ASP A O 1
ATOM 5229 N N . ALA A 1 689 ? 13.201 -0.140 -17.283 1.00 91.88 689 ALA A N 1
ATOM 5230 C CA . ALA A 1 689 ? 11.811 -0.576 -17.399 1.00 91.88 689 ALA A CA 1
ATOM 5231 C C . ALA A 1 689 ? 10.805 0.598 -17.410 1.00 91.88 689 ALA A C 1
ATOM 5233 O O . ALA A 1 689 ? 9.762 0.508 -18.067 1.00 91.88 689 ALA A O 1
ATOM 5234 N N . VAL A 1 690 ? 11.104 1.704 -16.717 1.00 94.06 690 VAL A N 1
ATOM 5235 C CA . VAL A 1 690 ? 10.283 2.930 -16.721 1.00 94.06 690 VAL A CA 1
ATOM 5236 C C . VAL A 1 690 ? 10.560 3.807 -17.933 1.00 94.06 690 VAL A C 1
ATOM 5238 O O . VAL A 1 690 ? 9.612 4.347 -18.497 1.00 94.06 690 VAL A O 1
ATOM 5241 N N . LEU A 1 691 ? 11.806 3.905 -18.398 1.00 94.25 691 LEU A N 1
ATOM 5242 C CA . LEU A 1 691 ? 12.140 4.591 -19.647 1.00 94.25 691 LEU A CA 1
ATOM 5243 C C . LEU A 1 691 ? 11.462 3.900 -20.840 1.00 94.25 691 LEU A C 1
ATOM 5245 O O . LEU A 1 691 ? 10.811 4.570 -21.642 1.00 94.25 691 LEU A O 1
ATOM 5249 N N . ALA A 1 692 ? 11.498 2.566 -20.912 1.00 90.56 692 ALA A N 1
ATOM 5250 C CA . ALA A 1 692 ? 10.782 1.801 -21.932 1.00 90.56 692 ALA A CA 1
ATOM 5251 C C . ALA A 1 692 ? 9.259 2.046 -21.882 1.00 90.56 692 ALA A C 1
ATOM 5253 O O . ALA A 1 692 ? 8.662 2.439 -22.883 1.00 90.56 692 ALA A O 1
ATOM 5254 N N . PHE A 1 693 ? 8.629 1.891 -20.713 1.00 92.12 693 PHE A N 1
ATOM 5255 C CA . PHE A 1 693 ? 7.179 2.072 -20.553 1.00 92.12 693 PHE A CA 1
ATOM 5256 C C . PHE A 1 693 ? 6.712 3.526 -20.757 1.00 92.12 693 PHE A C 1
ATOM 5258 O O . PHE A 1 693 ? 5.697 3.784 -21.404 1.00 92.12 693 PHE A O 1
ATOM 5265 N N . GLY A 1 694 ? 7.446 4.489 -20.206 1.00 92.38 694 GLY A N 1
ATOM 5266 C CA . GLY A 1 694 ? 7.121 5.910 -20.263 1.00 92.38 694 GLY A CA 1
ATOM 5267 C C . GLY A 1 694 ? 7.391 6.538 -21.624 1.00 92.38 694 GLY A C 1
ATOM 5268 O O . GLY A 1 694 ? 6.603 7.369 -22.078 1.00 92.38 694 GLY A O 1
ATOM 5269 N N . SER A 1 695 ? 8.447 6.106 -22.325 1.00 91.06 695 SER A N 1
ATOM 5270 C CA . SER A 1 695 ? 8.781 6.640 -23.652 1.00 91.06 695 SER A CA 1
ATOM 5271 C C . SER A 1 695 ? 7.660 6.407 -24.660 1.00 91.06 695 SER A C 1
ATOM 5273 O O . SER A 1 695 ? 7.462 7.248 -25.533 1.00 91.06 695 SER A O 1
ATOM 5275 N N . ALA A 1 696 ? 6.862 5.341 -24.512 1.00 88.62 696 ALA A N 1
ATOM 5276 C CA . ALA A 1 696 ? 5.667 5.099 -25.318 1.00 88.62 696 ALA A CA 1
ATOM 5277 C C . ALA A 1 696 ? 4.659 6.266 -25.255 1.00 88.62 696 ALA A C 1
ATOM 5279 O O . ALA A 1 696 ? 4.055 6.598 -26.275 1.00 88.62 696 ALA A O 1
ATOM 5280 N N . GLN A 1 697 ? 4.533 6.922 -24.096 1.00 90.31 697 GLN A N 1
ATOM 5281 C CA . GLN A 1 697 ? 3.572 8.001 -23.836 1.00 90.31 697 GLN A CA 1
ATOM 5282 C C . GLN A 1 697 ? 4.052 9.377 -24.322 1.00 90.31 697 GLN A C 1
ATOM 5284 O O . GLN A 1 697 ? 3.235 10.220 -24.700 1.00 90.31 697 GLN A O 1
ATOM 5289 N N . VAL A 1 698 ? 5.369 9.603 -24.346 1.00 93.31 698 VAL A N 1
ATOM 5290 C CA . VAL A 1 698 ? 5.963 10.827 -24.901 1.00 93.31 698 VAL A CA 1
ATOM 5291 C C . VAL A 1 698 ? 5.708 10.854 -26.412 1.00 93.31 698 VAL A C 1
ATOM 5293 O O . VAL A 1 698 ? 6.074 9.920 -27.126 1.00 93.31 698 VAL A O 1
ATOM 5296 N N . LYS A 1 699 ? 5.052 11.902 -26.923 1.00 91.06 699 LYS A N 1
ATOM 5297 C CA . LYS A 1 699 ? 4.693 11.996 -28.354 1.00 91.06 699 LYS A CA 1
ATOM 5298 C C . LYS A 1 699 ? 5.871 12.398 -29.240 1.00 91.06 699 LYS A C 1
ATOM 5300 O O . LYS A 1 699 ? 6.048 11.831 -30.312 1.00 91.06 699 LYS A O 1
ATOM 5305 N N . THR A 1 700 ? 6.651 13.369 -28.782 1.00 92.81 700 THR A N 1
ATOM 5306 C CA . THR A 1 700 ? 7.768 13.992 -29.500 1.00 92.81 700 THR A CA 1
ATOM 5307 C C . THR A 1 700 ? 8.883 14.313 -28.517 1.00 92.81 700 THR A C 1
ATOM 5309 O O . THR A 1 700 ? 8.595 14.644 -27.369 1.00 92.81 700 THR A O 1
ATOM 5312 N N . LEU A 1 701 ? 10.130 14.261 -28.973 1.00 95.31 701 LEU A N 1
ATOM 5313 C CA . LEU A 1 701 ? 11.323 14.588 -28.196 1.00 95.31 701 LEU A CA 1
ATOM 5314 C C . LEU A 1 701 ? 12.136 15.679 -28.887 1.00 95.31 701 LEU A C 1
ATOM 5316 O O . LEU A 1 701 ? 12.303 15.667 -30.106 1.00 95.31 701 LEU A O 1
ATOM 5320 N N . THR A 1 702 ? 12.722 16.571 -28.099 1.00 95.31 702 THR A N 1
ATOM 5321 C CA . THR A 1 702 ? 13.902 17.330 -28.520 1.00 95.31 702 THR A CA 1
ATOM 5322 C C . THR A 1 702 ? 15.170 16.479 -28.383 1.00 95.31 702 THR A C 1
ATOM 5324 O O . THR A 1 702 ? 15.217 15.496 -27.640 1.00 95.31 702 THR A O 1
ATOM 5327 N N . VAL A 1 703 ? 16.248 16.880 -29.062 1.00 92.75 703 VAL A N 1
ATOM 5328 C CA . VAL A 1 703 ? 17.565 16.226 -28.937 1.00 92.75 703 VAL A CA 1
ATOM 5329 C C . VAL A 1 703 ? 18.104 16.324 -27.504 1.00 92.75 703 VAL A C 1
ATOM 5331 O O . VAL A 1 703 ? 18.713 15.377 -27.016 1.00 92.75 703 VAL A O 1
ATOM 5334 N N . ALA A 1 704 ? 17.840 17.432 -26.801 1.00 93.38 704 ALA A N 1
ATOM 5335 C CA . ALA A 1 704 ? 18.237 17.612 -25.405 1.00 93.38 704 ALA A CA 1
ATOM 5336 C C . ALA A 1 704 ? 17.544 16.602 -24.472 1.00 93.38 704 ALA A C 1
ATOM 5338 O O . ALA A 1 704 ? 18.207 15.960 -23.660 1.00 93.38 704 ALA A O 1
ATOM 5339 N N . GLU A 1 705 ? 16.235 16.394 -24.636 1.00 95.62 705 GLU A N 1
ATOM 5340 C CA . GLU A 1 705 ? 15.489 15.382 -23.879 1.00 95.62 705 GLU A CA 1
ATOM 5341 C C . GLU A 1 705 ? 15.933 13.957 -24.226 1.00 95.62 705 GLU A C 1
ATOM 5343 O O . GLU A 1 705 ? 16.102 13.132 -23.333 1.00 95.62 705 GLU A O 1
ATOM 5348 N N . ALA A 1 706 ? 16.185 13.661 -25.505 1.00 94.88 706 ALA A N 1
ATOM 5349 C CA . ALA A 1 706 ? 16.717 12.361 -25.912 1.00 94.88 706 ALA A CA 1
ATOM 5350 C C . ALA A 1 706 ? 18.087 12.081 -25.265 1.00 94.88 706 ALA A C 1
ATOM 5352 O O . ALA A 1 706 ? 18.302 10.990 -24.738 1.00 94.88 706 ALA A O 1
ATOM 5353 N N . LYS A 1 707 ? 18.985 13.077 -25.212 1.00 94.56 707 LYS A N 1
ATOM 5354 C CA . LYS A 1 707 ? 20.258 12.984 -24.474 1.00 94.56 707 LYS A CA 1
ATOM 5355 C C . LYS A 1 707 ? 20.044 12.726 -22.978 1.00 94.56 707 LYS A C 1
ATOM 5357 O O . LYS A 1 707 ? 20.745 11.891 -22.416 1.00 94.56 707 LYS A O 1
ATOM 5362 N N . GLN A 1 708 ? 19.075 13.390 -22.340 1.00 94.19 708 GLN A N 1
ATOM 5363 C CA . GLN A 1 708 ? 18.738 13.163 -20.926 1.00 94.19 708 GLN A CA 1
ATOM 5364 C C . GLN A 1 708 ? 18.224 11.737 -20.676 1.00 94.19 708 GLN A C 1
ATOM 5366 O O . GLN A 1 708 ? 18.697 11.077 -19.754 1.00 94.19 708 GLN A O 1
ATOM 5371 N N . LEU A 1 709 ? 17.327 11.224 -21.523 1.00 94.50 709 LEU A N 1
ATOM 5372 C CA . LEU A 1 709 ? 16.824 9.847 -21.429 1.00 94.50 709 LEU A CA 1
ATOM 5373 C C . LEU A 1 709 ? 17.959 8.818 -21.572 1.00 94.50 709 LEU A C 1
ATOM 5375 O O . LEU A 1 709 ? 18.050 7.895 -20.766 1.00 94.50 709 LEU A O 1
ATOM 5379 N N . ILE A 1 710 ? 18.866 9.016 -22.537 1.00 93.12 710 ILE A N 1
ATOM 5380 C CA . ILE A 1 710 ? 20.036 8.146 -22.759 1.00 93.12 710 ILE A CA 1
ATOM 5381 C C . ILE A 1 710 ? 21.018 8.205 -21.576 1.00 93.12 710 ILE A C 1
ATOM 5383 O O . ILE A 1 710 ? 21.582 7.178 -21.194 1.00 93.12 710 ILE A O 1
ATOM 5387 N N . ALA A 1 711 ? 21.199 9.381 -20.967 1.00 91.69 711 ALA A N 1
ATOM 5388 C CA . ALA A 1 711 ? 22.052 9.566 -19.793 1.00 91.69 711 ALA A CA 1
ATOM 5389 C C . ALA A 1 711 ? 21.480 8.927 -18.511 1.00 91.69 711 ALA A C 1
ATOM 5391 O O . ALA A 1 711 ? 22.256 8.532 -17.642 1.00 91.69 711 ALA A O 1
ATOM 5392 N N . VAL A 1 712 ? 20.150 8.812 -18.390 1.00 92.12 712 VAL A N 1
ATOM 5393 C CA . VAL A 1 712 ? 19.481 8.176 -17.238 1.00 92.12 712 VAL A CA 1
ATOM 5394 C C . VAL A 1 712 ? 19.345 6.656 -17.395 1.00 92.12 712 VAL A C 1
ATOM 5396 O O . VAL A 1 712 ? 19.378 5.959 -16.380 1.00 92.12 712 VAL A O 1
ATOM 5399 N N . SER A 1 713 ? 19.231 6.126 -18.621 1.00 90.69 713 SER A N 1
ATOM 5400 C CA . SER A 1 713 ? 19.241 4.670 -18.860 1.00 90.69 713 SER A CA 1
ATOM 5401 C C . SER A 1 713 ? 20.562 4.005 -18.464 1.00 90.69 713 SER A C 1
ATOM 5403 O O . SER A 1 713 ? 21.622 4.634 -18.512 1.00 90.69 713 SER A O 1
ATOM 5405 N N . TYR A 1 714 ? 20.505 2.722 -18.100 1.00 86.62 714 TYR A N 1
ATOM 5406 C CA . TYR A 1 714 ? 21.641 1.958 -17.582 1.00 86.62 714 TYR A CA 1
ATOM 5407 C C . TYR A 1 714 ? 22.151 0.926 -18.599 1.00 86.62 714 TYR A C 1
ATOM 5409 O O . TYR A 1 714 ? 23.131 1.201 -19.297 1.00 86.62 714 TYR A O 1
ATOM 5417 N N . GLU A 1 715 ? 21.458 -0.204 -18.736 1.00 85.94 715 GLU A N 1
ATOM 5418 C CA . GLU A 1 715 ? 21.739 -1.283 -19.693 1.00 85.94 715 GLU A CA 1
ATOM 5419 C C . GLU A 1 715 ? 20.935 -1.092 -20.988 1.00 85.94 715 GLU A C 1
ATOM 5421 O O . GLU A 1 715 ? 21.459 -1.245 -22.091 1.00 85.94 715 GLU A O 1
ATOM 5426 N N . ALA A 1 716 ? 19.679 -0.647 -20.892 1.00 88.12 716 ALA A N 1
ATOM 5427 C CA . ALA A 1 716 ? 18.790 -0.463 -22.040 1.00 88.12 716 ALA A CA 1
ATOM 5428 C C . ALA A 1 716 ? 19.065 0.815 -22.859 1.00 88.12 716 ALA A C 1
ATOM 5430 O O . ALA A 1 716 ? 18.206 1.238 -23.636 1.00 88.12 716 ALA A O 1
ATOM 5431 N N . LYS A 1 717 ? 20.257 1.422 -22.747 1.00 89.94 717 LYS A N 1
ATOM 5432 C CA . LYS A 1 717 ? 20.657 2.640 -23.483 1.00 89.94 717 LYS A CA 1
ATOM 5433 C C . LYS A 1 717 ? 20.388 2.545 -24.984 1.00 89.94 717 LYS A C 1
ATOM 5435 O O . LYS A 1 717 ? 19.875 3.499 -25.569 1.00 89.94 717 LYS A O 1
ATOM 5440 N N . MET A 1 718 ? 20.673 1.388 -25.588 1.00 91.25 718 MET A N 1
ATOM 5441 C CA . MET A 1 718 ? 20.388 1.118 -27.000 1.00 91.25 718 MET A CA 1
ATOM 5442 C C . MET A 1 718 ? 18.880 1.201 -27.299 1.00 91.25 718 MET A C 1
ATOM 5444 O O . MET A 1 718 ? 18.456 1.973 -28.154 1.00 91.25 718 MET A O 1
ATOM 5448 N N . ASN A 1 719 ? 18.039 0.490 -26.544 1.00 90.06 719 ASN A N 1
ATOM 5449 C CA . ASN A 1 719 ? 16.582 0.533 -26.727 1.00 90.06 719 ASN A CA 1
ATOM 5450 C C . ASN A 1 719 ? 16.011 1.945 -26.494 1.00 90.06 719 ASN A C 1
ATOM 5452 O O . ASN A 1 719 ? 15.115 2.381 -27.224 1.00 90.06 719 ASN A O 1
ATOM 5456 N N . THR A 1 720 ? 16.569 2.687 -25.532 1.00 92.00 720 THR A N 1
ATOM 5457 C CA . THR A 1 720 ? 16.204 4.078 -25.234 1.00 92.00 720 THR A CA 1
ATOM 5458 C C . THR A 1 720 ? 16.529 5.018 -26.396 1.00 92.00 720 THR A C 1
ATOM 5460 O O . THR A 1 720 ? 15.650 5.780 -26.805 1.00 92.00 720 THR A O 1
ATOM 5463 N N . VAL A 1 721 ? 17.728 4.953 -26.997 1.00 93.00 721 VAL A N 1
ATOM 5464 C CA . VAL A 1 721 ? 18.055 5.790 -28.171 1.00 93.00 721 VAL A CA 1
ATOM 5465 C C . VAL A 1 721 ? 17.269 5.372 -29.412 1.00 93.00 721 VAL A C 1
ATOM 5467 O O . VAL A 1 721 ? 16.723 6.242 -30.085 1.00 93.00 721 VAL A O 1
ATOM 5470 N N . LEU A 1 722 ? 17.127 4.070 -29.688 1.00 91.94 722 LEU A N 1
ATOM 5471 C CA . LEU A 1 722 ? 16.369 3.570 -30.842 1.00 91.94 722 LEU A CA 1
ATOM 5472 C C . LEU A 1 722 ? 14.907 4.037 -30.801 1.00 91.94 722 LEU A C 1
ATOM 5474 O O . LEU A 1 722 ? 14.378 4.515 -31.806 1.00 91.94 722 LEU A O 1
ATOM 5478 N N . THR A 1 723 ? 14.281 3.980 -29.623 1.00 92.06 723 THR A N 1
ATOM 5479 C CA . THR A 1 723 ? 12.927 4.511 -29.410 1.00 92.06 723 THR A CA 1
ATOM 5480 C C . THR A 1 723 ? 12.906 6.034 -29.547 1.00 92.06 723 THR A C 1
ATOM 5482 O O . THR A 1 723 ? 12.037 6.576 -30.232 1.00 92.06 723 THR A O 1
ATOM 5485 N N . SER A 1 724 ? 13.881 6.734 -28.956 1.00 92.88 724 SER A N 1
ATOM 5486 C CA . SER A 1 724 ? 13.943 8.202 -28.967 1.00 92.88 724 SER A CA 1
ATOM 5487 C C . SER A 1 724 ? 14.116 8.785 -30.371 1.00 92.88 724 SER A C 1
ATOM 5489 O O . SER A 1 724 ? 13.430 9.745 -30.716 1.00 92.88 724 SER A O 1
ATOM 5491 N N . LEU A 1 725 ? 14.968 8.184 -31.209 1.00 93.94 725 LEU A N 1
ATOM 5492 C CA . LEU A 1 725 ? 15.209 8.607 -32.595 1.00 93.94 725 LEU A CA 1
ATOM 5493 C C . LEU A 1 725 ? 13.912 8.671 -33.412 1.00 93.94 725 LEU A C 1
ATOM 5495 O O . LEU A 1 725 ? 13.702 9.629 -34.149 1.00 93.94 725 LEU A O 1
ATOM 5499 N N . SER A 1 726 ? 13.005 7.705 -33.226 1.00 91.75 726 SER A N 1
ATOM 5500 C CA . SER A 1 726 ? 11.700 7.680 -33.910 1.00 91.75 726 SER A CA 1
ATOM 5501 C C . SER A 1 726 ? 10.751 8.825 -33.523 1.00 91.75 726 SER A C 1
ATOM 5503 O O . SER A 1 726 ? 9.732 9.023 -34.183 1.00 91.75 726 SER A O 1
ATOM 5505 N N . LYS A 1 727 ? 11.079 9.579 -32.465 1.00 93.88 727 LYS A N 1
ATOM 5506 C CA . LYS A 1 727 ? 10.235 10.621 -31.864 1.00 93.88 727 LYS A CA 1
ATOM 5507 C C . LYS A 1 727 ? 10.825 12.028 -31.956 1.00 93.88 727 LYS A C 1
ATOM 5509 O O . LYS A 1 727 ? 10.178 12.966 -31.496 1.00 93.88 727 LYS A O 1
ATOM 5514 N N . ILE A 1 728 ? 12.007 12.203 -32.551 1.00 95.38 728 ILE A N 1
ATOM 5515 C CA . ILE A 1 728 ? 12.589 13.528 -32.809 1.00 95.38 728 ILE A CA 1
ATOM 5516 C C . ILE A 1 728 ? 12.135 13.994 -34.205 1.00 95.38 728 ILE A C 1
ATOM 5518 O O . ILE A 1 728 ? 12.627 13.465 -35.206 1.00 95.38 728 ILE A O 1
ATOM 5522 N N . PRO A 1 729 ? 11.192 14.951 -34.318 1.00 92.19 729 PRO A N 1
ATOM 5523 C CA . PRO A 1 729 ? 10.739 15.431 -35.618 1.00 92.19 729 PRO A CA 1
ATOM 5524 C C . PRO A 1 729 ? 11.869 16.178 -36.336 1.00 92.19 729 PRO A C 1
ATOM 5526 O O . PRO A 1 729 ? 12.558 16.999 -35.735 1.00 92.19 729 PRO A O 1
ATOM 5529 N N . ASN A 1 730 ? 12.025 15.923 -37.637 1.00 90.88 730 ASN A N 1
ATOM 5530 C CA . ASN A 1 730 ? 13.015 16.574 -38.507 1.00 90.88 730 ASN A CA 1
ATOM 5531 C C . ASN A 1 730 ? 14.479 16.446 -38.028 1.00 90.88 730 ASN A C 1
ATOM 5533 O O . ASN A 1 730 ? 15.268 17.369 -38.228 1.00 90.88 730 ASN A O 1
ATOM 5537 N N . LEU A 1 731 ? 14.845 15.308 -37.418 1.00 95.06 731 LEU A N 1
ATOM 5538 C CA . LEU A 1 731 ? 16.215 15.018 -36.977 1.00 95.06 731 LEU A CA 1
ATOM 5539 C C . LEU A 1 731 ? 17.238 15.276 -38.101 1.00 95.06 731 LEU A C 1
ATOM 5541 O O . LEU A 1 731 ? 17.136 14.693 -39.183 1.00 95.06 731 LEU A O 1
ATOM 5545 N N . THR A 1 732 ? 18.241 16.116 -37.836 1.00 94.56 732 THR A N 1
ATOM 5546 C CA . THR A 1 732 ? 19.341 16.389 -38.782 1.00 94.56 732 THR A CA 1
ATOM 5547 C C . THR A 1 732 ? 20.502 15.405 -38.614 1.00 94.56 732 THR A C 1
ATOM 5549 O O . THR A 1 732 ? 20.617 14.716 -37.597 1.00 94.56 732 THR A O 1
ATOM 5552 N N . GLY A 1 733 ? 21.412 15.341 -39.592 1.00 92.81 733 GLY A N 1
ATOM 5553 C CA . GLY A 1 733 ? 22.612 14.503 -39.482 1.00 92.81 733 GLY A CA 1
ATOM 5554 C C . GLY A 1 733 ? 23.550 14.951 -38.356 1.00 92.81 733 GLY A C 1
ATOM 5555 O O . GLY A 1 733 ? 24.154 14.119 -37.683 1.00 92.81 733 GLY A O 1
ATOM 5556 N N . SER A 1 734 ? 23.610 16.258 -38.104 1.00 94.56 734 SER A N 1
ATOM 5557 C CA . SER A 1 734 ? 24.364 16.876 -37.007 1.00 94.56 734 SER A CA 1
ATOM 5558 C C . SER A 1 734 ? 23.796 16.469 -35.642 1.00 94.56 734 SER A C 1
ATOM 5560 O O . SER A 1 734 ? 24.533 16.027 -34.764 1.00 94.56 734 SER A O 1
ATOM 5562 N N . GLN A 1 735 ? 22.470 16.514 -35.496 1.00 95.88 735 GLN A N 1
ATOM 5563 C CA . GLN A 1 735 ? 21.772 16.079 -34.283 1.00 95.88 735 GLN A CA 1
ATOM 5564 C C . GLN A 1 735 ? 21.869 14.563 -34.058 1.00 95.88 735 GLN A C 1
ATOM 5566 O O . GLN A 1 735 ? 21.970 14.108 -32.920 1.00 95.88 735 GLN A O 1
ATOM 5571 N N . LEU A 1 736 ? 21.874 13.764 -35.132 1.00 96.06 736 LEU A N 1
ATOM 5572 C CA . LEU A 1 736 ? 22.153 12.331 -35.041 1.00 96.06 736 LEU A CA 1
ATOM 5573 C C . LEU A 1 736 ? 23.587 12.079 -34.552 1.00 96.06 736 LEU A C 1
ATOM 5575 O O . LEU A 1 736 ? 23.786 11.267 -33.652 1.00 96.06 736 LEU A O 1
ATOM 5579 N N . LEU A 1 737 ? 24.578 12.797 -35.089 1.00 94.69 737 LEU A N 1
ATOM 5580 C CA . LEU A 1 737 ? 25.976 12.686 -34.663 1.00 94.69 737 LEU A CA 1
ATOM 5581 C C . LEU A 1 737 ? 26.142 13.002 -33.166 1.00 94.69 737 LEU A C 1
ATOM 5583 O O . LEU A 1 737 ? 26.827 12.268 -32.457 1.00 94.69 737 LEU A O 1
ATOM 5587 N N . GLU A 1 738 ? 25.462 14.039 -32.674 1.00 94.62 738 GLU A N 1
ATOM 5588 C CA . GLU A 1 738 ? 25.413 14.402 -31.251 1.00 94.62 738 GLU A CA 1
ATOM 5589 C C . GLU A 1 738 ? 24.841 13.301 -30.334 1.00 94.62 738 GLU A C 1
ATOM 5591 O O . GLU A 1 738 ? 25.192 13.255 -29.155 1.00 94.62 738 GLU A O 1
ATOM 5596 N N . LEU A 1 739 ? 23.953 12.437 -30.841 1.00 95.25 739 LEU A N 1
ATOM 5597 C CA . LEU A 1 739 ? 23.410 11.286 -30.104 1.00 95.25 739 LEU A CA 1
ATOM 5598 C C . LEU A 1 739 ? 24.343 10.070 -30.206 1.00 95.25 739 LEU A C 1
ATOM 5600 O O . LEU A 1 739 ? 24.598 9.404 -29.207 1.00 95.25 739 LEU A O 1
ATOM 5604 N N . VAL A 1 740 ? 24.912 9.819 -31.388 1.00 94.50 740 VAL A N 1
ATOM 5605 C CA . VAL A 1 740 ? 25.898 8.751 -31.652 1.00 94.50 740 VAL A CA 1
ATOM 5606 C C . VAL A 1 740 ? 27.165 8.923 -30.801 1.00 94.50 740 VAL A C 1
ATOM 5608 O O . VAL A 1 740 ? 27.783 7.941 -30.391 1.00 94.50 740 VAL A O 1
ATOM 5611 N N . GLN A 1 741 ? 27.549 10.159 -30.479 1.00 94.12 741 GLN A N 1
ATOM 5612 C CA . GLN A 1 741 ? 28.691 10.450 -29.605 1.00 94.12 741 GLN A CA 1
ATOM 5613 C C . GLN A 1 741 ? 28.518 9.973 -28.149 1.00 94.12 741 GLN A C 1
ATOM 5615 O O . GLN A 1 741 ? 29.523 9.865 -27.452 1.00 94.12 741 GLN A O 1
ATOM 5620 N N . LEU A 1 742 ? 27.302 9.630 -27.701 1.00 92.62 742 LEU A N 1
ATOM 5621 C CA . LEU A 1 742 ? 27.050 9.080 -26.358 1.00 92.62 742 LEU A CA 1
ATOM 5622 C C . LEU A 1 742 ? 27.377 7.578 -26.214 1.00 92.62 742 LEU A C 1
ATOM 5624 O O . LEU A 1 742 ? 27.265 7.040 -25.114 1.00 92.62 742 LEU A O 1
ATOM 5628 N N . PHE A 1 743 ? 27.744 6.896 -27.304 1.00 92.56 743 PHE A N 1
ATOM 5629 C CA . PHE A 1 743 ? 27.864 5.435 -27.361 1.00 92.56 743 PHE A CA 1
ATOM 5630 C C . PHE A 1 743 ? 29.302 4.940 -27.572 1.00 92.56 743 PHE A C 1
ATOM 5632 O O . PHE A 1 743 ? 30.147 5.627 -28.154 1.00 92.56 743 PHE A O 1
ATOM 5639 N N . ASN A 1 744 ? 29.569 3.710 -27.125 1.00 88.75 744 ASN A N 1
ATOM 5640 C CA . ASN A 1 744 ? 30.827 3.000 -27.371 1.00 88.75 744 ASN A CA 1
ATOM 5641 C C . ASN A 1 744 ? 30.906 2.507 -28.827 1.00 88.75 744 ASN A C 1
ATOM 5643 O O . ASN A 1 744 ? 29.897 2.442 -29.524 1.00 88.75 744 ASN A O 1
ATOM 5647 N N . TRP A 1 745 ? 32.110 2.194 -29.321 1.00 81.19 745 TRP A N 1
ATOM 5648 C CA . TRP A 1 745 ? 32.376 2.097 -30.768 1.00 81.19 745 TRP A CA 1
ATOM 5649 C C . TRP A 1 745 ? 31.488 1.095 -31.529 1.00 81.19 745 TRP A C 1
ATOM 5651 O O . TRP A 1 745 ? 30.995 1.456 -32.593 1.00 81.19 745 TRP A O 1
ATOM 5661 N N . GLY A 1 746 ? 31.219 -0.096 -30.979 1.00 80.12 746 GLY A N 1
ATOM 5662 C CA . GLY A 1 746 ? 30.330 -1.083 -31.616 1.00 80.12 746 GLY A CA 1
ATOM 5663 C C . GLY A 1 746 ? 28.852 -0.665 -31.658 1.00 80.12 746 GLY A C 1
ATOM 5664 O O . GLY A 1 746 ? 28.158 -0.918 -32.640 1.00 80.12 746 GLY A O 1
ATOM 5665 N N . ASP A 1 747 ? 28.372 0.053 -30.637 1.00 90.88 747 ASP A N 1
ATOM 5666 C CA . ASP A 1 747 ? 26.986 0.536 -30.572 1.00 90.88 747 ASP A CA 1
ATOM 5667 C C . ASP A 1 747 ? 26.705 1.658 -31.582 1.00 90.88 747 ASP A C 1
ATOM 5669 O O . ASP A 1 747 ? 25.587 1.777 -32.091 1.00 90.88 747 ASP A O 1
ATOM 5673 N N . LYS A 1 748 ? 27.713 2.491 -31.891 1.00 93.75 748 LYS A N 1
ATOM 5674 C CA . LYS A 1 748 ? 27.560 3.661 -32.774 1.00 93.75 748 LYS A CA 1
ATOM 5675 C C . LYS A 1 748 ? 26.938 3.302 -34.114 1.00 93.75 748 LYS A C 1
ATOM 5677 O O . LYS A 1 748 ? 26.067 4.031 -34.585 1.00 93.75 748 LYS A O 1
ATOM 5682 N N . ASP A 1 749 ? 27.339 2.181 -34.704 1.00 93.19 749 ASP A N 1
ATOM 5683 C CA . ASP A 1 749 ? 26.843 1.757 -36.011 1.00 93.19 749 ASP A CA 1
ATOM 5684 C C . ASP A 1 749 ? 25.337 1.467 -35.997 1.00 93.19 749 ASP A C 1
ATOM 5686 O O . ASP A 1 749 ? 24.624 1.875 -36.916 1.00 93.19 749 ASP A O 1
ATOM 5690 N N . LEU A 1 750 ? 24.824 0.847 -34.930 1.00 93.31 750 LEU A N 1
ATOM 5691 C CA . LEU A 1 750 ? 23.393 0.580 -34.763 1.00 93.31 750 LEU A CA 1
ATOM 5692 C C . LEU A 1 750 ? 22.595 1.883 -34.609 1.00 93.31 750 LEU A C 1
ATOM 5694 O O . LEU A 1 750 ? 21.548 2.046 -35.243 1.00 93.31 750 LEU A O 1
ATOM 5698 N N . VAL A 1 751 ? 23.118 2.840 -33.834 1.00 95.06 751 VAL A N 1
ATOM 5699 C CA . VAL A 1 751 ? 22.500 4.164 -33.646 1.00 95.06 751 VAL A CA 1
ATOM 5700 C C . VAL A 1 751 ? 22.498 4.968 -34.952 1.00 95.06 751 VAL A C 1
ATOM 5702 O O . VAL A 1 751 ? 21.471 5.549 -35.306 1.00 95.06 751 VAL A O 1
ATOM 5705 N N . ILE A 1 752 ? 23.597 4.949 -35.720 1.00 95.25 752 ILE A N 1
ATOM 5706 C CA . ILE A 1 752 ? 23.673 5.578 -37.049 1.00 95.25 752 ILE A CA 1
ATOM 5707 C C . ILE A 1 752 ? 22.656 4.929 -38.000 1.00 95.25 752 ILE A C 1
ATOM 5709 O O . ILE A 1 752 ? 21.844 5.632 -38.600 1.00 95.25 752 ILE A O 1
ATOM 5713 N N . LEU A 1 753 ? 22.648 3.597 -38.125 1.00 93.69 753 LEU A N 1
ATOM 5714 C CA . LEU A 1 753 ? 21.754 2.868 -39.037 1.00 93.69 753 LEU A CA 1
ATOM 5715 C C . LEU A 1 753 ? 20.267 3.048 -38.707 1.00 93.69 753 LEU A C 1
ATOM 5717 O O . LEU A 1 753 ? 19.431 3.040 -39.614 1.00 93.69 753 LEU A O 1
ATOM 5721 N N . ALA A 1 754 ? 19.918 3.214 -37.431 1.00 94.12 754 ALA A N 1
ATOM 5722 C CA . ALA A 1 754 ? 18.562 3.552 -37.017 1.00 94.12 754 ALA A CA 1
ATOM 5723 C C . ALA A 1 754 ? 18.226 5.022 -37.306 1.00 94.12 754 ALA A C 1
ATOM 5725 O O . ALA A 1 754 ? 17.193 5.306 -37.915 1.00 94.12 754 ALA A O 1
ATOM 5726 N N . GLY A 1 755 ? 19.114 5.950 -36.943 1.00 94.31 755 GLY A N 1
ATOM 5727 C CA . GLY A 1 755 ? 18.925 7.381 -37.164 1.00 94.31 755 GLY A CA 1
ATOM 5728 C C . GLY A 1 755 ? 18.790 7.747 -38.641 1.00 94.31 755 GLY A C 1
ATOM 5729 O O . GLY A 1 755 ? 17.905 8.512 -39.012 1.00 94.31 755 GLY A O 1
ATOM 5730 N N . LEU A 1 756 ? 19.580 7.129 -39.521 1.00 95.00 756 LEU A N 1
ATOM 5731 C CA . LEU A 1 756 ? 19.506 7.358 -40.967 1.00 95.00 756 LEU A CA 1
ATOM 5732 C C . LEU A 1 756 ? 18.179 6.914 -41.609 1.00 95.00 756 LEU A C 1
ATOM 5734 O O . LEU A 1 756 ? 17.883 7.325 -42.732 1.00 95.00 756 LEU A O 1
ATOM 5738 N N . LYS A 1 757 ? 17.344 6.124 -40.920 1.00 93.31 757 LYS A N 1
ATOM 5739 C CA . LYS A 1 757 ? 15.973 5.843 -41.379 1.00 93.31 757 LYS A CA 1
ATOM 5740 C C . LYS A 1 757 ? 15.075 7.074 -41.219 1.00 93.31 757 LYS A C 1
ATOM 5742 O O . LYS A 1 757 ? 14.282 7.341 -42.119 1.00 93.31 757 LYS A O 1
ATOM 5747 N N . VAL A 1 758 ? 15.239 7.830 -40.128 1.00 92.94 758 VAL A N 1
ATOM 5748 C CA . VAL A 1 758 ? 14.392 8.982 -39.763 1.00 92.94 758 VAL A CA 1
ATOM 5749 C C . VAL A 1 758 ? 14.945 10.339 -40.213 1.00 92.94 758 VAL A C 1
ATOM 5751 O O . VAL A 1 758 ? 14.156 11.231 -40.511 1.00 92.94 758 VAL A O 1
ATOM 5754 N N . VAL A 1 759 ? 16.268 10.496 -40.349 1.00 94.81 759 VAL A N 1
ATOM 5755 C CA . VAL A 1 759 ? 16.875 11.685 -40.978 1.00 94.81 759 VAL A CA 1
ATOM 5756 C C . VAL A 1 759 ? 16.424 11.752 -42.447 1.00 94.81 759 VAL A C 1
ATOM 5758 O O . VAL A 1 759 ? 16.666 10.787 -43.178 1.00 94.81 759 VAL A O 1
ATOM 5761 N N . PRO A 1 760 ? 15.775 12.830 -42.928 1.00 90.38 760 PRO A N 1
ATOM 5762 C CA . PRO A 1 760 ? 15.206 12.864 -44.278 1.00 90.38 760 PRO A CA 1
ATOM 5763 C C . PRO A 1 760 ? 16.272 13.046 -45.369 1.00 90.38 760 PRO A C 1
ATOM 5765 O O . PRO A 1 760 ? 16.257 12.327 -46.367 1.00 90.38 760 PRO A O 1
ATOM 5768 N N . THR A 1 761 ? 17.217 13.960 -45.148 1.00 91.75 761 THR A N 1
ATOM 5769 C CA . THR A 1 761 ? 18.276 14.390 -46.077 1.00 91.75 761 THR A CA 1
ATOM 5770 C C . THR A 1 761 ? 19.555 14.697 -45.303 1.00 91.75 761 THR A C 1
ATOM 5772 O O . THR A 1 761 ? 19.494 14.966 -44.104 1.00 91.75 761 THR A O 1
ATOM 5775 N N . LEU A 1 762 ? 20.707 14.710 -45.977 1.00 93.62 762 LEU A N 1
ATOM 5776 C CA . LEU A 1 762 ? 22.001 15.040 -45.368 1.00 93.62 762 LEU A CA 1
ATOM 5777 C C . LEU A 1 762 ? 22.785 16.072 -46.176 1.00 93.62 762 LEU A C 1
ATOM 5779 O O . LEU A 1 762 ? 22.736 16.073 -47.406 1.00 93.62 762 LEU A O 1
ATOM 5783 N N . SER A 1 763 ? 23.593 16.873 -45.482 1.00 94.19 763 SER A N 1
ATOM 5784 C CA . SER A 1 763 ? 24.744 17.545 -46.090 1.00 94.19 763 SER A CA 1
ATOM 5785 C C . SER A 1 763 ? 25.956 16.606 -46.201 1.00 94.19 763 SER A C 1
ATOM 5787 O O . SER A 1 763 ? 26.081 15.611 -45.481 1.00 94.19 763 SER A O 1
ATOM 5789 N N . VAL A 1 764 ? 26.898 16.951 -47.083 1.00 91.62 764 VAL A N 1
ATOM 5790 C CA . VAL A 1 764 ? 28.154 16.205 -47.293 1.00 91.62 764 VAL A CA 1
ATOM 5791 C C . VAL A 1 764 ? 28.982 16.120 -46.006 1.00 91.62 764 VAL A C 1
ATOM 5793 O O . VAL A 1 764 ? 29.495 15.052 -45.675 1.00 91.62 764 VAL A O 1
ATOM 5796 N N . ASN A 1 765 ? 29.058 17.212 -45.237 1.00 92.69 765 ASN A N 1
ATOM 5797 C CA . ASN A 1 765 ? 29.786 17.250 -43.966 1.00 92.69 765 ASN A CA 1
ATOM 5798 C C . ASN A 1 765 ? 29.143 16.358 -42.893 1.00 92.69 765 ASN A C 1
ATOM 5800 O O . ASN A 1 765 ? 29.857 15.677 -42.160 1.00 92.69 765 ASN A O 1
ATOM 5804 N N . GLU A 1 766 ? 27.812 16.300 -42.818 1.00 95.00 766 GLU A N 1
ATOM 5805 C CA . GLU A 1 766 ? 27.122 15.391 -41.895 1.00 95.00 766 GLU A CA 1
ATOM 5806 C C . GLU A 1 766 ? 27.334 13.927 -42.284 1.00 95.00 766 GLU A C 1
ATOM 5808 O O . GLU A 1 766 ? 27.669 13.112 -41.428 1.00 95.00 766 GLU A O 1
ATOM 5813 N N . ALA A 1 767 ? 27.213 13.593 -43.574 1.00 93.56 767 ALA A N 1
ATOM 5814 C CA . ALA A 1 767 ? 27.464 12.238 -44.058 1.00 93.56 767 ALA A CA 1
ATOM 5815 C C . ALA A 1 767 ? 28.915 11.793 -43.800 1.00 93.56 767 ALA A C 1
ATOM 5817 O O . ALA A 1 767 ? 29.145 10.692 -43.300 1.00 93.56 767 ALA A O 1
ATOM 5818 N N . LYS A 1 768 ? 29.887 12.675 -44.062 1.00 94.56 768 LYS A N 1
ATOM 5819 C CA . LYS A 1 768 ? 31.302 12.475 -43.728 1.00 94.56 768 LYS A CA 1
ATOM 5820 C C . LYS A 1 768 ? 31.501 12.213 -42.233 1.00 94.56 768 LYS A C 1
ATOM 5822 O O . LYS A 1 768 ? 32.141 11.230 -41.866 1.00 94.56 768 LYS A O 1
ATOM 5827 N N . ASN A 1 769 ? 30.939 13.056 -41.367 1.00 94.38 769 ASN A N 1
ATOM 5828 C CA . ASN A 1 769 ? 31.139 12.953 -39.921 1.00 94.38 769 ASN A CA 1
ATOM 5829 C C . ASN A 1 769 ? 30.445 11.718 -39.317 1.00 94.38 769 ASN A C 1
ATOM 5831 O O . ASN A 1 769 ? 31.013 11.075 -38.436 1.00 94.38 769 ASN A O 1
ATOM 5835 N N . LEU A 1 770 ? 29.268 11.331 -39.819 1.00 94.94 770 LEU A N 1
ATOM 5836 C CA . LEU A 1 770 ? 28.597 10.083 -39.432 1.00 94.94 770 LEU A CA 1
ATOM 5837 C C . LEU A 1 770 ? 29.400 8.848 -39.879 1.00 94.94 770 LEU A C 1
ATOM 5839 O O . LEU A 1 770 ? 29.578 7.920 -39.094 1.00 94.94 770 LEU A O 1
ATOM 5843 N N . LEU A 1 771 ? 29.965 8.851 -41.093 1.00 94.12 771 LEU A N 1
ATOM 5844 C CA . LEU A 1 771 ? 30.847 7.775 -41.569 1.00 94.12 771 LEU A CA 1
ATOM 5845 C C . LEU A 1 771 ? 32.192 7.721 -40.815 1.00 94.12 771 LEU A C 1
ATOM 5847 O O . LEU A 1 771 ? 32.775 6.647 -40.655 1.00 94.12 771 LEU A O 1
ATOM 5851 N N . ALA A 1 772 ? 32.679 8.864 -40.324 1.00 92.00 772 ALA A N 1
ATOM 5852 C CA . ALA A 1 772 ? 33.855 8.938 -39.458 1.00 92.00 772 ALA A CA 1
ATOM 5853 C C . ALA A 1 772 ? 33.581 8.370 -38.055 1.00 92.00 772 ALA A C 1
ATOM 5855 O O . ALA A 1 772 ? 34.462 7.733 -37.484 1.00 92.00 772 ALA A O 1
ATOM 5856 N N . ALA A 1 773 ? 32.374 8.585 -37.519 1.00 92.31 773 ALA A N 1
ATOM 5857 C CA . ALA A 1 773 ? 31.945 8.087 -36.211 1.00 92.31 773 ALA A CA 1
ATOM 5858 C C . ALA A 1 773 ? 31.588 6.587 -36.194 1.00 92.31 773 ALA A C 1
ATOM 5860 O O . ALA A 1 773 ? 31.573 5.987 -35.120 1.00 92.31 773 ALA A O 1
ATOM 5861 N N . SER A 1 774 ? 31.303 6.009 -37.363 1.00 92.00 774 SER A N 1
ATOM 5862 C CA . SER A 1 774 ? 31.102 4.572 -37.580 1.00 92.00 774 SER A CA 1
ATOM 5863 C C . SER A 1 774 ? 32.394 3.765 -37.367 1.00 92.00 774 SER A C 1
ATOM 5865 O O . SER A 1 774 ? 33.491 4.308 -37.545 1.00 92.00 774 SER A O 1
ATOM 5867 N N . TYR A 1 775 ? 32.278 2.472 -37.037 1.00 87.00 775 TYR A N 1
ATOM 5868 C CA . TYR A 1 775 ? 33.424 1.572 -36.844 1.00 87.00 775 TYR A CA 1
ATOM 5869 C C . TYR A 1 775 ? 33.450 0.404 -37.845 1.00 87.00 775 TYR A C 1
ATOM 5871 O O . TYR A 1 775 ? 34.289 0.420 -38.745 1.00 87.00 775 TYR A O 1
ATOM 5879 N N . GLU A 1 776 ? 32.527 -0.555 -37.747 1.00 87.44 776 GLU A N 1
ATOM 5880 C CA . GLU A 1 776 ? 32.543 -1.823 -38.499 1.00 87.44 776 GLU A CA 1
ATOM 5881 C C . GLU A 1 776 ? 31.638 -1.779 -39.739 1.00 87.44 776 GLU A C 1
ATOM 5883 O O . GLU A 1 776 ? 32.003 -2.213 -40.831 1.00 87.44 776 GLU A O 1
ATOM 5888 N N . GLN A 1 777 ? 30.434 -1.219 -39.603 1.00 90.38 777 GLN A N 1
ATOM 5889 C CA . GLN A 1 777 ? 29.380 -1.302 -40.621 1.00 90.38 777 GLN A CA 1
ATOM 5890 C C . GLN A 1 777 ? 29.462 -0.180 -41.670 1.00 90.38 777 GLN A C 1
ATOM 5892 O O . GLN A 1 777 ? 28.465 0.157 -42.319 1.00 90.38 777 GLN A O 1
ATOM 5897 N N . LYS A 1 778 ? 30.659 0.384 -41.887 1.00 91.31 778 LYS A N 1
ATOM 5898 C CA . LYS A 1 778 ? 30.904 1.550 -42.755 1.00 91.31 778 LYS A CA 1
ATOM 5899 C C . LYS A 1 778 ? 30.341 1.399 -44.162 1.00 91.31 778 LYS A C 1
ATOM 5901 O O . LYS A 1 778 ? 29.764 2.351 -44.680 1.00 91.31 778 LYS A O 1
ATOM 5906 N N . THR A 1 779 ? 30.436 0.219 -44.779 1.00 89.50 779 THR A N 1
ATOM 5907 C CA . THR A 1 779 ? 29.845 -0.027 -46.109 1.00 89.50 779 THR A CA 1
ATOM 5908 C C . THR A 1 779 ? 28.313 0.049 -46.093 1.00 89.50 779 THR A C 1
ATOM 5910 O O . THR A 1 779 ? 27.725 0.646 -46.996 1.00 89.50 779 THR A O 1
ATOM 5913 N N . ALA A 1 780 ? 27.652 -0.512 -45.075 1.00 91.31 780 ALA A N 1
ATOM 5914 C CA . ALA A 1 780 ? 26.192 -0.482 -44.955 1.00 91.31 780 ALA A CA 1
ATOM 5915 C C . ALA A 1 780 ? 25.686 0.934 -44.641 1.00 91.31 780 ALA A C 1
ATOM 5917 O O . ALA A 1 780 ? 24.742 1.411 -45.273 1.00 91.31 780 ALA A O 1
ATOM 5918 N N . ILE A 1 781 ? 26.372 1.635 -43.735 1.00 93.69 781 ILE A N 1
ATOM 5919 C CA . ILE A 1 781 ? 26.108 3.036 -43.399 1.00 93.69 781 ILE A CA 1
ATOM 5920 C C . ILE A 1 781 ? 26.296 3.921 -44.632 1.00 93.69 781 ILE A C 1
ATOM 5922 O O . ILE A 1 781 ? 25.362 4.621 -45.015 1.00 93.69 781 ILE A O 1
ATOM 5926 N N . ALA A 1 782 ? 27.432 3.827 -45.331 1.00 92.12 782 ALA A N 1
ATOM 5927 C CA . ALA A 1 782 ? 27.686 4.589 -46.553 1.00 92.12 782 ALA A CA 1
ATOM 5928 C C . ALA A 1 782 ? 26.634 4.345 -47.645 1.00 92.12 782 ALA A C 1
ATOM 5930 O O . ALA A 1 782 ? 26.217 5.296 -48.303 1.00 92.12 782 ALA A O 1
ATOM 5931 N N . LYS A 1 783 ? 26.139 3.110 -47.801 1.00 92.94 783 LYS A N 1
ATOM 5932 C CA . LYS A 1 783 ? 25.055 2.804 -48.747 1.00 92.94 783 LYS A CA 1
ATOM 5933 C C . LYS A 1 783 ? 23.775 3.590 -48.441 1.00 92.94 783 LYS A C 1
ATOM 5935 O O . LYS A 1 783 ? 23.128 4.057 -49.374 1.00 92.94 783 LYS A O 1
ATOM 5940 N N . ILE A 1 784 ? 23.424 3.775 -47.165 1.00 93.19 784 ILE A N 1
ATOM 5941 C CA . ILE A 1 784 ? 22.262 4.587 -46.758 1.00 93.19 784 ILE A CA 1
ATOM 5942 C C . ILE A 1 784 ? 22.582 6.089 -46.834 1.00 93.19 784 ILE A C 1
ATOM 5944 O O . ILE A 1 784 ? 21.763 6.860 -47.326 1.00 93.19 784 ILE A O 1
ATOM 5948 N N . LEU A 1 785 ? 23.782 6.524 -46.434 1.00 92.88 785 LEU A N 1
ATOM 5949 C CA . LEU A 1 785 ? 24.216 7.921 -46.583 1.00 92.88 785 LEU A CA 1
ATOM 5950 C C . LEU A 1 785 ? 24.084 8.394 -48.042 1.00 92.88 785 LEU A C 1
ATOM 5952 O O . LEU A 1 785 ? 23.534 9.461 -48.302 1.00 92.88 785 LEU A O 1
ATOM 5956 N N . MET A 1 786 ? 24.504 7.569 -49.005 1.00 92.06 786 MET A N 1
ATOM 5957 C CA . MET A 1 786 ? 24.439 7.897 -50.433 1.00 92.06 786 MET A CA 1
ATOM 5958 C C . MET A 1 786 ? 23.007 7.964 -50.995 1.00 92.06 786 MET A C 1
ATOM 5960 O O . MET A 1 786 ? 22.805 8.639 -52.005 1.00 92.06 786 MET A O 1
ATOM 5964 N N . THR A 1 787 ? 21.991 7.354 -50.365 1.00 91.31 787 THR A N 1
ATOM 5965 C CA . THR A 1 787 ? 20.581 7.579 -50.761 1.00 91.31 787 THR A CA 1
ATOM 5966 C C . THR A 1 787 ? 19.994 8.862 -50.167 1.00 91.31 787 THR A C 1
ATOM 5968 O O . THR A 1 787 ? 19.075 9.423 -50.755 1.00 91.31 787 THR A O 1
ATOM 5971 N N . LYS A 1 788 ? 20.543 9.351 -49.045 1.00 91.75 788 LYS A N 1
ATOM 5972 C CA . LYS A 1 788 ? 20.131 10.588 -48.347 1.00 91.75 788 LYS A CA 1
ATOM 5973 C C . LYS A 1 788 ? 20.850 11.852 -48.838 1.00 91.75 788 LYS A C 1
ATOM 5975 O O . LYS A 1 788 ? 20.403 12.961 -48.548 1.00 91.75 788 LYS A O 1
ATOM 5980 N N . LEU A 1 789 ? 21.955 11.684 -49.563 1.00 91.81 789 LEU A N 1
ATOM 5981 C CA . LEU A 1 789 ? 22.662 12.736 -50.298 1.00 91.81 789 LEU A CA 1
ATOM 5982 C C . LEU A 1 789 ? 22.032 12.959 -51.683 1.00 91.81 789 LEU A C 1
ATOM 5984 O O . LEU A 1 789 ? 21.483 12.031 -52.279 1.00 91.81 789 LEU A O 1
ATOM 5988 N N . GLY A 1 790 ? 22.153 14.175 -52.219 1.00 88.94 790 GLY A N 1
ATOM 5989 C CA . GLY A 1 790 ? 21.728 14.520 -53.581 1.00 88.94 790 GLY A CA 1
ATOM 5990 C C . GLY A 1 790 ? 22.687 14.011 -54.668 1.00 88.94 790 GLY A C 1
ATOM 5991 O O . GLY A 1 790 ? 23.264 12.923 -54.557 1.00 88.94 790 GLY A O 1
ATOM 5992 N N . ASN A 1 791 ? 22.853 14.814 -55.720 1.00 89.25 791 ASN A N 1
ATOM 5993 C CA . ASN A 1 791 ? 23.993 14.703 -56.633 1.00 89.25 791 ASN A CA 1
ATOM 5994 C C . ASN A 1 791 ? 25.242 15.250 -55.927 1.00 89.25 791 ASN A C 1
ATOM 5996 O O . ASN A 1 791 ? 25.133 16.182 -55.129 1.00 89.25 791 ASN A O 1
ATOM 6000 N N . LEU A 1 792 ? 26.409 14.678 -56.214 1.00 91.50 792 LEU A N 1
ATOM 6001 C CA . LEU A 1 792 ? 27.677 15.030 -55.568 1.00 91.50 792 LEU A CA 1
ATOM 6002 C C . LEU A 1 792 ? 28.673 15.585 -56.587 1.00 91.50 792 LEU A C 1
ATOM 6004 O O . LEU A 1 792 ? 28.683 15.159 -57.742 1.00 91.50 792 LEU A O 1
ATOM 6008 N N . SER A 1 793 ? 29.551 16.487 -56.154 1.00 90.50 793 SER A N 1
ATOM 6009 C CA . SER A 1 793 ? 30.786 16.762 -56.887 1.00 90.50 793 SER A CA 1
ATOM 6010 C C . SER A 1 793 ? 31.841 15.695 -56.582 1.00 90.50 793 SER A C 1
ATOM 6012 O O . SER A 1 793 ? 31.804 15.013 -55.552 1.00 90.50 793 SER A O 1
ATOM 6014 N N . SER A 1 794 ? 32.840 15.586 -57.452 1.00 87.06 794 SER A N 1
ATOM 6015 C CA . SER A 1 794 ? 34.005 14.721 -57.244 1.00 87.06 794 SER A CA 1
ATOM 6016 C C . SER A 1 794 ? 34.755 15.062 -55.942 1.00 87.06 794 SER A C 1
ATOM 6018 O O . SER A 1 794 ? 35.236 14.162 -55.254 1.00 87.06 794 SER A O 1
ATOM 6020 N N . ALA A 1 795 ? 34.774 16.340 -55.540 1.00 88.69 795 ALA A N 1
ATOM 6021 C CA . ALA A 1 795 ? 35.355 16.794 -54.275 1.00 88.69 795 ALA A CA 1
ATOM 6022 C C . ALA A 1 795 ? 34.552 16.326 -53.043 1.00 88.69 795 ALA A C 1
ATOM 6024 O O . ALA A 1 795 ? 35.152 15.901 -52.054 1.00 88.69 795 ALA A O 1
ATOM 6025 N N . ASP A 1 796 ? 33.216 16.326 -53.111 1.00 91.88 796 ASP A N 1
ATOM 6026 C CA . ASP A 1 796 ? 32.354 15.818 -52.030 1.00 91.88 796 ASP A CA 1
ATOM 6027 C C . ASP A 1 796 ? 32.576 14.319 -51.800 1.00 91.88 796 ASP A C 1
ATOM 6029 O O . ASP A 1 796 ? 32.682 13.856 -50.663 1.00 91.88 796 ASP A O 1
ATOM 6033 N N . VAL A 1 797 ? 32.700 13.555 -52.890 1.00 90.69 797 VAL A N 1
ATOM 6034 C CA . VAL A 1 797 ? 32.989 12.119 -52.826 1.00 90.69 797 VAL A CA 1
ATOM 6035 C C . VAL A 1 797 ? 34.354 11.872 -52.179 1.00 90.69 797 VAL A C 1
ATOM 6037 O O . VAL A 1 797 ? 34.442 11.048 -51.270 1.00 90.69 797 VAL A O 1
ATOM 6040 N N . ILE A 1 798 ? 35.397 12.621 -52.554 1.00 88.94 798 ILE A N 1
ATOM 6041 C CA . ILE A 1 798 ? 36.727 12.545 -51.917 1.00 88.94 798 ILE A CA 1
ATOM 6042 C C . ILE A 1 798 ? 36.649 12.889 -50.420 1.00 88.94 798 ILE A C 1
ATOM 6044 O O . ILE A 1 798 ? 37.230 12.181 -49.592 1.00 88.94 798 ILE A O 1
ATOM 6048 N N . ALA A 1 799 ? 35.887 13.922 -50.051 1.00 89.69 799 ALA A N 1
ATOM 6049 C CA . ALA A 1 799 ? 35.702 14.322 -48.658 1.00 89.69 799 ALA A CA 1
ATOM 6050 C C . ALA A 1 799 ? 35.045 13.221 -47.803 1.00 89.69 799 ALA A C 1
ATOM 6052 O O . ALA A 1 799 ? 35.418 13.070 -46.638 1.00 89.69 799 ALA A O 1
ATOM 6053 N N . ILE A 1 800 ? 34.122 12.436 -48.375 1.00 91.44 800 ILE A N 1
ATOM 6054 C CA . ILE A 1 800 ? 33.478 11.286 -47.716 1.00 91.44 800 ILE A CA 1
ATOM 6055 C C . ILE A 1 800 ? 34.404 10.051 -47.703 1.00 91.44 800 ILE A C 1
ATOM 6057 O O . ILE A 1 800 ? 34.509 9.387 -46.670 1.00 91.44 800 ILE A O 1
ATOM 6061 N N . ILE A 1 801 ? 35.131 9.761 -48.796 1.00 90.81 801 ILE A N 1
ATOM 6062 C CA . ILE A 1 801 ? 36.132 8.670 -48.867 1.00 90.81 801 ILE A CA 1
ATOM 6063 C C . ILE A 1 801 ? 37.172 8.807 -47.746 1.00 90.81 801 ILE A C 1
ATOM 6065 O O . ILE A 1 801 ? 37.550 7.807 -47.134 1.00 90.81 801 ILE A O 1
ATOM 6069 N N . GLY A 1 802 ? 37.597 10.033 -47.420 1.00 88.38 802 GLY A N 1
ATOM 6070 C CA . GLY A 1 802 ? 38.549 10.297 -46.334 1.00 88.38 802 GLY A CA 1
ATOM 6071 C C . GLY A 1 802 ? 38.141 9.725 -44.965 1.00 88.38 802 GLY A C 1
ATOM 6072 O O . GLY A 1 802 ? 39.012 9.409 -44.159 1.00 88.38 802 GLY A O 1
ATOM 6073 N N . SER A 1 803 ? 36.843 9.525 -44.717 1.00 90.75 803 SER A N 1
ATOM 6074 C CA . SER A 1 803 ? 36.296 8.995 -43.456 1.00 90.75 803 SER A CA 1
ATOM 6075 C C . SER A 1 803 ? 35.994 7.485 -43.476 1.00 90.75 803 SER A C 1
ATOM 6077 O O . SER A 1 803 ? 35.625 6.911 -42.447 1.00 90.75 803 SER A O 1
ATOM 6079 N N . ALA A 1 804 ? 36.164 6.820 -44.623 1.00 88.31 804 ALA A N 1
ATOM 6080 C CA . ALA A 1 804 ? 35.728 5.439 -44.852 1.00 88.31 804 ALA A CA 1
ATOM 6081 C C . ALA A 1 804 ? 36.626 4.341 -44.237 1.00 88.31 804 ALA A C 1
ATOM 6083 O O . ALA A 1 804 ? 36.234 3.175 -44.249 1.00 88.31 804 ALA A O 1
ATOM 6084 N N . GLY A 1 805 ? 37.805 4.678 -43.698 1.00 88.12 805 GLY A N 1
ATOM 6085 C CA . GLY A 1 805 ? 38.767 3.684 -43.192 1.00 88.12 805 GLY A CA 1
ATOM 6086 C C . GLY A 1 805 ? 39.301 2.802 -44.323 1.00 88.12 805 GLY A C 1
ATOM 6087 O O . GLY A 1 805 ? 39.807 3.333 -45.310 1.00 88.12 805 GLY A O 1
ATOM 6088 N N . ASP A 1 806 ? 39.130 1.486 -44.208 1.00 86.12 806 ASP A N 1
ATOM 6089 C CA . ASP A 1 806 ? 39.502 0.516 -45.250 1.00 86.12 806 ASP A CA 1
ATOM 6090 C C . ASP A 1 806 ? 38.383 0.289 -46.286 1.00 86.12 806 ASP A C 1
ATOM 6092 O O . ASP A 1 806 ? 38.619 -0.201 -47.386 1.00 86.12 806 ASP A O 1
ATOM 6096 N N . HIS A 1 807 ? 37.155 0.746 -46.014 1.00 90.00 807 HIS A N 1
ATOM 6097 C CA . HIS A 1 807 ? 35.999 0.586 -46.914 1.00 90.00 807 HIS A CA 1
ATOM 6098 C C . HIS A 1 807 ? 35.992 1.586 -48.088 1.00 90.00 807 HIS A C 1
ATOM 6100 O O . HIS A 1 807 ? 34.982 1.743 -48.784 1.00 90.00 807 HIS A O 1
ATOM 6106 N N . LYS A 1 808 ? 37.112 2.286 -48.309 1.00 91.62 808 LYS A N 1
ATOM 6107 C CA . LYS A 1 808 ? 37.256 3.406 -49.247 1.00 91.62 808 LYS A CA 1
ATOM 6108 C C . LYS A 1 808 ? 36.810 3.084 -50.667 1.00 91.62 808 LYS A C 1
ATOM 6110 O O . LYS A 1 808 ? 36.098 3.902 -51.241 1.00 91.62 808 LYS A O 1
ATOM 6115 N N . LEU A 1 809 ? 37.155 1.916 -51.219 1.00 91.06 809 LEU A N 1
ATOM 6116 C CA . LEU A 1 809 ? 36.732 1.535 -52.572 1.00 91.06 809 LEU A CA 1
ATOM 6117 C C . LEU A 1 809 ? 35.204 1.464 -52.701 1.00 91.06 809 LEU A C 1
ATOM 6119 O O . LEU A 1 809 ? 34.643 2.041 -53.629 1.00 91.06 809 LEU A O 1
ATOM 6123 N N . ALA A 1 810 ? 34.520 0.810 -51.759 1.00 89.81 810 ALA A N 1
ATOM 6124 C CA . ALA A 1 810 ? 33.063 0.683 -51.793 1.00 89.81 810 ALA A CA 1
ATOM 6125 C C . ALA A 1 810 ? 32.377 2.054 -51.661 1.00 89.81 810 ALA A C 1
ATOM 6127 O O . ALA A 1 810 ? 31.429 2.358 -52.387 1.00 89.81 810 ALA A O 1
ATOM 6128 N N . VAL A 1 811 ? 32.890 2.914 -50.775 1.00 91.06 811 VAL A N 1
ATOM 6129 C CA . VAL A 1 811 ? 32.407 4.295 -50.610 1.00 91.06 811 VAL A CA 1
ATOM 6130 C C . VAL A 1 811 ? 32.658 5.127 -51.870 1.00 91.06 811 VAL A C 1
ATOM 6132 O O . VAL A 1 811 ? 31.760 5.843 -52.309 1.00 91.06 811 VAL A O 1
ATOM 6135 N N . ALA A 1 812 ? 33.827 4.982 -52.498 1.00 90.75 812 ALA A N 1
ATOM 6136 C CA . ALA A 1 812 ? 34.166 5.649 -53.749 1.00 90.75 812 ALA A CA 1
ATOM 6137 C C . ALA A 1 812 ? 33.259 5.208 -54.901 1.00 90.75 812 ALA A C 1
ATOM 6139 O O . ALA A 1 812 ? 32.756 6.057 -55.625 1.00 90.75 812 ALA A O 1
ATOM 6140 N N . GLN A 1 813 ? 32.989 3.909 -55.049 1.00 91.25 813 GLN A N 1
ATOM 6141 C CA . GLN A 1 813 ? 32.093 3.383 -56.084 1.00 91.25 813 GLN A CA 1
ATOM 6142 C C . GLN A 1 813 ? 30.654 3.899 -55.918 1.00 91.25 813 GLN A C 1
ATOM 6144 O O . GLN A 1 813 ? 30.038 4.326 -56.896 1.00 91.25 813 GLN A O 1
ATOM 6149 N N . MET A 1 814 ? 30.129 3.914 -54.687 1.00 92.44 814 MET A N 1
ATOM 6150 C CA . MET A 1 814 ? 28.785 4.435 -54.406 1.00 92.44 814 MET A CA 1
ATOM 6151 C C . MET A 1 814 ? 28.697 5.960 -54.571 1.00 92.44 814 MET A C 1
ATOM 6153 O O . MET A 1 814 ? 27.706 6.456 -55.101 1.00 92.44 814 MET A O 1
ATOM 6157 N N . GLY A 1 815 ? 29.734 6.702 -54.170 1.00 90.00 815 GLY A N 1
ATOM 6158 C CA . GLY A 1 815 ? 29.809 8.152 -54.359 1.00 90.00 815 GLY A CA 1
ATOM 6159 C C . GLY A 1 815 ? 29.972 8.551 -55.826 1.00 90.00 815 GLY A C 1
ATOM 6160 O O . GLY A 1 815 ? 29.269 9.441 -56.297 1.00 90.00 815 GLY A O 1
ATOM 6161 N N . LEU A 1 816 ? 30.819 7.842 -56.581 1.00 89.62 816 LEU A N 1
ATOM 6162 C CA . LEU A 1 816 ? 31.018 8.039 -58.020 1.00 89.62 816 LEU A CA 1
ATOM 6163 C C . LEU A 1 816 ? 29.686 7.966 -58.775 1.00 89.62 816 LEU A C 1
ATOM 6165 O O . LEU A 1 816 ? 29.421 8.811 -59.627 1.00 89.62 816 LEU A O 1
ATOM 6169 N N . ALA A 1 817 ? 28.815 7.013 -58.428 1.00 87.81 817 ALA A N 1
ATOM 6170 C CA . ALA A 1 817 ? 27.483 6.872 -59.020 1.00 87.81 817 ALA A CA 1
ATOM 6171 C C . ALA A 1 817 ? 26.547 8.082 -58.783 1.00 87.81 817 ALA A C 1
ATOM 6173 O O . ALA A 1 817 ? 25.571 8.234 -59.514 1.00 87.81 817 ALA A O 1
ATOM 6174 N N . LYS A 1 818 ? 26.843 8.957 -57.807 1.00 89.44 818 LYS A N 1
ATOM 6175 C CA . LYS A 1 818 ? 26.140 10.233 -57.565 1.00 89.44 818 LYS A CA 1
ATOM 6176 C C . LYS A 1 818 ? 26.791 11.455 -58.222 1.00 89.44 818 LYS A C 1
ATOM 6178 O O . LYS A 1 818 ? 26.179 12.523 -58.226 1.00 89.44 818 LYS A O 1
ATOM 6183 N N . VAL A 1 819 ? 27.990 11.319 -58.790 1.00 89.38 819 VAL A N 1
ATOM 6184 C CA . VAL A 1 819 ? 28.610 12.361 -59.622 1.00 89.38 819 VAL A CA 1
ATOM 6185 C C . VAL A 1 819 ? 28.000 12.295 -61.019 1.00 89.38 819 VAL A C 1
ATOM 6187 O O . VAL A 1 819 ? 28.001 11.226 -61.629 1.00 89.38 819 VAL A O 1
ATOM 6190 N N . LEU A 1 820 ? 27.463 13.408 -61.532 1.00 83.81 820 LEU A N 1
ATOM 6191 C CA . LEU A 1 820 ? 26.819 13.451 -62.856 1.00 83.81 820 LEU A CA 1
ATOM 6192 C C . LEU A 1 820 ? 27.837 13.346 -64.001 1.00 83.81 820 LEU A C 1
ATOM 6194 O O . LEU A 1 820 ? 27.716 12.462 -64.848 1.00 83.81 820 LEU A O 1
ATOM 6198 N N . THR A 1 821 ? 28.849 14.215 -63.976 1.00 82.44 821 THR A N 1
ATOM 6199 C CA . THR A 1 821 ? 29.928 14.318 -64.968 1.00 82.44 821 THR A CA 1
ATOM 6200 C C . THR A 1 821 ? 31.257 14.171 -64.245 1.00 82.44 821 THR A C 1
ATOM 6202 O O . THR A 1 821 ? 31.467 14.828 -63.231 1.00 82.44 821 THR A O 1
ATOM 6205 N N . ILE A 1 822 ? 32.140 13.315 -64.754 1.00 85.75 822 ILE A N 1
ATOM 6206 C CA . ILE A 1 822 ? 33.460 13.053 -64.170 1.00 85.75 822 ILE A CA 1
ATOM 6207 C C . ILE A 1 822 ? 34.507 13.512 -65.183 1.00 85.75 822 ILE A C 1
ATOM 6209 O O . ILE A 1 822 ? 34.421 13.146 -66.356 1.00 85.75 822 ILE A O 1
ATOM 6213 N N . HIS A 1 823 ? 35.487 14.296 -64.744 1.00 87.69 823 HIS A N 1
ATOM 6214 C CA . HIS A 1 823 ? 36.624 14.714 -65.569 1.00 87.69 823 HIS A CA 1
ATOM 6215 C C . HIS A 1 823 ? 37.861 13.832 -65.321 1.00 87.69 823 HIS A C 1
ATOM 6217 O O . HIS A 1 823 ? 37.927 13.088 -64.340 1.00 87.69 823 HIS A O 1
ATOM 6223 N N . ALA A 1 824 ? 38.877 13.912 -66.185 1.00 86.31 824 ALA A N 1
ATOM 6224 C CA . ALA A 1 824 ? 40.130 13.174 -65.988 1.00 86.31 824 ALA A CA 1
ATOM 6225 C C . ALA A 1 824 ? 40.828 13.555 -64.663 1.00 86.31 824 ALA A C 1
ATOM 6227 O O . ALA A 1 824 ? 41.286 12.680 -63.926 1.00 86.31 824 ALA A O 1
ATOM 6228 N N . SER A 1 825 ? 40.809 14.847 -64.311 1.00 86.94 825 SER A N 1
ATOM 6229 C CA . SER A 1 825 ? 41.245 15.384 -63.011 1.00 86.94 825 SER A CA 1
ATOM 6230 C C . SER A 1 825 ? 40.551 14.722 -61.819 1.00 86.94 825 SER A C 1
ATOM 6232 O O . SER A 1 825 ? 41.175 14.472 -60.789 1.00 86.94 825 SER A O 1
ATOM 6234 N N . ASP A 1 826 ? 39.266 14.407 -61.966 1.00 88.25 826 ASP A N 1
ATOM 6235 C CA . ASP A 1 826 ? 38.445 13.844 -60.901 1.00 88.25 826 ASP A CA 1
ATOM 6236 C C . ASP A 1 826 ? 38.780 12.376 -60.677 1.00 88.25 826 ASP A C 1
ATOM 6238 O O . ASP A 1 826 ? 38.926 11.944 -59.538 1.00 88.25 826 ASP A O 1
ATOM 6242 N N . ALA A 1 827 ? 38.954 11.611 -61.758 1.00 88.06 827 ALA A N 1
ATOM 6243 C CA . ALA A 1 827 ? 39.389 10.220 -61.684 1.00 88.06 827 ALA A CA 1
ATOM 6244 C C . ALA A 1 827 ? 40.790 10.100 -61.058 1.00 88.06 827 ALA A C 1
ATOM 6246 O O . ALA A 1 827 ? 41.008 9.238 -60.205 1.00 88.06 827 ALA A O 1
ATOM 6247 N N . ILE A 1 828 ? 41.701 11.013 -61.415 1.00 89.00 828 ILE A N 1
ATOM 6248 C CA . ILE A 1 828 ? 43.024 11.177 -60.795 1.00 89.00 828 ILE A CA 1
ATOM 6249 C C . ILE A 1 828 ? 42.892 11.443 -59.287 1.00 89.00 828 ILE A C 1
ATOM 6251 O O . ILE A 1 828 ? 43.511 10.745 -58.483 1.00 89.00 828 ILE A O 1
ATOM 6255 N N . ALA A 1 829 ? 42.063 12.408 -58.881 1.00 88.25 829 ALA A N 1
ATOM 6256 C CA . ALA A 1 829 ? 41.909 12.791 -57.478 1.00 88.25 829 ALA A CA 1
ATOM 6257 C C . ALA A 1 829 ? 41.196 11.712 -56.633 1.00 88.25 829 ALA A C 1
ATOM 6259 O O . ALA A 1 829 ? 41.615 11.426 -55.510 1.00 88.25 829 ALA A O 1
ATOM 6260 N N . LEU A 1 830 ? 40.173 11.054 -57.189 1.00 88.75 830 LEU A N 1
ATOM 6261 C CA . LEU A 1 830 ? 39.472 9.924 -56.572 1.00 88.75 830 LEU A CA 1
ATOM 6262 C C . LEU A 1 830 ? 40.408 8.730 -56.366 1.00 88.75 830 LEU A C 1
ATOM 6264 O O . LEU A 1 830 ? 40.453 8.174 -55.271 1.00 88.75 830 LEU A O 1
ATOM 6268 N N . ALA A 1 831 ? 41.198 8.363 -57.377 1.00 89.62 831 ALA A N 1
ATOM 6269 C CA . ALA A 1 831 ? 42.199 7.306 -57.255 1.00 89.62 831 ALA A CA 1
ATOM 6270 C C . ALA A 1 831 ? 43.347 7.693 -56.306 1.00 89.62 831 ALA A C 1
ATOM 6272 O O . ALA A 1 831 ? 43.879 6.838 -55.599 1.00 89.62 831 ALA A O 1
ATOM 6273 N N . GLY A 1 832 ? 43.688 8.981 -56.210 1.00 88.69 832 GLY A N 1
ATOM 6274 C CA . GLY A 1 832 ? 44.614 9.510 -55.207 1.00 88.69 832 GLY A CA 1
ATOM 6275 C C . GLY A 1 832 ? 44.184 9.241 -53.758 1.00 88.69 832 GLY A C 1
ATOM 6276 O O . GLY A 1 832 ? 45.043 9.049 -52.901 1.00 88.69 832 GLY A O 1
ATOM 6277 N N . ALA A 1 833 ? 42.877 9.153 -53.486 1.00 88.19 833 ALA A N 1
ATOM 6278 C CA . ALA A 1 833 ? 42.333 8.870 -52.154 1.00 88.19 833 ALA A CA 1
ATOM 6279 C C . ALA A 1 833 ? 42.318 7.368 -51.771 1.00 88.19 833 ALA A C 1
ATOM 6281 O O . ALA A 1 833 ? 42.070 7.039 -50.601 1.00 88.19 833 ALA A O 1
ATOM 6282 N N . LEU A 1 834 ? 42.575 6.465 -52.729 1.00 89.75 834 LEU A N 1
ATOM 6283 C CA . LEU A 1 834 ? 42.510 5.006 -52.567 1.00 89.75 834 LEU A CA 1
ATOM 6284 C C . LEU A 1 834 ? 43.892 4.338 -52.447 1.00 89.75 834 LEU A C 1
ATOM 6286 O O . LEU A 1 834 ? 44.929 4.907 -52.788 1.00 89.75 834 LEU A O 1
ATOM 6290 N N . SER A 1 835 ? 43.897 3.094 -51.973 1.00 85.81 835 SER A N 1
ATOM 6291 C CA . SER A 1 835 ? 45.077 2.244 -51.775 1.00 85.81 835 SER A CA 1
ATOM 6292 C C . SER A 1 835 ? 45.262 1.223 -52.903 1.00 85.81 835 SER A C 1
ATOM 6294 O O . SER A 1 835 ? 44.304 0.584 -53.324 1.00 85.81 835 SER A O 1
ATOM 6296 N N . TRP A 1 836 ? 46.508 1.014 -53.341 1.00 86.88 836 TRP A N 1
ATOM 6297 C CA . TRP A 1 836 ? 46.919 -0.123 -54.184 1.00 86.88 836 TRP A CA 1
ATOM 6298 C C . TRP A 1 836 ? 45.960 -0.424 -55.367 1.00 86.88 836 TRP A C 1
ATOM 6300 O O . TRP A 1 836 ? 45.675 0.462 -56.170 1.00 86.88 836 TRP A O 1
ATOM 6310 N N . SER A 1 837 ? 45.458 -1.658 -55.482 1.00 81.56 837 SER A N 1
ATOM 6311 C CA . SER A 1 837 ? 44.562 -2.152 -56.546 1.00 81.56 837 SER A CA 1
ATOM 6312 C C . SER A 1 837 ? 43.190 -1.469 -56.631 1.00 81.56 837 SER A C 1
ATOM 6314 O O . SER A 1 837 ? 42.490 -1.588 -57.646 1.00 81.56 837 SER A O 1
ATOM 6316 N N . ASP A 1 838 ? 42.780 -0.756 -55.584 1.00 88.50 838 ASP A N 1
ATOM 6317 C CA . ASP A 1 838 ? 41.498 -0.053 -55.554 1.00 88.50 838 ASP A CA 1
ATOM 6318 C C . ASP A 1 838 ? 41.520 1.146 -56.505 1.00 88.50 838 ASP A C 1
ATOM 6320 O O . ASP A 1 838 ? 40.503 1.464 -57.124 1.00 88.50 838 ASP A O 1
ATOM 6324 N N . LYS A 1 839 ? 42.705 1.749 -56.693 1.00 89.44 839 LYS A N 1
ATOM 6325 C CA . LYS A 1 839 ? 42.954 2.810 -57.675 1.00 89.44 839 LYS A CA 1
ATOM 6326 C C . LYS A 1 839 ? 42.558 2.367 -59.075 1.00 89.44 839 LYS A C 1
ATOM 6328 O O . LYS A 1 839 ? 41.724 3.002 -59.709 1.00 89.44 839 LYS A O 1
ATOM 6333 N N . ASP A 1 840 ? 43.087 1.231 -59.522 1.00 86.50 840 ASP A N 1
ATOM 6334 C CA . ASP A 1 840 ? 42.797 0.693 -60.853 1.00 86.50 840 ASP A CA 1
ATOM 6335 C C . ASP A 1 840 ? 41.298 0.412 -61.033 1.00 86.50 840 ASP A C 1
ATOM 6337 O O . ASP A 1 840 ? 40.734 0.600 -62.109 1.00 86.50 840 ASP A O 1
ATOM 6341 N N . THR A 1 841 ? 40.641 -0.019 -59.952 1.00 87.75 841 THR A N 1
ATOM 6342 C CA . THR A 1 841 ? 39.220 -0.377 -59.946 1.00 87.75 841 THR A CA 1
ATOM 6343 C C . THR A 1 841 ? 38.312 0.860 -59.995 1.00 87.75 841 THR A C 1
ATOM 6345 O O . THR A 1 841 ? 37.313 0.846 -60.715 1.00 87.75 841 THR A O 1
ATOM 6348 N N . ILE A 1 842 ? 38.648 1.955 -59.296 1.00 89.31 842 ILE A N 1
ATOM 6349 C CA . ILE A 1 842 ? 37.887 3.211 -59.418 1.00 89.31 842 ILE A CA 1
ATOM 6350 C C . ILE A 1 842 ? 38.179 3.933 -60.738 1.00 89.31 842 ILE A C 1
ATOM 6352 O O . ILE A 1 842 ? 37.256 4.503 -61.314 1.00 89.31 842 ILE A O 1
ATOM 6356 N N . ILE A 1 843 ? 39.414 3.858 -61.255 1.00 88.75 843 ILE A N 1
ATOM 6357 C CA . ILE A 1 843 ? 39.794 4.431 -62.555 1.00 88.75 843 ILE A CA 1
ATOM 6358 C C . ILE A 1 843 ? 39.006 3.760 -63.683 1.00 88.75 843 ILE A C 1
ATOM 6360 O O . ILE A 1 843 ? 38.374 4.460 -64.472 1.00 88.75 843 ILE A O 1
ATOM 6364 N N . ALA A 1 844 ? 38.970 2.424 -63.729 1.00 85.56 844 ALA A N 1
ATOM 6365 C CA . ALA A 1 844 ? 38.192 1.688 -64.726 1.00 85.56 844 ALA A CA 1
ATOM 6366 C C . ALA A 1 844 ? 36.700 2.071 -64.685 1.00 85.56 844 ALA A C 1
ATOM 6368 O O . ALA A 1 844 ? 36.107 2.366 -65.723 1.00 85.56 844 ALA A O 1
ATOM 6369 N N . ASN A 1 845 ? 36.109 2.157 -63.487 1.00 85.38 845 ASN A N 1
ATOM 6370 C CA . ASN A 1 845 ? 34.718 2.581 -63.323 1.00 85.38 845 ASN A CA 1
ATOM 6371 C C . ASN A 1 845 ? 34.496 4.038 -63.765 1.00 85.38 845 ASN A C 1
ATOM 6373 O O . ASN A 1 845 ? 33.519 4.317 -64.460 1.00 85.38 845 ASN A O 1
ATOM 6377 N N . ALA A 1 846 ? 35.396 4.962 -63.415 1.00 86.31 846 ALA A N 1
ATOM 6378 C CA . ALA A 1 846 ? 35.317 6.360 -63.835 1.00 86.31 846 ALA A CA 1
ATOM 6379 C C . ALA A 1 846 ? 35.398 6.492 -65.365 1.00 86.31 846 ALA A C 1
ATOM 6381 O O . ALA A 1 846 ? 34.567 7.170 -65.961 1.00 86.31 846 ALA A O 1
ATOM 6382 N N . LEU A 1 847 ? 36.309 5.765 -66.020 1.00 85.06 847 LEU A N 1
ATOM 6383 C CA . LEU A 1 847 ? 36.489 5.763 -67.479 1.00 85.06 847 LEU A CA 1
ATOM 6384 C C . LEU A 1 847 ? 35.270 5.270 -68.272 1.00 85.06 847 LEU A C 1
ATOM 6386 O O . LEU A 1 847 ? 35.158 5.587 -69.453 1.00 85.06 847 LEU A O 1
ATOM 6390 N N . THR A 1 848 ? 34.323 4.557 -67.652 1.00 82.31 848 THR A N 1
ATOM 6391 C CA . THR A 1 848 ? 33.027 4.258 -68.298 1.00 82.31 848 THR A CA 1
ATOM 6392 C C . THR A 1 848 ? 32.087 5.469 -68.386 1.00 82.31 848 THR A C 1
ATOM 6394 O O . THR A 1 848 ? 31.062 5.384 -69.058 1.00 82.31 848 THR A O 1
ATOM 6397 N N . ARG A 1 849 ? 32.418 6.585 -67.716 1.00 81.50 849 ARG A N 1
ATOM 6398 C CA . ARG A 1 849 ? 31.543 7.754 -67.503 1.00 81.50 849 ARG A CA 1
ATOM 6399 C C . ARG A 1 849 ? 32.213 9.121 -67.713 1.00 81.50 849 ARG A C 1
ATOM 6401 O O . ARG A 1 849 ? 31.528 10.138 -67.604 1.00 81.50 849 ARG A O 1
ATOM 6408 N N . ILE A 1 850 ? 33.517 9.168 -67.987 1.00 79.19 850 ILE A N 1
ATOM 6409 C CA . ILE A 1 850 ? 34.207 10.404 -68.390 1.00 79.19 850 ILE A CA 1
ATOM 6410 C C . ILE A 1 850 ? 33.831 10.737 -69.844 1.00 79.19 850 ILE A C 1
ATOM 6412 O O . ILE A 1 850 ? 33.593 9.845 -70.659 1.00 79.19 850 ILE A O 1
ATOM 6416 N N . GLN A 1 851 ? 33.753 12.033 -70.147 1.00 71.38 851 GLN A N 1
ATOM 6417 C CA . GLN A 1 851 ? 33.563 12.577 -71.499 1.00 71.38 851 GLN A CA 1
ATOM 6418 C C . GLN A 1 851 ? 34.759 12.244 -72.426 1.00 71.38 851 GLN A C 1
ATOM 6420 O O . GLN A 1 851 ? 35.783 11.758 -71.941 1.00 71.38 851 GLN A O 1
ATOM 6425 N N . PRO A 1 852 ? 34.686 12.503 -73.748 1.00 77.31 852 PRO A N 1
ATOM 6426 C CA . PRO A 1 852 ? 35.854 12.395 -74.623 1.00 77.31 852 PRO A CA 1
ATOM 6427 C C . PRO A 1 852 ? 37.033 13.211 -74.075 1.00 77.31 852 PRO A C 1
ATOM 6429 O O . PRO A 1 852 ? 36.895 14.405 -73.812 1.00 77.31 852 PRO A O 1
ATOM 6432 N N . MET A 1 853 ? 38.175 12.550 -73.894 1.00 87.00 853 MET A N 1
ATOM 6433 C CA . MET A 1 853 ? 39.390 13.110 -73.290 1.00 87.00 853 MET A CA 1
ATOM 6434 C C . MET A 1 853 ? 40.538 13.145 -74.299 1.00 87.00 853 MET A C 1
ATOM 6436 O O . MET A 1 853 ? 40.485 12.459 -75.317 1.00 87.00 853 MET A O 1
ATOM 6440 N N . SER A 1 854 ? 41.586 13.904 -74.004 1.00 89.69 854 SER A N 1
ATOM 6441 C CA . SER A 1 854 ? 42.853 13.839 -74.741 1.00 89.69 854 SER A CA 1
ATOM 6442 C C . SER A 1 854 ? 43.689 12.612 -74.351 1.00 89.69 854 SER A C 1
ATOM 6444 O O . SER A 1 854 ? 43.552 12.053 -73.257 1.00 89.69 854 SER A O 1
ATOM 6446 N N . MET A 1 855 ? 44.636 12.220 -75.203 1.00 89.00 855 MET A N 1
ATOM 6447 C CA . MET A 1 855 ? 45.644 11.204 -74.896 1.00 89.00 855 MET A CA 1
ATOM 6448 C C . MET A 1 855 ? 46.503 11.620 -73.694 1.00 89.00 855 MET A C 1
ATOM 6450 O O . MET A 1 855 ? 46.887 10.779 -72.881 1.00 89.00 855 MET A O 1
ATOM 6454 N N . ALA A 1 856 ? 46.780 12.920 -73.545 1.00 87.50 856 ALA A N 1
ATOM 6455 C CA . ALA A 1 856 ? 47.508 13.457 -72.398 1.00 87.50 856 ALA A CA 1
ATOM 6456 C C . ALA A 1 856 ? 46.762 13.199 -71.075 1.00 87.50 856 ALA A C 1
ATOM 6458 O O . ALA A 1 856 ? 47.369 12.751 -70.101 1.00 87.50 856 ALA A O 1
ATOM 6459 N N . GLU A 1 857 ? 45.444 13.408 -71.056 1.00 89.19 857 GLU A N 1
ATOM 6460 C CA . GLU A 1 857 ? 44.581 13.080 -69.917 1.00 89.19 857 GLU A CA 1
ATOM 6461 C C . GLU A 1 857 ? 44.485 11.571 -69.672 1.00 89.19 857 GLU A C 1
ATOM 6463 O O . GLU A 1 857 ? 44.604 11.140 -68.526 1.00 89.19 857 GLU A O 1
ATOM 6468 N N . LEU A 1 858 ? 44.342 10.753 -70.721 1.00 88.50 858 LEU A N 1
ATOM 6469 C CA . LEU A 1 858 ? 44.294 9.292 -70.594 1.00 88.50 858 LEU A CA 1
ATOM 6470 C C . LEU A 1 858 ? 45.595 8.725 -69.990 1.00 88.50 858 LEU A C 1
ATOM 6472 O O . LEU A 1 858 ? 45.553 7.862 -69.110 1.00 88.50 858 LEU A O 1
ATOM 6476 N N . ILE A 1 859 ? 46.752 9.250 -70.405 1.00 86.50 859 ILE A N 1
ATOM 6477 C CA . ILE A 1 859 ? 48.066 8.907 -69.839 1.00 86.50 859 ILE A CA 1
ATOM 6478 C C . ILE A 1 859 ? 48.212 9.434 -68.401 1.00 86.50 859 ILE A C 1
ATOM 6480 O O . ILE A 1 859 ? 48.811 8.762 -67.561 1.00 86.50 859 ILE A O 1
ATOM 6484 N N . ALA A 1 860 ? 47.672 10.613 -68.081 1.00 88.00 860 ALA A N 1
ATOM 6485 C CA . ALA A 1 860 ? 47.680 11.131 -66.713 1.00 88.00 860 ALA A CA 1
ATOM 6486 C C . ALA A 1 860 ? 46.815 10.272 -65.771 1.00 88.00 860 ALA A C 1
ATOM 6488 O O . ALA A 1 860 ? 47.251 9.952 -64.667 1.00 88.00 860 ALA A O 1
ATOM 6489 N N . VAL A 1 861 ? 45.635 9.836 -66.225 1.00 88.19 861 VAL A N 1
ATOM 6490 C CA . VAL A 1 861 ? 44.737 8.932 -65.492 1.00 88.19 861 VAL A CA 1
ATOM 6491 C C . VAL A 1 861 ? 45.390 7.564 -65.273 1.00 88.19 861 VAL A C 1
ATOM 6493 O O . VAL A 1 861 ? 45.405 7.074 -64.143 1.00 88.19 861 VAL A O 1
ATOM 6496 N N . SER A 1 862 ? 45.982 6.955 -66.308 1.00 88.06 862 SER A N 1
ATOM 6497 C CA . SER A 1 862 ? 46.602 5.627 -66.177 1.00 88.06 862 SER A CA 1
ATOM 6498 C C . SER A 1 862 ? 47.808 5.622 -65.231 1.00 88.06 862 SER A C 1
ATOM 6500 O O . SER A 1 862 ? 47.985 4.668 -64.476 1.00 88.06 862 SER A O 1
ATOM 6502 N N . LYS A 1 863 ? 48.591 6.708 -65.177 1.00 87.75 863 LYS A N 1
ATOM 6503 C CA . LYS A 1 863 ? 49.736 6.852 -64.256 1.00 87.75 863 LYS A CA 1
ATOM 6504 C C . LYS A 1 863 ? 49.367 6.841 -62.770 1.00 87.75 863 LYS A C 1
ATOM 6506 O O . LYS A 1 863 ? 50.241 6.556 -61.955 1.00 87.75 863 LYS A O 1
ATOM 6511 N N . VAL A 1 864 ? 48.112 7.122 -62.406 1.00 86.88 864 VAL A N 1
ATOM 6512 C CA . VAL A 1 864 ? 47.634 7.032 -61.010 1.00 86.88 864 VAL A CA 1
ATOM 6513 C C . VAL A 1 864 ? 47.251 5.598 -60.622 1.00 86.88 864 VAL A C 1
ATOM 6515 O O . VAL A 1 864 ? 47.160 5.290 -59.431 1.00 86.88 864 VAL A O 1
ATOM 6518 N N . GLY A 1 865 ? 47.074 4.707 -61.604 1.00 84.38 865 GLY A N 1
ATOM 6519 C CA . GLY A 1 865 ? 46.914 3.276 -61.368 1.00 84.38 865 GLY A CA 1
ATOM 6520 C C . GLY A 1 865 ? 48.104 2.669 -60.617 1.00 84.38 865 GLY A C 1
ATOM 6521 O O . GLY A 1 865 ? 49.192 3.243 -60.547 1.00 84.38 865 GLY A O 1
ATOM 6522 N N . TYR A 1 866 ? 47.908 1.486 -60.047 1.00 82.81 866 TYR A N 1
ATOM 6523 C CA . TYR A 1 866 ? 48.934 0.764 -59.305 1.00 82.81 866 TYR A CA 1
ATOM 6524 C C . TYR A 1 866 ? 49.588 -0.327 -60.156 1.00 82.81 866 TYR A C 1
ATOM 6526 O O . TYR A 1 866 ? 50.788 -0.242 -60.426 1.00 82.81 866 TYR A O 1
ATOM 6534 N N . ASN A 1 867 ? 48.814 -1.318 -60.604 1.00 81.12 867 ASN A N 1
ATOM 6535 C CA . ASN A 1 867 ? 49.324 -2.489 -61.322 1.00 81.12 867 ASN A CA 1
ATOM 6536 C C . ASN A 1 867 ? 49.561 -2.176 -62.815 1.00 81.12 867 ASN A C 1
ATOM 6538 O O . ASN A 1 867 ? 48.646 -1.723 -63.497 1.00 81.12 867 ASN A O 1
ATOM 6542 N N . ASP A 1 868 ? 50.765 -2.439 -63.337 1.00 77.75 868 ASP A N 1
ATOM 6543 C CA . ASP A 1 868 ? 51.148 -2.065 -64.710 1.00 77.75 868 ASP A CA 1
ATOM 6544 C C . ASP A 1 868 ? 50.310 -2.747 -65.809 1.00 77.75 868 ASP A C 1
ATOM 6546 O O . ASP A 1 868 ? 49.931 -2.079 -66.772 1.00 77.75 868 ASP A O 1
ATOM 6550 N N . ASP A 1 869 ? 49.907 -4.013 -65.641 1.00 79.56 869 ASP A N 1
ATOM 6551 C CA . ASP A 1 869 ? 48.994 -4.693 -66.578 1.00 79.56 869 ASP A CA 1
ATOM 6552 C C . ASP A 1 869 ? 47.613 -4.021 -66.603 1.00 79.56 869 ASP A C 1
ATOM 6554 O O . ASP A 1 869 ? 46.953 -3.941 -67.645 1.00 79.56 869 ASP A O 1
ATOM 6558 N N . ARG A 1 870 ? 47.156 -3.511 -65.450 1.00 80.19 870 ARG A N 1
ATOM 6559 C CA . ARG A 1 870 ? 45.921 -2.725 -65.355 1.00 80.19 870 ARG A CA 1
ATOM 6560 C C . ARG A 1 870 ? 46.089 -1.325 -65.939 1.00 80.19 870 ARG A C 1
ATOM 6562 O O . ARG A 1 870 ? 45.162 -0.882 -66.611 1.00 80.19 870 ARG A O 1
ATOM 6569 N N . LYS A 1 871 ? 47.244 -0.662 -65.779 1.00 83.50 871 LYS A N 1
ATOM 6570 C CA . LYS A 1 871 ? 47.550 0.609 -66.472 1.00 83.50 871 LYS A CA 1
ATOM 6571 C C . LYS A 1 871 ? 47.496 0.419 -67.985 1.00 83.50 871 LYS A C 1
ATOM 6573 O O . LYS A 1 871 ? 46.826 1.194 -68.662 1.00 83.50 871 LYS A O 1
ATOM 6578 N N . LEU A 1 872 ? 48.126 -0.638 -68.507 1.00 81.69 872 LEU A N 1
ATOM 6579 C CA . LEU A 1 872 ? 48.048 -0.989 -69.924 1.00 81.69 872 LEU A CA 1
ATOM 6580 C C . LEU A 1 872 ? 46.601 -1.237 -70.354 1.00 81.69 872 LEU A C 1
ATOM 6582 O O . LEU A 1 872 ? 46.174 -0.684 -71.360 1.00 81.69 872 LEU A O 1
ATOM 6586 N N . ARG A 1 873 ? 45.825 -2.020 -69.596 1.00 82.69 873 ARG A N 1
ATOM 6587 C CA . ARG A 1 873 ? 44.420 -2.294 -69.936 1.00 82.69 873 ARG A CA 1
ATOM 6588 C C . ARG A 1 873 ? 43.569 -1.023 -69.959 1.00 82.69 873 ARG A C 1
ATOM 6590 O O . ARG A 1 873 ? 42.861 -0.795 -70.927 1.00 82.69 873 ARG A O 1
ATOM 6597 N N . ILE A 1 874 ? 43.717 -0.155 -68.957 1.00 81.75 874 ILE A N 1
ATOM 6598 C CA . ILE A 1 874 ? 43.084 1.172 -68.890 1.00 81.75 874 ILE A CA 1
ATOM 6599 C C . ILE A 1 874 ? 43.376 2.006 -70.148 1.00 81.75 874 ILE A C 1
ATOM 6601 O O . ILE A 1 874 ? 42.474 2.657 -70.673 1.00 81.75 874 ILE A O 1
ATOM 6605 N N . LEU A 1 875 ? 44.615 1.965 -70.647 1.00 83.81 875 LEU A N 1
ATOM 6606 C CA . LEU A 1 875 ? 45.010 2.628 -71.889 1.00 83.81 875 LEU A CA 1
ATOM 6607 C C . LEU A 1 875 ? 44.382 1.942 -73.118 1.00 83.81 875 LEU A C 1
ATOM 6609 O O . LEU A 1 875 ? 43.747 2.610 -73.932 1.00 83.81 875 LEU A O 1
ATOM 6613 N N . MET A 1 876 ? 44.506 0.617 -73.241 1.00 82.56 876 MET A N 1
ATOM 6614 C CA . MET A 1 876 ? 44.017 -0.160 -74.392 1.00 82.56 876 MET A CA 1
ATOM 6615 C C . MET A 1 876 ? 42.487 -0.149 -74.536 1.00 82.56 876 MET A C 1
ATOM 6617 O O . MET A 1 876 ? 41.985 -0.114 -75.657 1.00 82.56 876 MET A O 1
ATOM 6621 N N . ASP A 1 877 ? 41.745 -0.106 -73.429 1.00 80.75 877 ASP A N 1
ATOM 6622 C CA . ASP A 1 877 ? 40.279 -0.051 -73.417 1.00 80.75 877 ASP A CA 1
ATOM 6623 C C . ASP A 1 877 ? 39.732 1.329 -73.844 1.00 80.75 877 ASP A C 1
ATOM 6625 O O . ASP A 1 877 ? 38.526 1.470 -74.073 1.00 80.75 877 ASP A O 1
ATOM 6629 N N . ARG A 1 878 ? 40.577 2.379 -73.892 1.00 83.94 878 ARG A N 1
ATOM 6630 C CA . ARG A 1 878 ? 40.130 3.781 -74.040 1.00 83.94 878 ARG A CA 1
ATOM 6631 C C . ARG A 1 878 ? 40.896 4.647 -75.041 1.00 83.94 878 ARG A C 1
ATOM 6633 O O . ARG A 1 878 ? 40.354 5.680 -75.421 1.00 83.94 878 ARG A O 1
ATOM 6640 N N . TYR A 1 879 ? 42.065 4.247 -75.546 1.00 82.44 879 TYR A N 1
ATOM 6641 C CA . TYR A 1 879 ? 42.817 5.051 -76.530 1.00 82.44 879 TYR A CA 1
ATOM 6642 C C . TYR A 1 879 ? 42.065 5.279 -77.857 1.00 82.44 879 TYR A C 1
ATOM 6644 O O . TYR A 1 879 ? 42.371 6.222 -78.572 1.00 82.44 879 TYR A O 1
ATOM 6652 N N . LEU A 1 880 ? 41.057 4.459 -78.179 1.00 77.06 880 LEU A N 1
ATOM 6653 C CA . LEU A 1 880 ? 40.167 4.655 -79.336 1.00 77.06 880 LEU A CA 1
ATOM 6654 C C . LEU A 1 880 ? 39.049 5.681 -79.094 1.00 77.06 880 LEU A C 1
ATOM 6656 O O . LEU A 1 880 ? 38.355 6.061 -80.031 1.00 77.06 880 LEU A O 1
ATOM 6660 N N . ALA A 1 881 ? 38.853 6.102 -77.843 1.00 76.62 881 ALA A N 1
ATOM 6661 C CA . ALA A 1 881 ? 37.843 7.072 -77.425 1.00 76.62 881 ALA A CA 1
ATOM 6662 C C . ALA A 1 881 ? 38.444 8.453 -77.089 1.00 76.62 881 ALA A C 1
ATOM 6664 O O . ALA A 1 881 ? 37.724 9.320 -76.587 1.00 76.62 881 ALA A O 1
ATOM 6665 N N . VAL A 1 882 ? 39.744 8.661 -77.343 1.00 85.00 882 VAL A N 1
ATOM 6666 C CA . VAL A 1 882 ? 40.377 9.980 -77.199 1.00 85.00 882 VAL A CA 1
ATOM 6667 C C . VAL A 1 882 ? 40.102 10.850 -78.424 1.00 85.00 882 VAL A C 1
ATOM 6669 O O . VAL A 1 882 ? 39.986 10.354 -79.545 1.00 85.00 882 VAL A O 1
ATOM 6672 N N . ASN A 1 883 ? 39.987 12.158 -78.213 1.00 82.44 883 ASN A N 1
ATOM 6673 C CA . ASN A 1 883 ? 39.623 13.120 -79.258 1.00 82.44 883 ASN A CA 1
ATOM 6674 C C . ASN A 1 883 ? 40.805 13.575 -80.143 1.00 82.44 883 ASN A C 1
ATOM 6676 O O . ASN A 1 883 ? 40.585 14.217 -81.168 1.00 82.44 883 ASN A O 1
ATOM 6680 N N . ASP A 1 884 ? 42.036 13.217 -79.774 1.00 88.06 884 ASP A N 1
ATOM 6681 C CA . ASP A 1 884 ? 43.308 13.629 -80.381 1.00 88.06 884 ASP A CA 1
ATOM 6682 C C . ASP A 1 884 ? 44.134 12.437 -80.918 1.00 88.06 884 ASP A C 1
ATOM 6684 O O . ASP A 1 884 ? 45.367 12.500 -81.012 1.00 88.06 884 ASP A O 1
ATOM 6688 N N . LEU A 1 885 ? 43.475 11.321 -81.259 1.00 87.12 885 LEU A N 1
ATOM 6689 C CA . LEU A 1 885 ? 44.151 10.105 -81.716 1.00 87.12 885 LEU A CA 1
ATOM 6690 C C . LEU A 1 885 ? 44.886 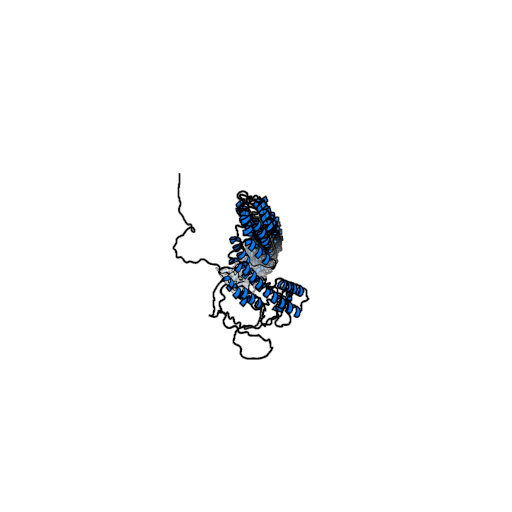10.340 -83.048 1.00 87.12 885 LEU A C 1
ATOM 6692 O O . LEU A 1 885 ? 44.286 10.641 -84.077 1.00 87.12 885 LEU A O 1
ATOM 6696 N N . SER A 1 886 ? 46.206 10.174 -83.019 1.00 88.94 886 SER A N 1
ATOM 6697 C CA . SER A 1 886 ? 47.124 10.370 -84.141 1.00 88.94 886 SER A CA 1
ATOM 6698 C C . SER A 1 886 ? 48.371 9.508 -83.941 1.00 88.94 886 SER A C 1
ATOM 6700 O O . SER A 1 886 ? 48.626 9.031 -82.834 1.00 88.94 886 SER A O 1
ATOM 6702 N N . VAL A 1 887 ? 49.209 9.352 -84.969 1.00 88.69 887 VAL A N 1
ATOM 6703 C CA . VAL A 1 887 ? 50.481 8.625 -84.811 1.00 88.69 887 VAL A CA 1
ATOM 6704 C C . VAL A 1 887 ? 51.378 9.289 -83.760 1.00 88.69 887 VAL A C 1
ATOM 6706 O O . VAL A 1 887 ? 51.972 8.592 -82.944 1.00 88.69 887 VAL A O 1
ATOM 6709 N N . SER A 1 888 ? 51.405 10.624 -83.689 1.00 89.25 888 SER A N 1
ATOM 6710 C CA . SER A 1 888 ? 52.162 11.357 -82.664 1.00 89.25 888 SER A CA 1
ATOM 6711 C C . SER A 1 888 ? 51.692 11.019 -81.240 1.00 89.25 888 SER A C 1
ATOM 6713 O O . SER A 1 888 ? 52.498 10.634 -80.391 1.00 89.25 888 SER A O 1
ATOM 6715 N N . THR A 1 889 ? 50.380 11.067 -80.978 1.00 89.31 889 THR A N 1
ATOM 6716 C CA . THR A 1 889 ? 49.829 10.746 -79.649 1.00 89.31 889 THR A CA 1
ATOM 6717 C C . THR A 1 889 ? 49.954 9.256 -79.306 1.00 89.31 889 THR A C 1
ATOM 6719 O O . THR A 1 889 ? 50.181 8.917 -78.145 1.00 89.31 889 THR A O 1
ATOM 6722 N N . VAL A 1 890 ? 49.941 8.359 -80.299 1.00 89.56 890 VAL A N 1
ATOM 6723 C CA . VAL A 1 890 ? 50.247 6.925 -80.121 1.00 89.56 890 VAL A CA 1
ATOM 6724 C C . VAL A 1 890 ? 51.724 6.679 -79.811 1.00 89.56 890 VAL A C 1
ATOM 6726 O O . VAL A 1 890 ? 52.029 5.861 -78.947 1.00 89.56 890 VAL A O 1
ATOM 6729 N N . LEU A 1 891 ? 52.659 7.398 -80.435 1.00 90.25 891 LEU A N 1
ATOM 6730 C CA . LEU A 1 891 ? 54.084 7.295 -80.100 1.00 90.25 891 LEU A CA 1
ATOM 6731 C C . LEU A 1 891 ? 54.354 7.776 -78.668 1.00 90.25 891 LEU A C 1
ATOM 6733 O O . LEU A 1 891 ? 55.099 7.122 -77.937 1.00 90.25 891 LEU A O 1
ATOM 6737 N N . VAL A 1 892 ? 53.691 8.850 -78.224 1.00 88.88 892 VAL A N 1
ATOM 6738 C CA . VAL A 1 892 ? 53.719 9.284 -76.816 1.00 88.88 892 VAL A CA 1
ATOM 6739 C C . VAL A 1 892 ? 53.128 8.204 -75.900 1.00 88.88 892 VAL A C 1
ATOM 6741 O O . VAL A 1 892 ? 53.727 7.887 -74.873 1.00 88.88 892 VAL A O 1
ATOM 6744 N N . LEU A 1 893 ? 52.016 7.564 -76.273 1.00 87.94 893 LEU A N 1
ATOM 6745 C CA . LEU A 1 893 ? 51.450 6.437 -75.522 1.00 87.94 893 LEU A CA 1
ATOM 6746 C C . LEU A 1 893 ? 52.440 5.261 -75.407 1.00 87.94 893 LEU A C 1
ATOM 6748 O O . LEU A 1 893 ? 52.691 4.770 -74.306 1.00 87.94 893 LEU A O 1
ATOM 6752 N N . MET A 1 894 ? 53.080 4.866 -76.510 1.00 90.25 894 MET A N 1
ATOM 6753 C CA . MET A 1 894 ? 54.100 3.807 -76.550 1.00 90.25 894 MET A CA 1
ATOM 6754 C C . MET A 1 894 ? 55.367 4.150 -75.751 1.00 90.25 894 MET A C 1
ATOM 6756 O O . MET A 1 894 ? 56.044 3.257 -75.245 1.00 90.25 894 MET A O 1
ATOM 6760 N N . GLN A 1 895 ? 55.709 5.430 -75.592 1.00 89.06 895 GLN A N 1
ATOM 6761 C CA . GLN A 1 895 ? 56.795 5.856 -74.703 1.00 89.06 895 GLN A CA 1
ATOM 6762 C C . GLN A 1 895 ? 56.445 5.694 -73.214 1.00 89.06 895 GLN A C 1
ATOM 6764 O O . GLN A 1 895 ? 57.354 5.582 -72.396 1.00 89.06 895 GLN A O 1
ATOM 6769 N N . ASN A 1 896 ? 55.155 5.637 -72.862 1.00 85.00 896 ASN A N 1
ATOM 6770 C CA . ASN A 1 896 ? 54.663 5.576 -71.482 1.00 85.00 896 ASN A CA 1
ATOM 6771 C C . ASN A 1 896 ? 54.256 4.159 -71.011 1.00 85.00 896 ASN A C 1
ATOM 6773 O O . ASN A 1 896 ? 53.728 4.030 -69.908 1.00 85.00 896 ASN A O 1
ATOM 6777 N N . VAL A 1 897 ? 54.522 3.103 -71.795 1.00 84.81 897 VAL A N 1
ATOM 6778 C CA . VAL A 1 897 ? 54.282 1.691 -71.413 1.00 84.81 897 VAL A CA 1
ATOM 6779 C C . VAL A 1 897 ? 55.555 0.833 -71.523 1.00 84.81 897 VAL A C 1
ATOM 6781 O O . VAL A 1 897 ? 56.495 1.179 -72.240 1.00 84.81 897 VAL A O 1
ATOM 6784 N N . SER A 1 898 ? 55.615 -0.286 -70.797 1.00 83.00 898 SER A N 1
ATOM 6785 C CA . SER A 1 898 ? 56.809 -1.135 -70.647 1.00 83.00 898 SER A CA 1
ATOM 6786 C C . SER A 1 898 ? 56.913 -2.255 -71.694 1.00 83.00 898 SER A C 1
ATOM 6788 O O . SER A 1 898 ? 55.940 -2.950 -71.970 1.00 83.00 898 SER A O 1
ATOM 6790 N N . TRP A 1 899 ? 58.119 -2.467 -72.237 1.00 87.38 899 TRP A N 1
ATOM 6791 C CA . TRP A 1 899 ? 58.507 -3.638 -73.051 1.00 87.38 899 TRP A CA 1
ATOM 6792 C C . TRP A 1 899 ? 57.441 -4.078 -74.084 1.00 87.38 899 TRP A C 1
ATOM 6794 O O . TRP A 1 899 ? 57.026 -3.263 -74.909 1.00 87.38 899 TRP A O 1
ATOM 6804 N N . SER A 1 900 ? 56.971 -5.328 -74.037 1.00 85.38 900 SER A N 1
ATOM 6805 C CA . SER A 1 900 ? 55.965 -5.917 -74.942 1.00 85.38 900 SER A CA 1
ATOM 6806 C C . SER A 1 900 ? 54.581 -5.240 -74.904 1.00 85.38 900 SER A C 1
ATOM 6808 O O . SER A 1 900 ? 53.779 -5.384 -75.833 1.00 85.38 900 SER A O 1
ATOM 6810 N N . SER A 1 901 ? 54.302 -4.405 -73.899 1.00 86.38 901 SER A N 1
ATOM 6811 C CA . SER A 1 901 ? 53.123 -3.526 -73.893 1.00 86.38 901 SER A CA 1
ATOM 6812 C C . SER A 1 901 ? 53.146 -2.541 -75.065 1.00 86.38 901 SER A C 1
ATOM 6814 O O . SER A 1 901 ? 52.095 -2.203 -75.609 1.00 86.38 901 SER A O 1
ATOM 6816 N N . LYS A 1 902 ? 54.339 -2.107 -75.500 1.00 89.62 902 LYS A N 1
ATOM 6817 C CA . LYS A 1 902 ? 54.508 -1.219 -76.662 1.00 89.62 902 LYS A CA 1
ATOM 6818 C C . LYS A 1 902 ? 54.054 -1.893 -77.947 1.00 89.62 902 LYS A C 1
ATOM 6820 O O . LYS A 1 902 ? 53.393 -1.267 -78.769 1.00 89.62 902 LYS A O 1
ATOM 6825 N N . ASP A 1 903 ? 54.371 -3.176 -78.089 1.00 90.88 903 ASP A N 1
ATOM 6826 C CA . ASP A 1 903 ? 53.942 -3.984 -79.225 1.00 90.88 903 ASP A CA 1
ATOM 6827 C C . ASP A 1 903 ? 52.420 -4.161 -79.235 1.00 90.88 903 ASP A C 1
ATOM 6829 O O . ASP A 1 903 ? 51.794 -4.034 -80.283 1.00 90.88 903 ASP A O 1
ATOM 6833 N N . THR A 1 904 ? 51.812 -4.356 -78.060 1.00 88.44 904 THR A N 1
ATOM 6834 C CA . THR A 1 904 ? 50.350 -4.433 -77.899 1.00 88.44 904 THR A CA 1
ATOM 6835 C C . THR A 1 904 ? 49.657 -3.124 -78.301 1.00 88.44 904 THR A C 1
ATOM 6837 O O . THR A 1 904 ? 48.681 -3.161 -79.051 1.00 88.44 904 THR A O 1
ATOM 6840 N N . VAL A 1 905 ? 50.186 -1.965 -77.882 1.00 88.19 905 VAL A N 1
ATOM 6841 C CA . VAL A 1 905 ? 49.689 -0.640 -78.309 1.00 88.19 905 VAL A CA 1
ATOM 6842 C C . VAL A 1 905 ? 49.840 -0.457 -79.822 1.00 88.19 905 VAL A C 1
ATOM 6844 O O . VAL A 1 905 ? 48.873 -0.097 -80.493 1.00 88.19 905 VAL A O 1
ATOM 6847 N N . ALA A 1 906 ? 51.022 -0.747 -80.376 1.00 90.81 906 ALA A N 1
ATOM 6848 C CA . ALA A 1 906 ? 51.305 -0.605 -81.803 1.00 90.81 906 ALA A CA 1
ATOM 6849 C C . ALA A 1 906 ? 50.383 -1.473 -82.670 1.00 90.81 906 ALA A C 1
ATOM 6851 O O . ALA A 1 906 ? 49.765 -0.979 -83.611 1.00 90.81 906 ALA A O 1
ATOM 6852 N N . VAL A 1 907 ? 50.263 -2.762 -82.340 1.00 91.38 907 VAL A N 1
ATOM 6853 C CA . VAL A 1 907 ? 49.416 -3.726 -83.054 1.00 91.38 907 VAL A CA 1
ATOM 6854 C C . VAL A 1 907 ? 47.933 -3.389 -82.889 1.00 91.38 907 VAL A C 1
ATOM 6856 O O . VAL A 1 907 ? 47.182 -3.502 -83.855 1.00 91.38 907 VAL A O 1
ATOM 6859 N N . GLY A 1 908 ? 47.499 -2.937 -81.709 1.00 87.69 908 GLY A N 1
ATOM 6860 C CA . GLY A 1 908 ? 46.133 -2.459 -81.488 1.00 87.69 908 GLY A CA 1
ATOM 6861 C C . GLY A 1 908 ? 45.794 -1.279 -82.399 1.00 87.69 908 GLY A C 1
ATOM 6862 O O . GLY A 1 908 ? 44.881 -1.380 -83.222 1.00 87.69 908 GLY A O 1
ATOM 6863 N N . PHE A 1 909 ? 46.589 -0.209 -82.323 1.00 90.19 909 PHE A N 1
ATOM 6864 C CA . PHE A 1 909 ? 46.400 0.985 -83.144 1.00 90.19 909 PHE A CA 1
ATOM 6865 C C . PHE A 1 909 ? 46.441 0.662 -84.640 1.00 90.19 909 PHE A C 1
ATOM 6867 O O . PHE A 1 909 ? 45.519 1.024 -85.372 1.00 90.19 909 PHE A O 1
ATOM 6874 N N . LEU A 1 910 ? 47.460 -0.070 -85.102 1.00 91.94 910 LEU A N 1
ATOM 6875 C CA . LEU A 1 910 ? 47.610 -0.427 -86.514 1.00 91.94 910 LEU A CA 1
ATOM 6876 C C . LEU A 1 910 ? 46.498 -1.355 -87.021 1.00 91.94 910 LEU A C 1
ATOM 6878 O O . LEU A 1 910 ? 46.189 -1.318 -88.211 1.00 91.94 910 LEU A O 1
ATOM 6882 N N . ASN A 1 911 ? 45.838 -2.138 -86.161 1.00 89.06 911 ASN A N 1
ATOM 6883 C CA . ASN A 1 911 ? 44.628 -2.871 -86.539 1.00 89.06 911 ASN A CA 1
ATOM 6884 C C . ASN A 1 911 ? 43.434 -1.937 -86.772 1.00 89.06 911 ASN A C 1
ATOM 6886 O O . ASN A 1 911 ? 42.727 -2.109 -87.767 1.00 89.06 911 ASN A O 1
ATOM 6890 N N . THR A 1 912 ? 43.241 -0.924 -85.926 1.00 84.50 912 THR A N 1
ATOM 6891 C CA . THR A 1 912 ? 42.111 0.017 -86.034 1.00 84.50 912 THR A CA 1
ATOM 6892 C C . THR A 1 912 ? 42.305 1.132 -87.058 1.00 84.50 912 THR A C 1
ATOM 6894 O O . THR A 1 912 ? 41.335 1.582 -87.662 1.00 84.50 912 THR A O 1
ATOM 6897 N N . TRP A 1 913 ? 43.541 1.578 -87.284 1.00 89.12 913 TRP A N 1
ATOM 6898 C CA . TRP A 1 913 ? 43.833 2.703 -88.169 1.00 89.12 913 TRP A CA 1
ATOM 6899 C C . TRP A 1 913 ? 43.667 2.310 -89.643 1.00 89.12 913 TRP A C 1
ATOM 6901 O O . TRP A 1 913 ? 44.012 1.194 -90.039 1.00 89.12 913 TRP A O 1
ATOM 6911 N N . SER A 1 914 ? 43.115 3.201 -90.466 1.00 84.31 914 SER A N 1
ATOM 6912 C CA . SER A 1 914 ? 42.747 2.895 -91.858 1.00 84.31 914 SER A CA 1
ATOM 6913 C C . SER A 1 914 ? 43.875 3.151 -92.861 1.00 84.31 914 SER A C 1
ATOM 6915 O O . SER A 1 914 ? 44.026 2.380 -93.807 1.00 84.31 914 SER A O 1
ATOM 6917 N N . SER A 1 915 ? 44.663 4.210 -92.654 1.00 86.31 915 SER A N 1
ATOM 6918 C CA . SER A 1 915 ? 45.738 4.647 -93.551 1.00 86.31 915 SER A CA 1
ATOM 6919 C C . SER A 1 915 ? 46.787 5.461 -92.791 1.00 86.31 915 SER A C 1
ATOM 6921 O O . SER A 1 915 ? 46.438 6.348 -92.018 1.00 86.31 915 SER A O 1
ATOM 6923 N N . LEU A 1 916 ? 48.067 5.201 -93.048 1.00 93.00 916 LEU A N 1
ATOM 6924 C CA . LEU A 1 916 ? 49.218 5.923 -92.488 1.00 93.00 916 LEU A CA 1
ATOM 6925 C C . LEU A 1 916 ? 50.315 6.080 -93.555 1.00 93.00 916 LEU A C 1
ATOM 6927 O O . LEU A 1 916 ? 50.238 5.448 -94.601 1.00 93.00 916 LEU A O 1
ATOM 6931 N N . THR A 1 917 ? 51.340 6.894 -93.336 1.00 94.75 917 THR A N 1
ATOM 6932 C CA . THR A 1 917 ? 52.544 6.895 -94.189 1.00 94.75 917 THR A CA 1
ATOM 6933 C C . THR A 1 917 ? 53.506 5.776 -93.786 1.00 94.75 917 THR A C 1
ATOM 6935 O O . THR A 1 917 ? 53.428 5.208 -92.693 1.00 94.75 917 THR A O 1
ATOM 6938 N N . THR A 1 918 ? 54.462 5.455 -94.653 1.00 93.81 918 THR A N 1
ATOM 6939 C CA . THR A 1 918 ? 55.514 4.483 -94.351 1.00 93.81 918 THR A CA 1
ATOM 6940 C C . THR A 1 918 ? 56.511 5.055 -93.345 1.00 93.81 918 THR A C 1
ATOM 6942 O O . THR A 1 918 ? 57.009 4.310 -92.505 1.00 93.81 918 THR A O 1
ATOM 6945 N N . GLY A 1 919 ? 56.724 6.378 -93.334 1.00 92.56 919 GLY A N 1
ATOM 6946 C CA . GLY A 1 919 ? 57.455 7.060 -92.261 1.00 92.56 919 GLY A CA 1
ATOM 6947 C C . GLY A 1 919 ? 56.804 6.855 -90.887 1.00 92.56 919 GLY A C 1
ATOM 6948 O O . GLY A 1 919 ? 57.483 6.474 -89.936 1.00 92.56 919 GLY A O 1
ATOM 6949 N N . GLU A 1 920 ? 55.483 7.015 -90.787 1.00 95.00 920 GLU A N 1
ATOM 6950 C CA . GLU A 1 920 ? 54.722 6.741 -89.560 1.00 95.00 920 GLU A CA 1
ATOM 6951 C C . GLU A 1 920 ? 54.754 5.256 -89.160 1.00 95.00 920 GLU A C 1
ATOM 6953 O O . GLU A 1 920 ? 54.943 4.941 -87.984 1.00 95.00 920 GLU A O 1
ATOM 6958 N N . LEU A 1 921 ? 54.642 4.328 -90.121 1.00 95.12 921 LEU A N 1
ATOM 6959 C CA . LEU A 1 921 ? 54.758 2.890 -89.844 1.00 95.12 921 LEU A CA 1
ATOM 6960 C C . LEU A 1 921 ? 56.149 2.537 -89.295 1.00 95.12 921 LEU A C 1
ATOM 6962 O O . LEU A 1 921 ? 56.263 1.744 -88.359 1.00 95.12 921 LEU A O 1
ATOM 6966 N N . ILE A 1 922 ? 57.197 3.144 -89.855 1.00 93.56 922 ILE A N 1
ATOM 6967 C CA . ILE A 1 922 ? 58.578 3.000 -89.394 1.00 93.56 922 ILE A CA 1
ATOM 6968 C C . ILE A 1 922 ? 58.742 3.566 -87.980 1.00 93.56 922 ILE A C 1
ATOM 6970 O O . ILE A 1 922 ? 59.337 2.897 -87.140 1.00 93.56 922 ILE A O 1
ATOM 6974 N N . GLN A 1 923 ? 58.173 4.734 -87.669 1.00 94.94 923 GLN A N 1
ATOM 6975 C CA . GLN A 1 923 ? 58.220 5.297 -86.313 1.00 94.94 923 GLN A CA 1
ATOM 6976 C C . GLN A 1 923 ? 57.526 4.384 -85.288 1.00 94.94 923 GLN A C 1
ATOM 6978 O O . GLN A 1 923 ? 58.098 4.102 -84.234 1.00 94.94 923 GLN A O 1
ATOM 6983 N N . ILE A 1 924 ? 56.335 3.863 -85.608 1.00 94.50 924 ILE A N 1
ATOM 6984 C CA . ILE A 1 924 ? 55.604 2.918 -84.745 1.00 94.50 924 ILE A CA 1
ATOM 6985 C C . ILE A 1 924 ? 56.409 1.621 -84.567 1.00 94.50 924 ILE A C 1
ATOM 6987 O O . ILE A 1 924 ? 56.576 1.143 -83.446 1.00 94.50 924 ILE A O 1
ATOM 6991 N N . SER A 1 925 ? 56.983 1.079 -85.645 1.00 94.88 925 SER A N 1
ATOM 6992 C CA . SER A 1 925 ? 57.883 -0.080 -85.590 1.00 94.88 925 SER A CA 1
ATOM 6993 C C . SER A 1 925 ? 59.124 0.169 -84.723 1.00 94.88 925 SER A C 1
ATOM 6995 O O . SER A 1 925 ? 59.521 -0.706 -83.960 1.00 94.88 925 SER A O 1
ATOM 6997 N N . GLN A 1 926 ? 59.747 1.343 -84.810 1.00 93.62 926 GLN A N 1
ATOM 6998 C CA . GLN A 1 926 ? 60.960 1.653 -84.051 1.00 93.62 926 GLN A CA 1
ATOM 6999 C C . GLN A 1 926 ? 60.671 1.875 -82.560 1.00 93.62 926 GLN A C 1
ATOM 7001 O O . GLN A 1 926 ? 61.499 1.504 -81.724 1.00 93.62 926 GLN A O 1
ATOM 7006 N N . ALA A 1 927 ? 59.497 2.426 -82.230 1.00 93.19 927 ALA A N 1
ATOM 7007 C CA . ALA A 1 927 ? 59.011 2.593 -80.861 1.00 93.19 927 ALA A CA 1
ATOM 7008 C C . ALA A 1 927 ? 58.515 1.282 -80.215 1.00 93.19 927 ALA A C 1
ATOM 7010 O O . ALA A 1 927 ? 58.441 1.204 -78.987 1.00 93.19 927 ALA A O 1
ATOM 7011 N N . SER A 1 928 ? 58.176 0.270 -81.021 1.00 92.56 928 SER A N 1
ATOM 7012 C CA . SER A 1 928 ? 57.860 -1.102 -80.594 1.00 92.56 928 SER A CA 1
ATOM 7013 C C . SER A 1 928 ? 59.074 -1.777 -79.918 1.00 92.56 928 SER A C 1
ATOM 7015 O O . SER A 1 928 ? 60.195 -1.263 -79.971 1.00 92.56 928 SER A O 1
ATOM 7017 N N . TYR A 1 929 ? 58.866 -2.895 -79.213 1.00 90.94 929 TYR A N 1
ATOM 7018 C CA . TYR A 1 929 ? 59.927 -3.598 -78.484 1.00 90.94 929 TYR A CA 1
ATOM 7019 C C . TYR A 1 929 ? 60.415 -4.835 -79.249 1.00 90.94 929 TYR A C 1
ATOM 7021 O O . TYR A 1 929 ? 61.515 -4.798 -79.804 1.00 90.94 929 TYR A O 1
ATOM 7029 N N . GLU A 1 930 ? 59.592 -5.879 -79.346 1.00 89.50 930 GLU A N 1
ATOM 7030 C CA . GLU A 1 930 ? 59.916 -7.140 -80.031 1.00 89.50 930 GLU A CA 1
ATOM 7031 C C . GLU A 1 930 ? 59.276 -7.237 -81.423 1.00 89.50 930 GLU A C 1
ATOM 7033 O O . GLU A 1 930 ? 59.879 -7.765 -82.356 1.00 89.50 930 GLU A O 1
ATOM 7038 N N . GLN A 1 931 ? 58.076 -6.682 -81.617 1.00 91.44 931 GLN A N 1
ATOM 7039 C CA . GLN A 1 931 ? 57.288 -6.869 -82.845 1.00 91.44 931 GLN A CA 1
ATOM 7040 C C . GLN A 1 931 ? 57.720 -5.964 -84.014 1.00 91.44 931 GLN A C 1
ATOM 7042 O O . GLN A 1 931 ? 56.972 -5.819 -84.978 1.00 91.44 931 GLN A O 1
ATOM 7047 N N . LYS A 1 932 ? 58.927 -5.384 -83.987 1.00 92.75 932 LYS A N 1
ATOM 7048 C CA . LYS A 1 932 ? 59.395 -4.378 -84.961 1.00 92.75 932 LYS A CA 1
ATOM 7049 C C . LYS A 1 932 ? 59.251 -4.849 -86.407 1.00 92.75 932 LYS A C 1
ATOM 7051 O O . LYS A 1 932 ? 58.542 -4.227 -87.197 1.00 92.75 932 LYS A O 1
ATOM 7056 N N . VAL A 1 933 ? 59.891 -5.971 -86.737 1.00 90.69 933 VAL A N 1
ATOM 7057 C CA . VAL A 1 933 ? 59.838 -6.571 -88.075 1.00 90.69 933 VAL A CA 1
ATOM 7058 C C . VAL A 1 933 ? 58.439 -7.123 -88.393 1.00 90.69 933 VAL A C 1
ATOM 7060 O O . VAL A 1 933 ? 57.931 -6.779 -89.459 1.00 90.69 933 VAL A O 1
ATOM 7063 N N . PRO A 1 934 ? 57.747 -7.874 -87.507 1.00 94.19 934 PRO A N 1
ATOM 7064 C CA . PRO A 1 934 ? 56.345 -8.255 -87.711 1.00 94.19 934 PRO A CA 1
ATOM 7065 C C . PRO A 1 934 ? 55.386 -7.091 -88.009 1.00 94.19 934 PRO A C 1
ATOM 7067 O O . PRO A 1 934 ? 54.494 -7.239 -88.845 1.00 94.19 934 PRO A O 1
ATOM 7070 N N . ILE A 1 935 ? 55.568 -5.926 -87.378 1.00 94.94 935 ILE A N 1
ATOM 7071 C CA . ILE A 1 935 ? 54.768 -4.717 -87.613 1.00 94.94 935 ILE A CA 1
ATOM 7072 C C . ILE A 1 935 ? 54.993 -4.194 -89.034 1.00 94.94 935 ILE A C 1
ATOM 7074 O O . ILE A 1 935 ? 54.026 -4.039 -89.783 1.00 94.94 935 ILE A O 1
ATOM 7078 N N . LEU A 1 936 ? 56.253 -3.994 -89.432 1.00 93.75 936 LEU A N 1
ATOM 7079 C CA . LEU A 1 936 ? 56.614 -3.590 -90.796 1.00 93.75 936 LEU A CA 1
ATOM 7080 C C . LEU A 1 936 ? 56.076 -4.594 -91.830 1.00 93.75 936 LEU A C 1
ATOM 7082 O O . LEU A 1 936 ? 55.412 -4.221 -92.796 1.00 93.75 936 LEU A O 1
ATOM 7086 N N . MET A 1 937 ? 56.306 -5.885 -91.578 1.00 92.25 937 MET A N 1
ATOM 7087 C CA . MET A 1 937 ? 55.897 -7.000 -92.428 1.00 92.25 937 MET A CA 1
ATOM 7088 C C . MET A 1 937 ? 54.385 -7.037 -92.651 1.00 92.25 937 MET A C 1
ATOM 7090 O O . MET A 1 937 ? 53.927 -7.277 -93.771 1.00 92.25 937 MET A O 1
ATOM 7094 N N . ASN A 1 938 ? 53.588 -6.839 -91.599 1.00 93.19 938 ASN A N 1
ATOM 7095 C CA . ASN A 1 938 ? 52.142 -7.031 -91.659 1.00 93.19 938 ASN A CA 1
ATOM 7096 C C . ASN A 1 938 ? 51.371 -5.769 -92.038 1.00 93.19 938 ASN A C 1
ATOM 7098 O O . ASN A 1 938 ? 50.441 -5.874 -92.836 1.00 93.19 938 ASN A O 1
ATOM 7102 N N . TYR A 1 939 ? 51.783 -4.593 -91.561 1.00 95.12 939 TYR A N 1
ATOM 7103 C CA . TYR A 1 939 ? 51.026 -3.353 -91.744 1.00 95.12 939 TYR A CA 1
ATOM 7104 C C . TYR A 1 939 ? 51.518 -2.455 -92.885 1.00 95.12 939 TYR A C 1
ATOM 7106 O O . TYR A 1 939 ? 50.851 -1.467 -93.173 1.00 95.12 939 TYR A O 1
ATOM 7114 N N . PHE A 1 940 ? 52.569 -2.820 -93.635 1.00 94.69 940 PHE A N 1
ATOM 7115 C CA . PHE A 1 940 ? 52.924 -2.107 -94.879 1.00 94.69 940 PHE A CA 1
ATOM 7116 C C . PHE A 1 940 ? 51.766 -2.060 -95.895 1.00 94.69 940 PHE A C 1
ATOM 7118 O O . PHE A 1 940 ? 51.630 -1.102 -96.646 1.00 94.69 940 PHE A O 1
ATOM 7125 N N . ILE A 1 941 ? 50.850 -3.038 -95.875 1.00 92.81 941 ILE A N 1
ATOM 7126 C CA . ILE A 1 941 ? 49.624 -2.990 -96.692 1.00 92.81 941 ILE A CA 1
ATOM 7127 C C . ILE A 1 941 ? 48.710 -1.799 -96.350 1.00 92.81 941 ILE A C 1
ATOM 7129 O O . ILE A 1 941 ? 47.936 -1.386 -97.210 1.00 92.81 941 ILE A O 1
ATOM 7133 N N . LYS A 1 942 ? 48.805 -1.238 -95.138 1.00 92.12 942 LYS A N 1
ATOM 7134 C CA . LYS A 1 942 ? 48.024 -0.084 -94.678 1.00 92.12 942 LYS A CA 1
ATOM 7135 C C . LYS A 1 942 ? 48.687 1.271 -94.940 1.00 92.12 942 LYS A C 1
ATOM 7137 O O . LYS A 1 942 ? 48.093 2.286 -94.576 1.00 92.12 942 LYS A O 1
ATOM 7142 N N . THR A 1 943 ? 49.879 1.330 -95.543 1.00 93.38 943 THR A N 1
ATOM 7143 C CA . THR A 1 943 ? 50.455 2.641 -95.867 1.00 93.38 943 THR A CA 1
ATOM 7144 C C . THR A 1 943 ? 49.812 3.238 -97.129 1.00 93.38 943 THR A C 1
ATOM 7146 O O . THR A 1 943 ? 49.354 2.516 -98.019 1.00 93.38 943 THR A O 1
ATOM 7149 N N . SER A 1 944 ? 49.701 4.564 -97.204 1.00 91.94 944 SER A N 1
ATOM 7150 C CA . SER A 1 944 ? 49.174 5.286 -98.373 1.00 91.94 944 SER A CA 1
ATOM 7151 C C . SER A 1 944 ? 50.222 5.419 -99.481 1.00 91.94 944 SER A C 1
ATOM 7153 O O . SER A 1 944 ? 49.909 5.337 -100.666 1.00 91.94 944 SER A O 1
ATOM 7155 N N . ASP A 1 945 ? 51.479 5.560 -99.077 1.00 93.00 945 ASP A N 1
ATOM 7156 C CA . ASP A 1 945 ? 52.672 5.862 -99.867 1.00 93.00 945 ASP A CA 1
ATOM 7157 C C . ASP A 1 945 ? 53.476 4.603 -100.249 1.00 93.00 945 ASP A C 1
ATOM 7159 O O . ASP A 1 945 ? 54.698 4.676 -100.401 1.00 93.00 945 ASP A O 1
ATOM 7163 N N . ARG A 1 946 ? 52.803 3.445 -100.387 1.00 93.25 946 ARG A N 1
ATOM 7164 C CA . ARG A 1 946 ? 53.366 2.126 -100.771 1.00 93.25 946 ARG A CA 1
ATOM 7165 C C . ARG A 1 946 ? 54.062 2.188 -102.132 1.00 93.25 946 ARG A C 1
ATOM 7167 O O . ARG A 1 946 ? 53.506 1.774 -103.140 1.00 93.25 946 ARG A O 1
ATOM 7174 N N . THR A 1 947 ? 55.284 2.683 -102.156 1.00 94.69 947 THR A N 1
ATOM 7175 C CA . THR A 1 947 ? 56.127 2.866 -103.334 1.00 94.69 947 THR A CA 1
ATOM 7176 C C . THR A 1 947 ? 57.328 1.936 -103.244 1.00 94.69 947 THR A C 1
ATOM 7178 O O . THR A 1 947 ? 57.649 1.426 -102.169 1.00 94.69 947 THR A O 1
ATOM 7181 N N . VAL A 1 948 ? 58.052 1.731 -104.342 1.00 92.62 948 VAL A N 1
ATOM 7182 C CA . VAL A 1 948 ? 59.337 1.027 -104.313 1.00 92.62 948 VAL A CA 1
ATOM 7183 C C . VAL A 1 948 ? 60.306 1.746 -103.376 1.00 92.62 948 VAL A C 1
ATOM 7185 O O . VAL A 1 948 ? 60.980 1.092 -102.586 1.00 92.62 948 VAL A O 1
ATOM 7188 N N . ALA A 1 949 ? 60.310 3.082 -103.377 1.00 92.69 949 ALA A N 1
ATOM 7189 C CA . ALA A 1 949 ? 61.098 3.873 -102.435 1.00 92.69 949 ALA A CA 1
ATOM 7190 C C . ALA A 1 949 ? 60.731 3.576 -100.966 1.00 92.69 949 ALA A C 1
ATOM 7192 O O . ALA A 1 949 ? 61.623 3.343 -100.151 1.00 92.69 949 ALA A O 1
ATOM 7193 N N . SER A 1 950 ? 59.439 3.525 -100.624 1.00 94.31 950 SER A N 1
ATOM 7194 C CA . SER A 1 950 ? 59.002 3.254 -99.249 1.00 94.31 950 SER A CA 1
ATOM 7195 C C . SER A 1 950 ? 59.229 1.797 -98.825 1.00 94.31 950 SER A C 1
ATOM 7197 O O . SER A 1 950 ? 59.661 1.539 -97.702 1.00 94.31 950 SER A O 1
ATOM 7199 N N . ALA A 1 951 ? 59.071 0.835 -99.737 1.00 94.00 951 ALA A N 1
ATOM 7200 C CA . ALA A 1 951 ? 59.447 -0.554 -99.489 1.00 94.00 951 ALA A CA 1
ATOM 7201 C C . ALA A 1 951 ? 60.955 -0.700 -99.213 1.00 94.00 951 ALA A C 1
ATOM 7203 O O . ALA A 1 951 ? 61.338 -1.425 -98.299 1.00 94.00 951 ALA A O 1
ATOM 7204 N N . LEU A 1 952 ? 61.815 0.024 -99.939 1.00 92.56 952 LEU A N 1
ATOM 7205 C CA . LEU A 1 952 ? 63.262 0.035 -99.694 1.00 92.56 952 LEU A CA 1
ATOM 7206 C C . LEU A 1 952 ? 63.624 0.652 -98.331 1.00 92.56 952 LEU A C 1
ATOM 7208 O O . LEU A 1 952 ? 64.501 0.128 -97.645 1.00 92.56 952 LEU A O 1
ATOM 7212 N N . GLN A 1 953 ? 62.915 1.702 -97.895 1.00 94.44 953 GLN A N 1
ATOM 7213 C CA . GLN A 1 953 ? 63.064 2.264 -96.542 1.00 94.44 953 GLN A CA 1
ATOM 7214 C C . GLN A 1 953 ? 62.723 1.239 -95.449 1.00 94.44 953 GLN A C 1
ATOM 7216 O O . GLN A 1 953 ? 63.412 1.176 -94.434 1.00 94.44 953 GLN A O 1
ATOM 7221 N N . VAL A 1 954 ? 61.702 0.401 -95.663 1.00 94.50 954 VAL A N 1
ATOM 7222 C CA . VAL A 1 954 ? 61.343 -0.689 -94.739 1.00 94.50 954 VAL A CA 1
ATOM 7223 C C . VAL A 1 954 ? 62.394 -1.807 -94.745 1.00 94.50 954 VAL A C 1
ATOM 7225 O O . VAL A 1 954 ? 62.822 -2.253 -93.681 1.00 94.50 954 VAL A O 1
ATOM 7228 N N . VAL A 1 955 ? 62.866 -2.227 -95.923 1.00 92.88 955 VAL A N 1
ATOM 7229 C CA . VAL A 1 955 ? 63.898 -3.275 -96.089 1.00 92.88 955 VAL A CA 1
ATOM 7230 C C . VAL A 1 955 ? 65.223 -2.897 -95.426 1.00 92.88 955 VAL A C 1
ATOM 7232 O O . VAL A 1 955 ? 65.915 -3.766 -94.894 1.00 92.88 955 VAL A O 1
ATOM 7235 N N . ALA A 1 956 ? 65.570 -1.608 -95.397 1.00 92.25 956 ALA A N 1
ATOM 7236 C CA . ALA A 1 956 ? 66.763 -1.109 -94.714 1.00 92.25 956 ALA A CA 1
ATOM 7237 C C . ALA A 1 956 ? 66.766 -1.375 -93.191 1.00 92.25 956 ALA A C 1
ATOM 7239 O O . ALA A 1 956 ? 67.832 -1.348 -92.579 1.00 92.25 956 ALA A O 1
ATOM 7240 N N . LEU A 1 957 ? 65.605 -1.662 -92.587 1.00 92.00 957 LEU A N 1
ATOM 7241 C CA . LEU A 1 957 ? 65.433 -1.920 -91.151 1.00 92.00 957 LEU A CA 1
ATOM 7242 C C . LEU A 1 957 ? 65.297 -3.416 -90.796 1.00 92.00 957 LEU A C 1
ATOM 7244 O O . LEU A 1 957 ? 65.075 -3.745 -89.632 1.00 92.00 957 LEU A O 1
ATOM 7248 N N . MET A 1 958 ? 65.392 -4.320 -91.776 1.00 91.19 958 MET A N 1
ATOM 7249 C CA . MET A 1 958 ? 65.107 -5.753 -91.610 1.00 91.19 958 MET A CA 1
ATOM 7250 C C . MET A 1 958 ? 66.364 -6.631 -91.547 1.00 91.19 958 MET A C 1
ATOM 7252 O O . MET A 1 958 ? 67.386 -6.332 -92.171 1.00 91.19 958 MET A O 1
ATOM 7256 N N . SER A 1 959 ? 66.265 -7.749 -90.814 1.00 84.75 959 SER A N 1
ATOM 7257 C CA . SER A 1 959 ? 67.310 -8.778 -90.760 1.00 84.75 959 SER A CA 1
ATOM 7258 C C . SER A 1 959 ? 67.305 -9.656 -92.023 1.00 84.75 959 SER A C 1
ATOM 7260 O O . SER A 1 959 ? 66.390 -9.573 -92.842 1.00 84.75 959 SER A O 1
ATOM 7262 N N . TRP A 1 960 ? 68.355 -10.455 -92.226 1.00 85.06 960 TRP A N 1
ATOM 7263 C CA . TRP A 1 960 ? 68.694 -11.074 -93.516 1.00 85.06 960 TRP A CA 1
ATOM 7264 C C . TRP A 1 960 ? 67.531 -11.831 -94.185 1.00 85.06 960 TRP A C 1
ATOM 7266 O O . TRP A 1 960 ? 67.138 -11.481 -95.295 1.00 85.06 960 TRP A O 1
ATOM 7276 N N . SER A 1 961 ? 66.930 -12.808 -93.503 1.00 81.69 961 SER A N 1
ATOM 7277 C CA . SER A 1 961 ? 65.811 -13.614 -94.023 1.00 81.69 961 SER A CA 1
ATOM 7278 C C . SER A 1 961 ? 64.458 -12.882 -94.012 1.00 81.69 961 SER A C 1
ATOM 7280 O O . SER A 1 961 ? 63.557 -13.207 -94.797 1.00 81.69 961 SER A O 1
ATOM 7282 N N . ASP A 1 962 ? 64.313 -11.859 -93.165 1.00 90.88 962 ASP A N 1
ATOM 7283 C CA . ASP A 1 962 ? 63.119 -11.012 -93.122 1.00 90.88 962 ASP A CA 1
ATOM 7284 C C . ASP A 1 962 ? 63.009 -10.141 -94.376 1.00 90.88 962 ASP A C 1
ATOM 7286 O O . ASP A 1 962 ? 61.912 -9.989 -94.916 1.00 90.88 962 ASP A O 1
ATOM 7290 N N . LYS A 1 963 ? 64.142 -9.610 -94.868 1.00 91.19 963 LYS A N 1
ATOM 7291 C CA . LYS A 1 963 ? 64.199 -8.797 -96.095 1.00 91.19 963 LYS A CA 1
ATOM 7292 C C . LYS A 1 963 ? 63.558 -9.519 -97.267 1.00 91.19 963 LYS A C 1
ATOM 7294 O O . LYS A 1 963 ? 62.697 -8.952 -97.930 1.00 91.19 963 LYS A O 1
ATOM 7299 N N . ASP A 1 964 ? 63.931 -10.772 -97.489 1.00 90.62 964 ASP A N 1
ATOM 7300 C CA . ASP A 1 964 ? 63.451 -11.559 -98.625 1.00 90.62 964 ASP A CA 1
ATOM 7301 C C . ASP A 1 964 ? 61.957 -11.867 -98.519 1.00 90.62 964 ASP A C 1
ATOM 7303 O O . ASP A 1 964 ? 61.201 -11.718 -99.484 1.00 90.62 964 ASP A O 1
ATOM 7307 N N . THR A 1 965 ? 61.520 -12.228 -97.312 1.00 92.94 965 THR A N 1
ATOM 7308 C CA . THR A 1 965 ? 60.110 -12.472 -96.992 1.00 92.94 965 THR A CA 1
ATOM 7309 C C . THR A 1 965 ? 59.271 -11.208 -97.206 1.00 92.94 965 THR A C 1
ATOM 7311 O O . THR A 1 965 ? 58.181 -11.271 -97.784 1.00 92.94 965 THR A O 1
ATOM 7314 N N . PHE A 1 966 ? 59.793 -10.042 -96.813 1.00 94.81 966 PHE A N 1
ATOM 7315 C CA . PHE A 1 966 ? 59.134 -8.761 -97.031 1.00 94.81 966 PHE A CA 1
ATOM 7316 C C . PHE A 1 966 ? 59.152 -8.348 -98.496 1.00 94.81 966 PHE A C 1
ATOM 7318 O O . PHE A 1 966 ? 58.114 -7.952 -99.005 1.00 94.81 966 PHE A O 1
ATOM 7325 N N . LEU A 1 967 ? 60.274 -8.465 -99.205 1.00 93.12 967 LEU A N 1
ATOM 7326 C CA . LEU A 1 967 ? 60.396 -8.075 -100.611 1.00 93.12 967 LEU A CA 1
ATOM 7327 C C . LEU A 1 967 ? 59.427 -8.859 -101.502 1.00 93.12 967 LEU A C 1
ATOM 7329 O O . LEU A 1 967 ? 58.734 -8.259 -102.324 1.00 93.12 967 LEU A O 1
ATOM 7333 N N . LEU A 1 968 ? 59.277 -10.169 -101.275 1.00 93.56 968 LEU A N 1
ATOM 7334 C CA . LEU A 1 968 ? 58.276 -11.004 -101.955 1.00 93.56 968 LEU A CA 1
ATOM 7335 C C . LEU A 1 968 ? 56.824 -10.558 -101.693 1.00 93.56 968 LEU A C 1
ATOM 7337 O O . LEU A 1 968 ? 55.948 -10.790 -102.535 1.00 93.56 968 LEU A O 1
ATOM 7341 N N . LYS A 1 969 ? 56.560 -9.910 -100.551 1.00 93.69 969 LYS A N 1
ATOM 7342 C CA . LYS A 1 969 ? 55.264 -9.314 -100.191 1.00 93.69 969 LYS A CA 1
ATOM 7343 C C . LYS A 1 969 ? 55.119 -7.898 -100.763 1.00 93.69 969 LYS A C 1
ATOM 7345 O O . LYS A 1 969 ? 54.116 -7.604 -101.405 1.00 93.69 969 LYS A O 1
ATOM 7350 N N . ALA A 1 970 ? 56.127 -7.044 -100.613 1.00 93.56 970 ALA A N 1
ATOM 7351 C CA . ALA A 1 970 ? 56.168 -5.661 -101.076 1.00 93.56 970 ALA A CA 1
ATOM 7352 C C . ALA A 1 970 ? 56.055 -5.559 -102.602 1.00 93.56 970 ALA A C 1
ATOM 7354 O O . ALA A 1 970 ? 55.268 -4.755 -103.094 1.00 93.56 970 ALA A O 1
ATOM 7355 N N . VAL A 1 971 ? 56.709 -6.453 -103.354 1.00 93.81 971 VAL A N 1
ATOM 7356 C CA . VAL A 1 971 ? 56.537 -6.592 -104.813 1.00 93.81 971 VAL A CA 1
ATOM 7357 C C . VAL A 1 971 ? 55.069 -6.787 -105.223 1.00 93.81 971 VAL A C 1
ATOM 7359 O O . VAL A 1 971 ? 54.691 -6.400 -106.327 1.00 93.81 971 VAL A O 1
ATOM 7362 N N . ARG A 1 972 ? 54.204 -7.317 -104.348 1.00 92.38 972 ARG A N 1
ATOM 7363 C CA . ARG A 1 972 ? 52.755 -7.462 -104.594 1.00 92.38 972 ARG A CA 1
ATOM 7364 C C . ARG A 1 972 ? 51.926 -6.255 -104.133 1.00 92.38 972 ARG A C 1
ATOM 7366 O O . ARG A 1 972 ? 50.773 -6.150 -104.535 1.00 92.38 972 ARG A O 1
ATOM 7373 N N . LEU A 1 973 ? 52.487 -5.376 -103.297 1.00 93.38 973 LEU A N 1
ATOM 7374 C CA . LEU A 1 973 ? 51.771 -4.297 -102.601 1.00 93.38 973 LEU A CA 1
ATOM 7375 C C . LEU A 1 973 ? 52.126 -2.878 -103.072 1.00 93.38 973 LEU A C 1
ATOM 7377 O O . LEU A 1 973 ? 51.274 -1.999 -102.967 1.00 93.38 973 LEU A O 1
ATOM 7381 N N . VAL A 1 974 ? 53.342 -2.634 -103.577 1.00 94.19 974 VAL A N 1
ATOM 7382 C CA . VAL A 1 974 ? 53.750 -1.287 -104.025 1.00 94.19 974 VAL A CA 1
ATOM 7383 C C . VAL A 1 974 ? 52.985 -0.848 -105.278 1.00 94.19 974 VAL A C 1
ATOM 7385 O O . VAL A 1 974 ? 52.736 -1.660 -106.169 1.00 94.19 974 VAL A O 1
ATOM 7388 N N . THR A 1 975 ? 52.575 0.412 -105.361 1.00 92.81 975 THR A N 1
ATOM 7389 C CA . THR A 1 975 ? 51.683 0.943 -106.406 1.00 92.81 975 THR A CA 1
ATOM 7390 C C . THR A 1 975 ? 52.414 1.399 -107.670 1.00 92.81 975 THR A C 1
ATOM 7392 O O . THR A 1 975 ? 51.798 1.476 -108.726 1.00 92.81 975 THR A O 1
ATOM 7395 N N . ASP A 1 976 ? 53.720 1.640 -107.578 1.00 92.88 976 ASP A N 1
ATOM 7396 C CA . ASP A 1 976 ? 54.609 2.219 -108.595 1.00 92.88 976 ASP A CA 1
ATOM 7397 C C . ASP A 1 976 ? 55.603 1.199 -109.191 1.00 92.88 976 ASP A C 1
ATOM 7399 O O . ASP A 1 976 ? 56.651 1.584 -109.717 1.00 92.88 976 ASP A O 1
ATOM 7403 N N . LEU A 1 977 ? 55.330 -0.108 -109.080 1.00 93.69 977 LEU A N 1
ATOM 7404 C CA . LEU A 1 977 ? 56.242 -1.127 -109.606 1.00 93.69 977 LEU A CA 1
ATOM 7405 C C . LEU A 1 977 ? 56.392 -0.977 -111.127 1.00 93.69 977 LEU A C 1
ATOM 7407 O O . LEU A 1 977 ? 55.409 -0.960 -111.862 1.00 93.69 977 LEU A O 1
ATOM 7411 N N . THR A 1 978 ? 57.634 -0.939 -111.596 1.00 92.88 978 THR A N 1
ATOM 7412 C CA . THR A 1 978 ? 58.007 -0.895 -113.013 1.00 92.88 978 THR A CA 1
ATOM 7413 C C . THR A 1 978 ? 59.183 -1.832 -113.275 1.00 92.88 978 THR A C 1
ATOM 7415 O O . THR A 1 978 ? 59.904 -2.238 -112.362 1.00 92.88 978 THR A O 1
ATOM 7418 N N . THR A 1 979 ? 59.437 -2.145 -114.545 1.00 89.62 979 THR A N 1
ATOM 7419 C CA . THR A 1 979 ? 60.636 -2.893 -114.959 1.00 89.62 979 THR A CA 1
ATOM 7420 C C . THR A 1 979 ? 61.941 -2.165 -114.611 1.00 89.62 979 THR A C 1
ATOM 7422 O O . THR A 1 979 ? 62.961 -2.820 -114.418 1.00 89.62 979 THR A O 1
ATOM 7425 N N . ALA A 1 980 ? 61.911 -0.833 -114.484 1.00 88.38 980 ALA A N 1
ATOM 7426 C CA . ALA A 1 980 ? 63.072 -0.013 -114.147 1.00 88.38 980 ALA A CA 1
ATOM 7427 C C . ALA A 1 980 ? 63.421 -0.025 -112.646 1.00 88.38 980 ALA A C 1
ATOM 7429 O O . ALA A 1 980 ? 64.601 -0.000 -112.302 1.00 88.38 980 ALA A O 1
ATOM 7430 N N . ASN A 1 981 ? 62.425 -0.077 -111.749 1.00 93.94 981 ASN A N 1
ATOM 7431 C CA . ASN A 1 981 ? 62.647 -0.027 -110.295 1.00 93.94 981 ASN A CA 1
ATOM 7432 C C . ASN A 1 981 ? 62.567 -1.401 -109.591 1.00 93.94 981 ASN A C 1
ATOM 7434 O O . ASN A 1 981 ? 63.138 -1.556 -108.511 1.00 93.94 981 ASN A O 1
ATOM 7438 N N . LEU A 1 982 ? 61.977 -2.429 -110.216 1.00 91.88 982 LEU A N 1
ATOM 7439 C CA . LEU A 1 982 ? 62.002 -3.811 -109.713 1.00 91.88 982 LEU A CA 1
ATOM 7440 C C . LEU A 1 982 ? 63.426 -4.339 -109.402 1.00 91.88 982 LEU A C 1
ATOM 7442 O O . LEU A 1 982 ? 63.591 -4.961 -108.349 1.00 91.88 982 LEU A O 1
ATOM 7446 N N . PRO A 1 983 ? 64.477 -4.075 -110.210 1.00 92.12 983 PRO A N 1
ATOM 7447 C CA . PRO A 1 983 ? 65.840 -4.484 -109.869 1.00 92.12 983 PRO A CA 1
ATOM 7448 C C . PRO A 1 983 ? 66.375 -3.868 -108.568 1.00 92.12 983 PRO A C 1
ATOM 7450 O O . PRO A 1 983 ? 67.240 -4.468 -107.940 1.00 92.12 983 PRO A O 1
ATOM 7453 N N . ALA A 1 984 ? 65.874 -2.706 -108.130 1.00 91.69 984 ALA A N 1
ATOM 7454 C CA . ALA A 1 984 ? 66.284 -2.104 -106.858 1.00 91.69 984 ALA A CA 1
ATOM 7455 C C . ALA A 1 984 ? 65.693 -2.858 -105.654 1.00 91.69 984 ALA A C 1
ATOM 7457 O O . ALA A 1 984 ? 66.402 -3.099 -104.677 1.00 91.69 984 ALA A O 1
ATOM 7458 N N . LEU A 1 985 ? 64.429 -3.298 -105.748 1.00 91.50 985 LEU A N 1
ATOM 7459 C CA . LEU A 1 985 ? 63.841 -4.221 -104.769 1.00 91.50 985 LEU A CA 1
ATOM 7460 C C . LEU A 1 985 ? 64.624 -5.535 -104.728 1.00 91.50 985 LEU A C 1
ATOM 7462 O O . LEU A 1 985 ? 65.026 -5.978 -103.658 1.00 91.50 985 LEU A O 1
ATOM 7466 N N . ALA A 1 986 ? 64.872 -6.139 -105.890 1.00 90.88 986 ALA A N 1
ATOM 7467 C CA . ALA A 1 986 ? 65.492 -7.455 -105.955 1.00 90.88 986 ALA A CA 1
ATOM 7468 C C . ALA A 1 986 ? 66.954 -7.462 -105.469 1.00 90.88 986 ALA A C 1
ATOM 7470 O O . ALA A 1 986 ? 67.318 -8.344 -104.700 1.00 90.88 986 ALA A O 1
ATOM 7471 N N . LYS A 1 987 ? 67.751 -6.434 -105.791 1.00 92.81 987 LYS A N 1
ATOM 7472 C CA . LYS A 1 987 ? 69.118 -6.252 -105.257 1.00 92.81 987 LYS A CA 1
ATOM 7473 C C . LYS A 1 987 ? 69.188 -5.932 -103.763 1.00 92.81 987 LYS A C 1
ATOM 7475 O O . LYS A 1 987 ? 70.274 -5.930 -103.195 1.00 92.81 987 LYS A O 1
ATOM 7480 N N . SER A 1 988 ? 68.054 -5.621 -103.136 1.00 91.56 988 SER A N 1
ATOM 7481 C CA . SER A 1 988 ? 67.971 -5.402 -101.687 1.00 91.56 988 SER A CA 1
ATOM 7482 C C . SER A 1 988 ? 67.648 -6.685 -100.911 1.00 91.56 988 SER A C 1
ATOM 7484 O O . SER A 1 988 ? 67.540 -6.644 -99.682 1.00 91.56 988 SER A O 1
ATOM 7486 N N . ALA A 1 989 ? 67.499 -7.806 -101.625 1.00 88.38 989 ALA A N 1
ATOM 7487 C CA . ALA A 1 989 ? 67.413 -9.151 -101.076 1.00 88.38 989 ALA A CA 1
ATOM 7488 C C . ALA A 1 989 ? 68.729 -9.593 -100.414 1.00 88.38 989 ALA A C 1
ATOM 7490 O O . ALA A 1 989 ? 69.782 -8.981 -100.598 1.00 88.38 989 ALA A O 1
ATOM 7491 N N . TYR A 1 990 ? 68.655 -10.682 -99.659 1.00 87.62 990 TYR A N 1
ATOM 7492 C CA . TYR A 1 990 ? 69.796 -11.401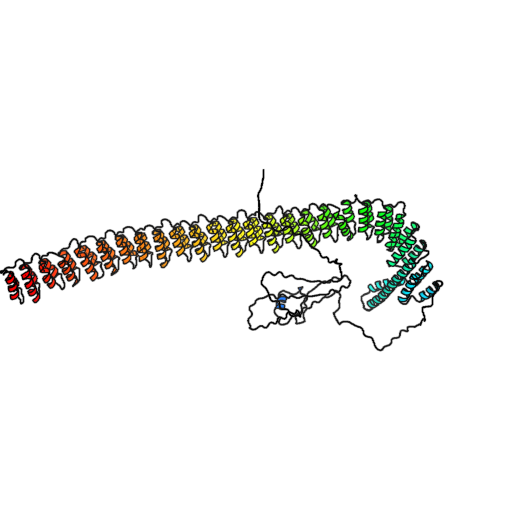 -99.109 1.00 87.62 990 TYR A CA 1
ATOM 7493 C C . TYR A 1 990 ? 70.148 -12.626 -99.967 1.00 87.62 990 TYR A C 1
ATOM 7495 O O . TYR A 1 990 ? 71.279 -12.739 -100.430 1.00 87.62 990 TYR A O 1
ATOM 7503 N N . GLU A 1 991 ? 69.172 -13.496 -100.249 1.00 87.94 991 GLU A N 1
ATOM 7504 C CA . GLU A 1 991 ? 69.351 -14.716 -101.058 1.00 87.94 991 GLU A CA 1
ATOM 7505 C C . GLU A 1 991 ? 68.342 -14.806 -102.217 1.00 87.94 991 GLU A C 1
ATOM 7507 O O . GLU A 1 991 ? 68.651 -15.311 -103.297 1.00 87.94 991 GLU A O 1
ATOM 7512 N N . LYS A 1 992 ? 67.119 -14.299 -102.030 1.00 91.44 992 LYS A N 1
ATOM 7513 C CA . LYS A 1 992 ? 65.977 -14.537 -102.931 1.00 91.44 992 LYS A CA 1
ATOM 7514 C C . LYS A 1 992 ? 65.822 -13.525 -104.074 1.00 91.44 992 LYS A C 1
ATOM 7516 O O . LYS A 1 992 ? 64.728 -13.426 -104.636 1.00 91.44 992 LYS A O 1
ATOM 7521 N N . GLU A 1 993 ? 66.887 -12.828 -104.490 1.00 92.69 993 GLU A N 1
ATOM 7522 C CA . GLU A 1 993 ? 66.865 -11.855 -105.609 1.00 92.69 993 GLU A CA 1
ATOM 7523 C C . GLU A 1 993 ? 66.136 -12.423 -106.845 1.00 92.69 993 GLU A C 1
ATOM 7525 O O . GLU A 1 993 ? 65.218 -11.799 -107.380 1.00 92.69 993 GLU A O 1
ATOM 7530 N N . ALA A 1 994 ? 66.462 -13.656 -107.248 1.00 90.12 994 ALA A N 1
ATOM 7531 C CA . ALA A 1 994 ? 65.852 -14.312 -108.405 1.00 90.12 994 ALA A CA 1
ATOM 7532 C C . ALA A 1 994 ? 64.356 -14.656 -108.224 1.00 90.12 994 ALA A C 1
ATOM 7534 O O . ALA A 1 994 ? 63.599 -14.631 -109.198 1.00 90.12 994 ALA A O 1
ATOM 7535 N N . GLU A 1 995 ? 63.898 -14.958 -107.004 1.00 94.81 995 GLU A N 1
ATOM 7536 C CA . GLU A 1 995 ? 62.467 -15.155 -106.720 1.00 94.81 995 GLU A CA 1
ATOM 7537 C C . GLU A 1 995 ? 61.710 -13.822 -106.729 1.00 94.81 995 GLU A C 1
ATOM 7539 O O . GLU A 1 995 ? 60.582 -13.760 -107.217 1.00 94.81 995 GLU A O 1
ATOM 7544 N N . ILE A 1 996 ? 62.339 -12.751 -106.239 1.00 94.94 996 ILE A N 1
ATOM 7545 C CA . ILE A 1 996 ? 61.775 -11.397 -106.171 1.00 94.94 996 ILE A CA 1
ATOM 7546 C C . ILE A 1 996 ? 61.668 -10.791 -107.578 1.00 94.94 996 ILE A C 1
ATOM 7548 O O . ILE A 1 996 ? 60.602 -10.284 -107.937 1.00 94.94 996 ILE A O 1
ATOM 7552 N N . LEU A 1 997 ? 62.699 -10.946 -108.422 1.00 90.25 997 LEU A N 1
ATOM 7553 C CA . LEU A 1 997 ? 62.626 -10.643 -109.858 1.00 90.25 997 LEU A CA 1
ATOM 7554 C C . LEU A 1 997 ? 61.491 -11.424 -110.528 1.00 90.25 997 LEU A C 1
ATOM 7556 O O . LEU A 1 997 ? 60.667 -10.829 -111.220 1.00 90.25 997 LEU A O 1
ATOM 7560 N N . ARG A 1 998 ? 61.399 -12.743 -110.300 1.00 91.75 998 ARG A N 1
ATOM 7561 C CA . ARG A 1 998 ? 60.349 -13.588 -110.893 1.00 91.75 998 ARG A CA 1
ATOM 7562 C C . ARG A 1 998 ? 58.948 -13.158 -110.451 1.00 91.75 998 ARG A C 1
ATOM 7564 O O . ARG A 1 998 ? 58.059 -13.066 -111.290 1.00 91.75 998 ARG A O 1
ATOM 7571 N N . ALA A 1 999 ? 58.749 -12.860 -109.168 1.00 92.94 999 ALA A N 1
ATOM 7572 C CA . ALA A 1 999 ? 57.473 -12.389 -108.632 1.00 92.94 999 ALA A CA 1
ATOM 7573 C C . ALA A 1 999 ? 57.078 -11.010 -109.188 1.00 92.94 999 ALA A C 1
ATOM 7575 O O . ALA A 1 999 ? 55.903 -10.776 -109.466 1.00 92.94 999 ALA A O 1
ATOM 7576 N N . GLY A 1 1000 ? 58.049 -10.112 -109.381 1.00 92.62 1000 GLY A N 1
ATOM 7577 C CA . GLY A 1 1000 ? 57.808 -8.784 -109.940 1.00 92.62 1000 GLY A CA 1
ATOM 7578 C C . GLY A 1 1000 ? 57.523 -8.818 -111.433 1.00 92.62 1000 GLY A C 1
ATOM 7579 O O . GLY A 1 1000 ? 56.533 -8.245 -111.875 1.00 92.62 1000 GLY A O 1
ATOM 7580 N N . LEU A 1 1001 ? 58.315 -9.563 -112.206 1.00 90.56 1001 LEU A N 1
ATOM 7581 C CA . LEU A 1 1001 ? 58.063 -9.778 -113.630 1.00 90.56 1001 LEU A CA 1
ATOM 7582 C C . LEU A 1 1001 ? 56.733 -10.510 -113.864 1.00 90.56 1001 LEU A C 1
ATOM 7584 O O . LEU A 1 1001 ? 56.023 -10.164 -114.796 1.00 90.56 1001 LEU A O 1
ATOM 7588 N N . ALA A 1 1002 ? 56.325 -11.436 -112.989 1.00 90.75 1002 ALA A N 1
ATOM 7589 C CA . ALA A 1 1002 ? 55.002 -12.066 -113.058 1.00 90.75 1002 ALA A CA 1
ATOM 7590 C C . ALA A 1 1002 ? 53.836 -11.116 -112.709 1.00 90.75 1002 ALA A C 1
ATOM 7592 O O . ALA A 1 1002 ? 52.704 -11.367 -113.119 1.00 90.75 1002 ALA A O 1
ATOM 7593 N N . ARG A 1 1003 ? 54.090 -10.028 -111.966 1.00 92.00 1003 ARG A N 1
ATOM 7594 C CA . ARG A 1 1003 ? 53.105 -8.962 -111.710 1.00 92.00 1003 ARG A CA 1
ATOM 7595 C C . ARG A 1 1003 ? 53.047 -7.934 -112.846 1.00 92.00 1003 ARG A C 1
ATOM 7597 O O . ARG A 1 1003 ? 51.972 -7.413 -113.112 1.00 92.00 1003 ARG A O 1
ATOM 7604 N N . LEU A 1 1004 ? 54.186 -7.644 -113.477 1.00 88.56 1004 LEU A N 1
ATOM 7605 C CA . LEU A 1 1004 ? 54.322 -6.712 -114.606 1.00 88.56 1004 LEU A CA 1
ATOM 7606 C C . LEU A 1 1004 ? 54.009 -7.359 -115.969 1.00 88.56 1004 LEU A C 1
ATOM 7608 O O . LEU A 1 1004 ? 53.792 -6.654 -116.945 1.00 88.56 1004 LEU A O 1
ATOM 7612 N N . GLY A 1 1005 ? 54.022 -8.692 -116.041 1.00 67.62 1005 GLY A N 1
ATOM 7613 C CA . GLY A 1 1005 ? 53.710 -9.511 -117.216 1.00 67.62 1005 GLY A CA 1
ATOM 7614 C C . GLY A 1 1005 ? 52.245 -9.953 -117.281 1.00 67.62 1005 GLY A C 1
ATOM 7615 O O . GLY A 1 1005 ? 51.968 -11.088 -117.673 1.00 67.62 1005 GLY A O 1
ATOM 7616 N N . ARG A 1 1006 ? 51.332 -9.078 -116.852 1.00 52.38 1006 ARG A N 1
ATOM 7617 C CA . ARG A 1 1006 ? 49.883 -9.147 -117.070 1.00 52.38 1006 ARG A CA 1
ATOM 7618 C C . ARG A 1 1006 ? 49.417 -7.825 -117.659 1.00 52.38 1006 ARG A C 1
ATOM 7620 O O . ARG A 1 1006 ? 49.852 -6.792 -117.110 1.00 52.38 1006 ARG A O 1
#

Sequence (1006 aa):
MARFGFVFLSLALMLNFAGCKKEVGGTPTADPSAGEVVLMVSERQMSESPEADWRDAGGVLNVKYESGDPQPKAHQKSLAFTGMLRIPLALTSSKSLYRLTEFIVLSASGDQAKPLTSLSSKDVDNLIGDTRYGVNVHIVVTREGNIEPDLRISKNYAAPPSFPIQKEFRSIKIGFTDPSVIITTQDLEGTLRKLKTIASATDKYHEELVSLISKAEAIDTAHLNLLLDAVYFTAADLKRLIQTDEELQKLPYSDETNQLRNLVREKIYIGRSLSRFADSIASAGIAKLKDLSAEGLVSILNRILDEREYISSAFDRALKVAVQKTLPMAADTKLALLAITGKRGFSETSALLALSWFTEDSDRSFATLIGVLKQLESSDASGAVAIGGLKLLDTITLEQAKVLIPLSGSSQVEVTNAVVEMLGSGFSLAAFLTLSEMLSFSDKDTFIIQHILSFPLSAAQASKLIRIGYEKKLEIAKLAIGQVRSISGTDLVAIASQLSFSDKDTLILFTFPNIASLNSSEVILLINLSYEQKLKVGLTGLPKTSDLDGSSLAKIAASLSFGDKDSLILAGLARLKSITADQATTLIDLGYESKLQIATDCSRRISKITAADLSALLRHLDWGSKDLLALSGLDLISSLQIEEIKILVPLCYEQKLAVMKKALPKVKPLSGAQLAEVAALLSWGDKDAVLAFGSAQVKTLTVAEAKQLIAVSYEAKMNTVLTSLSKIPNLTGSQLLELVQLFNWGDKDLVILAGLKVVPTLSVNEAKNLLAASYEQKTAIAKILMTKLGNLSSADVIAIIGSAGDHKLAVAQMGLAKVLTIHASDAIALAGALSWSDKDTIIANALTRIQPMSMAELIAVSKVGYNDDRKLRILMDRYLAVNDLSVSTVLVLMQNVSWSSKDTVAVGFLNTWSSLTTGELIQISQASYEQKVPILMNYFIKTSDRTVASALQVVALMSWSDKDTFLLKAVRLVTDLTTANLPALAKSAYEKEAEILRAGLARLGR